Protein AF-A0A928P9K2-F1 (afdb_monomer)

Foldseek 3Di:
DVVVVVVVVVVVVCVVVVVPDPQDWPFDPAFAWFQVLWKWKWWQFFFPAFFQKKKWKWAFAPDPVLVVVLAVLQKAWFKWADAPDLLAWIKTKIWGWDDPVPPDIWIFIKIWTWFFDQDDDDDDDDDGDTPIDIGTLRQGTHDHGDTWMWMWGHDQVQQWIWIAILLHTRDIGHDPRHPDSRSRRNRVGIMMGQHYNHLQESRRRGGRGGIFKMWGFNDGDDSVQSNCCRNPNHPLADPRTRWIWGGDHVGAKTFTPHPNGGIIGMKTFWFAVVNVCVVCDPPDDFQAWEWEAEQCAQVLVVCLVPVDQLLLLLQVVCLVCCPVRVHAEYEYFANQHQQQFPSSLVSSLVRNCSCQPRHQYAHAHAPNNADADDDDDPRDDPPTGHDHNQSCLVRQLPPPRNVVQQVDPFKHDPDNSGRNWMKGWDDDQPATAMETEHHQFHFPSSQVVLQVVLVVCLRHQYEYHHAAFAALLRHGDDPVNCPPPPDPTTHTNVRCLVSHQLAHLRHQEYEYEDHQYSAWDWDWDHRPVRFIHIYIYDYQCNHQNLVSYPNSHGQSWMWMWTADSVRFKIWTWIDRSVVNTTGMPRRTDIDGSGDDDDDPDDADPPAADDFDFPQAPVTAREDAELNNLLVLQVQLVPLQPFFDFCQRPSRATDTHGDDDGDQVLVDRDAPAANGEYEYDEAYENSAEEREARWWWKAAPVLRTGTRAHQHEYEDVLHEHERYEYEHSDDDDDDPDIFTAATESHREHFQYEYENYEYALYEIEDQFQYEHHYREYDYHQPDLQALVSDEYYHYEYAQNYEYHHDHDPVPPDDPVVDDPLVLVRGQFYAHQYREEASYEYEQYEAAYEYEGELSNQFYEQHYSEYKHNHEYYNYEGNHEHEYEANPYDAAHAYEPHYREYDFDSSDPPPDDPQRGHIEYAYELYEGAYYYYYNYQDEHPPPHEYFYEHHYGEAEEQDDNDPDGEHEYENYEGEDADDDDPSHVPPYAYQYEHGTRAYEYDPDDLPREHEYYQYEGADHDFPDDDPRTDDNQPDDDQFRDGDDRYGYHYYNYYHDHSVVRVVSSVVSVVVVVVVVVQAPQCAEAEDADDDDDQGAAQHWYAHPVFQWIWGHNNPDTDTDDRPVD

Radius of gyration: 34.88 Å; Cα contacts (8 Å, |Δi|>4): 2967; chains: 1; bounding box: 105×91×97 Å

pLDDT: mean 76.39, std 18.8, range [29.75, 98.69]

Sequence (1123 aa):
MKKIFAILLTVCMLLPLFAALPAFAATPTEGYDFTANDSWYYVDGTLSDAPRTIEMWIRLSDDKEDLAELQTEGRCTIFSNYNGFASYAYLHVAVHCESDGNGGYIYYPAMEWNGLLNDLVTSSNYKEHSHFRQFNFKTTPLTPGEWTHITIVIDAEASNVKCYKNATLTNTNGGNIRFGDIMKNTVELPFVIGNDNRYNTPDLRVFRGSIASISLFSDKRTQDEILSDYRNGADYGDENALAHWELPAAGGDVVDRSANKIGLSFSKYWLTETDMQAIRGDNFTPAYSFAVVGDIQYITEYDAKNGTTHVKEMHEWIANNVGNKNIQYVAGMGDVTNRNIAEEWEVALEAISVLNGKVPYSVINGNHDLYTGTTTSSHAIPGKTQLGPTAIDSYFGKDSAYISQFTGANGGLYEPGSVRNTYYKFTVGETDWLFINLDFAPSDDVLKWANQVVASHPEHKVVMTTHGYLHMDGTPISDEDSGSLKGDALNNGEEMWTKFVSLHENIVMVLSGHMESNNIMMKQAKGVKGNTVTQFLIDQQAVDSPYMSSEGKPLGLIAMFYFDQNGKNVSVEWYSPLRDKYFQTRNQLSFDMTADCEEQEFPWDGIARAPKGSGTENDPYIVESAGNLLWLANQVFEACGDYVREKQSDGSYKYVYKHAPINLTNGGEVPFAGKYFKQICDIDLAGLALYSIGYYHTSESGNEKVAAFGGHYDGGGYSIKNGRIVPGLIQNSIGTNINWSGGLFGCVWGATIENVTMDNITVWSRSVTGGIVGRAVAPRNTDAPSDFNVISNCHVTDTCVMKALWKSDGKISATEYGYNTRYRAGVVGPICGMAYATTIKDCTSAVNISVDGEHSMAGGIAGMAGYNSVIENCVFTGSITLTDMNTTVSPTFGGIVGLLAPNLETETMNSGDDYRGTLTIRNCYNSGAFLYTGTDPLPAGLELHWGGILGHAKMLEKADGNRLYLIENCYNLYAKAIEPALAGNANYWIGGIVGKADAGNYDPYDSLTVKNCASVTIAANGGKAEASTNEYRTTGLVSMYNKLPVLATNVTTMTADAIQEEWDRIQLEILLSKTEQSGNRWLTGKGAPIEAANAGDMYLDADSGDVYQYMGNSWSFVINLKG

Nearest PDB structures (foldseek):
  6er3-assembly1_A  TM=6.327E-01  e=3.082E-04  Mediterraneibacter gnavus ATCC 29149
  6er2-assembly1_A  TM=6.167E-01  e=3.840E-04  Mediterraneibacter gnavus ATCC 29149
  6er3-assembly1_B  TM=6.330E-01  e=6.508E-04  Mediterraneibacter gnavus ATCC 29149
  3sli-assembly1_A  TM=5.660E-01  e=4.012E-04  Macrobdella decora
  4yw5-assembly1_A  TM=4.081E-01  e=2.777E-03  Streptococcus pneumoniae TIGR4

Secondary structure (DSSP, 8-state):
-HHHHHHHHHHHHHGGGGGGS-PPP---S--EE-TTSSEEEEESS--SS--SEEEEEEEE---HHHHHHHHHHSEEEEEE---S-TTS-EEEEEEEEEE-SSS-EEEEEEEEEE-B-------S-----B--EEEE-TTSPPPTT-EEEEEEEEETTTTEEEEEETTEEEEEEESS----GGGGGGGSSPPEESS---TT-TTSS--SEEEEEEEEESS---HHHHHHHHHH---TTSTTEEEEEE--TT---B---STT---EEEEESEE-HHHHHHHH-TT----EEEEEE---HHHHHHHHHHT--HHHHHHHHHHHHHHHHTEEEEEE-S---SS--HHHHHHHHHHHGGGTTTS-EE----STTT----S-STTPPTT-PPP-TTHHHHHGGG-HHHHHHHHSTTEEESSTT--SSEEEEEEETTEEEEEEE--SS-BHHHHHHHHHHHHT-TTSEEEEEEEE-B-TTSPBP-TTT-TT--STTB--HHHHHHHTGGG-TTEEEEEEE-S--SS-EEEEEE-TTS-EEEEEE---HHHH-TTTSTTSS----EEEEEE-TTS-EEEEEEEETTTTEEE-GGGEEEEETT-----------S---PPBS--BTTBPEEE-SHHHHHHHHHHHHHHTT-EEEEE-TTSPEEEEE-SPPP-GGGTPPPTTTT-EEEE-S-EE-TTPEEEPSSEEEE-TTS-EEEE-B-SEEE-TT-EEEEEEEE-S---SSSTT--B-EESSEEEESS-EEES-EEEEEEEEESSEEESSEEEE---TTS---TTSEEEES-EE-TT-EEEE----SS-S-GGGS-HHHHHTTSEEESSEEEEESEEEES-EE--EEEE-TT--EEESSEEEEESSEEEES-EE-SEEEE-----SS--EEESSEEEE------S----TT-----EEEES-EE--EEEE---SPPPTT-EEEEESSEEEEEEE--SSS---EEEES-EE---PBPPGGG-SS-EEEEESSEEEEEE-SS-TT--EEEES-EEPPPBP-SS-TTS--S---SSS-B--SSS--BEEES-EE--HHHHHHHHHHHHHHHHHHHTTTSS-PEEEESSS--S---TT-EEEETTT-EEEEE-SSSEEEEEETT-

Mean predicted aligned error: 19.71 Å

Solvent-accessible surface area (backbone atoms only — not comparable to full-atom values): 57634 Å² total; per-residue (Å²): 107,76,71,56,54,51,52,52,52,52,53,63,68,45,56,73,66,66,76,70,60,84,76,67,58,57,71,74,93,64,24,26,64,29,64,82,61,38,53,37,32,39,42,63,57,66,57,91,60,38,72,18,18,43,38,34,35,37,23,41,46,66,50,67,64,56,46,50,49,36,61,72,67,32,32,23,20,48,38,14,33,40,51,78,60,83,88,52,45,24,43,33,34,29,40,35,45,47,74,66,84,79,88,52,72,47,36,18,48,30,41,39,38,29,37,70,62,79,80,84,82,88,75,101,67,94,70,87,55,64,49,70,45,75,46,75,32,71,69,41,66,59,55,60,64,41,81,42,40,39,36,41,34,48,38,46,92,77,21,31,38,38,37,23,52,70,56,39,83,49,34,72,56,69,68,94,44,83,61,59,88,48,52,54,54,37,30,76,46,58,38,26,34,28,24,55,48,37,78,39,34,88,73,66,32,43,18,49,22,28,39,28,33,43,37,31,20,54,45,67,73,47,72,66,53,42,41,44,25,48,42,74,45,72,69,34,83,43,92,49,30,49,36,27,41,67,39,48,61,88,58,66,67,34,70,26,67,15,89,65,55,51,30,29,47,56,39,36,51,65,38,49,73,69,54,48,47,66,70,62,41,98,80,69,65,71,60,32,23,37,40,36,43,28,30,43,11,52,40,28,43,49,21,54,75,69,74,55,55,62,63,29,53,45,33,45,50,50,54,73,32,30,78,82,56,36,40,65,38,35,46,36,24,11,16,57,20,58,57,21,35,68,62,24,52,51,50,44,51,63,20,56,53,62,27,57,99,74,44,57,68,50,61,29,38,18,75,36,32,40,48,63,82,69,95,75,60,97,70,74,54,93,96,62,70,42,35,49,70,59,42,61,32,70,53,56,35,63,32,66,70,61,45,49,58,33,72,42,98,41,28,35,52,80,45,93,70,39,51,44,34,33,35,42,48,53,74,55,90,86,42,38,39,30,42,41,39,34,27,31,50,39,31,67,69,52,43,54,50,50,48,51,56,51,69,73,39,69,84,26,46,24,35,39,36,28,7,49,30,33,39,78,84,62,44,54,33,48,82,92,74,40,94,81,67,89,52,104,57,54,36,44,18,48,48,41,37,71,75,39,55,27,75,38,64,36,39,41,33,38,44,16,8,80,45,68,22,82,50,58,40,70,37,77,45,72,24,85,73,68,27,36,28,42,36,33,30,46,27,31,54,40,53,27,22,31,92,41,25,78,82,62,44,57,50,48,69,33,42,35,38,33,19,29,68,78,67,42,46,37,39,35,38,29,32,17,72,80,72,74,32,33,47,34,52,85,31,54,45,74,50,58,60,74,58,73,90,68,86,74,85,68,69,60,85,87,55,64,34,84,49,54,64,83,20,36,88,94,38,32,21,41,33,72,41,52,26,25,55,38,27,53,14,50,50,26,53,50,71,40,48,33,56,48,83,41,78,40,92,82,78,48,68,42,74,46,81,76,58,78,75,47,42,72,93,75,74,54,86,56,40,51,58,84,25,25,32,34,29,80,46,61,26,56,31,61,67,40,76,41,47,12,22,18,35,38,34,57,42,95,83,75,58,60,41,62,25,30,39,8,26,36,40,36,23,71,68,27,40,42,28,40,22,30,30,31,43,76,62,88,78,93,83,67,84,83,66,61,61,39,17,7,11,56,30,2,12,33,41,58,19,37,41,28,26,38,30,39,34,43,32,37,35,40,23,61,12,14,21,9,45,52,27,3,30,38,49,65,72,94,88,56,92,56,51,36,66,43,22,34,39,32,45,31,37,37,36,55,69,19,38,44,44,38,50,71,89,81,81,80,80,73,62,74,87,81,55,61,82,68,60,56,76,58,32,13,24,32,4,50,50,25,4,31,36,25,12,20,26,40,32,52,27,39,23,32,31,42,37,45,25,38,22,63,33,29,24,30,11,37,35,21,4,27,39,12,29,31,16,35,38,31,50,30,37,13,58,20,32,43,32,32,53,36,36,76,40,94,63,59,32,19,31,11,26,38,28,0,29,36,43,44,69,74,90,63,95,74,89,79,68,100,81,72,57,48,54,32,38,36,40,29,52,28,39,16,55,33,46,80,46,76,74,39,91,59,61,65,46,84,92,44,43,42,24,30,8,29,35,33,0,30,39,50,60,57,61,84,83,81,86,83,85,62,32,37,39,31,48,31,38,15,52,53,61,60,71,74,56,79,84,69,68,60,96,51,49,42,34,42,18,37,51,52,15,44,58,42,44,51,100,70,69,89,79,50,40,52,29,37,31,54,24,38,14,27,75,55,57,64,76,78,93,55,99,69,53,62,35,65,72,67,87,71,84,94,55,55,83,53,81,60,74,38,55,39,52,71,44,70,70,42,78,44,55,55,69,59,49,49,55,53,46,54,51,51,51,51,52,51,53,58,59,53,53,76,75,50,33,74,40,83,45,76,48,77,54,84,86,85,75,91,72,45,48,55,18,34,35,37,15,70,74,76,32,38,31,30,33,24,73,60,84,50,73,41,83,75,50,51,79,74,111

Structure (mmCIF, N/CA/C/O backbone):
data_AF-A0A928P9K2-F1
#
_entry.id   AF-A0A928P9K2-F1
#
loop_
_atom_site.group_PDB
_atom_site.id
_atom_site.type_symbol
_atom_site.label_atom_id
_atom_site.label_alt_id
_atom_site.label_comp_id
_atom_site.label_asym_id
_atom_site.label_entity_id
_atom_site.label_seq_id
_atom_site.pdbx_PDB_ins_code
_atom_site.Cartn_x
_atom_site.Cartn_y
_atom_site.Cartn_z
_atom_site.occupancy
_atom_site.B_iso_or_equiv
_atom_site.auth_seq_id
_atom_site.auth_comp_id
_atom_site.auth_asym_id
_atom_site.auth_atom_id
_atom_site.pdbx_PDB_model_num
ATOM 1 N N . MET A 1 1 ? -62.183 -8.530 45.856 1.00 48.75 1 MET A N 1
ATOM 2 C CA . MET A 1 1 ? -61.392 -7.279 45.775 1.00 48.75 1 MET A CA 1
ATOM 3 C C . MET A 1 1 ? -60.300 -7.172 46.842 1.00 48.75 1 MET A C 1
ATOM 5 O O . MET A 1 1 ? -59.146 -7.178 46.451 1.00 48.75 1 MET A O 1
ATOM 9 N N . LYS A 1 2 ? -60.582 -7.185 48.158 1.00 52.31 2 LYS A N 1
ATOM 10 C CA . LYS A 1 2 ? -59.522 -7.079 49.197 1.00 52.31 2 LYS A CA 1
ATOM 11 C C . LYS A 1 2 ? -58.437 -8.177 49.157 1.00 52.31 2 LYS A C 1
ATOM 13 O O . LYS A 1 2 ? -57.281 -7.886 49.421 1.00 52.31 2 LYS A O 1
ATOM 18 N N . LYS A 1 3 ? -58.778 -9.412 48.759 1.00 47.09 3 LYS A N 1
ATOM 19 C CA . LYS A 1 3 ? -57.795 -10.502 48.571 1.00 47.09 3 LYS A CA 1
ATOM 20 C C . LYS A 1 3 ? -56.921 -10.345 47.317 1.00 47.09 3 LYS A C 1
ATOM 22 O O . LYS A 1 3 ? -55.790 -10.797 47.324 1.00 47.09 3 LYS A O 1
ATOM 27 N N . ILE A 1 4 ? -57.420 -9.671 46.278 1.00 58.88 4 ILE A N 1
ATOM 28 C CA . ILE A 1 4 ? -56.660 -9.397 45.044 1.00 58.88 4 ILE A CA 1
ATOM 29 C C . ILE A 1 4 ? -55.686 -8.237 45.284 1.00 58.88 4 ILE A C 1
ATOM 31 O O . ILE A 1 4 ? -54.538 -8.304 44.868 1.00 58.88 4 ILE A O 1
ATOM 35 N N . PHE A 1 5 ? -56.107 -7.227 46.053 1.00 59.41 5 PHE A N 1
ATOM 36 C CA . PHE A 1 5 ? -55.242 -6.114 46.450 1.00 59.41 5 PHE A CA 1
ATOM 37 C C . PHE A 1 5 ? -54.095 -6.553 47.371 1.00 59.41 5 PHE A C 1
ATOM 39 O O . PHE A 1 5 ? -52.985 -6.059 47.233 1.00 59.41 5 PHE A O 1
ATOM 46 N N . ALA A 1 6 ? -54.334 -7.516 48.269 1.00 59.09 6 ALA A N 1
ATOM 47 C CA . ALA A 1 6 ? -53.282 -8.081 49.115 1.00 59.09 6 ALA A CA 1
ATOM 48 C C . ALA A 1 6 ? -52.249 -8.883 48.303 1.00 59.09 6 ALA A C 1
ATOM 50 O O . ALA A 1 6 ? -51.060 -8.750 48.554 1.00 59.09 6 ALA A O 1
ATOM 51 N N . ILE A 1 7 ? -52.685 -9.647 47.293 1.00 59.50 7 ILE A N 1
ATOM 52 C CA . ILE A 1 7 ? -51.782 -10.408 46.415 1.00 59.50 7 ILE A CA 1
ATOM 53 C C . ILE A 1 7 ? -50.954 -9.466 45.527 1.00 59.50 7 ILE A C 1
ATOM 55 O O . ILE A 1 7 ? -49.748 -9.658 45.424 1.00 59.50 7 ILE A O 1
ATOM 59 N N . LEU A 1 8 ? -51.550 -8.407 44.961 1.00 54.31 8 LEU A N 1
ATOM 60 C CA . LEU A 1 8 ? -50.791 -7.402 44.201 1.00 54.31 8 LEU A CA 1
ATOM 61 C C . LEU A 1 8 ? -49.789 -6.635 45.075 1.00 54.31 8 LEU A C 1
ATOM 63 O O . LEU A 1 8 ? -48.682 -6.367 44.624 1.00 54.31 8 LEU A O 1
ATOM 67 N N . LEU A 1 9 ? -50.131 -6.323 46.329 1.00 56.62 9 LEU A N 1
ATOM 68 C CA . LEU A 1 9 ? -49.211 -5.635 47.237 1.00 56.62 9 LEU A CA 1
ATOM 69 C C . LEU A 1 9 ? -48.034 -6.536 47.652 1.00 56.62 9 LEU A C 1
ATOM 71 O O . LEU A 1 9 ? -46.911 -6.057 47.755 1.00 56.62 9 LEU A O 1
ATOM 75 N N . THR A 1 10 ? -48.263 -7.843 47.826 1.00 56.75 10 THR A N 1
ATOM 76 C CA . THR A 1 10 ? -47.194 -8.821 48.093 1.00 56.75 10 THR A CA 1
ATOM 77 C C . THR A 1 10 ? -46.301 -9.048 46.868 1.00 56.75 10 THR A C 1
ATOM 79 O O . THR A 1 10 ? -45.090 -9.146 47.026 1.00 56.75 10 THR A O 1
ATOM 82 N N . VAL A 1 11 ? -46.856 -9.054 45.649 1.00 54.00 11 VAL A N 1
ATOM 83 C CA . VAL A 1 11 ? -46.070 -9.147 44.402 1.00 54.00 11 VAL A CA 1
ATOM 84 C C . VAL A 1 11 ? -45.246 -7.869 44.165 1.00 54.00 11 VAL A C 1
ATOM 86 O O . VAL A 1 11 ? -44.066 -7.966 43.839 1.00 54.00 11 VAL A O 1
ATOM 89 N N . CYS A 1 12 ? -45.794 -6.679 44.440 1.00 53.19 12 CYS A N 1
ATOM 90 C CA . CYS A 1 12 ? -45.056 -5.409 44.360 1.00 53.19 12 CYS A CA 1
ATOM 91 C C . CYS A 1 12 ? -43.988 -5.232 45.453 1.00 53.19 12 CYS A C 1
ATOM 93 O O . CYS A 1 12 ? -42.992 -4.557 45.214 1.00 53.19 12 CYS A O 1
ATOM 95 N N . MET A 1 13 ? -44.153 -5.848 46.629 1.00 51.06 13 MET A N 1
ATOM 96 C CA . MET A 1 13 ? -43.138 -5.839 47.696 1.00 51.06 13 MET A CA 1
ATOM 97 C C . MET A 1 13 ? -42.051 -6.915 47.527 1.00 51.06 13 MET A C 1
ATOM 99 O O . MET A 1 13 ? -41.014 -6.818 48.175 1.00 51.06 13 MET A O 1
ATOM 103 N N . LEU A 1 14 ? -42.260 -7.916 46.661 1.00 43.22 14 LEU A N 1
ATOM 104 C CA . LEU A 1 14 ? -41.264 -8.943 46.309 1.00 43.22 14 LEU A CA 1
ATOM 105 C C . LEU A 1 14 ? -40.466 -8.612 45.036 1.00 43.22 14 LEU A C 1
ATOM 107 O O . LEU A 1 14 ? -39.406 -9.193 44.820 1.00 43.22 14 LEU A O 1
ATOM 111 N N . LEU A 1 15 ? -40.924 -7.655 44.224 1.00 43.50 15 LEU A N 1
ATOM 112 C CA . LEU A 1 15 ? -40.206 -7.153 43.044 1.00 43.50 15 LEU A CA 1
ATOM 113 C C . LEU A 1 15 ? -38.781 -6.616 43.336 1.00 43.50 15 LEU A C 1
ATOM 115 O O . LEU A 1 15 ? -37.906 -6.859 42.509 1.00 43.50 15 LEU A O 1
ATOM 119 N N . PRO A 1 16 ? -38.467 -6.010 44.503 1.00 44.03 16 PRO A N 1
ATOM 120 C CA . PRO A 1 16 ? -37.088 -5.649 44.847 1.00 44.03 16 PRO A CA 1
ATOM 121 C C . PRO A 1 16 ? -36.214 -6.845 45.266 1.00 44.03 16 PRO A C 1
ATOM 123 O O . PRO A 1 16 ? -34.996 -6.715 45.290 1.00 44.03 16 PRO A O 1
ATOM 126 N N . LEU A 1 17 ? -36.800 -8.007 45.599 1.00 38.31 17 LEU A N 1
ATOM 127 C CA . LEU A 1 17 ? -36.044 -9.212 45.976 1.00 38.31 17 LEU A CA 1
ATOM 128 C C . LEU A 1 17 ? -35.604 -10.057 44.769 1.00 38.31 17 LEU A C 1
ATOM 130 O O . LEU A 1 17 ? -34.707 -10.882 44.913 1.00 38.31 17 LEU A O 1
ATOM 134 N N . PHE A 1 18 ? -36.182 -9.840 43.583 1.00 39.47 18 PHE A N 1
ATOM 135 C CA . PHE A 1 18 ? -35.731 -10.479 42.337 1.00 39.47 18 PHE A CA 1
ATOM 136 C C . PHE A 1 18 ? -34.604 -9.713 41.622 1.00 39.47 18 PHE A C 1
ATOM 138 O O . PHE A 1 18 ? -34.001 -10.255 40.703 1.00 39.47 18 PHE A O 1
ATOM 145 N N . ALA A 1 19 ? -34.256 -8.504 42.078 1.00 36.91 19 ALA A N 1
ATOM 146 C CA . ALA A 1 19 ? -33.124 -7.723 41.563 1.00 36.91 19 ALA A CA 1
ATOM 147 C C . ALA A 1 19 ? -31.750 -8.171 42.117 1.00 36.91 19 ALA A C 1
ATOM 149 O O . ALA A 1 19 ? -30.737 -7.534 41.846 1.00 36.91 19 ALA A O 1
ATOM 150 N N . ALA A 1 20 ? -31.708 -9.255 42.901 1.00 36.56 20 ALA A N 1
ATOM 151 C CA . ALA A 1 20 ? -30.498 -9.798 43.521 1.00 36.56 20 ALA A CA 1
ATOM 152 C C . ALA A 1 20 ? -30.296 -11.297 43.224 1.00 36.56 20 ALA A C 1
ATOM 154 O O . ALA A 1 20 ? -29.737 -12.031 44.038 1.00 36.56 20 ALA A O 1
ATOM 155 N N . LEU A 1 21 ? -30.753 -11.769 42.061 1.00 37.56 21 LEU A N 1
ATOM 156 C CA . LEU A 1 21 ? -30.164 -12.966 41.459 1.00 37.56 21 LEU A CA 1
ATOM 157 C C . LEU A 1 21 ? -28.856 -12.528 40.782 1.00 37.56 21 LEU A C 1
ATOM 159 O O . LEU A 1 21 ? -28.878 -11.510 40.090 1.00 37.56 21 LEU A O 1
ATOM 163 N N . PRO A 1 22 ? -27.720 -13.226 40.974 1.00 41.38 22 PRO A N 1
ATOM 164 C CA . PRO A 1 22 ? -26.520 -12.921 40.211 1.00 41.38 22 PRO A CA 1
ATOM 165 C C . PRO A 1 22 ? -26.862 -13.116 38.732 1.00 41.38 22 PRO A C 1
ATOM 167 O O . PRO A 1 22 ? -27.123 -14.235 38.294 1.00 41.38 22 PRO A O 1
ATOM 170 N N . ALA A 1 23 ? -26.942 -12.016 37.984 1.00 42.47 23 ALA A N 1
ATOM 171 C CA . ALA A 1 23 ? -26.995 -12.075 36.534 1.00 42.47 23 ALA A CA 1
ATOM 172 C C . ALA A 1 23 ? -25.732 -12.817 36.074 1.00 42.47 23 ALA A C 1
ATOM 174 O O . ALA A 1 23 ? -24.623 -12.454 36.476 1.00 42.47 23 ALA A O 1
ATOM 175 N N . PHE A 1 24 ? -25.922 -13.909 35.333 1.00 55.75 24 PHE A N 1
ATOM 176 C CA . PHE A 1 24 ? -24.831 -14.714 34.795 1.00 55.75 24 PHE A CA 1
ATOM 177 C C . PHE A 1 24 ? -23.965 -13.834 33.885 1.00 55.75 24 PHE A C 1
ATOM 179 O O . PHE A 1 24 ? -24.499 -13.029 33.127 1.00 55.75 24 PHE A O 1
ATOM 186 N N . ALA A 1 25 ? -22.643 -13.953 34.003 1.00 67.06 25 ALA A N 1
ATOM 187 C CA . ALA A 1 25 ? -21.715 -13.298 33.088 1.00 67.06 25 ALA A CA 1
ATOM 188 C C . ALA A 1 25 ? -21.920 -13.820 31.660 1.00 67.06 25 ALA A C 1
ATOM 190 O O . ALA A 1 25 ? -22.341 -14.969 31.489 1.00 67.06 25 ALA A O 1
ATOM 191 N N . ALA A 1 26 ? -21.563 -13.023 30.651 1.00 78.00 26 ALA A N 1
ATOM 192 C CA . ALA A 1 26 ? -21.518 -13.460 29.255 1.00 78.00 26 ALA A CA 1
ATOM 193 C C . ALA A 1 26 ? -20.287 -14.355 29.003 1.00 78.00 26 ALA A C 1
ATOM 195 O O . ALA A 1 26 ? -19.490 -14.107 28.105 1.00 78.00 26 ALA A O 1
ATOM 196 N N . THR A 1 27 ? -20.086 -15.369 29.852 1.00 87.88 27 THR A N 1
ATOM 197 C CA . THR A 1 27 ? -18.938 -16.270 29.769 1.00 87.88 27 THR A CA 1
ATOM 198 C C . THR A 1 27 ? -18.984 -17.031 28.443 1.00 87.88 27 THR A C 1
ATOM 200 O O . THR A 1 27 ? -19.991 -17.693 28.168 1.00 87.88 27 THR A O 1
ATOM 203 N N . PRO A 1 28 ? -17.911 -16.982 27.638 1.00 91.25 28 PRO A N 1
ATOM 204 C CA . PRO A 1 28 ? -17.845 -17.717 26.388 1.00 91.25 28 PRO A CA 1
ATOM 205 C C . PRO A 1 28 ? -17.964 -19.223 26.610 1.00 91.25 28 PRO A C 1
ATOM 207 O O . PRO A 1 28 ? -17.502 -19.771 27.613 1.00 91.25 28 PRO A O 1
ATOM 210 N N . THR A 1 29 ? -18.573 -19.903 25.644 1.00 87.12 29 THR A N 1
ATOM 211 C CA . THR A 1 29 ? -18.583 -21.374 25.603 1.00 87.12 29 THR A CA 1
ATOM 212 C C . THR A 1 29 ? -17.398 -21.921 24.812 1.00 87.12 29 THR A C 1
ATOM 214 O O . THR A 1 29 ? -16.916 -23.011 25.112 1.00 87.12 29 THR A O 1
ATOM 217 N N . GLU A 1 30 ? -16.885 -21.135 23.869 1.00 89.44 30 GLU A N 1
ATOM 218 C CA . GLU A 1 30 ? -15.785 -21.477 22.978 1.00 89.44 30 GLU A CA 1
ATOM 219 C C . GLU A 1 30 ? -14.986 -20.223 22.588 1.00 89.44 30 GLU A C 1
ATOM 221 O O . GLU A 1 30 ? -15.386 -19.098 22.889 1.00 89.44 30 GLU A O 1
ATOM 226 N N . GLY A 1 31 ? -13.839 -20.440 21.954 1.00 93.38 31 GLY A N 1
ATOM 227 C CA . GLY A 1 31 ? -12.949 -19.431 21.388 1.00 93.38 31 GLY A CA 1
ATOM 228 C C . GLY A 1 31 ? -11.839 -20.133 20.608 1.00 93.38 31 GLY A C 1
ATOM 229 O O . GLY A 1 31 ? -11.713 -21.358 20.712 1.00 93.38 31 GLY A O 1
ATOM 230 N N . TYR A 1 32 ? -11.049 -19.393 19.836 1.00 95.56 32 TYR A N 1
ATOM 231 C CA . TYR A 1 32 ? -9.955 -19.991 19.073 1.00 95.56 32 TYR A CA 1
ATOM 232 C C . TYR A 1 32 ? -8.832 -20.465 19.998 1.00 95.56 32 TYR A C 1
ATOM 234 O O . TYR A 1 32 ? -8.441 -19.730 20.905 1.00 95.56 32 TYR A O 1
ATOM 242 N N . ASP A 1 33 ? -8.335 -21.681 19.775 1.00 93.44 33 ASP A N 1
ATOM 243 C CA . ASP A 1 33 ? -7.292 -22.329 20.570 1.00 93.44 33 ASP A CA 1
ATOM 244 C C . ASP A 1 33 ? -5.930 -22.238 19.870 1.00 93.44 33 ASP A C 1
ATOM 246 O O . ASP A 1 33 ? -5.754 -22.762 18.774 1.00 93.44 33 ASP A O 1
ATOM 250 N N . PHE A 1 34 ? -4.969 -21.579 20.518 1.00 90.88 34 PHE A N 1
ATOM 251 C CA . PHE A 1 34 ? -3.630 -21.318 19.982 1.00 90.88 34 PHE A CA 1
ATOM 252 C C . PHE A 1 34 ? -2.583 -22.358 20.430 1.00 90.88 34 PHE A C 1
ATOM 254 O O . PHE A 1 34 ? -1.408 -22.251 20.077 1.00 90.88 34 PHE A O 1
ATOM 261 N N . THR A 1 35 ? -2.980 -23.382 21.196 1.00 86.06 35 THR A N 1
ATOM 262 C CA . THR A 1 35 ? -2.067 -24.415 21.734 1.00 86.06 35 THR A CA 1
ATOM 263 C C . THR A 1 35 ? -1.367 -25.248 20.659 1.00 86.06 35 THR A C 1
ATOM 265 O O . THR A 1 35 ? -0.257 -25.717 20.884 1.00 86.06 35 THR A O 1
ATOM 268 N N . ALA A 1 36 ? -1.938 -25.358 19.454 1.00 72.81 36 ALA A N 1
ATOM 269 C CA . ALA A 1 36 ? -1.322 -26.061 18.323 1.00 72.81 36 ALA A CA 1
ATOM 270 C C . ALA A 1 36 ? 0.005 -25.437 17.834 1.00 72.81 36 ALA A C 1
ATOM 272 O O . ALA A 1 36 ? 0.725 -26.070 17.061 1.00 72.81 36 ALA A O 1
ATOM 273 N N . ASN A 1 37 ? 0.338 -24.224 18.299 1.00 69.44 37 ASN A N 1
ATOM 274 C CA . ASN A 1 37 ? 1.595 -23.521 18.032 1.00 69.44 37 ASN A CA 1
ATOM 275 C C . ASN A 1 37 ? 1.887 -23.265 16.543 1.00 69.44 37 ASN A C 1
ATOM 277 O O . ASN A 1 37 ? 3.037 -23.140 16.134 1.00 69.44 37 ASN A O 1
ATOM 281 N N . ASP A 1 38 ? 0.851 -23.204 15.712 1.00 74.69 38 ASP A N 1
ATOM 282 C CA . ASP A 1 38 ? 0.999 -23.105 14.263 1.00 74.69 38 ASP A CA 1
ATOM 283 C C . ASP A 1 38 ? 0.212 -21.952 13.649 1.00 74.69 38 ASP A C 1
ATOM 285 O O . ASP A 1 38 ? 0.255 -21.819 12.432 1.00 74.69 38 ASP A O 1
ATOM 289 N N . SER A 1 39 ? -0.483 -21.138 14.447 1.00 82.81 39 SER A N 1
ATOM 290 C CA . SER A 1 39 ? -1.499 -20.195 13.976 1.00 82.81 39 SER A CA 1
ATOM 291 C C . SER A 1 39 ? -1.573 -18.910 14.797 1.00 82.81 39 SER A C 1
ATOM 293 O O . SER A 1 39 ? -1.300 -18.888 15.997 1.00 82.81 39 SER A O 1
ATOM 295 N N . TRP A 1 40 ? -1.939 -17.815 14.133 1.00 84.81 40 TRP A N 1
ATOM 296 C CA . TRP A 1 40 ? -2.206 -16.516 14.747 1.00 84.81 40 TRP A CA 1
ATOM 297 C C . TRP A 1 40 ? -3.108 -15.674 13.838 1.00 84.81 40 TRP A C 1
ATOM 299 O O . TRP A 1 40 ? -3.414 -16.060 12.708 1.00 84.81 40 TRP A O 1
ATOM 309 N N . TYR A 1 41 ? -3.517 -14.507 14.327 1.00 86.44 41 TYR A N 1
ATOM 310 C CA . TYR A 1 41 ? -4.247 -13.527 13.526 1.00 86.44 41 TYR A CA 1
ATOM 311 C C . TYR A 1 41 ? -3.413 -12.276 13.294 1.00 86.44 41 TYR A C 1
ATOM 313 O O . TYR A 1 41 ? -2.765 -11.790 14.223 1.00 86.44 41 TYR A O 1
ATOM 321 N N . TYR A 1 42 ? -3.473 -11.743 12.079 1.00 77.81 42 TYR A N 1
ATOM 322 C CA . TYR A 1 42 ? -3.027 -10.394 11.747 1.00 77.81 42 TYR A CA 1
ATOM 323 C C . TYR A 1 42 ? -4.199 -9.426 11.837 1.00 77.81 42 TYR A C 1
ATOM 325 O O . TYR A 1 42 ? -5.318 -9.806 11.527 1.00 77.81 42 TYR A O 1
ATOM 333 N N . VAL A 1 43 ? -3.946 -8.191 12.259 1.00 74.94 43 VAL A N 1
ATOM 334 C CA . VAL A 1 43 ? -4.932 -7.107 12.189 1.00 74.94 43 VAL A CA 1
ATOM 335 C C . VAL A 1 43 ? -4.826 -6.424 10.823 1.00 74.94 43 VAL A C 1
ATOM 337 O O . VAL A 1 43 ? -3.753 -5.931 10.473 1.00 74.94 43 VAL A O 1
ATOM 340 N N . ASP A 1 44 ? -5.930 -6.378 10.074 1.00 60.12 44 ASP A N 1
ATOM 341 C CA . ASP A 1 44 ? -6.002 -5.921 8.675 1.00 60.12 44 ASP A CA 1
ATOM 342 C C . ASP A 1 44 ? -6.062 -4.387 8.568 1.00 60.12 44 ASP A C 1
ATOM 344 O O . ASP A 1 44 ? -7.019 -3.803 8.059 1.00 60.12 44 ASP A O 1
ATOM 348 N N . GLY A 1 45 ? -5.055 -3.707 9.117 1.00 58.69 45 GLY A N 1
ATOM 349 C CA . GLY A 1 45 ? -4.939 -2.253 9.053 1.00 58.69 45 GLY A CA 1
ATOM 350 C C . GLY A 1 45 ? -4.350 -1.626 10.311 1.00 58.69 45 GLY A C 1
ATOM 351 O O . GLY A 1 45 ? -3.743 -2.287 11.156 1.00 58.69 45 GLY A O 1
ATOM 352 N N . THR A 1 46 ? -4.529 -0.311 10.433 1.00 62.44 46 THR A N 1
ATOM 353 C CA . THR A 1 46 ? -4.071 0.474 11.586 1.00 62.44 46 THR A CA 1
ATOM 354 C C . THR A 1 46 ? -5.252 0.935 12.429 1.00 62.44 46 THR A C 1
ATOM 356 O O . THR A 1 46 ? -6.309 1.303 11.918 1.00 62.44 46 THR A O 1
ATOM 359 N N . LEU A 1 47 ? -5.080 0.921 13.751 1.00 67.38 47 LEU A N 1
ATOM 360 C CA . LEU A 1 47 ? -6.097 1.433 14.669 1.00 67.38 47 LEU A CA 1
ATOM 361 C C . LEU A 1 47 ? -6.202 2.961 14.536 1.00 67.38 47 LEU A C 1
ATOM 363 O O . LEU A 1 47 ? -5.195 3.658 14.396 1.00 67.38 47 LEU A O 1
ATOM 367 N N . SER A 1 48 ? -7.420 3.500 14.622 1.00 72.56 48 SER A N 1
ATOM 368 C CA . SER A 1 48 ? -7.673 4.939 14.454 1.00 72.56 48 SER A CA 1
ATOM 369 C C . SER A 1 48 ? -7.061 5.803 15.571 1.00 72.56 48 SER A C 1
ATOM 371 O O . SER A 1 48 ? -6.650 6.942 15.311 1.00 72.56 48 SER A O 1
ATOM 373 N N . ASP A 1 49 ? -6.927 5.244 16.777 1.00 78.75 49 ASP A N 1
ATOM 374 C CA . ASP A 1 49 ? -6.209 5.805 17.926 1.00 78.75 49 ASP A CA 1
ATOM 375 C C . ASP A 1 49 ? -5.591 4.682 18.781 1.00 78.75 49 ASP A C 1
ATOM 377 O O . ASP A 1 49 ? -5.864 3.497 18.586 1.00 78.75 49 ASP A O 1
ATOM 381 N N . ALA A 1 50 ? -4.744 5.045 19.740 1.00 80.00 50 ALA A N 1
ATOM 382 C CA . ALA A 1 50 ? -4.100 4.090 20.629 1.00 80.00 50 ALA A CA 1
ATOM 383 C C . ALA A 1 50 ? -5.064 3.546 21.702 1.00 80.00 50 ALA A C 1
ATOM 385 O O . ALA A 1 50 ? -5.736 4.344 22.363 1.00 80.00 50 ALA A O 1
ATOM 386 N N . PRO A 1 51 ? -5.079 2.224 21.972 1.00 88.94 51 PRO A N 1
ATOM 387 C CA . PRO A 1 51 ? -5.947 1.652 22.997 1.00 88.94 51 PRO A CA 1
ATOM 388 C C . PRO A 1 51 ? -5.655 2.218 24.391 1.00 88.94 51 PRO A C 1
ATOM 390 O O . PRO A 1 51 ? -4.526 2.154 24.887 1.00 88.94 51 PRO A O 1
ATOM 393 N N . ARG A 1 52 ? -6.686 2.745 25.052 1.00 91.06 52 ARG A N 1
ATOM 394 C CA . ARG A 1 52 ? -6.670 3.127 26.474 1.00 91.06 52 ARG A CA 1
ATOM 395 C C . ARG A 1 52 ? -7.343 2.084 27.351 1.00 91.06 52 ARG A C 1
ATOM 397 O O . ARG A 1 52 ? -6.972 1.966 28.520 1.00 91.06 52 ARG A O 1
ATOM 404 N N . THR A 1 53 ? -8.243 1.293 26.777 1.00 95.44 53 THR A N 1
ATOM 405 C CA . THR A 1 53 ? -8.792 0.096 27.409 1.00 95.44 53 THR A CA 1
ATOM 406 C C . THR A 1 53 ? -8.677 -1.096 26.470 1.00 95.44 53 THR A C 1
ATOM 408 O O . THR A 1 53 ? -8.972 -0.991 25.281 1.00 95.44 53 THR A O 1
ATOM 411 N N . ILE A 1 54 ? -8.232 -2.225 27.018 1.00 97.06 54 ILE A N 1
ATOM 412 C CA . ILE A 1 54 ? -8.120 -3.507 26.321 1.00 97.06 54 ILE A CA 1
ATOM 413 C C . ILE A 1 54 ? -8.920 -4.517 27.131 1.00 97.06 54 ILE A C 1
ATOM 415 O O . ILE A 1 54 ? -8.549 -4.823 28.268 1.00 97.06 54 ILE A O 1
ATOM 419 N N . GLU A 1 55 ? -10.003 -5.023 26.555 1.00 97.62 55 GLU A N 1
ATOM 420 C CA . GLU A 1 55 ? -10.814 -6.081 27.148 1.00 97.62 55 GLU A CA 1
ATOM 421 C C . GLU A 1 55 ? -10.619 -7.385 26.397 1.00 97.62 55 GLU A C 1
ATOM 423 O O . GLU A 1 55 ? -10.577 -7.410 25.170 1.00 97.62 55 GLU A O 1
ATOM 428 N N . MET A 1 56 ? -10.518 -8.485 27.131 1.00 97.62 56 MET A N 1
ATOM 429 C CA . MET A 1 56 ? -10.283 -9.793 26.541 1.00 97.62 56 MET A CA 1
ATOM 430 C C . MET A 1 56 ? -10.952 -10.897 27.345 1.00 97.62 56 MET A C 1
ATOM 432 O O . MET A 1 56 ? -10.904 -10.914 28.576 1.00 97.62 56 MET A O 1
ATOM 436 N N . TRP A 1 57 ? -11.531 -11.856 26.632 1.00 97.75 57 TRP A N 1
ATOM 437 C CA . TRP A 1 57 ? -11.926 -13.138 27.198 1.00 97.75 57 TRP A CA 1
ATOM 438 C C . TRP A 1 57 ? -10.891 -14.184 26.817 1.00 97.75 57 TRP A C 1
ATOM 440 O O . TRP A 1 57 ? -10.753 -14.517 25.639 1.00 97.75 57 TRP A O 1
ATOM 450 N N . ILE A 1 58 ? -10.187 -14.716 27.817 1.00 97.88 58 ILE A N 1
ATOM 451 C CA . ILE A 1 58 ? -9.157 -15.739 27.617 1.00 97.88 58 ILE A CA 1
ATOM 452 C C . ILE A 1 58 ? -9.382 -16.948 28.523 1.00 97.88 58 ILE A C 1
ATOM 454 O O . ILE A 1 58 ? -9.957 -16.833 29.606 1.00 97.88 58 ILE A O 1
ATOM 458 N N . ARG A 1 59 ? -8.866 -18.100 28.108 1.00 96.94 59 ARG A N 1
ATOM 459 C CA . ARG A 1 59 ? -8.787 -19.328 28.898 1.00 96.94 59 ARG A CA 1
ATOM 460 C C . ARG A 1 59 ? -7.408 -19.942 28.703 1.00 96.94 59 ARG A C 1
ATOM 462 O O . ARG A 1 59 ? -7.125 -20.476 27.639 1.00 96.94 59 ARG A O 1
ATOM 469 N N . LEU A 1 60 ? -6.557 -19.862 29.721 1.00 96.38 60 LEU A N 1
ATOM 470 C CA . LEU A 1 60 ? -5.237 -20.501 29.696 1.00 96.38 60 LEU A CA 1
ATOM 471 C C . LEU A 1 60 ? -5.399 -22.032 29.665 1.00 96.38 60 LEU A C 1
ATOM 473 O O . LEU A 1 60 ? -6.291 -22.542 30.344 1.00 96.38 60 LEU A O 1
ATOM 477 N N . SER A 1 61 ? -4.561 -22.746 28.911 1.00 94.50 61 SER A N 1
ATOM 478 C CA . SER A 1 61 ? -4.593 -24.215 28.838 1.00 94.50 61 SER A CA 1
ATOM 479 C C . SER A 1 61 ? -4.379 -24.848 30.217 1.00 94.50 61 SER A C 1
ATOM 481 O O . SER A 1 61 ? -3.599 -24.337 31.021 1.00 94.50 61 SER A O 1
ATOM 483 N N . ASP A 1 62 ? -5.089 -25.939 30.506 1.00 94.25 62 ASP A N 1
ATOM 484 C CA . ASP A 1 62 ? -4.864 -26.811 31.664 1.00 94.25 62 ASP A CA 1
ATOM 485 C C . ASP A 1 62 ? -4.053 -28.072 31.318 1.00 94.25 62 ASP A C 1
ATOM 487 O O . ASP A 1 62 ? -3.787 -28.895 32.205 1.00 94.25 62 ASP A O 1
ATOM 491 N N . ASP A 1 63 ? -3.609 -28.200 30.063 1.00 94.38 63 ASP A N 1
ATOM 492 C CA . ASP A 1 63 ? -2.696 -29.252 29.642 1.00 94.38 63 ASP A CA 1
ATOM 493 C C . ASP A 1 63 ? -1.292 -29.048 30.236 1.00 94.38 63 ASP A C 1
ATOM 495 O O . ASP A 1 63 ? -0.778 -27.936 30.387 1.00 94.38 63 ASP A O 1
ATOM 499 N N . LYS A 1 64 ? -0.655 -30.151 30.632 1.00 90.94 64 LYS A N 1
ATOM 500 C CA . LYS A 1 64 ? 0.638 -30.101 31.322 1.00 90.94 64 LYS A CA 1
ATOM 501 C C . LYS A 1 64 ? 1.799 -29.766 30.394 1.00 90.94 64 LYS A C 1
ATOM 503 O O . LYS A 1 64 ? 2.776 -29.209 30.889 1.00 90.94 64 LYS A O 1
ATOM 508 N N . GLU A 1 65 ? 1.727 -30.146 29.125 1.00 89.94 65 GLU A N 1
ATOM 509 C CA . GLU A 1 65 ? 2.766 -29.883 28.130 1.00 89.94 65 GLU A CA 1
ATOM 510 C C . GLU A 1 65 ? 2.747 -28.398 27.758 1.00 89.94 65 GLU A C 1
ATOM 512 O O . GLU A 1 65 ? 3.767 -27.729 27.926 1.00 89.94 65 GLU A O 1
ATOM 517 N N . ASP A 1 66 ? 1.568 -27.845 27.457 1.00 88.75 66 ASP A N 1
ATOM 518 C CA . ASP A 1 66 ? 1.383 -26.410 27.188 1.00 88.75 66 ASP A CA 1
ATOM 519 C C . ASP A 1 66 ? 1.898 -25.532 28.336 1.00 88.75 66 ASP A C 1
ATOM 521 O O . ASP A 1 66 ? 2.598 -24.532 28.138 1.00 88.75 66 ASP A O 1
ATOM 525 N N . LEU A 1 67 ? 1.558 -25.909 29.574 1.00 91.38 67 LEU A N 1
ATOM 526 C CA . LEU A 1 67 ? 2.012 -25.190 30.757 1.00 91.38 67 LEU A CA 1
ATOM 527 C C . LEU A 1 67 ? 3.519 -25.352 30.983 1.00 91.38 67 LEU A C 1
ATOM 529 O O . LEU A 1 67 ? 4.147 -24.409 31.457 1.00 91.38 67 LEU A O 1
ATOM 533 N N . ALA A 1 68 ? 4.116 -26.503 30.662 1.00 89.25 68 ALA A N 1
ATOM 534 C CA . ALA A 1 68 ? 5.562 -26.709 30.771 1.00 89.25 68 ALA A CA 1
ATOM 535 C C . ALA A 1 68 ? 6.341 -25.864 29.751 1.00 89.25 68 ALA A C 1
ATOM 537 O O . ALA A 1 68 ? 7.398 -25.317 30.083 1.00 89.25 68 ALA A O 1
ATOM 538 N N . GLU A 1 69 ? 5.808 -25.700 28.542 1.00 86.31 69 GLU A N 1
ATOM 539 C CA . GLU A 1 69 ? 6.362 -24.785 27.543 1.00 86.31 69 GLU A CA 1
ATOM 540 C C . GLU A 1 69 ? 6.259 -23.336 28.011 1.00 86.31 69 GLU A C 1
ATOM 542 O O . GLU A 1 69 ? 7.275 -22.643 28.072 1.00 86.31 69 GLU A O 1
ATOM 547 N N . LEU A 1 70 ? 5.080 -22.906 28.479 1.00 88.12 70 LEU A N 1
ATOM 548 C CA . LEU A 1 70 ? 4.904 -21.574 29.060 1.00 88.12 70 LEU A CA 1
ATOM 549 C C . LEU A 1 70 ? 5.882 -21.320 30.216 1.00 88.12 70 LEU A C 1
ATOM 551 O O . LEU A 1 70 ? 6.476 -20.250 30.295 1.00 88.12 70 LEU A O 1
ATOM 555 N N . GLN A 1 71 ? 6.089 -22.303 31.095 1.00 90.38 71 GLN A N 1
ATOM 556 C CA . GLN A 1 71 ? 7.055 -22.226 32.199 1.00 90.38 71 GLN A CA 1
ATOM 557 C C . GLN A 1 71 ? 8.503 -22.109 31.718 1.00 90.38 71 GLN A C 1
ATOM 559 O O . GLN A 1 71 ? 9.314 -21.453 32.372 1.00 90.38 71 GLN A O 1
ATOM 564 N N . THR A 1 72 ? 8.825 -22.731 30.585 1.00 86.69 72 THR A N 1
ATOM 565 C CA . THR A 1 72 ? 10.153 -22.666 29.966 1.00 86.69 72 THR A CA 1
ATOM 566 C C . THR A 1 72 ? 10.383 -21.309 29.301 1.00 86.69 72 THR A C 1
ATOM 568 O O . THR A 1 72 ? 11.452 -20.718 29.451 1.00 86.69 72 THR A O 1
ATOM 571 N N . GLU A 1 73 ? 9.372 -20.785 28.610 1.00 81.81 73 GLU A N 1
ATOM 572 C CA . GLU A 1 73 ? 9.415 -19.490 27.923 1.00 81.81 73 GLU A CA 1
ATOM 573 C C . GLU A 1 73 ? 9.253 -18.296 28.881 1.00 81.81 73 GLU A C 1
ATOM 575 O O . GLU A 1 73 ? 9.697 -17.179 28.598 1.00 81.81 73 GLU A O 1
ATOM 580 N N . GLY A 1 74 ? 8.607 -18.519 30.026 1.00 88.62 74 GLY A N 1
ATOM 581 C CA . GLY A 1 74 ? 8.283 -17.524 31.046 1.00 88.62 74 GLY A CA 1
ATOM 582 C C . GLY A 1 74 ? 7.044 -16.673 30.737 1.00 88.62 74 GLY A C 1
ATOM 583 O O . GLY A 1 74 ? 6.541 -15.992 31.637 1.00 88.62 74 GLY A O 1
ATOM 584 N N . ARG A 1 75 ? 6.550 -16.679 29.491 1.00 89.50 75 ARG A N 1
ATOM 585 C CA . ARG A 1 75 ? 5.395 -15.888 29.036 1.00 89.50 75 ARG A CA 1
ATOM 586 C C . ARG A 1 75 ? 4.830 -16.361 27.695 1.00 89.50 75 ARG A C 1
ATOM 588 O O . ARG A 1 75 ? 5.571 -16.899 26.885 1.00 89.50 75 ARG A O 1
ATOM 595 N N . CYS A 1 76 ? 3.563 -16.047 27.437 1.00 91.06 76 CYS A N 1
ATOM 596 C CA . CYS A 1 76 ? 2.900 -16.218 26.144 1.00 91.06 76 CYS A CA 1
ATOM 597 C C . CYS A 1 76 ? 2.067 -14.983 25.763 1.00 91.06 76 CYS A C 1
ATOM 599 O O . CYS A 1 76 ? 1.530 -14.292 26.631 1.00 91.06 76 CYS A O 1
ATOM 601 N N . THR A 1 77 ? 1.980 -14.680 24.471 1.00 91.25 77 THR A N 1
ATOM 602 C CA . THR A 1 77 ? 1.419 -13.426 23.944 1.00 91.25 77 THR A CA 1
ATOM 603 C C . THR A 1 77 ? -0.076 -13.536 23.709 1.00 91.25 77 THR A C 1
ATOM 605 O O . THR A 1 77 ? -0.527 -14.537 23.184 1.00 91.25 77 THR A O 1
ATOM 608 N N . ILE A 1 78 ? -0.845 -12.499 24.035 1.00 94.19 78 ILE A N 1
ATOM 609 C CA . ILE A 1 78 ? -2.273 -12.408 23.700 1.00 94.19 78 ILE A CA 1
ATOM 610 C C . ILE A 1 78 ? -2.462 -11.487 22.496 1.00 94.19 78 ILE A C 1
ATOM 612 O O . ILE A 1 78 ? -3.054 -11.886 21.502 1.00 94.19 78 ILE A O 1
ATOM 616 N N . PHE A 1 79 ? -1.959 -10.256 22.595 1.00 91.88 79 PHE A N 1
ATOM 617 C CA . PHE A 1 79 ? -2.145 -9.185 21.615 1.00 91.88 79 PHE A CA 1
ATOM 618 C C . PHE A 1 79 ? -0.899 -8.307 21.593 1.00 91.88 79 PHE A C 1
ATOM 620 O O . PHE A 1 79 ? -0.445 -7.862 22.650 1.00 91.88 79 PHE A O 1
ATOM 627 N N . SER A 1 80 ? -0.308 -8.081 20.423 1.00 87.44 80 SER A N 1
ATOM 628 C CA . SER A 1 80 ? 1.015 -7.466 20.343 1.00 87.44 80 SER A CA 1
ATOM 629 C C . SER A 1 80 ? 1.303 -6.856 18.984 1.00 87.44 80 SER A C 1
ATOM 631 O O . SER A 1 80 ? 0.930 -7.422 17.970 1.00 87.44 80 SER A O 1
ATOM 633 N N . ASN A 1 81 ? 2.069 -5.770 18.950 1.00 77.31 81 ASN A N 1
ATOM 634 C CA . ASN A 1 81 ? 2.797 -5.349 17.748 1.00 77.31 81 ASN A CA 1
ATOM 635 C C . ASN A 1 81 ? 4.325 -5.327 17.938 1.00 77.31 81 ASN A C 1
ATOM 637 O O . ASN A 1 81 ? 5.062 -4.768 17.127 1.00 77.31 81 ASN A O 1
ATOM 641 N N . TYR A 1 82 ? 4.823 -5.955 19.006 1.00 75.56 82 TYR A N 1
ATOM 642 C CA . TYR A 1 82 ? 6.252 -6.078 19.280 1.00 75.56 82 TYR A CA 1
ATOM 643 C C . TYR A 1 82 ? 6.968 -6.923 18.219 1.00 75.56 82 TYR A C 1
ATOM 645 O O . TYR A 1 82 ? 6.655 -8.098 18.062 1.00 75.56 82 TYR A O 1
ATOM 653 N N . ASN A 1 83 ? 7.964 -6.343 17.545 1.00 62.75 83 ASN A N 1
ATOM 654 C CA . ASN A 1 83 ? 8.695 -6.955 16.428 1.00 62.75 83 ASN A CA 1
ATOM 655 C C . ASN A 1 83 ? 10.116 -7.450 16.779 1.00 62.75 83 ASN A C 1
ATOM 657 O O . ASN A 1 83 ? 10.893 -7.801 15.896 1.00 62.75 83 ASN A O 1
ATOM 661 N N . GLY A 1 84 ? 10.489 -7.461 18.065 1.00 58.69 84 GLY A N 1
ATOM 662 C CA . GLY A 1 84 ? 11.820 -7.889 18.526 1.00 58.69 84 GLY A CA 1
ATOM 663 C C . GLY A 1 84 ? 12.842 -6.772 18.704 1.00 58.69 84 GLY A C 1
ATOM 664 O O . GLY A 1 84 ? 13.776 -6.927 19.492 1.00 58.69 84 GLY A O 1
ATOM 665 N N . PHE A 1 85 ? 12.640 -5.621 18.068 1.00 53.16 85 PHE A N 1
ATOM 666 C CA . PHE A 1 85 ? 13.547 -4.485 18.172 1.00 53.16 85 PHE A CA 1
ATOM 667 C C . PHE A 1 85 ? 13.080 -3.530 19.277 1.00 53.16 85 PHE A C 1
ATOM 669 O O . PHE A 1 85 ? 12.050 -2.867 19.179 1.00 53.16 85 PHE A O 1
ATOM 676 N N . ALA A 1 86 ? 13.858 -3.436 20.360 1.00 48.47 86 ALA A N 1
ATOM 677 C CA . ALA A 1 86 ? 13.552 -2.573 21.509 1.00 48.47 86 ALA A CA 1
ATOM 678 C C . ALA A 1 86 ? 13.611 -1.056 21.202 1.00 48.47 86 ALA A C 1
ATOM 680 O O . ALA A 1 86 ? 13.347 -0.243 22.088 1.00 48.47 86 ALA A O 1
ATOM 681 N N . SER A 1 87 ? 13.975 -0.680 19.973 1.00 48.59 87 SER A N 1
ATOM 682 C CA . SER A 1 87 ? 14.058 0.693 19.469 1.00 48.59 87 SER A CA 1
ATOM 683 C C . SER A 1 87 ? 12.741 1.231 18.893 1.00 48.59 87 SER A C 1
ATOM 685 O O . SER A 1 87 ? 12.666 2.424 18.636 1.00 48.59 87 SER A O 1
ATOM 687 N N . TYR A 1 88 ? 11.695 0.413 18.715 1.00 54.75 88 TYR A N 1
ATOM 688 C CA . TYR A 1 88 ? 10.389 0.884 18.221 1.00 54.75 88 TYR A CA 1
ATOM 689 C C . TYR A 1 88 ? 9.355 1.027 19.341 1.00 54.75 88 TYR A C 1
ATOM 691 O O . TYR A 1 88 ? 9.453 0.382 20.393 1.00 54.75 88 TYR A O 1
ATOM 699 N N . ALA A 1 89 ? 8.357 1.885 19.113 1.00 68.19 89 ALA A N 1
ATOM 700 C CA . ALA A 1 89 ? 7.200 1.996 19.989 1.00 68.19 89 ALA A CA 1
ATOM 701 C C . ALA A 1 89 ? 6.302 0.763 19.817 1.00 68.19 89 ALA A C 1
ATOM 703 O O . ALA A 1 89 ? 5.974 0.394 18.694 1.00 68.19 89 ALA A O 1
ATOM 704 N N . TYR A 1 90 ? 5.913 0.120 20.918 1.00 76.44 90 TYR A N 1
ATOM 705 C CA . TYR A 1 90 ? 5.043 -1.055 20.869 1.00 76.44 90 TYR A CA 1
ATOM 706 C C . TYR A 1 90 ? 4.165 -1.178 22.113 1.00 76.44 90 TYR A C 1
ATOM 708 O O . TYR A 1 90 ? 4.472 -0.647 23.188 1.00 76.44 90 TYR A O 1
ATOM 716 N N . LEU A 1 91 ? 3.090 -1.941 21.947 1.00 86.00 91 LEU A N 1
ATOM 717 C CA . LEU A 1 91 ? 2.191 -2.414 22.984 1.00 86.00 91 LEU A CA 1
ATOM 718 C C . LEU A 1 91 ? 2.125 -3.942 22.893 1.00 86.00 91 LEU A C 1
ATOM 720 O O . LEU A 1 91 ? 1.839 -4.503 21.838 1.00 86.00 91 LEU A O 1
ATOM 724 N N . HIS A 1 92 ? 2.410 -4.614 24.004 1.00 89.00 92 HIS A N 1
ATOM 725 C CA . HIS A 1 92 ? 2.432 -6.069 24.089 1.00 89.00 92 HIS A CA 1
ATOM 726 C C . HIS A 1 92 ? 1.685 -6.518 25.341 1.00 89.00 92 HIS A C 1
ATOM 728 O O . HIS A 1 92 ? 2.054 -6.164 26.460 1.00 89.00 92 HIS A O 1
ATOM 734 N N . VAL A 1 93 ? 0.622 -7.292 25.161 1.00 94.56 93 VAL A N 1
ATOM 735 C CA . VAL A 1 93 ? -0.179 -7.865 26.241 1.00 94.56 93 VAL A CA 1
ATOM 736 C C . VAL A 1 93 ? 0.011 -9.373 26.241 1.00 94.56 93 VAL A C 1
ATOM 738 O O . VAL A 1 93 ? -0.124 -10.027 25.207 1.00 94.56 93 VAL A O 1
ATOM 741 N N . ALA A 1 94 ? 0.334 -9.921 27.407 1.00 95.00 94 ALA A N 1
ATOM 742 C CA . ALA A 1 94 ? 0.775 -11.300 27.565 1.00 95.00 94 ALA A CA 1
ATOM 743 C C . ALA A 1 94 ? 0.263 -11.917 28.872 1.00 95.00 94 ALA A C 1
ATOM 745 O O . ALA A 1 94 ? -0.184 -11.218 29.785 1.00 95.00 94 ALA A O 1
ATOM 746 N N . VAL A 1 95 ? 0.390 -13.236 28.993 1.00 96.31 95 VAL A N 1
ATOM 747 C CA . VAL A 1 95 ? 0.375 -13.944 30.276 1.00 96.31 95 VAL A CA 1
ATOM 748 C C . VAL A 1 95 ? 1.814 -14.250 30.653 1.00 96.31 95 VAL A C 1
ATOM 750 O O . VAL A 1 95 ? 2.549 -14.854 29.879 1.00 96.31 95 VAL A O 1
ATOM 753 N N . HIS A 1 96 ? 2.229 -13.831 31.842 1.00 94.88 96 HIS A N 1
ATOM 754 C CA . HIS A 1 96 ? 3.524 -14.180 32.415 1.00 94.88 96 HIS A CA 1
ATOM 755 C C . HIS A 1 96 ? 3.354 -15.305 33.429 1.00 94.88 96 HIS A C 1
ATOM 757 O O . HIS A 1 96 ? 2.308 -15.424 34.075 1.00 94.88 96 HIS A O 1
ATOM 763 N N . CYS A 1 97 ? 4.408 -16.098 33.602 1.00 92.69 97 CYS A N 1
ATOM 764 C CA . CYS A 1 97 ? 4.479 -17.104 34.646 1.00 92.69 97 CYS A CA 1
ATOM 765 C C . CYS A 1 97 ? 5.766 -16.978 35.464 1.00 92.69 97 CYS A C 1
ATOM 767 O O . CYS A 1 97 ? 6.827 -16.628 34.947 1.00 92.69 97 CYS A O 1
ATOM 769 N N . GLU A 1 98 ? 5.678 -17.284 36.755 1.00 91.75 98 GLU A N 1
ATOM 770 C CA . GLU A 1 98 ? 6.846 -17.388 37.628 1.00 91.75 98 GLU A CA 1
ATOM 771 C C . GLU A 1 98 ? 6.639 -18.465 38.693 1.00 91.75 98 GLU A C 1
ATOM 773 O O . GLU A 1 98 ? 5.503 -18.812 39.028 1.00 91.75 98 GLU A O 1
ATOM 778 N N . SER A 1 99 ? 7.737 -18.999 39.231 1.00 89.69 99 SER A N 1
ATOM 779 C CA . SER A 1 99 ? 7.663 -19.968 40.325 1.00 89.69 99 SER A CA 1
ATOM 780 C C . SER A 1 99 ? 7.113 -19.313 41.592 1.00 89.69 99 SER A C 1
ATOM 782 O O . SER A 1 99 ? 7.544 -18.229 41.984 1.00 89.69 99 SER A O 1
ATOM 784 N N . ASP A 1 100 ? 6.211 -20.012 42.281 1.00 85.69 100 ASP A N 1
ATOM 785 C CA . ASP A 1 100 ? 5.651 -19.583 43.567 1.00 85.69 100 ASP A CA 1
ATOM 786 C C . ASP A 1 100 ? 6.593 -19.826 44.768 1.00 85.69 100 ASP A C 1
ATOM 788 O O . ASP A 1 100 ? 6.247 -19.520 45.911 1.00 85.69 100 ASP A O 1
ATOM 792 N N . GLY A 1 101 ? 7.781 -20.395 44.526 1.00 83.75 101 GLY A N 1
ATOM 793 C CA . GLY A 1 101 ? 8.765 -20.746 45.553 1.00 83.75 101 GLY A CA 1
ATOM 794 C C . GLY A 1 101 ? 8.459 -22.025 46.349 1.00 83.75 101 GLY A C 1
ATOM 795 O O . GLY A 1 101 ? 9.294 -22.438 47.151 1.00 83.75 101 GLY A O 1
ATOM 796 N N . ASN A 1 102 ? 7.317 -22.680 46.111 1.00 85.38 102 ASN A N 1
ATOM 797 C CA . ASN A 1 102 ? 6.862 -23.910 46.775 1.00 85.38 102 ASN A CA 1
ATOM 798 C C . ASN A 1 102 ? 6.728 -25.104 45.809 1.00 85.38 102 ASN A C 1
ATOM 800 O O . ASN A 1 102 ? 6.115 -26.117 46.149 1.00 85.38 102 ASN A O 1
ATOM 804 N N . GLY A 1 103 ? 7.324 -25.002 44.619 1.00 76.38 103 GLY A N 1
ATOM 805 C CA . GLY A 1 103 ? 7.268 -26.035 43.582 1.00 76.38 103 GLY A CA 1
ATOM 806 C C . GLY A 1 103 ? 6.064 -25.921 42.643 1.00 76.38 103 GLY A C 1
ATOM 807 O O . GLY A 1 103 ? 5.862 -26.824 41.835 1.00 76.38 103 GLY A O 1
ATOM 808 N N . GLY A 1 104 ? 5.285 -24.839 42.736 1.00 87.00 104 GLY A N 1
ATOM 809 C CA . GLY A 1 104 ? 4.239 -24.464 41.789 1.00 87.00 104 GLY A CA 1
ATOM 810 C C . GLY A 1 104 ? 4.611 -23.230 40.960 1.00 87.00 104 GLY A C 1
ATOM 811 O O . GLY A 1 104 ? 5.708 -22.670 41.078 1.00 87.00 104 GLY A O 1
ATOM 812 N N . TYR A 1 105 ? 3.670 -22.805 40.119 1.00 92.75 105 TYR A N 1
ATOM 813 C CA . TYR A 1 105 ? 3.770 -21.607 39.286 1.00 92.75 105 TYR A CA 1
ATOM 814 C C . TYR A 1 105 ? 2.512 -20.758 39.432 1.00 92.75 105 TYR A C 1
ATOM 816 O O . TYR A 1 105 ? 1.409 -21.289 39.578 1.00 92.75 105 TYR A O 1
ATOM 824 N N . ILE A 1 106 ? 2.681 -19.441 39.362 1.00 94.19 106 ILE A N 1
ATOM 825 C CA . ILE A 1 106 ? 1.578 -18.492 39.225 1.00 94.19 106 ILE A CA 1
ATOM 826 C C . ILE A 1 106 ? 1.561 -17.932 37.808 1.00 94.19 106 ILE A C 1
ATOM 828 O O . ILE A 1 106 ? 2.607 -17.590 37.263 1.00 94.19 106 ILE A O 1
ATOM 832 N N . TYR A 1 107 ? 0.364 -17.818 37.241 1.00 96.44 107 TYR A N 1
ATOM 833 C CA . TYR A 1 107 ? 0.119 -17.238 35.922 1.00 96.44 107 TYR A CA 1
ATOM 834 C C . TYR A 1 107 ? -0.651 -15.942 36.106 1.00 96.44 107 TYR A C 1
ATOM 836 O O . TYR A 1 107 ? -1.612 -15.909 36.876 1.00 96.44 107 TYR A O 1
ATOM 844 N N . TYR A 1 108 ? -0.243 -14.868 35.444 1.00 97.06 108 TYR A N 1
ATOM 845 C CA . TYR A 1 108 ? -0.890 -13.570 35.603 1.00 97.06 108 TYR A CA 1
ATOM 846 C C . TYR A 1 108 ? -0.778 -12.723 34.330 1.00 97.06 108 TYR A C 1
ATOM 848 O O . TYR A 1 108 ? 0.202 -12.858 33.594 1.00 97.06 108 TYR A O 1
ATOM 856 N N . PRO A 1 109 ? -1.739 -11.822 34.063 1.00 97.38 109 PRO A N 1
ATOM 857 C CA . PRO A 1 109 ? -1.651 -10.909 32.935 1.00 97.38 109 PRO A CA 1
ATOM 858 C C . PRO A 1 109 ? -0.471 -9.950 33.106 1.00 97.38 109 PRO A C 1
ATOM 860 O O . PRO A 1 109 ? -0.145 -9.521 34.220 1.00 97.38 109 PRO A O 1
ATOM 863 N N . ALA A 1 110 ? 0.131 -9.557 31.997 1.00 95.25 110 ALA A N 1
ATOM 864 C CA . ALA A 1 110 ? 1.166 -8.544 31.945 1.00 95.25 110 ALA A CA 1
ATOM 865 C C . ALA A 1 110 ? 0.972 -7.645 30.725 1.00 95.25 110 ALA A C 1
ATOM 867 O O . ALA A 1 110 ? 0.427 -8.056 29.702 1.00 95.25 110 ALA A O 1
ATOM 868 N N . MET A 1 111 ? 1.440 -6.408 30.850 1.00 92.00 111 MET A N 1
ATOM 869 C CA . MET A 1 111 ? 1.514 -5.459 29.748 1.00 92.00 111 MET A CA 1
ATOM 870 C C . MET A 1 111 ? 2.934 -4.919 29.661 1.00 92.00 111 MET A C 1
ATOM 872 O O . MET A 1 111 ? 3.475 -4.408 30.640 1.00 92.00 111 MET A O 1
ATOM 876 N N . GLU A 1 112 ? 3.527 -5.010 28.486 1.00 87.25 112 GLU A N 1
ATOM 877 C CA . GLU A 1 112 ? 4.771 -4.356 28.127 1.00 87.25 112 GLU A CA 1
ATOM 878 C C . GLU A 1 112 ? 4.464 -3.203 27.185 1.00 87.25 112 GLU A C 1
ATOM 880 O O . GLU A 1 112 ? 3.665 -3.306 26.254 1.00 87.25 112 GLU A O 1
ATOM 885 N N . TRP A 1 113 ? 5.096 -2.078 27.472 1.00 80.69 113 TRP A N 1
ATOM 886 C CA . TRP A 1 113 ? 4.953 -0.865 26.701 1.00 80.69 113 TRP A CA 1
ATOM 887 C C . TRP A 1 113 ? 6.320 -0.230 26.521 1.00 80.69 113 TRP A C 1
ATOM 889 O O . TRP A 1 113 ? 7.103 -0.122 27.471 1.00 80.69 113 TRP A O 1
ATOM 899 N N . ASN A 1 114 ? 6.585 0.229 25.306 1.00 73.06 114 ASN A N 1
ATOM 900 C CA . ASN A 1 114 ? 7.733 1.065 25.014 1.00 73.06 114 ASN A CA 1
ATOM 901 C C . ASN A 1 114 ? 7.262 2.319 24.287 1.00 73.06 114 ASN A C 1
ATOM 903 O O . ASN A 1 114 ? 6.719 2.236 23.189 1.00 73.06 114 ASN A O 1
ATOM 907 N N . GLY A 1 115 ? 7.481 3.476 24.908 1.00 61.31 115 GLY A N 1
ATOM 908 C CA . GLY A 1 115 ? 7.337 4.775 24.263 1.00 61.31 115 GLY A CA 1
ATOM 909 C C . GLY A 1 115 ? 8.705 5.368 23.948 1.00 61.31 115 GLY A C 1
ATOM 910 O O . GLY A 1 115 ? 9.600 5.357 24.800 1.00 61.31 115 GLY A O 1
ATOM 911 N N . LEU A 1 116 ? 8.860 5.923 22.748 1.00 52.56 116 LEU A N 1
ATOM 912 C CA . LEU A 1 116 ? 10.022 6.734 22.390 1.00 52.56 116 LEU A CA 1
ATOM 913 C C . LEU A 1 116 ? 9.815 8.161 22.911 1.00 52.56 116 LEU A C 1
ATOM 915 O O . LEU A 1 116 ? 8.882 8.848 22.498 1.00 52.56 116 LEU A O 1
ATOM 919 N N . LEU A 1 117 ? 10.657 8.606 23.853 1.00 42.00 117 LEU A N 1
ATOM 920 C CA . LEU A 1 117 ? 10.670 10.004 24.292 1.00 42.00 117 LEU A CA 1
ATOM 921 C C . LEU A 1 117 ? 11.659 10.806 23.451 1.00 42.00 117 LEU A C 1
ATOM 923 O O . LEU A 1 117 ? 12.871 10.606 23.514 1.00 42.00 117 LEU A O 1
ATOM 927 N N . ASN A 1 118 ? 11.126 11.793 22.742 1.00 40.12 118 ASN A N 1
ATOM 928 C CA . ASN A 1 118 ? 11.904 12.854 22.118 1.00 40.12 118 ASN A CA 1
ATOM 929 C C . ASN A 1 118 ? 12.213 13.941 23.147 1.00 40.12 118 ASN A C 1
ATOM 931 O O . ASN A 1 118 ? 11.652 15.036 23.086 1.00 40.12 118 ASN A O 1
ATOM 935 N N . ASP A 1 119 ? 13.069 13.648 24.127 1.00 32.91 119 ASP A N 1
ATOM 936 C CA . ASP A 1 119 ? 13.548 14.700 25.021 1.00 32.91 119 ASP A CA 1
ATOM 937 C C . ASP A 1 119 ? 14.509 15.643 24.261 1.00 32.91 119 ASP A C 1
ATOM 939 O O . ASP A 1 119 ? 15.470 15.245 23.605 1.00 32.91 119 ASP A O 1
ATOM 943 N N . LEU A 1 120 ? 14.182 16.931 24.332 1.00 29.84 120 LEU A N 1
ATOM 944 C CA . LEU A 1 120 ? 14.801 18.073 23.662 1.00 29.84 120 LEU A CA 1
ATOM 945 C C . LEU A 1 120 ? 16.285 18.334 24.056 1.00 29.84 120 LEU A C 1
ATOM 947 O O . LEU A 1 120 ? 16.606 18.428 25.237 1.00 29.84 120 LEU A O 1
ATOM 951 N N . VAL A 1 121 ? 17.104 18.677 23.040 1.00 30.48 121 VAL A N 1
ATOM 952 C CA . VAL A 1 121 ? 18.277 19.607 23.025 1.00 30.48 121 VAL A CA 1
ATOM 953 C C . VAL A 1 121 ? 19.721 19.033 23.075 1.00 30.48 121 VAL A C 1
ATOM 955 O O . VAL A 1 121 ? 20.238 18.632 24.107 1.00 30.48 121 VAL A O 1
ATOM 958 N N . THR A 1 122 ? 20.406 19.205 21.928 1.00 32.47 122 THR A N 1
ATOM 959 C CA . THR A 1 122 ? 21.852 19.415 21.651 1.00 32.47 122 THR A CA 1
ATO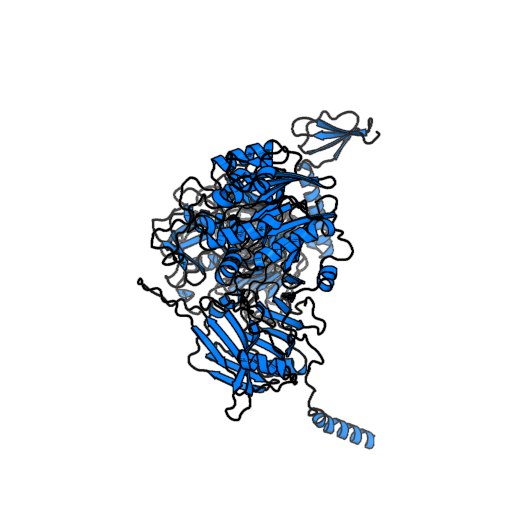M 960 C C . THR A 1 122 ? 22.922 18.464 22.205 1.00 32.47 122 THR A C 1
ATOM 962 O O . THR A 1 122 ? 23.083 18.289 23.407 1.00 32.47 122 THR A O 1
ATOM 965 N N . SER A 1 123 ? 23.826 18.102 21.288 1.00 30.19 123 SER A N 1
ATOM 966 C CA . SER A 1 123 ? 25.176 17.538 21.449 1.00 30.19 123 SER A CA 1
ATOM 967 C C . SER A 1 123 ? 25.305 16.051 21.113 1.00 30.19 123 SER A C 1
ATOM 969 O O . SER A 1 123 ? 24.413 15.239 21.313 1.00 30.19 123 SER A O 1
ATOM 971 N N . SER A 1 124 ? 26.446 15.755 20.502 1.00 29.75 124 SER A N 1
ATOM 972 C CA . SER A 1 124 ? 26.846 14.610 19.682 1.00 29.75 124 SER A CA 1
ATOM 973 C C . SER A 1 124 ? 26.939 13.251 20.393 1.00 29.75 124 SER A C 1
ATOM 975 O O . SER A 1 124 ? 27.864 12.492 20.129 1.00 29.75 124 SER A O 1
ATOM 977 N N . ASN A 1 125 ? 26.004 12.927 21.285 1.00 31.52 125 ASN A N 1
ATOM 978 C CA . ASN A 1 125 ? 25.924 11.634 21.963 1.00 31.52 125 ASN A CA 1
ATOM 979 C C . ASN A 1 125 ? 24.487 11.098 21.878 1.00 31.52 125 ASN A C 1
ATOM 981 O O . ASN A 1 125 ? 23.700 11.273 22.804 1.00 31.52 125 ASN A O 1
ATOM 985 N N . TYR A 1 126 ? 24.151 10.448 20.761 1.00 31.28 126 TYR A N 1
ATOM 986 C CA . TYR A 1 126 ? 22.901 9.701 20.608 1.00 31.28 126 TYR A CA 1
ATOM 987 C C . TYR A 1 126 ? 22.849 8.584 21.665 1.00 31.28 126 TYR A C 1
ATOM 989 O O . TYR A 1 126 ? 23.615 7.622 21.614 1.00 31.28 126 TYR A O 1
ATOM 997 N N . LYS A 1 127 ? 21.961 8.722 22.648 1.00 33.91 127 LYS A N 1
ATOM 998 C CA . LYS A 1 127 ? 21.438 7.603 23.432 1.00 33.91 127 LYS A CA 1
ATOM 999 C C . LYS A 1 127 ? 19.926 7.742 23.419 1.00 33.91 127 LYS A C 1
ATOM 1001 O O . LYS A 1 127 ? 19.388 8.587 24.124 1.00 33.91 127 LYS A O 1
ATOM 1006 N N . GLU A 1 128 ? 19.266 6.952 22.581 1.00 40.28 128 GLU A N 1
ATOM 1007 C CA . GLU A 1 128 ? 17.817 6.775 22.633 1.00 40.28 128 GLU A CA 1
ATOM 1008 C C . GLU A 1 128 ? 17.437 6.348 24.054 1.00 40.28 128 GLU A C 1
ATOM 1010 O O . GLU A 1 128 ? 17.920 5.334 24.566 1.00 40.28 128 GLU A O 1
ATOM 1015 N N . HIS A 1 129 ? 16.614 7.142 24.733 1.00 44.09 129 HIS A N 1
ATOM 1016 C CA . HIS A 1 129 ? 16.018 6.718 25.989 1.00 44.09 129 HIS A CA 1
ATOM 1017 C C . HIS A 1 129 ? 14.712 5.996 25.649 1.00 44.09 129 HIS A C 1
ATOM 1019 O O . HIS A 1 129 ? 13.658 6.614 25.545 1.00 44.09 129 HIS A O 1
ATOM 1025 N N . SER A 1 130 ? 14.785 4.680 25.440 1.00 50.44 130 SER A N 1
ATOM 1026 C CA . SER A 1 130 ? 13.596 3.829 25.404 1.00 50.44 130 SER A CA 1
ATOM 1027 C C . SER A 1 130 ? 12.941 3.835 26.788 1.00 50.44 130 SER A C 1
ATOM 1029 O O . SER A 1 130 ? 13.582 3.551 27.807 1.00 50.44 130 SER A O 1
ATOM 1031 N N . HIS A 1 131 ? 11.656 4.189 26.865 1.00 61.69 131 HIS A N 1
ATOM 1032 C CA . HIS A 1 131 ? 10.898 4.132 28.117 1.00 61.69 131 HIS A CA 1
ATOM 1033 C C . HIS A 1 131 ? 10.169 2.806 28.234 1.00 61.69 131 HIS A C 1
ATOM 1035 O O . HIS A 1 131 ? 8.965 2.767 28.481 1.00 61.69 131 HIS A O 1
ATOM 1041 N N . PHE A 1 132 ? 10.928 1.716 28.126 1.00 72.81 132 PHE A N 1
ATOM 1042 C CA . PHE A 1 132 ? 10.412 0.391 28.415 1.00 72.81 132 PHE A CA 1
ATOM 1043 C C . PHE A 1 132 ? 9.806 0.370 29.824 1.00 72.81 132 PHE A C 1
ATOM 1045 O O . PHE A 1 132 ? 10.422 0.791 30.820 1.00 72.81 132 PHE A O 1
ATOM 1052 N N . ARG A 1 133 ? 8.562 -0.090 29.900 1.00 79.88 133 ARG A N 1
ATOM 1053 C CA . ARG A 1 133 ? 7.842 -0.360 31.135 1.00 79.88 133 ARG A CA 1
ATOM 1054 C C . ARG A 1 133 ? 7.130 -1.690 30.992 1.00 79.88 133 ARG A C 1
ATOM 1056 O O . ARG A 1 133 ? 6.372 -1.906 30.055 1.00 79.88 133 ARG A O 1
ATOM 1063 N N . GLN A 1 134 ? 7.350 -2.545 31.977 1.00 86.50 134 GLN A N 1
ATOM 1064 C CA . GLN A 1 134 ? 6.633 -3.796 32.135 1.00 86.50 134 GLN A CA 1
ATOM 1065 C C . GLN A 1 134 ? 5.741 -3.691 33.369 1.00 86.50 134 GLN A C 1
ATOM 1067 O O . GLN A 1 134 ? 6.204 -3.376 34.469 1.00 86.50 134 GLN A O 1
ATOM 1072 N N . PHE A 1 135 ? 4.461 -3.974 33.182 1.00 91.12 135 PHE A N 1
ATOM 1073 C CA . PHE A 1 135 ? 3.433 -3.984 34.207 1.00 91.12 135 PHE A CA 1
ATOM 1074 C C . PHE A 1 135 ? 3.016 -5.431 34.444 1.00 91.12 135 PHE A C 1
ATOM 1076 O O . PHE A 1 135 ? 2.336 -6.034 33.623 1.00 91.12 135 PHE A O 1
ATOM 1083 N N . ASN A 1 136 ? 3.441 -5.992 35.573 1.00 93.88 136 ASN A N 1
ATOM 1084 C CA . ASN A 1 136 ? 3.079 -7.347 35.980 1.00 93.88 136 ASN A CA 1
ATOM 1085 C C . ASN A 1 136 ? 1.876 -7.280 36.930 1.00 93.88 136 ASN A C 1
ATOM 1087 O O . ASN A 1 136 ? 1.976 -6.673 38.000 1.00 93.88 136 ASN A O 1
ATOM 1091 N N . PHE A 1 137 ? 0.754 -7.912 36.583 1.00 95.88 137 PHE A N 1
ATOM 1092 C CA . PHE A 1 137 ? -0.470 -7.877 37.391 1.00 95.88 137 PHE A CA 1
ATOM 1093 C C . PHE A 1 137 ? -0.580 -9.107 38.305 1.00 95.88 137 PHE A C 1
ATOM 1095 O O . PHE A 1 137 ? -1.562 -9.838 38.280 1.00 95.88 137 PHE A O 1
ATOM 1102 N N . LYS A 1 138 ? 0.435 -9.346 39.148 1.00 92.56 138 LYS A N 1
ATOM 1103 C CA . LYS A 1 138 ? 0.567 -10.567 39.979 1.00 92.56 138 LYS A CA 1
ATOM 1104 C C . LYS A 1 138 ? -0.584 -10.814 40.960 1.00 92.56 138 LYS A C 1
ATOM 1106 O O . LYS A 1 138 ? -0.836 -11.948 41.349 1.00 92.56 138 LYS A O 1
ATOM 1111 N N . THR A 1 139 ? -1.288 -9.760 41.376 1.00 93.31 139 THR A N 1
ATOM 1112 C CA . THR A 1 139 ? -2.491 -9.867 42.226 1.00 93.31 139 THR A CA 1
ATOM 1113 C C . THR A 1 139 ? -3.751 -10.232 41.433 1.00 93.31 139 THR A C 1
ATOM 1115 O O . THR A 1 139 ? -4.828 -10.345 42.013 1.00 93.31 139 THR A O 1
ATOM 1118 N N . THR A 1 140 ? -3.607 -10.460 40.127 1.00 94.94 140 THR A N 1
ATOM 1119 C CA . THR A 1 140 ? -4.629 -10.937 39.196 1.00 94.94 140 THR A CA 1
ATOM 1120 C C . THR A 1 140 ? -4.282 -12.352 38.693 1.00 94.94 140 THR A C 1
ATOM 1122 O O . THR A 1 140 ? -4.066 -12.532 37.497 1.00 94.94 140 THR A O 1
ATOM 1125 N N . PRO A 1 141 ? -4.167 -13.382 39.557 1.00 94.56 141 PRO A N 1
ATOM 1126 C CA . PRO A 1 141 ? -3.777 -14.714 39.103 1.00 94.56 141 PRO A CA 1
ATOM 1127 C C . PRO A 1 141 ? -4.843 -15.334 38.190 1.00 94.56 141 PRO A C 1
ATOM 1129 O O . PRO A 1 141 ? -6.049 -15.194 38.433 1.00 94.56 141 PRO A O 1
ATOM 1132 N N . LEU A 1 142 ? -4.394 -16.053 37.168 1.00 96.00 142 LEU A N 1
ATOM 1133 C CA . LEU A 1 142 ? -5.221 -16.830 36.250 1.00 96.00 142 LEU A CA 1
ATOM 1134 C C . LEU A 1 142 ? -5.264 -18.290 36.693 1.00 96.00 142 LEU A C 1
ATOM 1136 O O . LEU A 1 142 ? -4.256 -18.845 37.131 1.00 96.00 142 LEU A O 1
ATOM 1140 N N . THR A 1 143 ? -6.438 -18.901 36.563 1.00 95.12 143 THR A N 1
ATOM 1141 C CA . THR A 1 143 ? -6.626 -20.333 36.793 1.00 95.12 143 THR A CA 1
ATOM 1142 C C . THR A 1 143 ? -6.591 -21.040 35.433 1.00 95.12 143 THR A C 1
ATOM 1144 O O . THR A 1 143 ? -7.447 -20.740 34.597 1.00 95.12 143 THR A O 1
ATOM 1147 N N . PRO A 1 144 ? -5.639 -21.955 35.181 1.00 95.56 144 PRO A N 1
ATOM 1148 C CA . PRO A 1 144 ? -5.682 -22.838 34.015 1.00 95.56 144 PRO A CA 1
ATOM 1149 C C . PRO A 1 144 ? -7.051 -23.516 33.849 1.00 95.56 144 PRO A C 1
ATOM 1151 O O . PRO A 1 144 ? -7.642 -23.961 34.833 1.00 95.56 144 PRO A O 1
ATOM 1154 N N . GLY A 1 145 ? -7.562 -23.567 32.621 1.00 94.81 145 GLY A N 1
ATOM 1155 C CA . GLY A 1 145 ? -8.848 -24.173 32.265 1.00 94.81 145 GLY A CA 1
ATOM 1156 C C . GLY A 1 145 ? -10.084 -23.286 32.479 1.00 94.81 145 GLY A C 1
ATOM 1157 O O . GLY A 1 145 ? -11.164 -23.628 31.996 1.00 94.81 145 GLY A O 1
ATOM 1158 N N . GLU A 1 146 ? -9.965 -22.129 33.142 1.00 95.25 146 GLU A N 1
ATOM 1159 C CA . GLU A 1 146 ? -11.101 -21.232 33.411 1.00 95.25 146 GLU A CA 1
ATOM 1160 C C . GLU A 1 146 ? -11.149 -20.033 32.452 1.00 95.25 146 GLU A C 1
ATOM 1162 O O . GLU A 1 146 ? -10.175 -19.289 32.306 1.00 95.25 146 GLU A O 1
ATOM 1167 N N . TRP A 1 147 ? -12.320 -19.789 31.850 1.00 96.81 147 TRP A N 1
ATOM 1168 C CA . TRP A 1 147 ? -12.586 -18.534 31.145 1.00 96.81 147 TRP A CA 1
ATOM 1169 C C . TRP A 1 147 ? -12.521 -17.360 32.119 1.00 96.81 147 TRP A C 1
ATOM 1171 O O . TRP A 1 147 ? -13.229 -17.319 33.127 1.00 96.81 147 TRP A O 1
ATOM 1181 N N . THR A 1 148 ? -11.679 -16.390 31.793 1.00 97.00 148 THR A N 1
ATOM 1182 C CA . THR A 1 148 ? -11.461 -15.185 32.582 1.00 97.00 148 THR A CA 1
ATOM 1183 C C . THR A 1 148 ? -11.595 -13.966 31.680 1.00 97.00 148 THR A C 1
ATOM 1185 O O . THR A 1 148 ? -10.946 -13.885 30.638 1.00 97.00 148 THR A O 1
ATOM 1188 N N . HIS A 1 149 ? -12.415 -13.004 32.103 1.00 97.50 149 HIS A N 1
ATOM 1189 C CA . HIS A 1 149 ? -12.459 -11.678 31.494 1.00 97.50 149 HIS A CA 1
ATOM 1190 C C . HIS A 1 149 ? -11.392 -10.807 32.147 1.00 97.50 149 HIS A C 1
ATOM 1192 O O . HIS A 1 149 ? -11.364 -10.666 33.376 1.00 97.50 149 HIS A O 1
ATOM 1198 N N . ILE A 1 150 ? -10.486 -10.276 31.336 1.00 98.06 150 ILE A N 1
ATOM 1199 C CA . ILE A 1 150 ? -9.417 -9.383 31.772 1.00 98.06 150 ILE A CA 1
ATOM 1200 C C . ILE A 1 150 ? -9.641 -8.040 31.097 1.00 98.06 150 ILE A C 1
ATOM 1202 O O . ILE A 1 150 ? -9.737 -7.972 29.874 1.00 98.06 150 ILE A O 1
ATOM 1206 N N . THR A 1 151 ? -9.637 -6.978 31.896 1.00 98.19 151 THR A N 1
ATOM 1207 C CA . THR A 1 151 ? -9.618 -5.608 31.381 1.00 98.19 151 THR A CA 1
ATOM 1208 C C . THR A 1 151 ? -8.363 -4.904 31.868 1.00 98.19 151 THR A C 1
ATOM 1210 O O . THR A 1 151 ? -8.100 -4.858 33.073 1.00 98.19 151 THR A O 1
ATOM 1213 N N . ILE A 1 152 ? -7.593 -4.335 30.945 1.00 97.44 152 ILE A N 1
ATOM 1214 C CA . ILE A 1 152 ? -6.452 -3.466 31.239 1.00 97.44 152 ILE A CA 1
ATOM 1215 C C . ILE A 1 152 ? -6.847 -2.035 30.879 1.00 97.44 152 ILE A C 1
ATOM 1217 O O . ILE A 1 152 ? -7.173 -1.758 29.729 1.00 97.44 152 ILE A O 1
ATOM 1221 N N . VAL A 1 153 ? -6.798 -1.130 31.860 1.00 95.50 153 VAL A N 1
ATOM 1222 C CA . VAL A 1 153 ? -7.103 0.298 31.687 1.00 95.50 153 VAL A CA 1
ATOM 1223 C C . VAL A 1 153 ? -5.839 1.117 31.903 1.00 95.50 153 VAL A C 1
ATOM 1225 O O . VAL A 1 153 ? -5.233 1.073 32.979 1.00 95.50 153 VAL A O 1
ATOM 1228 N N . ILE A 1 154 ? -5.459 1.895 30.896 1.00 90.62 154 ILE A N 1
ATOM 1229 C CA . ILE A 1 154 ? -4.309 2.796 30.916 1.00 90.62 154 ILE A CA 1
ATOM 1230 C C . ILE A 1 154 ? -4.805 4.197 31.286 1.00 90.62 154 ILE A C 1
ATOM 1232 O O . ILE A 1 154 ? -5.290 4.958 30.449 1.00 90.62 154 ILE A O 1
ATOM 1236 N N . ASP A 1 155 ? -4.663 4.557 32.560 1.00 87.62 155 ASP A N 1
ATOM 1237 C CA . ASP A 1 155 ? -5.090 5.847 33.101 1.00 87.62 155 ASP A CA 1
ATOM 1238 C C . ASP A 1 155 ? -3.917 6.836 33.046 1.00 87.62 155 ASP A C 1
ATOM 1240 O O . ASP A 1 155 ? -3.148 7.002 34.001 1.00 87.62 155 ASP A O 1
ATOM 1244 N N . ALA A 1 156 ? -3.750 7.460 31.878 1.00 77.50 156 ALA A N 1
ATOM 1245 C CA . ALA A 1 156 ? -2.653 8.390 31.622 1.00 77.50 156 ALA A CA 1
ATOM 1246 C C . ALA A 1 156 ? -2.670 9.592 32.581 1.00 77.50 156 ALA A C 1
ATOM 1248 O O . ALA A 1 156 ? -1.627 9.973 33.117 1.00 77.50 156 ALA A O 1
ATOM 1249 N N . GLU A 1 157 ? -3.858 10.131 32.863 1.00 79.75 157 GLU A N 1
ATOM 1250 C CA . GLU A 1 157 ? -4.061 11.268 33.768 1.00 79.75 157 GLU A CA 1
ATOM 1251 C C . GLU A 1 157 ? -3.608 10.947 35.193 1.00 79.75 157 GLU A C 1
ATOM 1253 O O . GLU A 1 157 ? -2.897 11.729 35.824 1.00 79.75 157 GLU A O 1
ATOM 1258 N N . ALA A 1 158 ? -3.976 9.767 35.694 1.00 82.44 158 ALA A N 1
ATOM 1259 C CA . ALA A 1 158 ? -3.593 9.322 37.027 1.00 82.44 158 ALA A CA 1
ATOM 1260 C C . ALA A 1 158 ? -2.229 8.602 37.060 1.00 82.44 158 ALA A C 1
ATOM 1262 O O . ALA A 1 158 ? -1.835 8.087 38.114 1.00 82.44 158 ALA A O 1
ATOM 1263 N N . SER A 1 159 ? -1.508 8.562 35.930 1.00 82.00 159 SER A N 1
ATOM 1264 C CA . SER A 1 159 ? -0.189 7.933 35.775 1.00 82.00 159 SER A CA 1
ATOM 1265 C C . SER A 1 159 ? -0.140 6.503 36.328 1.00 82.00 159 SER A C 1
ATOM 1267 O O . SER A 1 159 ? 0.773 6.144 37.084 1.00 82.00 159 SER A O 1
ATOM 1269 N N . ASN A 1 160 ? -1.150 5.694 35.997 1.00 88.12 160 ASN A N 1
ATOM 1270 C CA . ASN A 1 160 ? -1.244 4.303 36.430 1.00 88.12 160 ASN A CA 1
ATOM 1271 C C . ASN A 1 160 ? -1.899 3.394 35.383 1.00 88.12 160 ASN A C 1
ATOM 1273 O O . ASN A 1 160 ? -2.540 3.854 34.444 1.00 88.12 160 ASN A O 1
ATOM 1277 N N . VAL A 1 161 ? -1.712 2.089 35.569 1.00 91.88 161 VAL A N 1
ATOM 1278 C CA . VAL A 1 161 ? -2.396 1.038 34.810 1.00 91.88 161 VAL A CA 1
ATOM 1279 C C . VAL A 1 161 ? -3.167 0.177 35.788 1.00 91.88 161 VAL A C 1
ATOM 1281 O O . VAL A 1 161 ? -2.617 -0.267 36.802 1.00 91.88 161 VAL A O 1
ATOM 1284 N N . LYS A 1 162 ? -4.435 -0.062 35.482 1.00 95.00 162 LYS A N 1
ATOM 1285 C CA . LYS A 1 162 ? -5.334 -0.897 36.274 1.00 95.00 162 LYS A CA 1
ATOM 1286 C C . LYS A 1 162 ? -5.610 -2.188 35.524 1.00 95.00 162 LYS A C 1
ATOM 1288 O O . LYS A 1 162 ? -5.728 -2.181 34.303 1.00 95.00 162 LYS A O 1
ATOM 1293 N N . CYS A 1 163 ? -5.725 -3.281 36.262 1.00 97.81 163 CYS A N 1
ATOM 1294 C CA . CYS A 1 163 ? -6.112 -4.577 35.729 1.00 97.81 163 CYS A CA 1
ATOM 1295 C C . CYS A 1 163 ? -7.290 -5.120 36.537 1.00 97.81 163 CYS A C 1
ATOM 1297 O O . CYS A 1 163 ? -7.253 -5.151 37.775 1.00 97.81 163 CYS A O 1
ATOM 1299 N N . TYR A 1 164 ? -8.333 -5.520 35.819 1.00 98.06 164 TYR A N 1
ATOM 1300 C CA . TYR A 1 164 ? -9.569 -6.068 36.349 1.00 98.06 164 TYR A CA 1
ATOM 1301 C C . TYR A 1 164 ? -9.668 -7.538 35.954 1.00 98.06 164 TYR A C 1
ATOM 1303 O O . TYR A 1 164 ? -9.360 -7.897 34.819 1.00 98.06 164 TYR A O 1
ATOM 1311 N N . LYS A 1 165 ? -10.134 -8.377 36.880 1.00 97.25 165 LYS A N 1
ATOM 1312 C CA . LYS A 1 165 ? -10.520 -9.767 36.623 1.00 97.25 165 LYS A CA 1
ATOM 1313 C C . LYS A 1 165 ? -12.009 -9.913 36.854 1.00 97.25 165 LYS A C 1
ATOM 1315 O O . LYS A 1 165 ? -12.475 -9.654 37.963 1.00 97.25 165 LYS A O 1
ATOM 1320 N N . ASN A 1 166 ? -12.740 -10.349 35.832 1.00 95.81 166 ASN A N 1
ATOM 1321 C CA . ASN A 1 166 ? -14.190 -10.538 35.880 1.00 95.81 166 ASN A CA 1
ATOM 1322 C C . ASN A 1 166 ? -14.890 -9.277 36.421 1.00 95.81 166 ASN A C 1
ATOM 1324 O O . ASN A 1 166 ? -15.593 -9.317 37.436 1.00 95.81 166 ASN A O 1
ATOM 1328 N N . ALA A 1 167 ? -14.567 -8.137 35.802 1.00 94.56 167 ALA A N 1
ATOM 1329 C CA . ALA A 1 167 ? -14.960 -6.785 36.199 1.00 94.56 167 ALA A CA 1
ATOM 1330 C C . ALA A 1 167 ? -14.567 -6.333 37.620 1.00 94.56 167 ALA A C 1
ATOM 1332 O O . ALA A 1 167 ? -14.964 -5.255 38.047 1.00 94.56 167 ALA A O 1
ATOM 1333 N N . THR A 1 168 ? -13.771 -7.088 38.378 1.00 95.75 168 THR A N 1
ATOM 1334 C CA . THR A 1 168 ? -13.293 -6.663 39.703 1.00 95.75 168 THR A CA 1
ATOM 1335 C C . THR A 1 168 ? -11.875 -6.120 39.598 1.00 95.75 168 THR A C 1
ATOM 1337 O O . THR A 1 168 ? -10.988 -6.830 39.134 1.00 95.75 168 THR A O 1
ATOM 1340 N N . LEU A 1 169 ? -11.633 -4.887 40.056 1.00 96.69 169 LEU A N 1
ATOM 1341 C CA . LEU A 1 169 ? -10.281 -4.325 40.122 1.00 96.69 169 LEU A CA 1
ATOM 1342 C C . LEU A 1 169 ? -9.408 -5.153 41.075 1.00 96.69 169 LEU A C 1
ATOM 1344 O O . LEU A 1 169 ? -9.685 -5.225 42.272 1.00 96.69 169 LEU A O 1
ATOM 1348 N N . THR A 1 170 ? -8.333 -5.743 40.562 1.00 96.62 170 THR A N 1
ATOM 1349 C CA . THR A 1 170 ? -7.435 -6.618 41.335 1.00 96.62 170 THR A CA 1
ATOM 1350 C C . THR A 1 170 ? -6.019 -6.074 41.434 1.00 96.62 170 THR A C 1
ATOM 1352 O O . THR A 1 170 ? -5.299 -6.417 42.376 1.00 96.62 170 THR A O 1
ATOM 1355 N N . ASN A 1 171 ? -5.594 -5.227 40.495 1.00 95.94 171 ASN A N 1
ATOM 1356 C CA . ASN A 1 171 ? -4.259 -4.642 40.498 1.00 95.94 171 ASN A CA 1
ATOM 1357 C C . ASN A 1 171 ? -4.275 -3.194 39.997 1.00 95.94 171 ASN A C 1
ATOM 1359 O O . ASN A 1 171 ? -4.929 -2.880 39.005 1.00 95.94 171 ASN A O 1
ATOM 1363 N N . THR A 1 172 ? -3.489 -2.346 40.656 1.00 93.69 172 THR A N 1
ATOM 1364 C CA . THR A 1 172 ? -3.149 -1.006 40.180 1.00 93.69 172 THR A CA 1
ATOM 1365 C C . THR A 1 172 ? -1.640 -0.845 40.270 1.00 93.69 172 THR A C 1
ATOM 1367 O O . THR A 1 172 ? -1.082 -0.803 41.368 1.00 93.69 172 THR A O 1
ATOM 1370 N N . ASN A 1 173 ? -0.984 -0.704 39.124 1.00 88.56 173 ASN A N 1
ATOM 1371 C CA . ASN A 1 173 ? 0.428 -0.360 39.040 1.00 88.56 173 ASN A CA 1
ATOM 1372 C C . ASN A 1 173 ? 0.544 1.153 38.817 1.00 88.56 173 ASN A C 1
ATOM 1374 O O . ASN A 1 173 ? 0.145 1.659 37.771 1.00 88.56 173 ASN A O 1
ATOM 1378 N N . GLY A 1 174 ? 1.066 1.886 39.803 1.00 74.56 174 GLY A N 1
ATOM 1379 C CA . GLY A 1 174 ? 1.215 3.345 39.748 1.00 74.56 174 GLY A CA 1
ATOM 1380 C C . GLY A 1 174 ? 2.634 3.824 40.058 1.00 74.56 174 GLY A C 1
ATOM 1381 O O . GLY A 1 174 ? 3.453 3.072 40.583 1.00 74.56 174 GLY A O 1
ATOM 1382 N N . GLY A 1 175 ? 2.899 5.104 39.778 1.00 57.88 175 GLY A N 1
ATOM 1383 C CA . GLY A 1 175 ? 4.104 5.816 40.225 1.00 57.88 175 GLY A CA 1
ATOM 1384 C C . GLY A 1 175 ? 4.978 6.331 39.082 1.00 57.88 175 GLY A C 1
ATOM 1385 O O . GLY A 1 175 ? 5.647 5.554 38.415 1.00 57.88 175 GLY A O 1
ATOM 1386 N N . ASN A 1 176 ? 5.013 7.656 38.885 1.00 61.69 176 ASN A N 1
ATOM 1387 C CA . ASN A 1 176 ? 5.866 8.344 37.899 1.00 61.69 176 ASN A CA 1
ATOM 1388 C C . ASN A 1 176 ? 5.882 7.691 36.498 1.00 61.69 176 ASN A C 1
ATOM 1390 O O . ASN A 1 176 ? 6.915 7.684 35.820 1.00 61.69 176 ASN A O 1
ATOM 1394 N N . ILE A 1 177 ? 4.752 7.129 36.062 1.00 65.06 177 ILE A N 1
ATOM 1395 C CA . ILE A 1 177 ? 4.618 6.554 34.727 1.00 65.06 177 ILE A CA 1
ATOM 1396 C C . ILE A 1 177 ? 4.173 7.671 33.784 1.00 65.06 177 ILE A C 1
ATOM 1398 O O . ILE A 1 177 ? 3.078 8.204 33.924 1.00 65.06 177 ILE A O 1
ATOM 1402 N N . ARG A 1 178 ? 5.032 8.054 32.837 1.00 60.53 178 ARG A N 1
ATOM 1403 C CA . ARG A 1 178 ? 4.701 9.058 31.819 1.00 60.53 178 ARG A CA 1
ATOM 1404 C C . ARG A 1 178 ? 4.051 8.379 30.616 1.00 60.53 178 ARG A C 1
ATOM 1406 O O . ARG A 1 178 ? 4.745 8.007 29.677 1.00 60.53 178 ARG A O 1
ATOM 1413 N N . PHE A 1 179 ? 2.730 8.246 30.644 1.00 61.06 179 PHE A N 1
ATOM 1414 C CA . PHE A 1 179 ? 1.936 7.954 29.450 1.00 61.06 179 PHE A CA 1
ATOM 1415 C C . PHE A 1 179 ? 1.723 9.271 28.684 1.00 61.06 179 PHE A C 1
ATOM 1417 O O . PHE A 1 179 ? 0.734 9.958 28.906 1.00 61.06 179 PHE A O 1
ATOM 1424 N N . GLY A 1 180 ? 2.695 9.704 27.875 1.00 51.00 180 GLY A N 1
ATOM 1425 C CA . GLY A 1 180 ? 2.540 10.918 27.054 1.00 51.00 180 GLY A CA 1
ATOM 1426 C C . GLY A 1 180 ? 1.575 10.728 25.870 1.00 51.00 180 GLY A C 1
ATOM 1427 O O . GLY A 1 180 ? 1.013 9.646 25.688 1.00 51.00 180 GLY A O 1
ATOM 1428 N N . ASP A 1 181 ? 1.486 11.736 24.990 1.00 43.41 181 ASP A N 1
ATOM 1429 C CA . ASP A 1 181 ? 0.837 11.683 23.653 1.00 43.41 181 ASP A CA 1
ATOM 1430 C C . ASP A 1 181 ? 1.435 10.605 22.707 1.00 43.41 181 ASP A C 1
ATOM 1432 O O . ASP A 1 181 ? 0.973 10.399 21.589 1.00 43.41 181 ASP A O 1
ATOM 1436 N N . ILE A 1 182 ? 2.457 9.894 23.189 1.00 49.56 182 ILE A N 1
ATOM 1437 C CA . ILE A 1 182 ? 3.364 8.950 22.519 1.00 49.56 182 ILE A CA 1
ATOM 1438 C C . ILE A 1 182 ? 2.738 7.555 22.321 1.00 49.56 182 ILE A C 1
ATOM 1440 O O . ILE A 1 182 ? 3.272 6.737 21.580 1.00 49.56 182 ILE A O 1
ATOM 1444 N N . MET A 1 183 ? 1.581 7.270 22.933 1.00 51.94 183 MET A N 1
ATOM 1445 C CA . MET A 1 183 ? 0.824 6.044 22.628 1.00 51.94 183 MET A CA 1
ATOM 1446 C C . MET A 1 183 ? 0.380 5.995 21.154 1.00 51.94 183 MET A C 1
ATOM 1448 O O . MET A 1 183 ? 0.202 4.913 20.618 1.00 51.94 183 MET A O 1
ATOM 1452 N N . LYS A 1 184 ? 0.264 7.134 20.457 1.00 52.31 184 LYS A N 1
ATOM 1453 C CA . LYS A 1 184 ? -0.105 7.157 19.029 1.00 52.31 184 LYS A CA 1
ATOM 1454 C C . LYS A 1 184 ? 0.886 6.412 18.132 1.00 52.31 184 LYS A C 1
ATOM 1456 O O . LYS A 1 184 ? 0.470 5.778 17.175 1.00 52.31 184 LYS A O 1
ATOM 1461 N N . ASN A 1 185 ? 2.170 6.394 18.475 1.00 55.16 185 ASN A N 1
ATOM 1462 C CA . ASN A 1 185 ? 3.166 5.696 17.660 1.00 55.16 185 ASN A CA 1
ATOM 1463 C C . ASN A 1 185 ? 3.077 4.170 17.836 1.00 55.16 185 ASN A C 1
ATOM 1465 O O . ASN A 1 185 ? 3.609 3.425 17.023 1.00 55.16 185 ASN A O 1
ATOM 1469 N N . THR A 1 186 ? 2.384 3.675 18.873 1.00 60.91 186 THR A N 1
ATOM 1470 C CA . THR A 1 186 ? 2.154 2.233 19.028 1.00 60.91 186 THR A CA 1
ATOM 1471 C C . THR A 1 186 ? 1.067 1.709 18.097 1.00 60.91 186 THR A C 1
ATOM 1473 O O . THR A 1 186 ? 0.806 0.519 18.162 1.00 60.91 186 THR A O 1
ATOM 1476 N N . VAL A 1 187 ? 0.401 2.533 17.278 1.00 63.50 187 VAL A N 1
ATOM 1477 C CA . VAL A 1 187 ? -0.549 2.045 16.255 1.00 63.50 187 VAL A CA 1
ATOM 1478 C C . VAL A 1 187 ? 0.012 2.076 14.835 1.00 63.50 187 VAL A C 1
ATOM 1480 O O . VAL A 1 187 ? -0.663 1.641 13.910 1.00 63.50 187 VAL A O 1
ATOM 1483 N N . GLU A 1 188 ? 1.251 2.548 14.664 1.00 57.28 188 GLU A N 1
ATOM 1484 C CA . GLU A 1 188 ? 1.936 2.600 13.364 1.00 57.28 188 GLU A CA 1
ATOM 1485 C C . GLU A 1 188 ? 2.434 1.223 12.905 1.00 57.28 188 GLU A C 1
ATOM 1487 O O . GLU A 1 188 ? 2.639 1.006 11.715 1.00 57.28 188 GLU A O 1
ATOM 1492 N N . LEU A 1 189 ? 2.624 0.284 13.840 1.00 57.62 189 LEU A N 1
ATOM 1493 C CA . LEU A 1 189 ? 2.991 -1.096 13.531 1.00 57.62 189 LEU A CA 1
ATOM 1494 C C . LEU A 1 189 ? 1.761 -2.010 13.594 1.00 57.62 189 LEU A C 1
ATOM 1496 O O . LEU A 1 189 ? 0.990 -1.900 14.557 1.00 57.62 189 LEU A O 1
ATOM 1500 N N . PRO A 1 190 ? 1.614 -2.949 12.639 1.00 63.22 190 PRO A N 1
ATOM 1501 C CA . PRO A 1 190 ? 0.486 -3.871 12.594 1.00 63.22 190 PRO A CA 1
ATOM 1502 C C . PRO A 1 190 ? 0.456 -4.751 13.843 1.00 63.22 190 PRO A C 1
ATOM 1504 O O . PRO A 1 190 ? 1.493 -5.216 14.321 1.00 63.22 190 PRO A O 1
ATOM 1507 N N . PHE A 1 191 ? -0.738 -4.989 14.376 1.00 80.75 191 PHE A N 1
ATOM 1508 C CA . PHE A 1 191 ? -0.934 -5.871 15.521 1.00 80.75 191 PHE A CA 1
ATOM 1509 C C . PHE A 1 191 ? -1.161 -7.319 15.082 1.00 80.75 191 PHE A C 1
ATOM 1511 O O . PHE A 1 191 ? -1.658 -7.593 13.991 1.00 80.75 191 PHE A O 1
ATOM 1518 N N . VAL A 1 192 ? -0.832 -8.243 15.979 1.00 84.31 192 VAL A N 1
ATOM 1519 C CA . VAL A 1 192 ? -1.143 -9.668 15.893 1.00 84.31 192 VAL A CA 1
ATOM 1520 C C . VAL A 1 192 ? -1.808 -10.154 17.179 1.00 84.31 192 VAL A C 1
ATOM 1522 O O . VAL A 1 192 ? -1.616 -9.578 18.256 1.00 84.31 192 VAL A O 1
ATOM 1525 N N . ILE A 1 193 ? -2.591 -11.226 17.066 1.00 91.44 193 ILE A N 1
ATOM 1526 C CA . ILE A 1 193 ? -3.254 -11.906 18.185 1.00 91.44 193 ILE A CA 1
ATOM 1527 C C . ILE A 1 193 ? -2.794 -13.358 18.230 1.00 91.44 193 ILE A C 1
ATOM 1529 O O . ILE A 1 193 ? -2.775 -14.042 17.210 1.00 91.44 193 ILE A O 1
ATOM 1533 N N . GLY A 1 194 ? -2.455 -13.827 19.429 1.00 89.75 194 GLY A N 1
ATOM 1534 C CA . GLY A 1 194 ? -1.991 -15.192 19.668 1.00 89.75 194 GLY A CA 1
ATOM 1535 C C . GLY A 1 194 ? -0.488 -15.399 19.492 1.00 89.75 194 GLY A C 1
ATOM 1536 O O . GLY A 1 194 ? 0.012 -16.460 19.847 1.00 89.75 194 GLY A O 1
ATOM 1537 N N . ASN A 1 195 ? 0.244 -14.396 18.999 1.00 82.44 195 ASN A N 1
ATOM 1538 C CA . ASN A 1 195 ? 1.704 -14.398 18.883 1.00 82.44 195 ASN A CA 1
ATOM 1539 C C . ASN A 1 195 ? 2.256 -12.956 18.939 1.00 82.44 195 ASN A C 1
ATOM 1541 O O . ASN A 1 195 ? 1.494 -12.015 19.163 1.00 82.44 195 ASN A O 1
ATOM 1545 N N . ASP A 1 196 ? 3.564 -12.762 18.754 1.00 73.75 196 ASP A N 1
ATOM 1546 C CA . ASP A 1 196 ? 4.174 -11.453 18.499 1.00 73.75 196 ASP A CA 1
ATOM 1547 C C . ASP A 1 196 ? 4.822 -11.352 17.104 1.00 73.75 196 ASP A C 1
ATOM 1549 O O . ASP A 1 196 ? 4.937 -12.335 16.379 1.00 73.75 196 ASP A O 1
ATOM 1553 N N . ASN A 1 197 ? 5.212 -10.139 16.696 1.00 65.25 197 ASN A N 1
ATOM 1554 C CA . ASN A 1 197 ? 5.757 -9.852 15.363 1.00 65.25 197 ASN A CA 1
ATOM 1555 C C . ASN A 1 197 ? 7.255 -10.170 15.249 1.00 65.25 197 ASN A C 1
ATOM 1557 O O . ASN A 1 197 ? 7.928 -9.622 14.375 1.00 65.25 197 ASN A O 1
ATOM 1561 N N . ARG A 1 198 ? 7.846 -10.974 16.142 1.00 64.31 198 ARG A N 1
ATOM 1562 C CA . ARG A 1 198 ? 9.252 -11.358 15.974 1.00 64.31 198 ARG A CA 1
ATOM 1563 C C . ARG A 1 198 ? 9.371 -12.287 14.781 1.00 64.31 198 ARG A C 1
ATOM 1565 O O . ARG A 1 198 ? 9.158 -13.490 14.874 1.00 64.31 198 ARG A O 1
ATOM 1572 N N . TYR A 1 199 ? 9.779 -11.682 13.675 1.00 50.66 199 TYR A N 1
ATOM 1573 C CA . TYR A 1 199 ? 9.841 -12.271 12.346 1.00 50.66 199 TYR A CA 1
ATOM 1574 C C . TYR A 1 199 ? 10.591 -13.616 12.299 1.00 50.66 199 TYR A C 1
ATOM 1576 O O . TYR A 1 199 ? 10.237 -14.499 11.522 1.00 50.66 199 TYR A O 1
ATOM 1584 N N . ASN A 1 200 ? 11.567 -13.815 13.186 1.00 49.59 200 ASN A N 1
ATOM 1585 C CA . ASN A 1 200 ? 12.554 -14.888 13.073 1.00 49.59 200 ASN A CA 1
ATOM 1586 C C . ASN A 1 200 ? 12.284 -16.098 13.972 1.00 49.59 200 ASN A C 1
ATOM 1588 O O . ASN A 1 200 ? 13.032 -17.063 13.918 1.00 49.59 200 ASN A O 1
ATOM 1592 N N . THR A 1 201 ? 11.262 -16.064 14.829 1.00 55.28 201 THR A N 1
ATOM 1593 C CA . THR A 1 201 ? 11.076 -17.106 15.850 1.00 55.28 201 THR A CA 1
ATOM 1594 C C . THR A 1 201 ? 9.631 -17.594 15.880 1.00 55.28 201 THR A C 1
ATOM 1596 O O . THR A 1 201 ? 8.891 -17.177 16.773 1.00 55.28 201 THR A O 1
ATOM 1599 N N . PRO A 1 202 ? 9.227 -18.456 14.925 1.00 50.50 202 PRO A N 1
ATOM 1600 C CA . PRO A 1 202 ? 7.835 -18.877 14.762 1.00 50.50 202 PRO A CA 1
ATOM 1601 C C . PRO A 1 202 ? 7.226 -19.519 16.019 1.00 50.50 202 PRO A C 1
ATOM 1603 O O . PRO A 1 202 ? 6.033 -19.386 16.259 1.00 50.50 202 PRO A O 1
ATOM 1606 N N . ASP A 1 203 ? 8.053 -20.113 16.882 1.00 53.59 203 ASP A N 1
ATOM 1607 C CA . ASP A 1 203 ? 7.582 -20.862 18.054 1.00 53.59 203 ASP A CA 1
ATOM 1608 C C . ASP A 1 203 ? 7.760 -20.133 19.398 1.00 53.59 203 ASP A C 1
ATOM 1610 O O . ASP A 1 203 ? 7.521 -20.724 20.445 1.00 53.59 203 ASP A O 1
ATOM 1614 N N . LEU A 1 204 ? 8.237 -18.880 19.425 1.00 59.12 204 LEU A N 1
ATOM 1615 C CA . LEU A 1 204 ? 8.522 -18.204 20.698 1.00 59.12 204 LEU A CA 1
ATOM 1616 C C . LEU A 1 204 ? 7.390 -17.258 21.095 1.00 59.12 204 LEU A C 1
ATOM 1618 O O . LEU A 1 204 ? 7.298 -16.164 20.543 1.00 59.12 204 LEU A O 1
ATOM 1622 N N . ARG A 1 205 ? 6.690 -17.586 22.189 1.00 74.62 205 ARG A N 1
ATOM 1623 C CA . ARG A 1 205 ? 5.640 -16.801 22.870 1.00 74.62 205 ARG A CA 1
ATOM 1624 C C . ARG A 1 205 ? 4.252 -16.850 22.241 1.00 74.62 205 ARG A C 1
ATOM 1626 O O . ARG A 1 205 ? 3.482 -15.903 22.428 1.00 74.62 205 ARG A O 1
ATOM 1633 N N . VAL A 1 206 ? 3.901 -17.942 21.574 1.00 84.38 206 VAL A N 1
ATOM 1634 C CA . VAL A 1 206 ? 2.517 -18.198 21.149 1.00 84.38 206 VAL A CA 1
ATOM 1635 C C . VAL A 1 206 ? 1.610 -18.368 22.369 1.00 84.38 206 VAL A C 1
ATOM 1637 O O . VAL A 1 206 ? 2.024 -18.915 23.394 1.00 84.38 206 VAL A O 1
ATOM 1640 N N . PHE A 1 207 ? 0.374 -17.874 22.286 1.00 92.62 207 PHE A N 1
ATOM 1641 C CA . PHE A 1 207 ? -0.604 -18.001 23.361 1.00 92.62 207 PHE A CA 1
ATOM 1642 C C . PHE A 1 207 ? -0.864 -19.471 23.712 1.00 92.62 207 PHE A C 1
ATOM 1644 O O . PHE A 1 207 ? -1.217 -20.277 22.859 1.00 92.62 207 PHE A O 1
ATOM 1651 N N . ARG A 1 208 ? -0.750 -19.830 24.993 1.00 91.50 208 ARG A N 1
ATOM 1652 C CA . ARG A 1 208 ? -0.991 -21.203 25.472 1.00 91.50 208 ARG A CA 1
ATOM 1653 C C . ARG A 1 208 ? -2.410 -21.347 26.014 1.00 91.50 208 ARG A C 1
ATOM 1655 O O . ARG A 1 208 ? -2.616 -21.495 27.219 1.00 91.50 208 ARG A O 1
ATOM 1662 N N . GLY A 1 209 ? -3.401 -21.226 25.136 1.00 94.19 209 GLY A N 1
ATOM 1663 C CA . GLY A 1 209 ? -4.811 -21.362 25.496 1.00 94.19 209 GLY A CA 1
ATOM 1664 C C . GLY A 1 209 ? -5.766 -20.825 24.437 1.00 94.19 209 GLY A C 1
ATOM 1665 O O . GLY A 1 209 ? -5.392 -20.622 23.284 1.00 94.19 209 GLY A O 1
ATOM 1666 N N . SER A 1 210 ? -7.005 -20.557 24.850 1.00 96.31 210 SER A N 1
ATOM 1667 C CA . SER A 1 210 ? -8.065 -20.059 23.974 1.00 96.31 210 SER A CA 1
ATOM 1668 C C . SER A 1 210 ? -8.376 -18.575 24.196 1.00 96.31 210 SER A C 1
ATOM 1670 O O . SER A 1 210 ? -8.433 -18.118 25.340 1.00 96.31 210 SER A O 1
ATOM 1672 N N . ILE A 1 211 ? -8.638 -17.829 23.121 1.00 97.75 211 ILE A N 1
ATOM 1673 C CA . ILE A 1 211 ? -9.142 -16.444 23.162 1.00 97.75 211 ILE A CA 1
ATOM 1674 C C . ILE A 1 211 ? -10.519 -16.430 22.498 1.00 97.75 211 ILE A C 1
ATOM 1676 O O . ILE A 1 211 ? -10.665 -16.904 21.375 1.00 97.75 211 ILE A O 1
ATOM 1680 N N . ALA A 1 212 ? -11.533 -15.908 23.187 1.00 97.00 212 ALA A N 1
ATOM 1681 C CA . ALA A 1 212 ? -12.888 -15.800 22.638 1.00 97.00 212 ALA A CA 1
ATOM 1682 C C . ALA A 1 212 ? -13.150 -14.433 22.009 1.00 97.00 212 ALA A C 1
ATOM 1684 O O . ALA A 1 212 ? -13.810 -14.343 20.978 1.00 97.00 212 ALA A O 1
ATOM 1685 N N . SER A 1 213 ? -12.642 -13.361 22.616 1.00 96.38 213 SER A N 1
ATOM 1686 C CA . SER A 1 213 ? -12.819 -12.018 22.076 1.00 96.38 213 SER A CA 1
ATOM 1687 C C . SER A 1 213 ? -11.753 -11.053 22.563 1.00 96.38 213 SER A C 1
ATOM 1689 O O . SER A 1 213 ? -11.225 -11.210 23.670 1.00 96.38 213 SER A O 1
ATOM 1691 N N . ILE A 1 214 ? -11.512 -10.015 21.767 1.00 97.94 214 ILE A N 1
ATOM 1692 C CA . ILE A 1 214 ? -10.722 -8.843 22.143 1.00 97.94 214 ILE A CA 1
ATOM 1693 C C . ILE A 1 214 ? -11.498 -7.589 21.732 1.00 97.94 214 ILE A C 1
ATOM 1695 O O . ILE A 1 214 ? -11.977 -7.497 20.603 1.00 97.94 214 ILE A O 1
ATOM 1699 N N . SER A 1 215 ? -11.608 -6.631 22.650 1.00 97.25 215 SER A N 1
ATOM 1700 C CA . SER A 1 215 ? -12.200 -5.313 22.414 1.00 97.25 215 SER A CA 1
ATOM 1701 C C . SER A 1 215 ? -11.200 -4.229 22.784 1.00 97.25 215 SER A C 1
ATOM 1703 O O . SER A 1 215 ? -10.582 -4.279 23.851 1.00 97.25 215 SER A O 1
ATOM 1705 N N . LEU A 1 216 ? -11.058 -3.238 21.914 1.00 95.94 216 LEU A N 1
ATOM 1706 C CA . LEU A 1 216 ? -10.153 -2.110 22.091 1.00 95.94 216 LEU A CA 1
ATOM 1707 C C . LEU A 1 216 ? -10.965 -0.819 22.137 1.00 95.94 216 LEU A C 1
ATOM 1709 O O . LEU A 1 216 ? -11.807 -0.600 21.270 1.00 95.94 216 LEU A O 1
ATOM 1713 N N . PHE A 1 217 ? -10.673 0.051 23.102 1.00 94.88 217 PHE A N 1
ATOM 1714 C CA . PHE A 1 217 ? -11.323 1.357 23.230 1.00 94.88 217 PHE A CA 1
ATOM 1715 C C . PHE A 1 217 ? -10.290 2.479 23.336 1.00 94.88 217 PHE A C 1
ATOM 1717 O O . PHE A 1 217 ? -9.235 2.310 23.962 1.00 94.88 217 PHE A O 1
ATOM 1724 N N . SER A 1 218 ? -10.589 3.623 22.721 1.00 91.19 218 SER A N 1
ATOM 1725 C CA . SER A 1 218 ? -9.743 4.824 22.719 1.00 91.19 218 SER A CA 1
ATOM 1726 C C . SER A 1 218 ? -9.791 5.593 24.042 1.00 91.19 218 SER A C 1
ATOM 1728 O O . SER A 1 218 ? -8.936 6.443 24.296 1.00 91.19 218 SER A O 1
ATOM 1730 N N . ASP A 1 219 ? -10.742 5.271 24.916 1.00 91.81 219 ASP A N 1
ATOM 1731 C CA . ASP A 1 219 ? -10.972 5.918 26.198 1.00 91.81 219 ASP A CA 1
ATOM 1732 C C . ASP A 1 219 ? -10.732 4.971 27.391 1.00 91.81 219 ASP A C 1
ATOM 1734 O O . ASP A 1 219 ? -10.466 3.768 27.268 1.00 91.81 219 ASP A O 1
ATOM 1738 N N . LYS A 1 220 ? -10.756 5.549 28.596 1.00 92.25 220 LYS A N 1
ATOM 1739 C CA . LYS A 1 220 ? -10.626 4.795 29.846 1.00 92.25 220 LYS A CA 1
ATOM 1740 C C . LYS A 1 220 ? -12.014 4.355 30.320 1.00 92.25 220 LYS A C 1
ATOM 1742 O O . LYS A 1 220 ? -12.722 5.137 30.950 1.00 92.25 220 LYS A O 1
ATOM 1747 N N . ARG A 1 221 ? -12.366 3.088 30.099 1.00 93.75 221 ARG A N 1
ATOM 1748 C CA . ARG A 1 221 ? -13.655 2.550 30.546 1.00 93.75 221 ARG A CA 1
ATOM 1749 C C . ARG A 1 221 ? -13.779 2.655 32.066 1.00 93.75 221 ARG A C 1
ATOM 1751 O O . ARG A 1 221 ? -12.852 2.366 32.834 1.00 93.75 221 ARG A O 1
ATOM 1758 N N . THR A 1 222 ? -14.940 3.101 32.510 1.00 94.81 222 THR A N 1
ATOM 1759 C CA . THR A 1 222 ? -15.332 3.178 33.912 1.00 94.81 222 THR A CA 1
ATOM 1760 C C . THR A 1 222 ? -15.625 1.787 34.474 1.00 94.81 222 THR A C 1
ATOM 1762 O O . THR A 1 222 ? -15.870 0.822 33.759 1.00 94.81 222 THR A O 1
ATOM 1765 N N . GLN A 1 223 ? -15.640 1.666 35.803 1.00 94.31 223 GLN A N 1
ATOM 1766 C CA . GLN A 1 223 ? -15.976 0.407 36.476 1.00 94.31 223 GLN A CA 1
ATOM 1767 C C . GLN A 1 223 ? -17.379 -0.117 36.109 1.00 94.31 223 GLN A C 1
ATOM 1769 O O . GLN A 1 223 ? -17.576 -1.333 36.078 1.00 94.31 223 GLN A O 1
ATOM 1774 N N . ASP A 1 224 ? -18.342 0.774 35.866 1.00 93.75 224 ASP A N 1
ATOM 1775 C CA . ASP A 1 224 ? -19.715 0.393 35.520 1.00 93.75 224 ASP A CA 1
ATOM 1776 C C . ASP A 1 224 ? -19.811 -0.099 34.073 1.00 93.75 224 ASP A C 1
ATOM 1778 O O . ASP A 1 224 ? -20.495 -1.087 33.812 1.00 93.75 224 ASP A O 1
ATOM 1782 N N . GLU A 1 225 ? -19.071 0.532 33.162 1.00 95.69 225 GLU A N 1
ATOM 1783 C CA . GLU A 1 225 ? -18.923 0.085 31.776 1.00 95.69 225 GLU A CA 1
ATOM 1784 C C . GLU A 1 225 ? -18.272 -1.296 31.706 1.00 95.69 225 GLU A C 1
ATOM 1786 O O . GLU A 1 225 ? -18.884 -2.215 31.178 1.00 95.69 225 GLU A O 1
ATOM 1791 N N . ILE A 1 226 ? -17.130 -1.495 32.373 1.00 96.31 226 ILE A N 1
ATOM 1792 C CA . ILE A 1 226 ? -16.449 -2.802 32.441 1.00 96.31 226 ILE A CA 1
ATOM 1793 C C . ILE A 1 226 ? -17.381 -3.878 33.028 1.00 96.31 226 ILE A C 1
ATOM 1795 O O . ILE A 1 226 ? -17.396 -5.031 32.595 1.00 96.31 226 ILE A O 1
ATOM 1799 N N . LEU A 1 227 ? -18.181 -3.525 34.042 1.00 94.75 227 LEU A N 1
ATOM 1800 C CA . LEU A 1 227 ? -19.158 -4.445 34.627 1.00 94.75 227 LEU A CA 1
ATOM 1801 C C . LEU A 1 227 ? -20.313 -4.760 33.667 1.00 94.75 227 LEU A C 1
ATOM 1803 O O . LEU A 1 227 ? -20.831 -5.881 33.698 1.00 94.75 227 LEU A O 1
ATOM 1807 N N . SER A 1 228 ? -20.733 -3.793 32.852 1.00 92.75 228 SER A N 1
ATOM 1808 C CA . SER A 1 228 ? -21.712 -4.001 31.785 1.00 92.75 228 SER A CA 1
ATOM 1809 C C . SER A 1 228 ? -21.142 -4.917 30.707 1.00 92.75 228 SER A C 1
ATOM 1811 O O . SER A 1 228 ? -21.772 -5.927 30.397 1.00 92.75 228 SER A O 1
ATOM 1813 N N . ASP A 1 229 ? -19.930 -4.632 30.231 1.00 94.00 229 ASP A N 1
ATOM 1814 C CA . ASP A 1 229 ? -19.239 -5.381 29.181 1.00 94.00 229 ASP A CA 1
ATOM 1815 C C . ASP A 1 229 ? -19.030 -6.850 29.599 1.00 94.00 229 ASP A C 1
ATOM 1817 O O . ASP A 1 229 ? -19.356 -7.782 28.864 1.00 94.00 229 ASP A O 1
ATOM 1821 N N . TYR A 1 230 ? -18.627 -7.093 30.851 1.00 94.25 230 TYR A N 1
ATOM 1822 C CA . TYR A 1 230 ? -18.512 -8.442 31.423 1.00 94.25 230 TYR A CA 1
ATOM 1823 C C . TYR A 1 230 ? -19.846 -9.217 31.478 1.00 94.25 230 TYR A C 1
ATOM 1825 O O . TYR A 1 230 ? -19.881 -10.446 31.348 1.00 94.25 230 TYR A O 1
ATOM 1833 N N . ARG A 1 231 ? -20.964 -8.523 31.723 1.00 91.19 231 ARG A N 1
ATOM 1834 C CA . ARG A 1 231 ? -22.290 -9.149 31.874 1.00 91.19 231 ARG A CA 1
ATOM 1835 C C . ARG A 1 231 ? -23.007 -9.357 30.550 1.00 91.19 231 ARG A C 1
ATOM 1837 O O . ARG A 1 231 ? -23.730 -10.341 30.422 1.00 91.19 231 ARG A O 1
ATOM 1844 N N . ASN A 1 232 ? -22.832 -8.433 29.614 1.00 88.25 232 ASN A N 1
ATOM 1845 C CA . ASN A 1 232 ? -23.657 -8.320 28.417 1.00 88.25 232 ASN A CA 1
ATOM 1846 C C . ASN A 1 232 ? -22.868 -8.536 27.115 1.00 88.25 232 ASN A C 1
ATOM 1848 O O . ASN A 1 232 ? -23.488 -8.647 26.061 1.00 88.25 232 ASN A O 1
ATOM 1852 N N . GLY A 1 233 ? -21.537 -8.629 27.188 1.00 88.50 233 GLY A N 1
ATOM 1853 C CA . GLY A 1 233 ? -20.651 -8.473 26.036 1.00 88.50 233 GLY A CA 1
ATOM 1854 C C . GLY A 1 233 ? -20.244 -7.008 25.863 1.00 88.50 233 GLY A C 1
ATOM 1855 O O . GLY A 1 233 ? -20.964 -6.110 26.296 1.00 88.50 233 GLY A O 1
ATOM 1856 N N . ALA A 1 234 ? -19.077 -6.784 25.258 1.00 88.94 234 ALA A N 1
ATOM 1857 C CA . ALA A 1 234 ? -18.537 -5.445 25.049 1.00 88.94 234 ALA A CA 1
ATOM 1858 C C . ALA A 1 234 ? -19.446 -4.602 24.141 1.00 88.94 234 ALA A C 1
ATOM 1860 O O . ALA A 1 234 ? -19.903 -5.092 23.105 1.00 88.94 234 ALA A O 1
ATOM 1861 N N . ASP A 1 235 ? -19.670 -3.337 24.499 1.00 88.50 235 ASP A N 1
ATOM 1862 C CA . ASP A 1 235 ? -20.427 -2.397 23.664 1.00 88.50 235 ASP A CA 1
ATOM 1863 C C . ASP A 1 235 ? -19.599 -1.903 22.465 1.00 88.50 235 ASP A C 1
ATOM 1865 O O . ASP A 1 235 ? -19.013 -0.825 22.469 1.00 88.50 235 ASP A O 1
ATOM 1869 N N . TYR A 1 236 ? -19.522 -2.715 21.412 1.00 84.69 236 TYR A N 1
ATOM 1870 C CA . TYR A 1 236 ? -18.799 -2.373 20.182 1.00 84.69 236 TYR A CA 1
ATOM 1871 C C . TYR A 1 236 ? -19.524 -1.348 19.290 1.00 84.69 236 TYR A C 1
ATOM 1873 O O . TYR A 1 236 ? -18.999 -0.988 18.236 1.00 84.69 236 TYR A O 1
ATOM 1881 N N . GLY A 1 237 ? -20.723 -0.893 19.676 1.00 82.50 237 GLY A N 1
ATOM 1882 C CA . GLY A 1 237 ? -21.407 0.244 19.052 1.00 82.50 237 GLY A CA 1
ATOM 1883 C C . GLY A 1 237 ? -20.991 1.601 19.631 1.00 82.50 237 GLY A C 1
ATOM 1884 O O . GLY A 1 237 ? -21.418 2.630 19.107 1.00 82.50 237 GLY A O 1
ATOM 1885 N N . ASP A 1 238 ? -20.183 1.601 20.695 1.00 89.81 238 ASP A N 1
ATOM 1886 C CA . ASP A 1 238 ? -19.622 2.795 21.325 1.00 89.81 238 ASP A CA 1
ATOM 1887 C C . ASP A 1 238 ? -18.753 3.584 20.331 1.00 89.81 238 ASP A C 1
ATOM 1889 O O . ASP A 1 238 ? -17.973 3.014 19.565 1.00 89.81 238 ASP A O 1
ATOM 1893 N N . GLU A 1 239 ? -18.860 4.913 20.352 1.00 85.50 239 GLU A N 1
ATOM 1894 C CA . GLU A 1 239 ? -18.072 5.803 19.490 1.00 85.50 239 GLU A CA 1
ATOM 1895 C C . GLU A 1 239 ? -16.559 5.724 19.762 1.00 85.50 239 GLU A C 1
ATOM 1897 O O . GLU A 1 239 ? -15.753 6.056 18.893 1.00 85.50 239 GLU A O 1
ATOM 1902 N N . ASN A 1 240 ? -16.171 5.257 20.953 1.00 90.31 240 ASN A N 1
ATOM 1903 C CA . ASN A 1 240 ? -14.783 5.061 21.362 1.00 90.31 240 ASN A CA 1
ATOM 1904 C C . ASN A 1 240 ? -14.265 3.647 21.059 1.00 90.31 240 ASN A C 1
ATOM 1906 O O . ASN A 1 240 ? -13.085 3.370 21.294 1.00 90.31 240 ASN A O 1
ATOM 1910 N N . ALA A 1 241 ? -15.105 2.742 20.541 1.00 91.12 241 ALA A N 1
ATOM 1911 C CA . ALA A 1 241 ? -14.672 1.409 20.138 1.00 91.12 241 ALA A CA 1
ATOM 1912 C C . ALA A 1 241 ? -13.715 1.509 18.938 1.00 91.12 241 ALA A C 1
ATOM 1914 O O . ALA A 1 241 ? -14.083 1.955 17.853 1.00 91.12 241 ALA A O 1
ATOM 1915 N N . LEU A 1 242 ? -12.471 1.074 19.136 1.00 88.69 242 LEU A N 1
ATOM 1916 C CA . LEU A 1 242 ? -11.442 1.019 18.098 1.00 88.69 242 LEU A CA 1
ATOM 1917 C C . LEU A 1 242 ? -11.585 -0.242 17.247 1.00 88.69 242 LEU A C 1
ATOM 1919 O O . LEU A 1 242 ? -11.472 -0.168 16.028 1.00 88.69 242 LEU A O 1
ATOM 1923 N N . ALA A 1 243 ? -11.830 -1.380 17.895 1.00 91.25 243 ALA A N 1
ATOM 1924 C CA . ALA A 1 243 ? -12.072 -2.662 17.246 1.00 91.25 243 ALA A CA 1
ATOM 1925 C C . ALA A 1 243 ? -12.744 -3.637 18.220 1.00 91.25 243 ALA A C 1
ATOM 1927 O O . ALA A 1 243 ? -12.517 -3.574 19.434 1.00 91.25 243 ALA A O 1
ATOM 1928 N N . HIS A 1 244 ? -13.535 -4.563 17.686 1.00 96.12 244 HIS A N 1
ATOM 1929 C CA . HIS A 1 244 ? -14.075 -5.698 18.421 1.00 96.12 244 HIS A CA 1
ATOM 1930 C C . HIS A 1 244 ? -14.080 -6.959 17.561 1.00 96.12 244 HIS A C 1
ATOM 1932 O O . HIS A 1 244 ? -14.768 -7.033 16.537 1.00 96.12 244 HIS A O 1
ATOM 1938 N N . TRP A 1 245 ? -13.376 -7.979 18.048 1.00 96.50 245 TRP A N 1
ATOM 1939 C CA . TRP A 1 245 ? -13.231 -9.263 17.378 1.00 96.50 245 TRP A CA 1
ATOM 1940 C C . TRP A 1 245 ? -13.750 -10.396 18.252 1.00 96.50 245 TRP A C 1
ATOM 1942 O O . TRP A 1 245 ? -13.367 -10.516 19.418 1.00 96.50 245 TRP A O 1
ATOM 1952 N N . GLU A 1 246 ? -14.575 -11.257 17.661 1.00 95.00 246 GLU A N 1
ATOM 1953 C CA . GLU A 1 246 ? -14.976 -12.545 18.229 1.00 95.00 246 GLU A CA 1
ATOM 1954 C C . GLU A 1 246 ? -14.249 -13.654 17.467 1.00 95.00 246 GLU A C 1
ATOM 1956 O O . GLU A 1 246 ? -14.436 -13.802 16.261 1.00 95.00 246 GLU A O 1
ATOM 1961 N N . LEU A 1 247 ? -13.405 -14.414 18.162 1.00 95.25 247 LEU A N 1
ATOM 1962 C CA . LEU A 1 247 ? -12.529 -15.413 17.556 1.00 95.25 247 LEU A CA 1
ATOM 1963 C C . LEU A 1 247 ? -13.234 -16.780 17.532 1.00 95.25 247 LEU A C 1
ATOM 1965 O O . LEU A 1 247 ? -13.464 -17.363 18.599 1.00 95.25 247 LEU A O 1
ATOM 1969 N N . PRO A 1 248 ? -13.577 -17.319 16.348 1.00 91.69 248 PRO A N 1
ATOM 1970 C CA . PRO A 1 248 ? -14.320 -18.568 16.237 1.00 91.69 248 PRO A CA 1
ATOM 1971 C C . PRO A 1 248 ? -13.447 -19.771 16.605 1.00 91.69 248 PRO A C 1
ATOM 1973 O O . PRO A 1 248 ? -12.272 -19.835 16.254 1.00 91.69 248 PRO A O 1
ATOM 1976 N N . ALA A 1 249 ? -14.039 -20.788 17.235 1.00 91.56 249 ALA A N 1
ATOM 1977 C CA . ALA A 1 249 ? -13.321 -22.008 17.617 1.00 91.56 249 ALA A CA 1
ATOM 1978 C C . ALA A 1 249 ? -12.706 -22.766 16.426 1.00 91.56 249 ALA A C 1
ATOM 1980 O O . ALA A 1 249 ? -11.687 -23.432 16.574 1.00 91.56 249 ALA A O 1
ATOM 1981 N N . ALA A 1 250 ? -13.313 -22.655 15.241 1.00 85.69 250 ALA A N 1
ATOM 1982 C CA . ALA A 1 250 ? -12.819 -23.282 14.016 1.00 85.69 250 ALA A CA 1
ATOM 1983 C C . ALA A 1 250 ? -11.614 -22.554 13.385 1.00 85.69 250 ALA A C 1
ATOM 1985 O O . ALA A 1 250 ? -10.967 -23.118 12.504 1.00 85.69 250 ALA A O 1
ATOM 1986 N N . GLY A 1 251 ? -11.312 -21.327 13.821 1.00 86.50 251 GLY A N 1
ATOM 1987 C CA . GLY A 1 251 ? -10.385 -20.432 13.130 1.00 86.50 251 GLY A CA 1
ATOM 1988 C C . GLY A 1 251 ? -10.987 -19.806 11.869 1.00 86.50 251 GLY A C 1
ATOM 1989 O O . GLY A 1 251 ? -12.175 -19.983 11.583 1.00 86.50 251 GLY A O 1
ATOM 1990 N N . GLY A 1 252 ? -10.150 -19.094 11.114 1.00 83.12 252 GLY A N 1
ATOM 1991 C CA . GLY A 1 252 ? -10.535 -18.377 9.892 1.00 83.12 252 GLY A CA 1
ATOM 1992 C C . GLY A 1 252 ? -10.764 -16.883 10.116 1.00 83.12 252 GLY A C 1
ATOM 1993 O O . GLY A 1 252 ? -10.880 -16.440 11.255 1.00 83.12 252 GLY A O 1
ATOM 1994 N N . ASP A 1 253 ? -10.795 -16.120 9.025 1.00 80.94 253 ASP A N 1
ATOM 1995 C CA . ASP A 1 253 ? -10.822 -14.654 9.060 1.00 80.94 253 ASP A CA 1
ATOM 1996 C C . ASP A 1 253 ? -11.998 -14.101 9.878 1.00 80.94 253 ASP A C 1
ATOM 1998 O O . ASP A 1 253 ? -13.114 -14.635 9.864 1.00 80.94 253 ASP A O 1
ATOM 2002 N N . VAL A 1 254 ? -11.747 -13.007 10.597 1.00 85.00 254 VAL A N 1
ATOM 2003 C CA . VAL A 1 254 ? -12.709 -12.399 11.523 1.00 85.00 254 VAL A CA 1
ATOM 2004 C C . VAL A 1 254 ? -13.048 -10.989 11.069 1.00 85.00 254 VAL A C 1
ATOM 2006 O O . VAL A 1 254 ? -12.180 -10.149 10.868 1.00 85.00 254 VAL A O 1
ATOM 2009 N N . VAL A 1 255 ? -14.341 -10.691 10.976 1.00 81.50 255 VAL A N 1
ATOM 2010 C CA . VAL A 1 255 ? -14.825 -9.334 10.700 1.00 81.50 255 VAL A CA 1
ATOM 2011 C C . VAL A 1 255 ? -14.901 -8.533 11.997 1.00 81.50 255 VAL A C 1
ATOM 2013 O O . VAL A 1 255 ? -15.467 -9.000 12.988 1.00 81.50 255 VAL A O 1
ATOM 2016 N N . ASP A 1 256 ? -14.410 -7.295 11.974 1.00 87.31 256 ASP A N 1
ATOM 2017 C CA . ASP A 1 256 ? -14.598 -6.349 13.074 1.00 87.31 256 ASP A CA 1
ATOM 2018 C C . ASP A 1 256 ? -16.036 -5.827 13.148 1.00 87.31 256 ASP A C 1
ATOM 2020 O O . ASP A 1 256 ? -16.625 -5.327 12.178 1.00 87.31 256 ASP A O 1
ATOM 2024 N N . ARG A 1 257 ? -16.618 -5.940 14.342 1.00 87.25 257 ARG A N 1
ATOM 2025 C CA . ARG A 1 257 ? -17.995 -5.508 14.600 1.00 87.25 257 ARG A CA 1
ATOM 2026 C C . ARG A 1 257 ? -18.113 -4.036 14.964 1.00 87.25 257 ARG A C 1
ATOM 2028 O O . ARG A 1 257 ? -19.229 -3.521 14.901 1.00 87.25 257 ARG A O 1
ATOM 2035 N N . SER A 1 258 ? -17.005 -3.362 15.268 1.00 85.94 258 SER A N 1
ATOM 2036 C CA . SER A 1 258 ? -16.979 -1.919 15.512 1.00 85.94 258 SER A CA 1
ATOM 2037 C C . SER A 1 258 ? -17.356 -1.116 14.260 1.00 85.94 258 SER A C 1
ATOM 2039 O O . SER A 1 258 ? -17.534 -1.666 13.165 1.00 85.94 258 SER A O 1
ATOM 2041 N N . ALA A 1 259 ? -17.487 0.202 14.404 1.00 75.69 259 ALA A N 1
ATOM 2042 C CA . ALA A 1 259 ? -17.692 1.099 13.270 1.00 75.69 259 ALA A CA 1
ATOM 2043 C C . ALA A 1 259 ? -16.464 1.192 12.337 1.00 75.69 259 ALA A C 1
ATOM 2045 O O . ALA A 1 259 ? -16.641 1.548 11.175 1.00 75.69 259 ALA A O 1
ATOM 2046 N N . ASN A 1 260 ? -15.256 0.845 12.807 1.00 73.06 260 ASN A N 1
ATOM 2047 C CA . ASN A 1 260 ? -14.008 1.017 12.048 1.00 73.06 260 ASN A CA 1
ATOM 2048 C C . ASN A 1 260 ? -13.719 -0.115 11.047 1.00 73.06 260 ASN A C 1
ATOM 2050 O O . ASN A 1 260 ? -12.950 0.099 10.117 1.00 73.06 260 ASN A O 1
ATOM 2054 N N . LYS A 1 261 ? -14.340 -1.292 11.206 1.00 78.44 261 LYS A N 1
ATOM 2055 C CA . LYS A 1 261 ? -14.264 -2.427 10.262 1.00 78.44 261 LYS A CA 1
ATOM 2056 C C . LYS A 1 261 ? -12.844 -2.946 9.985 1.00 78.44 261 LYS A C 1
ATOM 2058 O O . LYS A 1 261 ? -12.563 -3.393 8.879 1.00 78.44 261 LYS A O 1
ATOM 2063 N N . ILE A 1 262 ? -11.981 -2.963 11.000 1.00 74.00 262 ILE A N 1
ATOM 2064 C CA . ILE A 1 262 ? -10.604 -3.476 10.893 1.00 74.00 262 ILE A CA 1
ATOM 2065 C C . ILE A 1 262 ? -10.588 -4.996 11.110 1.00 74.00 262 ILE A C 1
ATOM 2067 O O . ILE A 1 262 ? -10.585 -5.447 12.251 1.00 74.00 262 ILE A O 1
ATOM 2071 N N . GLY A 1 263 ? -10.606 -5.793 10.042 1.00 75.06 263 GLY A N 1
ATOM 2072 C CA . GLY A 1 263 ? -10.659 -7.262 10.109 1.00 75.06 263 GLY A CA 1
ATOM 2073 C C . GLY A 1 263 ? -9.445 -7.941 10.762 1.00 75.06 263 GLY A C 1
ATOM 2074 O O . GLY A 1 263 ? -8.459 -7.290 11.123 1.00 75.06 263 GLY A O 1
ATOM 2075 N N . LEU A 1 264 ? -9.543 -9.263 10.932 1.00 81.31 264 LEU A N 1
ATOM 2076 C CA . LEU A 1 264 ? -8.411 -10.133 11.226 1.00 81.31 264 LEU A CA 1
ATOM 2077 C C . LEU A 1 264 ? -8.225 -11.186 10.130 1.00 81.31 264 LEU A C 1
ATOM 2079 O O . LEU A 1 264 ? -9.119 -12.014 9.936 1.00 81.31 264 LEU A O 1
ATOM 2083 N N . SER A 1 265 ? -7.029 -11.254 9.549 1.00 78.12 265 SER A N 1
ATOM 2084 C CA . SER A 1 265 ? -6.617 -12.349 8.667 1.00 78.12 265 SER A CA 1
ATOM 2085 C C . SER A 1 265 ? -6.025 -13.505 9.465 1.00 78.12 265 SER A C 1
ATOM 2087 O O . SER A 1 265 ? -5.083 -13.335 10.249 1.00 78.12 265 SER A O 1
ATOM 2089 N N . PHE A 1 266 ? -6.555 -14.705 9.249 1.00 83.38 266 PHE A N 1
ATOM 2090 C CA . PHE A 1 266 ? -6.063 -15.924 9.873 1.00 83.38 266 PHE A CA 1
ATOM 2091 C C . PHE A 1 266 ? -4.820 -16.449 9.147 1.00 83.38 266 PHE A C 1
ATOM 2093 O O . PHE A 1 266 ? -4.798 -16.595 7.926 1.00 83.38 266 PHE A O 1
ATOM 2100 N N . SER A 1 267 ? -3.770 -16.775 9.900 1.00 79.00 267 SER A N 1
ATOM 2101 C CA . SER A 1 267 ? -2.497 -17.229 9.341 1.00 79.00 267 SER A CA 1
ATOM 2102 C C . SER A 1 267 ? -1.977 -18.455 10.073 1.00 79.00 267 SER A C 1
ATOM 2104 O O . SER A 1 267 ? -2.153 -18.583 11.284 1.00 79.00 267 SER A O 1
ATOM 2106 N N . LYS A 1 268 ? -1.291 -19.337 9.337 1.00 80.50 268 LYS A N 1
ATOM 2107 C CA . LYS A 1 268 ? -0.522 -20.455 9.893 1.00 80.50 268 LYS A CA 1
ATOM 2108 C C . LYS A 1 268 ? 0.948 -20.382 9.507 1.00 80.50 268 LYS A C 1
ATOM 2110 O O . LYS A 1 268 ? 1.235 -19.908 8.417 1.00 80.50 268 LYS A O 1
ATOM 2115 N N . TYR A 1 269 ? 1.861 -20.910 10.332 1.00 76.44 269 TYR A N 1
ATOM 2116 C CA . TYR A 1 269 ? 3.291 -21.065 10.001 1.00 76.44 269 TYR A CA 1
ATOM 2117 C C . TYR A 1 269 ? 3.553 -22.247 9.079 1.00 76.44 269 TYR A C 1
ATOM 2119 O O . TYR A 1 269 ? 4.346 -22.133 8.150 1.00 76.44 269 TYR A O 1
ATOM 2127 N N . TRP A 1 270 ? 2.913 -23.382 9.345 1.00 84.19 270 TRP A N 1
ATOM 2128 C CA . TRP A 1 270 ? 3.148 -24.616 8.610 1.00 84.19 270 TRP A CA 1
ATOM 2129 C C . TRP A 1 270 ? 1.836 -25.158 8.076 1.00 84.19 270 TRP A C 1
ATOM 2131 O O . TRP A 1 270 ? 0.930 -25.489 8.836 1.00 84.19 270 TRP A O 1
ATOM 2141 N N . LEU A 1 271 ? 1.758 -25.282 6.760 1.00 87.12 271 LEU A N 1
ATOM 2142 C CA . LEU A 1 271 ? 0.578 -25.749 6.053 1.00 87.12 271 LEU A CA 1
ATOM 2143 C C . LEU A 1 271 ? 0.808 -27.162 5.531 1.00 87.12 271 LEU A C 1
ATOM 2145 O O . LEU A 1 271 ? 1.900 -27.528 5.083 1.00 87.12 271 LEU A O 1
ATOM 2149 N N . THR A 1 272 ? -0.255 -27.950 5.574 1.00 90.31 272 THR A N 1
ATOM 2150 C CA . THR A 1 272 ? -0.332 -29.266 4.948 1.00 90.31 272 THR A CA 1
ATOM 2151 C C . THR A 1 272 ? -0.823 -29.148 3.506 1.00 90.31 272 THR A C 1
ATOM 2153 O O . THR A 1 272 ? -1.367 -28.125 3.093 1.00 90.31 272 THR A O 1
ATOM 2156 N N . GLU A 1 273 ? -0.723 -30.234 2.740 1.00 87.75 273 GLU A N 1
ATOM 2157 C CA . GLU A 1 273 ? -1.345 -30.310 1.411 1.00 87.75 273 GLU A CA 1
ATOM 2158 C C . GLU A 1 273 ? -2.863 -30.061 1.458 1.00 87.75 273 GLU A C 1
ATOM 2160 O O . GLU A 1 273 ? -3.428 -29.516 0.518 1.00 87.75 273 GLU A O 1
ATOM 2165 N N . THR A 1 274 ? -3.532 -30.429 2.557 1.00 86.50 274 THR A N 1
ATOM 2166 C CA . THR A 1 274 ? -4.974 -30.178 2.724 1.00 86.50 274 THR A CA 1
ATOM 2167 C C . THR A 1 274 ? -5.266 -28.686 2.879 1.00 86.50 274 THR A C 1
ATOM 2169 O O . THR A 1 274 ? -6.215 -28.194 2.275 1.00 86.50 274 THR A O 1
ATOM 2172 N N . ASP A 1 275 ? -4.433 -27.953 3.626 1.00 85.69 275 ASP A N 1
ATOM 2173 C CA . ASP A 1 275 ? -4.561 -26.495 3.726 1.00 85.69 275 ASP A CA 1
ATOM 2174 C C . ASP A 1 275 ? -4.306 -25.840 2.356 1.00 85.69 275 ASP A C 1
ATOM 2176 O O . ASP A 1 275 ? -5.069 -24.978 1.928 1.00 85.69 275 ASP A O 1
ATOM 2180 N N . MET A 1 276 ? -3.291 -26.304 1.616 1.00 85.38 276 MET A N 1
ATOM 2181 C CA . MET A 1 276 ? -2.999 -25.794 0.271 1.00 85.38 276 MET A CA 1
ATOM 2182 C C . MET A 1 276 ? -4.105 -26.081 -0.742 1.00 85.38 276 MET A C 1
ATOM 2184 O O . MET A 1 276 ? -4.378 -25.243 -1.595 1.00 85.38 276 MET A O 1
ATOM 2188 N N . GLN A 1 277 ? -4.779 -27.229 -0.653 1.00 81.75 277 GLN A N 1
ATOM 2189 C CA . GLN A 1 277 ? -5.957 -27.505 -1.480 1.00 81.75 277 GLN A CA 1
ATOM 2190 C C . GLN A 1 277 ? -7.089 -26.511 -1.202 1.00 81.75 277 GLN A C 1
ATOM 2192 O O . GLN A 1 277 ? -7.730 -26.051 -2.145 1.00 81.75 277 GLN A O 1
ATOM 2197 N N . ALA A 1 278 ? -7.294 -26.129 0.062 1.00 77.19 278 ALA A N 1
ATOM 2198 C CA . ALA A 1 278 ? -8.265 -25.097 0.412 1.00 77.19 278 ALA A CA 1
ATOM 2199 C C . ALA A 1 278 ? -7.869 -23.714 -0.142 1.00 77.19 278 ALA A C 1
ATOM 2201 O O . ALA A 1 278 ? -8.739 -22.990 -0.617 1.00 77.19 278 ALA A O 1
ATOM 2202 N N . ILE A 1 279 ? -6.572 -23.375 -0.137 1.00 75.44 279 ILE A N 1
ATOM 2203 C CA . ILE A 1 279 ? -6.048 -22.094 -0.650 1.00 75.44 279 ILE A CA 1
ATOM 2204 C C . ILE A 1 279 ? -6.131 -22.012 -2.182 1.00 75.44 279 ILE A C 1
ATOM 2206 O O . ILE A 1 279 ? -6.597 -21.012 -2.720 1.00 75.44 279 ILE A O 1
ATOM 2210 N N . ARG A 1 280 ? -5.703 -23.057 -2.903 1.00 71.44 280 ARG A N 1
ATOM 2211 C CA . ARG A 1 280 ? -5.733 -23.091 -4.380 1.00 71.44 280 ARG A CA 1
ATOM 2212 C C . ARG A 1 280 ? -7.163 -23.075 -4.937 1.00 71.44 280 ARG A C 1
ATOM 2214 O O . ARG A 1 280 ? -7.381 -22.630 -6.065 1.00 71.44 280 ARG A O 1
ATOM 2221 N N . GLY A 1 281 ? -8.122 -23.590 -4.164 1.00 65.62 281 GLY A N 1
ATOM 2222 C CA . GLY A 1 281 ? -9.489 -23.843 -4.606 1.00 65.62 281 GLY A CA 1
ATOM 2223 C C . GLY A 1 281 ? -9.582 -24.952 -5.665 1.00 65.62 281 GLY A C 1
ATOM 2224 O O . GLY A 1 281 ? -8.586 -25.418 -6.217 1.00 65.62 281 GLY A O 1
ATOM 2225 N N . ASP A 1 282 ? -10.806 -25.367 -5.994 1.00 62.91 282 ASP A N 1
ATOM 2226 C CA . ASP A 1 282 ? -11.052 -26.524 -6.875 1.00 62.91 282 ASP A CA 1
ATOM 2227 C C . ASP A 1 282 ? -10.691 -26.291 -8.363 1.00 62.91 282 ASP A C 1
ATOM 2229 O O . ASP A 1 282 ? -10.754 -27.222 -9.168 1.00 62.91 282 ASP A O 1
ATOM 2233 N N . ASN A 1 283 ? -10.331 -25.063 -8.760 1.00 63.81 283 ASN A N 1
ATOM 2234 C CA . ASN A 1 283 ? -10.287 -24.645 -10.170 1.00 63.81 283 ASN A CA 1
ATOM 2235 C C . ASN A 1 283 ? -8.879 -24.412 -10.751 1.00 63.81 283 ASN A C 1
ATOM 2237 O O . ASN A 1 283 ? -8.765 -24.231 -11.965 1.00 63.81 283 ASN A O 1
ATOM 2241 N N . PHE A 1 284 ? -7.807 -24.420 -9.948 1.00 76.69 284 PHE A N 1
ATOM 2242 C CA . PHE A 1 284 ? -6.444 -24.246 -10.463 1.00 76.69 284 PHE A CA 1
ATOM 2243 C C . PHE A 1 284 ? -5.780 -25.600 -10.748 1.00 76.69 284 PHE A C 1
ATOM 2245 O O . PHE A 1 284 ? -5.502 -26.378 -9.839 1.00 76.69 284 PHE A O 1
ATOM 2252 N N . THR A 1 285 ? -5.510 -25.887 -12.025 1.00 81.88 285 THR A N 1
ATOM 2253 C CA . THR A 1 285 ? -4.757 -27.082 -12.441 1.00 81.88 285 THR A CA 1
ATOM 2254 C C . THR A 1 285 ? -3.402 -26.662 -13.012 1.00 81.88 285 THR A C 1
ATOM 2256 O O . THR A 1 285 ? -3.367 -26.088 -14.105 1.00 81.88 285 THR A O 1
ATOM 2259 N N . PRO A 1 286 ? -2.286 -26.943 -12.316 1.00 87.31 286 PRO A N 1
ATOM 2260 C CA . PRO A 1 286 ? -0.965 -26.562 -12.791 1.00 87.31 286 PRO A CA 1
ATOM 2261 C C . PRO A 1 286 ? -0.552 -27.407 -14.004 1.00 87.31 286 PRO A C 1
ATOM 2263 O O . PRO A 1 286 ? -0.631 -28.636 -13.978 1.00 87.31 286 PRO A O 1
ATOM 2266 N N . ALA A 1 287 ? -0.097 -26.750 -15.069 1.00 92.88 287 ALA A N 1
ATOM 2267 C CA . ALA A 1 287 ? 0.407 -27.387 -16.282 1.00 92.88 287 ALA A CA 1
ATOM 2268 C C . ALA A 1 287 ? 1.924 -27.606 -16.236 1.00 92.88 287 ALA A C 1
ATOM 2270 O O . ALA A 1 287 ? 2.407 -28.645 -16.683 1.00 92.88 287 ALA A O 1
ATOM 2271 N N . TYR A 1 288 ? 2.679 -26.645 -15.704 1.00 96.31 288 TYR A N 1
ATOM 2272 C CA . TYR A 1 288 ? 4.130 -26.727 -15.512 1.00 96.31 288 TYR A CA 1
ATOM 2273 C C . TYR A 1 288 ? 4.578 -25.809 -14.371 1.00 96.31 288 TYR A C 1
ATOM 2275 O O . TYR A 1 288 ? 3.785 -25.006 -13.874 1.00 96.31 288 TYR A O 1
ATOM 2283 N N . SER A 1 289 ? 5.838 -25.923 -13.943 1.00 97.69 289 SER A N 1
ATOM 2284 C CA . SER A 1 289 ? 6.352 -25.108 -12.840 1.00 97.69 289 SER A CA 1
ATOM 2285 C C . SER A 1 289 ? 7.802 -24.660 -13.005 1.00 97.69 289 SER A C 1
ATOM 2287 O O . SER A 1 289 ? 8.577 -25.277 -13.739 1.00 97.69 289 SER A O 1
ATOM 2289 N N . PHE A 1 290 ? 8.190 -23.633 -12.250 1.00 98.00 290 PHE A N 1
ATOM 2290 C CA . PHE A 1 290 ? 9.579 -23.239 -12.000 1.00 98.00 290 PHE A CA 1
ATOM 2291 C C . PHE A 1 290 ? 9.896 -23.398 -10.510 1.00 98.00 290 PHE A C 1
ATOM 2293 O O . PHE A 1 290 ? 9.021 -23.204 -9.666 1.00 98.00 290 PHE A O 1
ATOM 2300 N N . ALA A 1 291 ? 11.134 -23.766 -10.189 1.00 98.44 291 ALA A N 1
ATOM 2301 C CA . ALA A 1 291 ? 11.631 -23.762 -8.815 1.00 98.44 291 ALA A CA 1
ATOM 2302 C C . ALA A 1 291 ? 12.573 -22.572 -8.630 1.00 98.44 291 ALA A C 1
ATOM 2304 O O . ALA A 1 291 ? 13.421 -22.314 -9.482 1.00 98.44 291 ALA A O 1
ATOM 2305 N N . VAL A 1 292 ? 12.427 -21.850 -7.529 1.00 97.56 292 VAL A N 1
ATOM 2306 C CA . VAL A 1 292 ? 13.208 -20.649 -7.242 1.00 97.56 292 VAL A CA 1
ATOM 2307 C C . VAL A 1 292 ? 13.878 -20.818 -5.879 1.00 97.56 292 VAL A C 1
ATOM 2309 O O . VAL A 1 292 ? 13.212 -21.107 -4.881 1.00 97.56 292 VAL A O 1
ATOM 2312 N N . VAL A 1 293 ? 15.208 -20.705 -5.863 1.00 94.81 293 VAL A N 1
ATOM 2313 C CA . VAL A 1 293 ? 16.067 -20.930 -4.693 1.00 94.81 293 VAL A CA 1
ATOM 2314 C C . VAL A 1 293 ? 16.986 -19.721 -4.546 1.00 94.81 293 VAL A C 1
ATOM 2316 O O . VAL A 1 293 ? 17.797 -19.448 -5.430 1.00 94.81 293 VAL A O 1
ATOM 2319 N N . GLY A 1 294 ? 16.856 -18.981 -3.452 1.00 85.50 294 GLY A N 1
ATOM 2320 C CA . GLY A 1 294 ? 17.604 -17.745 -3.226 1.00 85.50 294 GLY A CA 1
ATOM 2321 C C . GLY A 1 294 ? 18.200 -17.693 -1.835 1.00 85.50 294 GLY A C 1
ATOM 2322 O O . GLY A 1 294 ? 17.611 -18.254 -0.920 1.00 85.50 294 GLY A O 1
ATOM 2323 N N . ASP A 1 295 ? 19.353 -17.037 -1.705 1.00 91.12 295 ASP A N 1
ATOM 2324 C CA . ASP A 1 295 ? 19.948 -16.663 -0.420 1.00 91.12 295 ASP A CA 1
ATOM 2325 C C . ASP A 1 295 ? 20.130 -17.875 0.518 1.00 91.12 295 ASP A C 1
ATOM 2327 O O . ASP A 1 295 ? 19.619 -17.940 1.635 1.00 91.12 295 ASP A O 1
ATOM 2331 N N . ILE A 1 296 ? 20.855 -18.886 0.026 1.00 92.75 296 ILE A N 1
ATOM 2332 C CA . ILE A 1 296 ? 21.141 -20.130 0.765 1.00 92.75 296 ILE A CA 1
ATOM 2333 C C . ILE A 1 296 ? 22.424 -20.044 1.599 1.00 92.75 296 ILE A C 1
ATOM 2335 O O . ILE A 1 296 ? 22.855 -21.041 2.185 1.00 92.75 296 ILE A O 1
ATOM 2339 N N . GLN A 1 297 ? 23.060 -18.875 1.650 1.00 92.00 297 GLN A N 1
ATOM 2340 C CA . GLN A 1 297 ? 24.391 -18.659 2.197 1.00 92.00 297 GLN A CA 1
ATOM 2341 C C . GLN A 1 297 ? 24.566 -19.233 3.607 1.00 92.00 297 GLN A C 1
ATOM 2343 O O . GLN A 1 297 ? 25.574 -19.891 3.895 1.00 92.00 297 GLN A O 1
ATOM 2348 N N . TYR A 1 298 ? 23.569 -19.065 4.479 1.00 90.44 298 TYR A N 1
ATOM 2349 C CA . TYR A 1 298 ? 23.613 -19.610 5.838 1.00 90.44 298 TYR A CA 1
ATOM 2350 C C . TYR A 1 298 ? 23.443 -21.131 5.901 1.00 90.44 298 TYR A C 1
ATOM 2352 O O . TYR A 1 298 ? 24.043 -21.773 6.768 1.00 90.44 298 TYR A O 1
ATOM 2360 N N . ILE A 1 299 ? 22.675 -21.724 4.984 1.00 92.50 299 ILE A N 1
ATOM 2361 C CA . ILE A 1 299 ? 22.523 -23.180 4.878 1.00 92.50 299 ILE A CA 1
ATOM 2362 C C . ILE A 1 299 ? 23.840 -23.790 4.392 1.00 92.50 299 ILE A C 1
ATOM 2364 O O . ILE A 1 299 ? 24.354 -24.722 5.011 1.00 92.50 299 ILE A O 1
ATOM 2368 N N . THR A 1 300 ? 24.434 -23.210 3.345 1.00 94.31 300 THR A N 1
ATOM 2369 C CA . THR A 1 300 ? 25.731 -23.630 2.799 1.00 94.31 300 THR A CA 1
ATOM 2370 C C . THR A 1 300 ? 26.830 -23.555 3.859 1.00 94.31 300 THR A C 1
ATOM 2372 O O . THR A 1 300 ? 27.600 -24.500 4.034 1.00 94.31 300 THR A O 1
ATOM 2375 N N . GLU A 1 301 ? 26.891 -22.458 4.618 1.00 92.25 301 GLU A N 1
ATOM 2376 C CA . GLU A 1 301 ? 27.829 -22.311 5.731 1.00 92.25 301 GLU A CA 1
ATOM 2377 C C . GLU A 1 301 ? 27.600 -23.369 6.821 1.00 92.25 301 GLU A C 1
ATOM 2379 O O . GLU A 1 301 ? 28.559 -23.936 7.358 1.00 92.25 301 GLU A O 1
ATOM 2384 N N . TYR A 1 302 ? 26.341 -23.625 7.182 1.00 92.12 302 TYR A N 1
ATOM 2385 C CA . TYR A 1 302 ? 25.992 -24.618 8.193 1.00 92.12 302 TYR A CA 1
ATOM 2386 C C . TYR A 1 302 ? 26.406 -26.026 7.765 1.00 92.12 302 TYR A C 1
ATOM 2388 O O . TYR A 1 302 ? 27.016 -26.744 8.562 1.00 92.12 302 TYR A O 1
ATOM 2396 N N . ASP A 1 303 ? 26.143 -26.394 6.512 1.00 94.50 303 ASP A N 1
ATOM 2397 C CA . ASP A 1 303 ? 26.550 -27.668 5.926 1.00 94.50 303 ASP A CA 1
ATOM 2398 C C . ASP A 1 303 ? 28.076 -27.803 5.882 1.00 94.50 303 ASP A C 1
ATOM 2400 O O . ASP A 1 303 ? 28.617 -28.803 6.361 1.00 94.50 303 ASP A O 1
ATOM 2404 N N . ALA A 1 304 ? 28.792 -26.765 5.441 1.00 93.38 304 ALA A N 1
ATOM 2405 C CA . ALA A 1 304 ? 30.256 -26.755 5.414 1.00 93.38 304 ALA A CA 1
ATOM 2406 C C . ALA A 1 304 ? 30.878 -26.883 6.818 1.00 93.38 304 ALA A C 1
ATOM 2408 O O . ALA A 1 304 ? 31.905 -27.543 6.996 1.00 93.38 304 ALA A O 1
ATOM 2409 N N . LYS A 1 305 ? 30.265 -26.271 7.840 1.00 91.06 305 LYS A N 1
ATOM 2410 C CA . LYS A 1 305 ? 30.744 -26.337 9.231 1.00 91.06 305 LYS A CA 1
ATOM 2411 C C . LYS A 1 305 ? 30.457 -27.672 9.908 1.00 91.06 305 LYS A C 1
ATOM 2413 O O . LYS A 1 305 ? 31.293 -28.140 10.682 1.00 91.06 305 LYS A O 1
ATOM 2418 N N . ASN A 1 306 ? 29.273 -28.238 9.682 1.00 91.69 306 ASN A N 1
ATOM 2419 C CA . ASN A 1 306 ? 28.775 -29.382 10.446 1.00 91.69 306 ASN A CA 1
ATOM 2420 C C . ASN A 1 306 ? 28.853 -30.713 9.683 1.00 91.69 306 ASN A C 1
ATOM 2422 O O . ASN A 1 306 ? 28.655 -31.764 10.291 1.00 91.69 306 ASN A O 1
ATOM 2426 N N . GLY A 1 307 ? 29.159 -30.689 8.383 1.00 92.56 307 GLY A N 1
ATOM 2427 C CA . GLY A 1 307 ? 29.158 -31.877 7.527 1.00 92.56 307 GLY A CA 1
ATOM 2428 C C . GLY A 1 307 ? 27.753 -32.426 7.260 1.00 92.56 307 GLY A C 1
ATOM 2429 O O . GLY A 1 307 ? 27.590 -33.640 7.139 1.00 92.56 307 GLY A O 1
ATOM 2430 N N . THR A 1 308 ? 26.742 -31.554 7.236 1.00 93.38 308 THR A N 1
ATOM 2431 C CA . THR A 1 308 ? 25.349 -31.882 6.889 1.00 93.38 308 THR A CA 1
ATOM 2432 C C . THR A 1 308 ? 25.074 -31.636 5.399 1.00 93.38 308 THR A C 1
ATOM 2434 O O . THR A 1 308 ? 25.967 -31.203 4.674 1.00 93.38 308 THR A O 1
ATOM 2437 N N . THR A 1 309 ? 23.874 -31.980 4.918 1.00 95.62 309 THR A N 1
ATOM 2438 C CA . THR A 1 309 ? 23.552 -32.050 3.478 1.00 95.62 309 THR A CA 1
ATOM 2439 C C . THR A 1 309 ? 22.258 -31.326 3.092 1.00 95.62 309 THR A C 1
ATOM 2441 O O . THR A 1 309 ? 21.653 -31.666 2.078 1.00 95.62 309 THR A O 1
ATOM 2444 N N . HIS A 1 310 ? 21.818 -30.329 3.858 1.00 94.62 310 HIS A N 1
ATOM 2445 C CA . HIS A 1 310 ? 20.520 -29.675 3.659 1.00 94.62 310 HIS A CA 1
ATOM 2446 C C . HIS A 1 310 ? 20.387 -29.020 2.273 1.00 94.62 310 HIS A C 1
ATOM 2448 O O . HIS A 1 310 ? 19.373 -29.227 1.604 1.00 94.62 310 HIS A O 1
ATOM 2454 N N . VAL A 1 311 ? 21.419 -28.315 1.779 1.00 95.44 311 VAL A N 1
ATOM 2455 C CA . VAL A 1 311 ? 21.386 -27.716 0.424 1.00 95.44 311 VAL A CA 1
ATOM 2456 C C . VAL A 1 311 ? 21.214 -28.805 -0.639 1.00 95.44 311 VAL A C 1
ATOM 2458 O O . VAL A 1 311 ? 20.463 -28.642 -1.603 1.00 95.44 311 VAL A O 1
ATOM 2461 N N . LYS A 1 312 ? 21.883 -29.948 -0.457 1.00 97.56 312 LYS A N 1
ATOM 2462 C CA . LYS A 1 312 ? 21.798 -31.090 -1.374 1.00 97.56 312 LYS A CA 1
ATOM 2463 C C . LYS A 1 312 ? 20.423 -31.745 -1.326 1.00 97.56 312 LYS A C 1
ATOM 2465 O O . LYS A 1 312 ? 19.879 -32.045 -2.379 1.00 97.56 312 LYS A O 1
ATOM 2470 N N . GLU A 1 313 ? 19.839 -31.915 -0.145 1.00 97.44 313 GLU A N 1
ATOM 2471 C CA . GLU A 1 313 ? 18.496 -32.483 0.034 1.00 97.44 313 GLU A CA 1
ATOM 2472 C C . GLU A 1 313 ? 17.422 -31.644 -0.675 1.00 97.44 313 GLU A C 1
ATOM 2474 O O . GLU A 1 313 ? 16.559 -32.203 -1.356 1.00 97.44 313 GLU A O 1
ATOM 2479 N N . MET A 1 314 ? 17.521 -30.310 -0.615 1.00 97.00 314 MET A N 1
ATOM 2480 C CA . MET A 1 314 ? 16.644 -29.408 -1.373 1.00 97.00 314 MET A CA 1
ATOM 2481 C C . MET A 1 314 ? 16.753 -29.649 -2.887 1.00 97.00 314 MET A C 1
ATOM 2483 O O . MET A 1 314 ? 15.746 -29.847 -3.572 1.00 97.00 314 MET A O 1
ATOM 2487 N N . HIS A 1 315 ? 17.977 -29.685 -3.420 1.00 98.38 315 HIS A N 1
ATOM 2488 C CA . HIS A 1 315 ? 18.215 -29.851 -4.856 1.00 98.38 315 HIS A CA 1
ATOM 2489 C C . HIS A 1 315 ? 17.921 -31.278 -5.347 1.00 98.38 315 HIS A C 1
ATOM 2491 O O . HIS A 1 315 ? 17.438 -31.463 -6.465 1.00 98.38 315 HIS A O 1
ATOM 2497 N N . GLU A 1 316 ? 18.137 -32.300 -4.516 1.00 98.44 316 GLU A N 1
ATOM 2498 C CA . GLU A 1 316 ? 17.727 -33.677 -4.795 1.00 98.44 316 GLU A CA 1
ATOM 2499 C C . GLU A 1 316 ? 16.204 -33.809 -4.820 1.00 98.44 316 GLU A C 1
ATOM 2501 O O . GLU A 1 316 ? 15.672 -34.497 -5.694 1.00 98.44 316 GLU A O 1
ATOM 2506 N N . TRP A 1 317 ? 15.482 -33.122 -3.929 1.00 98.38 317 TRP A N 1
ATOM 2507 C CA . TRP A 1 317 ? 14.023 -33.077 -3.982 1.00 98.38 317 TRP A CA 1
ATOM 2508 C C . TRP A 1 317 ? 13.531 -32.466 -5.297 1.00 98.38 317 TRP A C 1
ATOM 2510 O O . TRP A 1 317 ? 12.666 -33.063 -5.944 1.00 98.38 317 TRP A O 1
ATOM 2520 N N . ILE A 1 318 ? 14.122 -31.351 -5.747 1.00 98.69 318 ILE A N 1
ATOM 2521 C CA . ILE A 1 318 ? 13.813 -30.757 -7.060 1.00 98.69 318 ILE A CA 1
ATOM 2522 C C . ILE A 1 318 ? 14.090 -31.782 -8.165 1.00 98.69 318 ILE A C 1
ATOM 2524 O O . ILE A 1 318 ? 13.199 -32.102 -8.951 1.00 98.69 318 ILE A O 1
ATOM 2528 N N . ALA A 1 319 ? 15.294 -32.364 -8.183 1.00 98.56 319 ALA A N 1
ATOM 2529 C CA . ALA A 1 319 ? 15.723 -33.343 -9.178 1.00 98.56 319 ALA A CA 1
ATOM 2530 C C . ALA A 1 319 ? 14.795 -34.569 -9.265 1.00 98.56 319 ALA A C 1
ATOM 2532 O O . ALA A 1 319 ? 14.557 -35.092 -10.355 1.00 98.56 319 ALA A O 1
ATOM 2533 N N . ASN A 1 320 ? 14.278 -35.029 -8.125 1.00 98.38 320 ASN A N 1
ATOM 2534 C CA . ASN A 1 320 ? 13.372 -36.173 -8.032 1.00 98.38 320 ASN A CA 1
ATOM 2535 C C . ASN A 1 320 ? 11.926 -35.818 -8.412 1.00 98.38 320 ASN A C 1
ATOM 2537 O O . ASN A 1 320 ? 11.156 -36.709 -8.771 1.00 98.38 320 ASN A O 1
ATOM 2541 N N . ASN A 1 321 ? 11.558 -34.535 -8.375 1.00 97.94 321 ASN A N 1
ATOM 2542 C CA . ASN A 1 321 ? 10.214 -34.054 -8.689 1.00 97.94 321 ASN A CA 1
ATOM 2543 C C . ASN A 1 321 ? 10.086 -33.369 -10.054 1.00 97.94 321 ASN A C 1
ATOM 2545 O O . ASN A 1 321 ? 8.967 -33.007 -10.415 1.00 97.94 321 ASN A O 1
ATOM 2549 N N . VAL A 1 322 ? 11.164 -33.267 -10.844 1.00 98.38 322 VAL A N 1
ATOM 2550 C CA . VAL A 1 322 ? 11.136 -32.685 -12.203 1.00 98.38 322 VAL A CA 1
ATOM 2551 C C . VAL A 1 322 ? 9.962 -33.220 -13.025 1.00 98.38 322 VAL A C 1
ATOM 2553 O O . VAL A 1 322 ? 9.171 -32.438 -13.537 1.00 98.38 322 VAL A O 1
ATOM 2556 N N . GLY A 1 323 ? 9.795 -34.545 -13.100 1.00 96.88 323 GLY A N 1
ATOM 2557 C CA . GLY A 1 323 ? 8.700 -35.158 -13.858 1.00 96.88 323 GLY A CA 1
ATOM 2558 C C . GLY A 1 323 ? 7.325 -35.008 -13.197 1.00 96.88 323 GLY A C 1
ATOM 2559 O O . GLY A 1 323 ? 6.355 -34.693 -13.876 1.00 96.88 323 GLY A O 1
ATOM 2560 N N . ASN A 1 324 ? 7.238 -35.204 -11.877 1.00 94.69 324 ASN A N 1
ATOM 2561 C CA . ASN A 1 324 ? 5.960 -35.211 -11.151 1.00 94.69 324 ASN A CA 1
ATOM 2562 C C . ASN A 1 324 ? 5.323 -33.821 -11.044 1.00 94.69 324 ASN A C 1
ATOM 2564 O O . ASN A 1 324 ? 4.101 -33.710 -11.050 1.00 94.69 324 ASN A O 1
ATOM 2568 N N . LYS A 1 325 ? 6.146 -32.775 -10.926 1.00 95.25 325 LYS A N 1
ATOM 2569 C CA . LYS A 1 325 ? 5.711 -31.374 -10.837 1.00 95.25 325 LYS A CA 1
ATOM 2570 C C . LYS A 1 325 ? 5.894 -30.613 -12.153 1.00 95.25 325 LYS A C 1
ATOM 2572 O O . LYS A 1 325 ? 5.540 -29.446 -12.233 1.00 95.25 325 LYS A O 1
ATOM 2577 N N . ASN A 1 326 ? 6.413 -31.284 -13.182 1.00 96.81 326 ASN A N 1
ATOM 2578 C CA . ASN A 1 326 ? 6.726 -30.710 -14.488 1.00 96.81 326 ASN A CA 1
ATOM 2579 C C . ASN A 1 326 ? 7.596 -29.439 -14.380 1.00 96.81 326 ASN A C 1
ATOM 2581 O O . ASN A 1 326 ? 7.298 -28.401 -14.980 1.00 96.81 326 ASN A O 1
ATOM 2585 N N . ILE A 1 327 ? 8.677 -29.535 -13.597 1.00 98.50 327 ILE A N 1
ATOM 2586 C CA . ILE A 1 327 ? 9.614 -28.436 -13.331 1.00 98.50 327 ILE A CA 1
ATOM 2587 C C . ILE A 1 327 ? 10.456 -28.185 -14.584 1.00 98.50 327 ILE A C 1
ATOM 2589 O O . ILE A 1 327 ? 11.231 -29.049 -14.987 1.00 98.50 327 ILE A O 1
ATOM 2593 N N . GLN A 1 328 ? 10.314 -27.009 -15.193 1.00 97.88 328 GLN A N 1
ATOM 2594 C CA . GLN A 1 328 ? 11.004 -26.673 -16.446 1.00 97.88 328 GLN A CA 1
ATOM 2595 C C . GLN A 1 328 ? 12.330 -25.949 -16.240 1.00 97.88 328 GLN A C 1
ATOM 2597 O O . GLN A 1 328 ? 13.206 -26.034 -17.095 1.00 97.88 328 GLN A O 1
ATOM 2602 N N . TYR A 1 329 ? 12.467 -25.217 -15.135 1.00 98.38 329 TYR A N 1
ATOM 2603 C CA . TYR A 1 329 ? 13.634 -24.387 -14.865 1.00 98.38 329 TYR A CA 1
ATOM 2604 C C . TYR A 1 329 ? 13.832 -24.199 -13.358 1.00 98.38 329 TYR A C 1
ATOM 2606 O O . TYR A 1 329 ? 12.848 -24.145 -12.611 1.00 98.38 329 TYR A O 1
ATOM 2614 N N . VAL A 1 330 ? 15.091 -24.091 -12.925 1.00 98.62 330 VAL A N 1
ATOM 2615 C CA . VAL A 1 330 ? 15.462 -23.758 -11.541 1.00 98.62 330 VAL A CA 1
ATOM 2616 C C . VAL A 1 330 ? 16.258 -22.450 -11.516 1.00 98.62 330 VAL A C 1
ATOM 2618 O O . VAL A 1 330 ? 17.361 -22.387 -12.054 1.00 98.62 330 VAL A O 1
ATOM 2621 N N . ALA A 1 331 ? 15.715 -21.401 -10.904 1.00 97.81 331 ALA A N 1
ATOM 2622 C CA . ALA A 1 331 ? 16.381 -20.105 -10.796 1.00 97.81 331 ALA A CA 1
ATOM 2623 C C . ALA A 1 331 ? 17.103 -19.975 -9.448 1.00 97.81 331 ALA A C 1
ATOM 2625 O O . ALA A 1 331 ? 16.456 -19.970 -8.401 1.00 97.81 331 ALA A O 1
ATOM 2626 N N . GLY A 1 332 ? 18.434 -19.868 -9.484 1.00 94.38 332 GLY A N 1
ATOM 2627 C CA . GLY A 1 332 ? 19.268 -19.516 -8.336 1.00 94.38 332 GLY A CA 1
ATOM 2628 C C . GLY A 1 332 ? 19.419 -17.999 -8.213 1.00 94.38 332 GLY A C 1
ATOM 2629 O O . GLY A 1 332 ? 19.746 -17.351 -9.207 1.00 94.38 332 GLY A O 1
ATOM 2630 N N . MET A 1 333 ? 19.202 -17.431 -7.025 1.00 90.19 333 MET A N 1
ATOM 2631 C CA . MET A 1 333 ? 19.083 -15.971 -6.839 1.00 90.19 333 MET A CA 1
ATOM 2632 C C . MET A 1 333 ? 20.283 -15.298 -6.161 1.00 90.19 333 MET A C 1
ATOM 2634 O O . MET A 1 333 ? 20.170 -14.162 -5.718 1.00 90.19 333 MET A O 1
ATOM 2638 N N . GLY A 1 334 ? 21.437 -15.962 -6.112 1.00 90.38 334 GLY A N 1
ATOM 2639 C CA . GLY A 1 334 ? 22.647 -15.415 -5.494 1.00 90.38 334 GLY A CA 1
ATOM 2640 C C . GLY A 1 334 ? 22.789 -15.770 -4.020 1.00 90.38 334 GLY A C 1
ATOM 2641 O O . GLY A 1 334 ? 21.997 -16.546 -3.485 1.00 90.38 334 GLY A O 1
ATOM 2642 N N . ASP A 1 335 ? 23.856 -15.252 -3.413 1.00 92.12 335 ASP A N 1
ATOM 2643 C CA . ASP A 1 335 ? 24.319 -15.590 -2.066 1.00 92.12 335 ASP A CA 1
ATOM 2644 C C . ASP A 1 335 ? 24.381 -17.105 -1.860 1.00 92.12 335 ASP A C 1
ATOM 2646 O O . ASP A 1 335 ? 23.729 -17.719 -1.014 1.00 92.12 335 ASP A O 1
ATOM 2650 N N . VAL A 1 336 ? 25.191 -17.733 -2.709 1.00 94.62 336 VAL A N 1
ATOM 2651 C CA . VAL A 1 336 ? 25.434 -19.175 -2.673 1.00 94.62 336 VAL A CA 1
ATOM 2652 C C . VAL A 1 336 ? 26.268 -19.539 -1.443 1.00 94.62 336 VAL A C 1
ATOM 2654 O O . VAL A 1 336 ? 26.073 -20.593 -0.830 1.00 94.62 336 VAL A O 1
ATOM 2657 N N . THR A 1 337 ? 27.203 -18.664 -1.079 1.00 93.06 337 THR A N 1
ATOM 2658 C CA . THR A 1 337 ? 28.132 -18.802 0.046 1.00 93.06 337 THR A CA 1
ATOM 2659 C C . THR A 1 337 ? 27.956 -17.648 1.025 1.00 93.06 337 THR A C 1
ATOM 2661 O O . THR A 1 337 ? 27.560 -16.563 0.626 1.00 93.06 337 THR A O 1
ATOM 2664 N N . ASN A 1 338 ? 28.260 -17.845 2.313 1.00 89.31 338 ASN A N 1
ATOM 2665 C CA . ASN A 1 338 ? 28.176 -16.766 3.313 1.00 89.31 338 ASN A CA 1
ATOM 2666 C C . ASN A 1 338 ? 29.490 -15.996 3.425 1.00 89.31 338 ASN A C 1
ATOM 2668 O O . ASN A 1 338 ? 29.526 -14.833 3.823 1.00 89.31 338 ASN A O 1
ATOM 2672 N N . ARG A 1 339 ? 30.613 -16.657 3.149 1.00 86.44 339 ARG A N 1
ATOM 2673 C CA . ARG A 1 339 ? 31.940 -16.108 3.449 1.00 86.44 339 ARG A CA 1
ATOM 2674 C C . ARG A 1 339 ? 32.878 -16.105 2.259 1.00 86.44 339 ARG A C 1
ATOM 2676 O O . ARG A 1 339 ? 34.022 -15.667 2.422 1.00 86.44 339 ARG A O 1
ATOM 2683 N N . ASN A 1 340 ? 32.413 -16.567 1.101 1.00 89.12 340 ASN A N 1
ATOM 2684 C CA . ASN A 1 340 ? 33.196 -16.718 -0.116 1.00 89.12 340 ASN A CA 1
ATOM 2685 C C . ASN A 1 340 ? 34.461 -17.566 0.084 1.00 89.12 340 ASN A C 1
ATOM 2687 O O . ASN A 1 340 ? 35.565 -17.136 -0.244 1.00 89.12 340 ASN A O 1
ATOM 2691 N N . ILE A 1 341 ? 34.347 -18.750 0.688 1.00 90.38 341 ILE A N 1
ATOM 2692 C CA . ILE A 1 341 ? 35.489 -19.647 0.947 1.00 90.38 341 ILE A CA 1
ATOM 2693 C C . ILE A 1 341 ? 35.341 -20.971 0.202 1.00 90.38 341 ILE A C 1
ATOM 2695 O O . ILE A 1 341 ? 34.234 -21.388 -0.129 1.00 90.38 341 ILE A O 1
ATOM 2699 N N . ALA A 1 342 ? 36.467 -21.641 -0.050 1.00 92.06 342 ALA A N 1
ATOM 2700 C CA . ALA A 1 342 ? 36.505 -22.858 -0.858 1.00 92.06 342 ALA A CA 1
ATOM 2701 C C . ALA A 1 342 ? 35.570 -23.960 -0.335 1.00 92.06 342 ALA A C 1
ATOM 2703 O O . ALA A 1 342 ? 34.906 -24.609 -1.133 1.00 92.06 342 ALA A O 1
ATOM 2704 N N . GLU A 1 343 ? 35.477 -24.132 0.985 1.00 94.06 343 GLU A N 1
ATOM 2705 C CA . GLU A 1 343 ? 34.642 -25.166 1.601 1.00 94.06 343 GLU A CA 1
ATOM 2706 C C . GLU A 1 343 ? 33.144 -24.964 1.328 1.00 94.06 343 GLU A C 1
ATOM 2708 O O . GLU A 1 343 ? 32.424 -25.929 1.096 1.00 94.06 343 GLU A O 1
ATOM 2713 N N . GLU A 1 344 ? 32.674 -23.714 1.325 1.00 95.00 344 GLU A N 1
ATOM 2714 C CA . GLU A 1 344 ? 31.273 -23.388 1.030 1.00 95.00 344 GLU A CA 1
ATOM 2715 C C . GLU A 1 344 ? 30.974 -23.589 -0.463 1.00 95.00 344 GLU A C 1
ATOM 2717 O O . GLU A 1 344 ? 29.966 -24.196 -0.818 1.00 95.00 344 GLU A O 1
ATOM 2722 N N . TRP A 1 345 ? 31.889 -23.174 -1.347 1.00 95.94 345 TRP A N 1
ATOM 2723 C CA . TRP A 1 345 ? 31.755 -23.405 -2.789 1.00 95.94 345 TRP A CA 1
ATOM 2724 C C . TRP A 1 345 ? 31.799 -24.888 -3.176 1.00 95.94 345 TRP A C 1
ATOM 2726 O O . TRP A 1 345 ? 31.108 -25.294 -4.109 1.00 95.94 345 TRP A O 1
ATOM 2736 N N . GLU A 1 346 ? 32.592 -25.707 -2.480 1.00 96.38 346 GLU A N 1
ATOM 2737 C CA . GLU A 1 346 ? 32.631 -27.161 -2.680 1.00 96.38 346 GLU A CA 1
ATOM 2738 C C . GLU A 1 346 ? 31.294 -27.815 -2.306 1.00 96.38 346 GLU A C 1
ATOM 2740 O O . GLU A 1 346 ? 30.771 -28.607 -3.093 1.00 96.38 346 GLU A O 1
ATOM 2745 N N . VAL A 1 347 ? 30.707 -27.431 -1.162 1.00 97.44 347 VAL A N 1
ATOM 2746 C CA . VAL A 1 347 ? 29.364 -27.878 -0.747 1.00 97.44 347 VAL A CA 1
ATOM 2747 C C . VAL A 1 347 ? 28.312 -27.455 -1.770 1.00 97.44 347 VAL A C 1
ATOM 2749 O O . VAL A 1 347 ? 27.529 -28.290 -2.221 1.00 97.44 347 VAL A O 1
ATOM 2752 N N . ALA A 1 348 ? 28.316 -26.185 -2.180 1.00 97.25 348 ALA A N 1
ATOM 2753 C CA . ALA A 1 348 ? 27.356 -25.668 -3.148 1.00 97.25 348 ALA A CA 1
ATOM 2754 C C . ALA A 1 348 ? 27.469 -26.367 -4.511 1.00 97.25 348 ALA A C 1
ATOM 2756 O O . ALA A 1 348 ? 26.457 -26.772 -5.083 1.00 97.25 348 ALA A O 1
ATOM 2757 N N . LEU A 1 349 ? 28.688 -26.565 -5.028 1.00 97.31 349 LEU A N 1
ATOM 2758 C CA . LEU A 1 349 ? 28.895 -27.261 -6.297 1.00 97.31 349 LEU A CA 1
ATOM 2759 C C . LEU A 1 349 ? 28.390 -28.706 -6.220 1.00 97.31 349 LEU A C 1
ATOM 2761 O O . LEU A 1 349 ? 27.674 -29.133 -7.125 1.00 97.31 349 LEU A O 1
ATOM 2765 N N . GLU A 1 350 ? 28.726 -29.456 -5.164 1.00 97.19 350 GLU A N 1
ATOM 2766 C CA . GLU A 1 350 ? 28.244 -30.834 -5.001 1.00 97.19 350 GLU A CA 1
ATOM 2767 C C . GLU A 1 350 ? 26.712 -30.887 -4.926 1.00 97.19 350 GLU A C 1
ATOM 2769 O O . GLU A 1 350 ? 26.087 -31.708 -5.602 1.00 97.19 350 GLU A O 1
ATOM 2774 N N . ALA A 1 351 ? 26.115 -30.010 -4.118 1.00 97.56 351 ALA A N 1
ATOM 2775 C CA . ALA A 1 351 ? 24.685 -29.992 -3.856 1.00 97.56 351 ALA A CA 1
ATOM 2776 C C . ALA A 1 351 ? 23.861 -29.612 -5.092 1.00 97.56 351 ALA A C 1
ATOM 2778 O O . ALA A 1 351 ? 22.901 -30.303 -5.422 1.00 97.56 351 ALA A O 1
ATOM 2779 N N . ILE A 1 352 ? 24.243 -28.546 -5.797 1.00 98.12 352 ILE A N 1
ATOM 2780 C CA . ILE A 1 352 ? 23.458 -27.992 -6.909 1.00 98.12 352 ILE A CA 1
ATOM 2781 C C . ILE A 1 352 ? 23.636 -28.836 -8.185 1.00 98.12 352 ILE A C 1
ATOM 2783 O O . ILE A 1 352 ? 22.684 -29.042 -8.941 1.00 98.12 352 ILE A O 1
ATOM 2787 N N . SER A 1 353 ? 24.822 -29.420 -8.401 1.00 97.69 353 SER A N 1
ATOM 2788 C CA . SER A 1 353 ? 25.132 -30.219 -9.602 1.00 97.69 353 SER A CA 1
ATOM 2789 C C . SER A 1 353 ? 24.292 -31.493 -9.747 1.00 97.69 353 SER A C 1
ATOM 2791 O O . SER A 1 353 ? 24.315 -32.124 -10.804 1.00 97.69 353 SER A O 1
ATOM 2793 N N . VAL A 1 354 ? 23.512 -31.891 -8.736 1.00 98.12 354 VAL A N 1
ATOM 2794 C CA . VAL A 1 354 ? 22.551 -33.007 -8.845 1.00 98.12 354 VAL A CA 1
ATOM 2795 C C . VAL A 1 354 ? 21.439 -32.749 -9.874 1.00 98.12 354 VAL A C 1
ATOM 2797 O O . VAL A 1 354 ? 20.765 -33.703 -10.289 1.00 98.12 354 VAL A O 1
ATOM 2800 N N . LEU A 1 355 ? 21.260 -31.486 -10.288 1.00 98.38 355 LEU A N 1
ATOM 2801 C CA . LEU A 1 355 ? 20.350 -31.045 -11.349 1.00 98.38 355 LEU A CA 1
ATOM 2802 C C . LEU A 1 355 ? 20.917 -31.253 -12.763 1.00 98.38 355 LEU A C 1
ATOM 2804 O O . LEU A 1 355 ? 20.144 -31.287 -13.726 1.00 98.38 355 LEU A O 1
ATOM 2808 N N . ASN A 1 356 ? 22.237 -31.434 -12.905 1.00 97.25 356 ASN A N 1
ATOM 2809 C CA . ASN A 1 356 ? 22.895 -31.581 -14.202 1.00 97.25 356 ASN A CA 1
ATOM 2810 C C . ASN A 1 356 ? 22.244 -32.684 -15.050 1.00 97.25 356 ASN A C 1
ATOM 2812 O O . ASN A 1 356 ? 22.112 -33.836 -14.632 1.00 97.25 356 ASN A O 1
ATOM 2816 N N . GLY A 1 357 ? 21.843 -32.321 -16.271 1.00 94.06 357 GLY A N 1
ATOM 2817 C CA . GLY A 1 357 ? 21.195 -33.229 -17.220 1.00 94.06 357 GLY A CA 1
ATOM 2818 C C . GLY A 1 357 ? 19.757 -33.633 -16.866 1.00 94.06 357 GLY A C 1
ATOM 2819 O O . GLY A 1 357 ? 19.198 -34.475 -17.568 1.00 94.06 357 GLY A O 1
ATOM 2820 N N . LYS A 1 358 ? 19.157 -33.061 -15.811 1.00 97.50 358 LYS A N 1
ATOM 2821 C CA . LYS A 1 358 ? 17.765 -33.325 -15.404 1.00 97.50 358 LYS A CA 1
ATOM 2822 C C . LYS A 1 358 ? 16.836 -32.145 -15.676 1.00 97.50 358 LYS A C 1
ATOM 2824 O O . LYS A 1 358 ? 15.762 -32.353 -16.227 1.00 97.50 358 LYS A O 1
ATOM 2829 N N . VAL A 1 359 ? 17.248 -30.935 -15.304 1.00 97.94 359 VAL A N 1
ATOM 2830 C CA . VAL A 1 359 ? 16.499 -29.685 -15.512 1.00 97.94 359 VAL A CA 1
ATOM 2831 C C . VAL A 1 359 ? 17.504 -28.538 -15.680 1.00 97.94 359 VAL A C 1
ATOM 2833 O O . VAL A 1 359 ? 18.517 -28.540 -14.977 1.00 97.94 359 VAL A O 1
ATOM 2836 N N . PRO A 1 360 ? 17.303 -27.597 -16.619 1.00 97.44 360 PRO A N 1
ATOM 2837 C CA . PRO A 1 360 ? 18.169 -26.428 -16.733 1.00 97.44 360 PRO A CA 1
ATOM 2838 C C . PRO A 1 360 ? 18.036 -25.534 -15.497 1.00 97.44 360 PRO A C 1
ATOM 2840 O O . PRO A 1 360 ? 16.953 -25.403 -14.919 1.00 97.44 360 PRO A O 1
ATOM 2843 N N . TYR A 1 361 ? 19.143 -24.917 -15.094 1.00 97.88 361 TYR A N 1
ATOM 2844 C CA . TYR A 1 361 ? 19.177 -24.060 -13.912 1.00 97.88 361 TYR A CA 1
ATOM 2845 C C . TYR A 1 361 ? 20.163 -22.907 -14.056 1.00 97.88 361 TYR A C 1
ATOM 2847 O O . TYR A 1 361 ? 21.081 -22.985 -14.865 1.00 97.88 361 TYR A O 1
ATOM 2855 N N . SER A 1 362 ? 20.011 -21.849 -13.268 1.00 95.94 362 SER A N 1
ATOM 2856 C CA . SER A 1 362 ? 21.000 -20.771 -13.165 1.00 95.94 362 SER A CA 1
ATOM 2857 C C . SER A 1 362 ? 21.535 -20.626 -11.750 1.00 95.94 362 SER A C 1
ATOM 2859 O O . SER A 1 362 ? 20.858 -20.928 -10.773 1.00 95.94 362 SER A O 1
ATOM 2861 N N . VAL A 1 363 ? 22.767 -20.136 -11.665 1.00 94.25 363 VAL A N 1
ATOM 2862 C CA . VAL A 1 363 ? 23.423 -19.679 -10.443 1.00 94.25 363 VAL A CA 1
ATOM 2863 C C . VAL A 1 363 ? 24.058 -18.332 -10.773 1.00 94.25 363 VAL A C 1
ATOM 2865 O O . VAL A 1 363 ? 24.801 -18.235 -11.752 1.00 94.25 363 VAL A O 1
ATOM 2868 N N . ILE A 1 364 ? 23.747 -17.311 -9.981 1.00 93.06 364 ILE A N 1
ATOM 2869 C CA . ILE A 1 364 ? 24.334 -15.963 -10.055 1.00 93.06 364 ILE A CA 1
ATOM 2870 C C . ILE A 1 364 ? 25.072 -15.668 -8.743 1.00 93.06 364 ILE A C 1
ATOM 2872 O O . ILE A 1 364 ? 24.926 -16.431 -7.789 1.00 93.06 364 ILE A O 1
ATOM 2876 N N . ASN A 1 365 ? 25.872 -14.601 -8.679 1.00 90.31 365 ASN A N 1
ATOM 2877 C CA . ASN A 1 365 ? 26.434 -14.171 -7.395 1.00 90.31 365 ASN A CA 1
ATOM 2878 C C . ASN A 1 365 ? 25.413 -13.351 -6.607 1.00 90.31 365 ASN A C 1
ATOM 2880 O O . ASN A 1 365 ? 24.622 -12.611 -7.196 1.00 90.31 365 ASN A O 1
ATOM 2884 N N . GLY A 1 366 ? 25.530 -13.402 -5.284 1.00 88.44 366 GLY A N 1
ATOM 2885 C CA . GLY A 1 366 ? 25.092 -12.317 -4.411 1.00 88.44 366 GLY A CA 1
ATOM 2886 C C . GLY A 1 366 ? 26.267 -11.524 -3.842 1.00 88.44 366 GLY A C 1
ATOM 2887 O O . GLY A 1 366 ? 27.412 -11.678 -4.278 1.00 88.44 366 GLY A O 1
ATOM 2888 N N . ASN A 1 367 ? 26.015 -10.637 -2.882 1.00 82.94 367 ASN A N 1
ATOM 2889 C CA . ASN A 1 367 ? 27.085 -9.838 -2.283 1.00 82.94 367 ASN A CA 1
ATOM 2890 C C . ASN A 1 367 ? 28.062 -10.690 -1.460 1.00 82.94 367 ASN A C 1
ATOM 2892 O O . ASN A 1 367 ? 29.261 -10.389 -1.451 1.00 82.94 367 ASN A O 1
ATOM 2896 N N . HIS A 1 368 ? 27.592 -11.759 -0.812 1.00 85.50 368 HIS A N 1
ATOM 2897 C CA . HIS A 1 368 ? 28.441 -12.648 -0.021 1.00 85.50 368 HIS A CA 1
ATOM 2898 C C . HIS A 1 368 ? 29.424 -13.453 -0.874 1.00 85.50 368 HIS A C 1
ATOM 2900 O O . HIS A 1 368 ? 30.491 -13.814 -0.379 1.00 85.50 368 HIS A O 1
ATOM 2906 N N . ASP A 1 369 ? 29.143 -13.621 -2.166 1.00 88.38 369 ASP A N 1
ATOM 2907 C CA . ASP A 1 369 ? 29.981 -14.347 -3.126 1.00 88.38 369 ASP A CA 1
ATOM 2908 C C . ASP A 1 369 ? 31.107 -13.486 -3.744 1.00 88.38 369 ASP A C 1
ATOM 2910 O O . ASP A 1 369 ? 31.971 -13.997 -4.464 1.00 88.38 369 ASP A O 1
ATOM 2914 N N . LEU A 1 370 ? 31.131 -12.171 -3.473 1.00 78.50 370 LEU A N 1
ATOM 2915 C CA . LEU A 1 370 ? 32.028 -11.213 -4.142 1.00 78.50 370 LEU A CA 1
ATOM 2916 C C . LEU A 1 370 ? 33.163 -10.659 -3.259 1.00 78.50 370 LEU A C 1
ATOM 2918 O O . LEU A 1 370 ? 34.127 -10.093 -3.786 1.00 78.50 370 LEU A O 1
ATOM 2922 N N . TYR A 1 371 ? 33.087 -10.795 -1.929 1.00 69.75 371 TYR A N 1
ATOM 2923 C CA . TYR A 1 371 ? 34.019 -10.139 -0.997 1.00 69.75 371 TYR A CA 1
ATOM 2924 C C . TYR A 1 371 ? 35.479 -10.603 -1.132 1.00 69.75 371 TYR A C 1
ATOM 2926 O O . TYR A 1 371 ? 35.755 -11.799 -1.127 1.00 69.75 371 TYR A O 1
ATOM 2934 N N . THR A 1 372 ? 36.431 -9.653 -1.113 1.00 58.28 372 THR A N 1
ATOM 2935 C CA . THR A 1 372 ? 37.884 -9.922 -1.067 1.00 58.28 372 THR A CA 1
ATOM 2936 C C . THR A 1 372 ? 38.508 -9.503 0.267 1.00 58.28 372 THR A C 1
ATOM 2938 O O . THR A 1 372 ? 38.318 -8.372 0.717 1.00 58.28 372 THR A O 1
ATOM 2941 N N . GLY A 1 373 ? 39.299 -10.386 0.886 1.00 51.94 373 GLY A N 1
ATOM 2942 C CA . GLY A 1 373 ? 39.805 -10.243 2.257 1.00 51.94 373 GLY A CA 1
ATOM 2943 C C . GLY A 1 373 ? 40.803 -9.104 2.519 1.00 51.94 373 GLY A C 1
ATOM 2944 O O . GLY A 1 373 ? 42.006 -9.342 2.635 1.00 51.94 373 GLY A O 1
ATOM 2945 N N . THR A 1 374 ? 40.310 -7.883 2.749 1.00 42.81 374 THR A N 1
ATOM 2946 C CA . THR A 1 374 ? 41.092 -6.782 3.345 1.00 42.81 374 THR A CA 1
ATOM 2947 C C . THR A 1 374 ? 40.497 -6.323 4.683 1.00 42.81 374 THR A C 1
ATOM 2949 O O . THR A 1 374 ? 39.696 -5.401 4.751 1.00 42.81 374 THR A O 1
ATOM 2952 N N . THR A 1 375 ? 40.904 -7.013 5.752 1.00 42.00 375 THR A N 1
ATOM 2953 C CA . THR A 1 375 ? 41.105 -6.592 7.164 1.00 42.00 375 THR A CA 1
ATOM 2954 C C . THR A 1 375 ? 40.114 -5.694 7.933 1.00 42.00 375 THR A C 1
ATOM 2956 O O . THR A 1 375 ? 40.424 -5.372 9.078 1.00 42.00 375 THR A O 1
ATOM 2959 N N . THR A 1 376 ? 38.932 -5.333 7.434 1.00 43.28 376 THR A N 1
ATOM 2960 C CA . THR A 1 376 ? 37.921 -4.618 8.254 1.00 43.28 376 THR A CA 1
ATOM 2961 C C . THR A 1 376 ? 36.476 -5.095 8.082 1.00 43.28 376 THR A C 1
ATOM 2963 O O . THR A 1 376 ? 35.588 -4.532 8.713 1.00 43.28 376 THR A O 1
ATOM 2966 N N . SER A 1 377 ? 36.210 -6.134 7.284 1.00 47.81 377 SER A N 1
ATOM 2967 C CA . SER A 1 377 ? 34.876 -6.740 7.184 1.00 47.81 377 SER A CA 1
ATOM 2968 C C . SER A 1 377 ? 34.614 -7.700 8.353 1.00 47.81 377 SER A 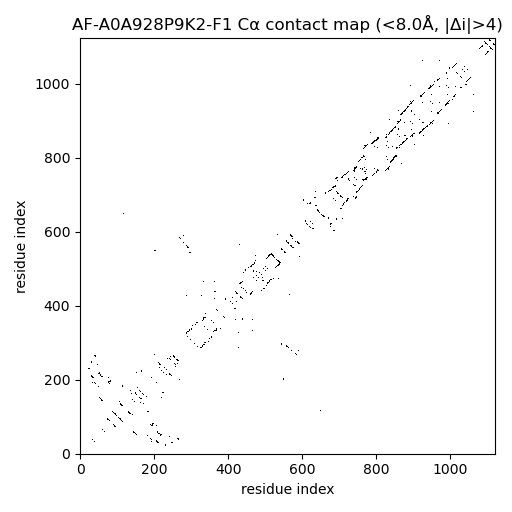C 1
ATOM 2970 O O . SER A 1 377 ? 35.466 -8.528 8.684 1.00 47.81 377 SER A O 1
ATOM 2972 N N . SER A 1 378 ? 33.412 -7.647 8.932 1.00 50.12 378 SER A N 1
ATOM 2973 C CA . SER A 1 378 ? 32.901 -8.568 9.969 1.00 50.12 378 SER A CA 1
ATOM 2974 C C . SER A 1 378 ? 32.956 -10.059 9.583 1.00 50.12 378 SER A C 1
ATOM 2976 O O . SER A 1 378 ? 32.826 -10.917 10.452 1.00 50.12 378 SER A O 1
ATOM 2978 N N . HIS A 1 379 ? 33.200 -10.370 8.306 1.00 52.78 379 HIS A N 1
ATOM 2979 C CA . HIS A 1 379 ? 33.229 -11.719 7.729 1.00 52.78 379 HIS A CA 1
ATOM 2980 C C . HIS A 1 379 ? 34.625 -12.373 7.638 1.00 52.78 379 HIS A C 1
ATOM 2982 O O . HIS A 1 379 ? 34.738 -13.516 7.195 1.00 52.78 379 HIS A O 1
ATOM 2988 N N . ALA A 1 380 ? 35.708 -11.694 8.039 1.00 56.59 380 ALA A N 1
ATOM 2989 C CA . ALA A 1 380 ? 37.054 -12.270 7.961 1.00 56.59 380 ALA A CA 1
ATOM 2990 C C . ALA A 1 380 ? 37.248 -13.424 8.972 1.00 56.59 380 ALA A C 1
ATOM 2992 O O . ALA A 1 380 ? 37.197 -13.210 10.184 1.00 56.59 380 ALA A O 1
ATOM 2993 N N . ILE A 1 381 ? 37.535 -14.642 8.491 1.00 59.56 381 ILE A N 1
ATOM 2994 C CA . ILE A 1 381 ? 37.847 -15.799 9.349 1.00 59.56 381 ILE A CA 1
ATOM 2995 C C . ILE A 1 381 ? 39.372 -15.969 9.479 1.00 59.56 381 ILE A C 1
ATOM 2997 O O . ILE A 1 381 ? 40.059 -16.139 8.465 1.00 59.56 381 ILE A O 1
ATOM 3001 N N . PRO A 1 382 ? 39.935 -16.016 10.701 1.00 62.00 382 PRO A N 1
ATOM 3002 C CA . PRO A 1 382 ? 41.347 -16.332 10.897 1.00 62.00 382 PRO A CA 1
ATOM 3003 C C . PRO A 1 382 ? 41.738 -17.674 10.254 1.00 62.00 382 PRO A C 1
ATOM 3005 O O . PRO A 1 382 ? 41.189 -18.720 10.590 1.00 62.00 382 PRO A O 1
ATOM 3008 N N . GLY A 1 383 ? 42.721 -17.650 9.348 1.00 62.25 383 GLY A N 1
ATOM 3009 C CA . GLY A 1 383 ? 43.285 -18.855 8.725 1.00 62.25 383 GLY A CA 1
ATOM 3010 C C . GLY A 1 383 ? 42.552 -19.383 7.484 1.00 62.25 383 GLY A C 1
ATOM 3011 O O . GLY A 1 383 ? 42.957 -20.424 6.972 1.00 62.25 383 GLY A O 1
ATOM 3012 N N . LYS A 1 384 ? 41.524 -18.687 6.978 1.00 67.38 384 LYS A N 1
ATOM 3013 C CA . LYS A 1 384 ? 40.853 -19.005 5.704 1.00 67.38 384 LYS A CA 1
ATOM 3014 C C . LYS A 1 384 ? 41.014 -17.858 4.705 1.00 67.38 384 LYS A C 1
ATOM 3016 O O . LYS A 1 384 ? 41.012 -16.691 5.092 1.00 67.38 384 LYS A O 1
ATOM 3021 N N . THR A 1 385 ? 41.168 -18.191 3.426 1.00 74.00 385 THR A N 1
ATOM 3022 C CA . THR A 1 385 ? 41.282 -17.211 2.336 1.00 74.00 385 THR A CA 1
ATOM 3023 C C . THR A 1 385 ? 39.922 -17.037 1.674 1.00 74.00 385 THR A C 1
ATOM 3025 O O . THR A 1 385 ? 39.399 -17.998 1.118 1.00 74.00 385 THR A O 1
ATOM 3028 N N . GLN A 1 386 ? 39.371 -15.823 1.727 1.00 74.50 386 GLN A N 1
ATOM 3029 C CA . GLN A 1 386 ? 38.195 -15.458 0.933 1.00 74.50 386 GLN A CA 1
ATOM 3030 C C . GLN A 1 386 ? 38.586 -15.375 -0.547 1.00 74.50 386 GLN A C 1
ATOM 3032 O O . GLN A 1 386 ? 39.665 -14.866 -0.876 1.00 74.50 386 GLN A O 1
ATOM 3037 N N . LEU A 1 387 ? 37.740 -15.910 -1.420 1.00 77.00 387 LEU A N 1
ATOM 3038 C CA . LEU A 1 387 ? 37.944 -15.945 -2.861 1.00 77.00 387 LEU A CA 1
ATOM 3039 C C . LEU A 1 387 ? 37.585 -14.592 -3.497 1.00 77.00 387 LEU A C 1
ATOM 3041 O O . LEU A 1 387 ? 37.089 -13.683 -2.845 1.00 77.00 387 LEU A O 1
ATOM 3045 N N . GLY A 1 388 ? 37.965 -14.404 -4.761 1.00 74.31 388 GLY A N 1
ATOM 3046 C CA . GLY A 1 388 ? 37.643 -13.188 -5.512 1.00 74.31 388 GLY A CA 1
ATOM 3047 C C . GLY A 1 388 ? 36.234 -13.218 -6.113 1.00 74.31 388 GLY A C 1
ATOM 3048 O O . GLY A 1 388 ? 35.597 -14.268 -6.104 1.00 74.31 388 GLY A O 1
ATOM 3049 N N . PRO A 1 389 ? 35.792 -12.126 -6.763 1.00 74.75 389 PRO A N 1
ATOM 3050 C CA . PRO A 1 389 ? 34.477 -12.039 -7.419 1.00 74.75 389 PRO A CA 1
ATOM 3051 C C . PRO A 1 389 ? 34.300 -12.990 -8.621 1.00 74.75 389 PRO A C 1
ATOM 3053 O O . PRO A 1 389 ? 33.239 -13.053 -9.229 1.00 74.75 389 PRO A O 1
ATOM 3056 N N . THR A 1 390 ? 35.350 -13.725 -8.997 1.00 83.31 390 THR A N 1
ATOM 3057 C CA . THR A 1 390 ? 35.345 -14.745 -10.057 1.00 83.31 390 THR A CA 1
ATOM 3058 C C . THR A 1 390 ? 35.301 -16.174 -9.502 1.00 83.31 390 THR A C 1
ATOM 3060 O O . THR A 1 390 ? 35.564 -17.134 -10.233 1.00 83.31 390 THR A O 1
ATOM 3063 N N . ALA A 1 391 ? 35.011 -16.340 -8.204 1.00 89.94 391 ALA A N 1
ATOM 3064 C CA . ALA A 1 391 ? 34.920 -17.648 -7.561 1.00 89.94 391 ALA A CA 1
ATOM 3065 C C . ALA A 1 391 ? 33.887 -18.538 -8.261 1.00 89.94 391 ALA A C 1
ATOM 3067 O O . ALA A 1 391 ? 34.242 -19.637 -8.683 1.00 89.94 391 ALA A O 1
ATOM 3068 N N . ILE A 1 392 ? 32.678 -18.028 -8.509 1.00 91.94 392 ILE A N 1
ATOM 3069 C CA . ILE A 1 392 ? 31.605 -18.759 -9.197 1.00 91.94 392 ILE A CA 1
ATOM 3070 C C . ILE A 1 392 ? 32.054 -19.375 -10.535 1.00 91.94 392 ILE A C 1
ATOM 3072 O O . ILE A 1 392 ? 31.770 -20.539 -10.813 1.00 91.94 392 ILE A O 1
ATOM 3076 N N . ASP A 1 393 ? 32.860 -18.658 -11.324 1.00 92.69 393 ASP A N 1
ATOM 3077 C CA . ASP A 1 393 ? 33.385 -19.138 -12.608 1.00 92.69 393 ASP A CA 1
ATOM 3078 C C . ASP A 1 393 ? 34.428 -20.254 -12.429 1.00 92.69 393 ASP A C 1
ATOM 3080 O O . ASP A 1 393 ? 34.583 -21.130 -13.280 1.00 92.69 393 ASP A O 1
ATOM 3084 N N . SER A 1 394 ? 35.146 -20.262 -11.304 1.00 92.19 394 SER A N 1
ATOM 3085 C CA . SER A 1 394 ? 36.115 -21.314 -10.983 1.00 92.19 394 SER A CA 1
ATOM 3086 C C . SER A 1 394 ? 35.465 -22.637 -10.583 1.00 92.19 394 SER A C 1
ATOM 3088 O O . SER A 1 394 ? 36.132 -23.667 -10.715 1.00 92.19 394 SER A O 1
ATOM 3090 N N . TYR A 1 395 ? 34.209 -22.608 -10.132 1.00 94.00 395 TYR A N 1
ATOM 3091 C CA . TYR A 1 395 ? 33.425 -23.785 -9.760 1.00 94.00 395 TYR A CA 1
ATOM 3092 C C . TYR A 1 395 ? 32.420 -24.129 -10.863 1.00 94.00 395 TYR A C 1
ATOM 3094 O O . TYR A 1 395 ? 32.648 -25.059 -11.636 1.00 94.00 395 TYR A O 1
ATOM 3102 N N . PHE A 1 396 ? 31.364 -23.332 -11.015 1.00 93.75 396 PHE A N 1
ATOM 3103 C CA . PHE A 1 396 ? 30.305 -23.570 -11.995 1.00 93.75 396 PHE A CA 1
ATOM 3104 C C . PHE A 1 396 ? 30.762 -23.310 -13.436 1.00 93.75 396 PHE A C 1
ATOM 3106 O O . PHE A 1 396 ? 30.446 -24.091 -14.328 1.00 93.75 396 PHE A O 1
ATOM 3113 N N . GLY A 1 397 ? 31.586 -22.286 -13.687 1.00 89.50 397 GLY A N 1
ATOM 3114 C CA . GLY A 1 397 ? 32.122 -22.021 -15.035 1.00 89.50 397 GLY A CA 1
ATOM 3115 C C . GLY A 1 397 ? 33.067 -23.110 -15.573 1.00 89.50 397 GLY A C 1
ATOM 3116 O O . GLY A 1 397 ? 33.263 -23.223 -16.785 1.00 89.50 397 GLY A O 1
ATOM 3117 N N . LYS A 1 398 ? 33.633 -23.953 -14.696 1.00 89.44 398 LYS A N 1
ATOM 3118 C CA . LYS A 1 398 ? 34.452 -25.120 -15.078 1.00 89.44 398 LYS A CA 1
ATOM 3119 C C . LYS A 1 398 ? 33.678 -26.433 -15.111 1.00 89.44 398 LYS A C 1
ATOM 3121 O O . LYS A 1 398 ? 34.201 -27.409 -15.657 1.00 89.44 398 LYS A O 1
ATOM 3126 N N . ASP A 1 399 ? 32.469 -26.478 -14.559 1.00 92.06 399 ASP A N 1
ATOM 3127 C CA . ASP A 1 399 ? 31.616 -27.649 -14.686 1.00 92.06 399 ASP A CA 1
ATOM 3128 C C . ASP A 1 399 ? 31.075 -27.740 -16.117 1.00 92.06 399 ASP A C 1
ATOM 3130 O O . ASP A 1 399 ? 30.161 -27.025 -16.533 1.00 92.06 399 ASP A O 1
ATOM 3134 N N . SER A 1 400 ? 31.667 -28.654 -16.888 1.00 90.44 400 SER A N 1
ATOM 3135 C CA . SER A 1 400 ? 31.297 -28.884 -18.283 1.00 90.44 400 SER A CA 1
ATOM 3136 C C . SER A 1 400 ? 29.827 -29.270 -18.465 1.00 90.44 400 SER A C 1
ATOM 3138 O O . SER A 1 400 ? 29.263 -28.963 -19.514 1.00 90.44 400 SER A O 1
ATOM 3140 N N . ALA A 1 401 ? 29.211 -29.931 -17.477 1.00 91.88 401 ALA A N 1
ATOM 3141 C CA . ALA A 1 401 ? 27.811 -30.325 -17.564 1.00 91.88 401 ALA A CA 1
ATOM 3142 C C . ALA A 1 401 ? 26.909 -29.089 -17.469 1.00 91.88 401 ALA A C 1
ATOM 3144 O O . ALA A 1 401 ? 26.114 -28.858 -18.382 1.00 91.88 401 ALA A O 1
ATOM 3145 N N . TYR A 1 402 ? 27.123 -28.249 -16.454 1.00 93.69 402 TYR A N 1
ATOM 3146 C CA . TYR A 1 402 ? 26.398 -26.994 -16.272 1.00 93.69 402 TYR A CA 1
ATOM 3147 C C . TYR A 1 402 ? 26.594 -26.029 -17.448 1.00 93.69 402 TYR A C 1
ATOM 3149 O O . TYR A 1 402 ? 25.630 -25.641 -18.104 1.00 93.69 402 TYR A O 1
ATOM 3157 N N . ILE A 1 403 ? 27.839 -25.685 -17.804 1.00 91.50 403 ILE A N 1
ATOM 3158 C CA . ILE A 1 403 ? 28.098 -24.653 -18.825 1.00 91.50 403 ILE A CA 1
ATOM 3159 C C . ILE A 1 403 ? 27.597 -25.045 -20.228 1.00 91.50 403 ILE A C 1
ATOM 3161 O O . ILE A 1 403 ? 27.306 -24.180 -21.063 1.00 91.50 403 ILE A O 1
ATOM 3165 N N . SER A 1 404 ? 27.468 -26.348 -20.510 1.00 91.81 404 SER A N 1
ATOM 3166 C CA . SER A 1 404 ? 26.999 -26.840 -21.811 1.00 91.81 404 SER A CA 1
ATOM 3167 C C . SER A 1 404 ? 25.582 -26.368 -22.158 1.00 91.81 404 SER A C 1
ATOM 3169 O O . SER A 1 404 ? 25.271 -26.183 -23.336 1.00 91.81 404 SER A O 1
ATOM 3171 N N . GLN A 1 405 ? 24.744 -26.081 -21.156 1.00 93.44 405 GLN A N 1
ATOM 3172 C CA . GLN A 1 405 ? 23.369 -25.632 -21.381 1.00 93.44 405 GLN A CA 1
ATOM 3173 C C . GLN A 1 405 ? 23.291 -24.212 -21.976 1.00 93.44 405 GLN A C 1
ATOM 3175 O O . GLN A 1 405 ? 22.360 -23.914 -22.721 1.00 93.44 405 GLN A O 1
ATOM 3180 N N . PHE A 1 406 ? 24.292 -23.360 -21.722 1.00 93.38 406 PHE A N 1
ATOM 3181 C CA . PHE A 1 406 ? 24.351 -21.979 -22.224 1.00 93.38 406 PHE A CA 1
ATOM 3182 C C . PHE A 1 406 ? 25.188 -21.816 -23.497 1.00 93.38 406 PHE A C 1
ATOM 3184 O O . PHE A 1 406 ? 25.228 -20.739 -24.080 1.00 93.38 406 PHE A O 1
ATOM 3191 N N . THR A 1 407 ? 25.892 -22.864 -23.925 1.00 88.19 407 THR A N 1
ATOM 3192 C CA . THR A 1 407 ? 26.731 -22.838 -25.139 1.00 88.19 407 THR A CA 1
ATOM 3193 C C . THR A 1 407 ? 26.073 -23.536 -26.333 1.00 88.19 407 THR A C 1
ATOM 3195 O O . THR A 1 407 ? 26.608 -23.508 -27.442 1.00 88.19 407 THR A O 1
ATOM 3198 N N . GLY A 1 408 ? 24.907 -24.153 -26.119 1.00 84.00 408 GLY A N 1
ATOM 3199 C CA . GLY A 1 408 ? 24.060 -24.733 -27.159 1.00 84.00 408 GLY A CA 1
ATOM 3200 C C . GLY A 1 408 ? 23.073 -23.735 -27.779 1.00 84.00 408 GLY A C 1
ATOM 3201 O O . GLY A 1 408 ? 23.127 -22.535 -27.542 1.00 84.00 408 GLY A O 1
ATOM 3202 N N . ALA A 1 409 ? 22.120 -24.243 -28.566 1.00 88.31 409 ALA A N 1
ATOM 3203 C CA . ALA A 1 409 ? 21.122 -23.419 -29.266 1.00 88.31 409 ALA A CA 1
ATOM 3204 C C . ALA A 1 409 ? 20.105 -22.715 -28.339 1.00 88.31 409 ALA A C 1
ATOM 3206 O O . ALA A 1 409 ? 19.413 -21.790 -28.768 1.00 88.31 409 ALA A O 1
ATOM 3207 N N . ASN A 1 410 ? 20.014 -23.166 -27.087 1.00 92.19 410 ASN A N 1
ATOM 3208 C CA . ASN A 1 410 ? 19.010 -22.732 -26.121 1.00 92.19 410 ASN A CA 1
ATOM 3209 C C . ASN A 1 410 ? 19.527 -21.674 -25.143 1.00 92.19 410 ASN A C 1
ATOM 3211 O O . ASN A 1 410 ? 18.762 -21.242 -24.295 1.00 92.19 410 ASN A O 1
ATOM 3215 N N . GLY A 1 411 ? 20.782 -21.237 -25.221 1.00 94.00 411 GLY A N 1
ATOM 3216 C CA . GLY A 1 411 ? 21.283 -20.247 -24.275 1.00 94.00 411 GLY A CA 1
ATOM 3217 C C . GLY A 1 411 ? 22.435 -19.419 -24.806 1.00 94.00 411 GLY A C 1
ATOM 3218 O O . GLY A 1 411 ? 22.874 -19.580 -25.946 1.00 94.00 411 GLY A O 1
ATOM 3219 N N . GLY A 1 412 ? 22.907 -18.510 -23.963 1.00 95.88 412 GLY A N 1
ATOM 3220 C CA . GLY A 1 412 ? 24.073 -17.696 -24.255 1.00 95.88 412 GLY A CA 1
ATOM 3221 C C . GLY A 1 412 ? 24.700 -17.099 -23.007 1.00 95.88 412 GLY A C 1
ATOM 3222 O O . GLY A 1 412 ? 24.095 -17.044 -21.938 1.00 95.88 412 GLY A O 1
ATOM 3223 N N . LEU A 1 413 ? 25.936 -16.647 -23.183 1.00 95.50 413 LEU A N 1
ATOM 3224 C CA . LEU A 1 413 ? 26.768 -16.022 -22.163 1.00 95.50 413 LEU A CA 1
ATOM 3225 C C . LEU A 1 413 ? 27.094 -14.600 -22.628 1.00 95.50 413 LEU A C 1
ATOM 3227 O O . LEU A 1 413 ? 27.364 -14.401 -23.817 1.00 95.50 413 LEU A O 1
ATOM 3231 N N . TYR A 1 414 ? 27.111 -13.631 -21.714 1.00 95.12 414 TYR A N 1
ATOM 3232 C CA . TYR A 1 414 ? 27.669 -12.309 -22.016 1.00 95.12 414 TYR A CA 1
ATOM 3233 C C . TYR A 1 414 ? 29.181 -12.406 -22.271 1.00 95.12 414 TYR A C 1
ATOM 3235 O O . TYR A 1 414 ? 29.692 -11.944 -23.291 1.00 95.12 414 TYR A O 1
ATOM 3243 N N . GLU A 1 415 ? 29.886 -13.083 -21.363 1.00 92.12 415 GLU A N 1
ATOM 3244 C CA . GLU A 1 415 ? 31.327 -13.318 -21.418 1.00 92.12 415 GLU A CA 1
ATOM 3245 C C . GLU A 1 415 ? 31.606 -14.820 -21.612 1.00 92.12 415 GLU A C 1
ATOM 3247 O O . GLU A 1 415 ? 31.175 -15.635 -20.793 1.00 92.12 415 GLU A O 1
ATOM 3252 N N . PRO A 1 416 ? 32.341 -15.233 -22.664 1.00 86.12 416 PRO A N 1
ATOM 3253 C CA . PRO A 1 416 ? 32.697 -16.636 -22.855 1.00 86.12 416 PRO A CA 1
ATOM 3254 C C . PRO A 1 416 ? 33.430 -17.224 -21.642 1.00 86.12 416 PRO A C 1
ATOM 3256 O O . PRO A 1 416 ? 34.490 -16.738 -21.253 1.00 86.12 416 PRO A O 1
ATOM 3259 N N . GLY A 1 417 ? 32.889 -18.308 -21.083 1.00 81.75 417 GLY A N 1
ATOM 3260 C CA . GLY A 1 417 ? 33.461 -18.991 -19.919 1.00 81.75 417 GLY A CA 1
ATOM 3261 C C . GLY A 1 417 ? 33.071 -18.401 -18.560 1.00 81.75 417 GLY A C 1
ATOM 3262 O O . GLY A 1 417 ? 33.498 -18.955 -17.551 1.00 81.75 417 GLY A O 1
ATOM 3263 N N . SER A 1 418 ? 32.267 -17.331 -18.522 1.00 90.75 418 SER A N 1
ATOM 3264 C CA . SER A 1 418 ? 31.706 -16.787 -17.282 1.00 90.75 418 SER A CA 1
ATOM 3265 C C . SER A 1 418 ? 30.213 -17.079 -17.192 1.00 90.75 418 SER A C 1
ATOM 3267 O O . SER A 1 418 ? 29.472 -16.847 -18.145 1.00 90.75 418 SER A O 1
ATOM 3269 N N . VAL A 1 419 ? 29.768 -17.580 -16.042 1.00 91.44 419 VAL A N 1
ATOM 3270 C CA . VAL A 1 419 ? 28.365 -17.957 -15.783 1.00 91.44 419 VAL A CA 1
ATOM 3271 C C . VAL A 1 419 ? 27.596 -16.880 -15.019 1.00 91.44 419 VAL A C 1
ATOM 3273 O O . VAL A 1 419 ? 26.431 -17.068 -14.694 1.00 91.44 419 VAL A O 1
ATOM 3276 N N . ARG A 1 420 ? 28.237 -15.735 -14.766 1.00 90.50 420 ARG A N 1
ATOM 3277 C CA . ARG A 1 420 ? 27.669 -14.612 -14.008 1.00 90.50 420 ARG A CA 1
ATOM 3278 C C . ARG A 1 420 ? 26.492 -13.938 -14.706 1.00 90.50 420 ARG A C 1
ATOM 3280 O O . ARG A 1 420 ? 25.603 -13.428 -14.044 1.00 90.50 420 ARG A O 1
ATOM 3287 N N . ASN A 1 421 ? 26.504 -13.919 -16.040 1.00 95.44 421 ASN A N 1
ATOM 3288 C CA . ASN A 1 421 ? 25.468 -13.291 -16.858 1.00 95.44 421 ASN A CA 1
ATOM 3289 C C . ASN A 1 421 ? 25.125 -14.211 -18.033 1.00 95.44 421 ASN A C 1
ATOM 3291 O O . ASN A 1 421 ? 25.933 -14.390 -18.952 1.00 95.44 421 ASN A O 1
ATOM 3295 N N . THR A 1 422 ? 23.941 -14.817 -17.990 1.00 97.25 422 THR A N 1
ATOM 3296 C CA . THR A 1 422 ? 23.518 -15.865 -18.928 1.00 97.25 422 THR A CA 1
ATOM 3297 C C . THR A 1 422 ? 22.076 -15.662 -19.369 1.00 97.25 422 THR A C 1
ATOM 3299 O O . THR A 1 422 ? 21.299 -14.999 -18.690 1.00 97.25 422 THR A O 1
ATOM 3302 N N . TYR A 1 423 ? 21.690 -16.255 -20.496 1.00 98.12 423 TYR A N 1
ATOM 3303 C CA . TYR A 1 423 ? 20.279 -16.477 -20.792 1.00 98.12 423 TYR A CA 1
ATOM 3304 C C . TYR A 1 423 ? 20.030 -17.924 -21.194 1.00 98.12 423 TYR A C 1
ATOM 3306 O O . TYR A 1 423 ? 20.908 -18.576 -21.764 1.00 98.12 423 TYR A O 1
ATOM 3314 N N . TYR A 1 424 ? 18.823 -18.409 -20.930 1.00 98.12 424 TYR A N 1
ATOM 3315 C CA . TYR A 1 424 ? 18.361 -19.725 -21.349 1.00 98.12 424 TYR A CA 1
ATOM 3316 C C . TYR A 1 424 ? 16.909 -19.644 -21.810 1.00 98.12 424 TYR A C 1
ATOM 3318 O O . TYR A 1 424 ? 16.095 -18.978 -21.178 1.00 98.12 424 TYR A O 1
ATOM 3326 N N . LYS A 1 425 ? 16.575 -20.319 -22.906 1.00 97.81 425 LYS A N 1
ATOM 3327 C CA . LYS A 1 425 ? 15.234 -20.345 -23.487 1.00 97.81 425 LYS A CA 1
ATOM 3328 C C . LYS A 1 425 ? 14.733 -21.762 -23.698 1.00 97.81 425 LYS A C 1
ATOM 3330 O O . LYS A 1 425 ? 15.499 -22.673 -24.017 1.00 97.81 425 LYS A O 1
ATOM 3335 N N . PHE A 1 426 ? 13.430 -21.924 -23.547 1.00 96.31 426 PHE A N 1
ATOM 3336 C CA . PHE A 1 426 ? 12.731 -23.182 -23.759 1.00 96.31 426 PHE A CA 1
ATOM 3337 C C . PHE A 1 426 ? 11.257 -22.918 -24.067 1.00 96.31 426 PHE A C 1
ATOM 3339 O O . PHE A 1 426 ? 10.737 -21.838 -23.803 1.00 96.31 426 PHE A O 1
ATOM 3346 N N . THR A 1 427 ? 10.585 -23.936 -24.591 1.00 94.81 427 THR A N 1
ATOM 3347 C CA . THR A 1 427 ? 9.150 -23.908 -24.879 1.00 94.81 427 THR A CA 1
ATOM 3348 C C . THR A 1 427 ? 8.465 -24.969 -24.032 1.00 94.81 427 THR A C 1
ATOM 3350 O O . THR A 1 427 ? 8.914 -26.118 -23.999 1.00 94.81 427 THR A O 1
ATOM 3353 N N . VAL A 1 428 ? 7.365 -24.606 -23.375 1.00 92.44 428 VAL A N 1
ATOM 3354 C CA . VAL A 1 428 ? 6.495 -25.540 -22.650 1.00 92.44 428 VAL A CA 1
ATOM 3355 C C . VAL A 1 428 ? 5.037 -25.199 -22.943 1.00 92.44 428 VAL A C 1
ATOM 3357 O O . VAL A 1 428 ? 4.613 -24.049 -22.833 1.00 92.44 428 VAL A O 1
ATOM 3360 N N . GLY A 1 429 ? 4.262 -26.200 -23.364 1.00 84.25 429 GLY A N 1
ATOM 3361 C CA . GLY A 1 429 ? 2.907 -25.963 -23.863 1.00 84.25 429 GLY A CA 1
ATOM 3362 C C . GLY A 1 429 ? 2.915 -25.011 -25.063 1.00 84.25 429 GLY A C 1
ATOM 3363 O O . GLY A 1 429 ? 3.615 -25.262 -26.042 1.00 84.25 429 GLY A O 1
ATOM 3364 N N . GLU A 1 430 ? 2.142 -23.930 -24.971 1.00 84.56 430 GLU A N 1
ATOM 3365 C CA . GLU A 1 430 ? 2.044 -22.876 -25.995 1.00 84.56 430 GLU A CA 1
ATOM 3366 C C . GLU A 1 430 ? 2.891 -21.634 -25.664 1.00 84.56 430 GLU A C 1
ATOM 3368 O O . GLU A 1 430 ? 2.781 -20.617 -26.342 1.00 84.56 430 GLU A O 1
ATOM 3373 N N . THR A 1 431 ? 3.717 -21.688 -24.611 1.00 90.94 431 THR A N 1
ATOM 3374 C CA . THR A 1 431 ? 4.502 -20.534 -24.154 1.00 90.94 431 THR A CA 1
ATOM 3375 C C . THR A 1 431 ? 5.995 -20.739 -24.394 1.00 90.94 431 THR A C 1
ATOM 3377 O O . THR A 1 431 ? 6.594 -21.703 -23.906 1.00 90.94 431 THR A O 1
ATOM 3380 N N . ASP A 1 432 ? 6.600 -19.777 -25.088 1.00 95.38 432 ASP A N 1
ATOM 3381 C CA . ASP A 1 432 ? 8.048 -19.624 -25.192 1.00 95.38 432 ASP A CA 1
ATOM 3382 C C . ASP A 1 432 ? 8.559 -18.785 -24.014 1.00 95.38 432 ASP A C 1
ATOM 3384 O O . ASP A 1 432 ? 8.102 -17.664 -23.789 1.00 95.38 432 ASP A O 1
ATOM 3388 N N . TRP A 1 433 ? 9.513 -19.325 -23.258 1.00 96.88 433 TRP A N 1
ATOM 3389 C CA . TRP A 1 433 ? 10.124 -18.672 -22.102 1.00 96.88 433 TRP A CA 1
ATOM 3390 C C . TRP A 1 433 ? 11.590 -18.353 -22.361 1.00 96.88 433 TRP A C 1
ATOM 3392 O O . TRP A 1 433 ? 12.315 -19.134 -22.983 1.00 96.88 433 TRP A O 1
ATOM 3402 N N . LEU A 1 434 ? 12.049 -17.223 -21.825 1.00 98.50 434 LEU A N 1
ATOM 3403 C CA . LEU A 1 434 ? 13.461 -16.864 -21.761 1.00 98.50 434 LEU A CA 1
ATOM 3404 C C . LEU A 1 434 ? 13.799 -16.362 -20.356 1.00 98.50 434 LEU A C 1
ATOM 3406 O O . LEU A 1 434 ? 13.256 -15.366 -19.893 1.00 98.50 434 LEU A O 1
ATOM 3410 N N . PHE A 1 435 ? 14.730 -17.033 -19.692 1.00 98.56 435 PHE A N 1
ATOM 3411 C CA . PHE A 1 435 ? 15.342 -16.553 -18.459 1.00 98.56 435 PHE A CA 1
ATOM 3412 C C . PHE A 1 435 ? 16.592 -15.749 -18.800 1.00 98.56 435 PHE A C 1
ATOM 3414 O O . PHE A 1 435 ? 17.466 -16.255 -19.504 1.00 98.56 435 PHE A O 1
ATOM 3421 N N . ILE A 1 436 ? 16.675 -14.512 -18.312 1.00 98.56 436 ILE A N 1
ATOM 3422 C CA . ILE A 1 436 ? 17.866 -13.659 -18.370 1.00 98.56 436 ILE A CA 1
ATOM 3423 C C . ILE A 1 436 ? 18.410 -13.518 -16.944 1.00 98.56 436 ILE A C 1
ATOM 3425 O O . ILE A 1 436 ? 17.802 -12.885 -16.086 1.00 98.56 436 ILE A O 1
ATOM 3429 N N . ASN A 1 437 ? 19.538 -14.169 -16.675 1.00 97.75 437 ASN A N 1
ATOM 3430 C CA . ASN A 1 437 ? 20.142 -14.255 -15.348 1.00 97.75 437 ASN A CA 1
ATOM 3431 C C . ASN A 1 437 ? 21.318 -13.285 -15.288 1.00 97.75 437 ASN A C 1
ATOM 3433 O O . ASN A 1 437 ? 22.269 -13.432 -16.062 1.00 97.75 437 ASN A O 1
ATOM 3437 N N . LEU A 1 438 ? 21.238 -12.300 -14.404 1.00 96.38 438 LEU A N 1
ATOM 3438 C CA . LEU A 1 438 ? 22.202 -11.218 -14.274 1.00 96.38 438 LEU A CA 1
ATOM 3439 C C . LEU A 1 438 ? 22.909 -11.291 -12.917 1.00 96.38 438 LEU A C 1
ATOM 3441 O O . LEU A 1 438 ? 22.332 -11.731 -11.926 1.00 96.38 438 LEU A O 1
ATOM 3445 N N . ASP A 1 439 ? 24.171 -10.872 -12.901 1.00 90.62 439 ASP A N 1
ATOM 3446 C CA . ASP A 1 439 ? 25.018 -10.806 -11.705 1.00 90.62 439 ASP A CA 1
ATOM 3447 C C . ASP A 1 439 ? 24.417 -9.862 -10.642 1.00 90.62 439 ASP A C 1
ATOM 3449 O O . ASP A 1 439 ? 23.569 -9.040 -10.978 1.00 90.62 439 ASP A O 1
ATOM 3453 N N . PHE A 1 440 ? 24.890 -9.927 -9.389 1.00 85.19 440 PHE A N 1
ATOM 3454 C CA . PHE A 1 440 ? 24.316 -9.200 -8.236 1.00 85.19 440 PHE A CA 1
ATOM 3455 C C . PHE A 1 440 ? 23.882 -7.754 -8.524 1.00 85.19 440 PHE A C 1
ATOM 3457 O O . PHE A 1 440 ? 22.774 -7.354 -8.173 1.00 85.19 440 PHE A O 1
ATOM 3464 N N . ALA A 1 441 ? 24.773 -6.995 -9.159 1.00 81.88 441 ALA A N 1
ATOM 3465 C CA . ALA A 1 441 ? 24.549 -5.631 -9.612 1.00 81.88 441 ALA A CA 1
ATOM 3466 C C . ALA A 1 441 ? 25.179 -5.501 -11.010 1.00 81.88 441 ALA A C 1
ATOM 3468 O O . ALA A 1 441 ? 26.384 -5.250 -11.123 1.00 81.88 441 ALA A O 1
ATOM 3469 N N . PRO A 1 442 ? 24.431 -5.761 -12.097 1.00 88.62 442 PRO A N 1
ATOM 3470 C CA . PRO A 1 442 ? 25.000 -5.855 -13.437 1.00 88.62 442 PRO A CA 1
ATOM 3471 C C . PRO A 1 442 ? 25.502 -4.493 -13.922 1.00 88.62 442 PRO A C 1
ATOM 3473 O O . PRO A 1 442 ? 24.935 -3.447 -13.606 1.00 88.62 442 PRO A O 1
ATOM 3476 N N . SER A 1 443 ? 26.561 -4.484 -14.731 1.00 88.88 443 SER A N 1
ATOM 3477 C CA . SER A 1 443 ? 27.075 -3.239 -15.307 1.00 88.88 443 SER A CA 1
ATOM 3478 C C . SER A 1 443 ? 26.227 -2.732 -16.474 1.00 88.88 443 SER A C 1
ATOM 3480 O O . SER A 1 443 ? 25.454 -3.481 -17.074 1.00 88.88 443 SER A O 1
ATOM 3482 N N . ASP A 1 444 ? 26.411 -1.469 -16.864 1.00 88.00 444 ASP A N 1
ATOM 3483 C CA . ASP A 1 444 ? 25.723 -0.897 -18.031 1.00 88.00 444 ASP A CA 1
ATOM 3484 C C . ASP A 1 444 ? 25.980 -1.687 -19.323 1.00 88.00 444 ASP A C 1
ATOM 3486 O O . ASP A 1 444 ? 25.098 -1.793 -20.175 1.00 88.00 444 ASP A O 1
ATOM 3490 N N . ASP A 1 445 ? 27.175 -2.256 -19.497 1.00 92.62 445 ASP A N 1
ATOM 3491 C CA . ASP A 1 445 ? 27.488 -3.062 -20.682 1.00 92.62 445 ASP A CA 1
ATOM 3492 C C . ASP A 1 445 ? 26.771 -4.418 -20.660 1.00 92.62 445 ASP A C 1
ATOM 3494 O O . ASP A 1 445 ? 26.286 -4.872 -21.700 1.00 92.62 445 ASP A O 1
ATOM 3498 N N . VAL A 1 446 ? 26.607 -5.012 -19.473 1.00 94.94 446 VAL A N 1
ATOM 3499 C CA . VAL A 1 446 ? 25.761 -6.197 -19.285 1.00 94.94 446 VAL A CA 1
ATOM 3500 C C . VAL A 1 446 ? 24.301 -5.861 -19.595 1.00 94.94 446 VAL A C 1
ATOM 3502 O O . VAL A 1 446 ? 23.662 -6.600 -20.342 1.00 94.94 446 VAL A O 1
ATOM 3505 N N . LEU A 1 447 ? 23.773 -4.732 -19.108 1.00 95.50 447 LEU A N 1
ATOM 3506 C CA . LEU A 1 447 ? 22.399 -4.319 -19.415 1.00 95.50 447 LEU A CA 1
ATOM 3507 C C . LEU A 1 447 ? 22.200 -4.023 -20.906 1.00 95.50 447 LEU A C 1
ATOM 3509 O O . LEU A 1 447 ? 21.158 -4.367 -21.464 1.00 95.50 447 LEU A O 1
ATOM 3513 N N . LYS A 1 448 ? 23.185 -3.439 -21.601 1.00 94.94 448 LYS A N 1
ATOM 3514 C CA . LYS A 1 448 ? 23.133 -3.271 -23.069 1.00 94.94 448 LYS A CA 1
ATOM 3515 C C . LYS A 1 448 ? 23.057 -4.614 -23.788 1.00 94.94 448 LYS A C 1
ATOM 3517 O O . LYS A 1 448 ? 22.289 -4.748 -24.739 1.00 94.94 448 LYS A O 1
ATOM 3522 N N . TRP A 1 449 ? 23.833 -5.602 -23.349 1.00 97.69 449 TRP A N 1
ATOM 3523 C CA . TRP A 1 449 ? 23.756 -6.957 -23.891 1.00 97.69 449 TRP A CA 1
ATOM 3524 C C . TRP A 1 449 ? 22.396 -7.605 -23.605 1.00 97.69 449 TRP A C 1
ATOM 3526 O O . TRP A 1 449 ? 21.766 -8.114 -24.530 1.00 97.69 449 TRP A O 1
ATOM 3536 N N . ALA A 1 450 ? 21.893 -7.516 -22.372 1.00 98.12 450 ALA A N 1
ATOM 3537 C CA . ALA A 1 450 ? 20.590 -8.061 -21.994 1.00 98.12 450 ALA A CA 1
ATOM 3538 C C . ALA A 1 450 ? 19.454 -7.440 -22.826 1.00 98.12 450 ALA A C 1
ATOM 3540 O O . ALA A 1 450 ? 18.607 -8.158 -23.358 1.00 98.12 450 ALA A O 1
ATOM 3541 N N . ASN A 1 451 ? 19.498 -6.120 -23.045 1.00 97.31 451 ASN A N 1
ATOM 3542 C CA . ASN A 1 451 ? 18.595 -5.407 -23.950 1.00 97.31 451 ASN A CA 1
ATOM 3543 C C . ASN A 1 451 ? 18.603 -6.002 -25.371 1.00 97.31 451 ASN A C 1
ATOM 3545 O O . ASN A 1 451 ? 17.543 -6.191 -25.963 1.00 97.31 451 ASN A O 1
ATOM 3549 N N . GLN A 1 452 ? 19.781 -6.315 -25.924 1.00 97.31 452 GLN A N 1
ATOM 3550 C CA . GLN A 1 452 ? 19.898 -6.927 -27.255 1.00 97.31 452 GLN A CA 1
ATOM 3551 C C . GLN A 1 452 ? 19.338 -8.350 -27.285 1.00 97.31 452 GLN A C 1
ATOM 3553 O O . GLN A 1 452 ? 18.651 -8.721 -28.238 1.00 97.31 452 GLN A O 1
ATOM 3558 N N . VAL A 1 453 ? 19.610 -9.141 -26.243 1.00 97.81 453 VAL A N 1
ATOM 3559 C CA . VAL A 1 453 ? 19.082 -10.503 -26.115 1.00 97.81 453 VAL A CA 1
ATOM 3560 C C . VAL A 1 453 ? 17.557 -10.470 -26.106 1.00 97.81 453 VAL A C 1
ATOM 3562 O O . VAL A 1 453 ? 16.949 -11.106 -26.966 1.00 97.81 453 VAL A O 1
ATOM 3565 N N . VAL A 1 454 ? 16.942 -9.690 -25.215 1.00 98.12 454 VAL A N 1
ATOM 3566 C CA . VAL A 1 454 ? 15.477 -9.618 -25.082 1.00 98.12 454 VAL A CA 1
ATOM 3567 C C . VAL A 1 454 ? 14.819 -9.074 -26.350 1.00 98.12 454 VAL A C 1
ATOM 3569 O O . VAL A 1 454 ? 13.883 -9.690 -26.859 1.00 98.12 454 VAL A O 1
ATOM 3572 N N . ALA A 1 455 ? 15.362 -8.005 -26.941 1.00 95.62 455 ALA A N 1
ATOM 3573 C CA . ALA A 1 455 ? 14.832 -7.434 -28.181 1.00 95.62 455 ALA A CA 1
ATOM 3574 C C . ALA A 1 455 ? 14.894 -8.405 -29.377 1.00 95.62 455 ALA A C 1
ATOM 3576 O O . ALA A 1 455 ? 14.104 -8.289 -30.311 1.00 95.62 455 ALA A O 1
ATOM 3577 N N . SER A 1 456 ? 15.826 -9.365 -29.367 1.00 96.56 456 SER A N 1
ATOM 3578 C CA . SER A 1 456 ? 15.929 -10.404 -30.404 1.00 96.56 456 SER A CA 1
ATOM 3579 C C . SER A 1 456 ? 14.989 -11.602 -30.196 1.00 96.56 456 SER A C 1
ATOM 3581 O O . SER A 1 456 ? 14.932 -12.476 -31.061 1.00 96.56 456 SER A O 1
ATOM 3583 N N . HIS A 1 457 ? 14.233 -11.632 -29.093 1.00 97.12 457 HIS A N 1
ATOM 3584 C CA . HIS A 1 457 ? 13.284 -12.696 -28.743 1.00 97.12 457 HIS A CA 1
ATOM 3585 C C . HIS A 1 457 ? 11.889 -12.136 -28.387 1.00 97.12 457 HIS A C 1
ATOM 3587 O O . HIS A 1 457 ? 11.376 -12.443 -27.312 1.00 97.12 457 HIS A O 1
ATOM 3593 N N . PRO A 1 458 ? 11.250 -11.332 -29.262 1.00 96.06 458 PRO A N 1
ATOM 3594 C CA . PRO A 1 458 ? 10.000 -10.634 -28.934 1.00 96.06 458 PRO A CA 1
ATOM 3595 C C . PRO A 1 458 ? 8.837 -11.575 -28.575 1.00 96.06 458 PRO A C 1
ATOM 3597 O O . PRO A 1 458 ? 8.003 -11.223 -27.753 1.00 96.06 458 PRO A O 1
ATOM 3600 N N . GLU A 1 459 ? 8.818 -12.790 -29.131 1.00 94.62 459 GLU A N 1
ATOM 3601 C CA . GLU A 1 459 ? 7.758 -13.784 -28.889 1.00 94.62 459 GLU A CA 1
ATOM 3602 C C . GLU A 1 459 ? 7.908 -14.549 -27.559 1.00 94.62 459 GLU A C 1
ATOM 3604 O O . GLU A 1 459 ? 7.044 -15.345 -27.205 1.00 94.62 459 GLU A O 1
ATOM 3609 N N . HIS A 1 460 ? 9.016 -14.370 -26.828 1.00 96.69 460 HIS A N 1
ATOM 3610 C CA . HIS A 1 460 ? 9.253 -15.085 -25.567 1.00 96.69 460 HIS A CA 1
ATOM 3611 C C . HIS A 1 460 ? 8.788 -14.246 -24.380 1.00 96.69 460 HIS A C 1
ATOM 3613 O O . HIS A 1 460 ? 9.160 -13.078 -24.283 1.00 96.69 460 HIS A O 1
ATOM 3619 N N . LYS A 1 461 ? 8.090 -14.862 -23.421 1.00 95.88 461 LYS A N 1
ATOM 3620 C CA . LYS A 1 461 ? 7.910 -14.290 -22.081 1.00 95.88 461 LYS A CA 1
ATOM 3621 C C . LYS A 1 461 ? 9.242 -14.341 -21.339 1.00 95.88 461 LYS A C 1
ATOM 3623 O O . LYS A 1 461 ? 9.839 -15.409 -21.184 1.00 95.88 461 LYS A O 1
ATOM 3628 N N . VAL A 1 462 ? 9.716 -13.186 -20.891 1.00 98.31 462 VAL A N 1
ATOM 3629 C CA . VAL A 1 462 ? 11.025 -13.040 -20.261 1.00 98.31 462 VAL A CA 1
ATOM 3630 C C . VAL A 1 462 ? 10.897 -12.938 -18.745 1.00 98.31 462 VAL A C 1
ATOM 3632 O O . VAL A 1 462 ? 10.148 -12.106 -18.227 1.00 98.31 462 VAL A O 1
ATOM 3635 N N . VAL A 1 463 ? 11.676 -13.769 -18.052 1.00 98.38 463 VAL A N 1
ATOM 3636 C CA . VAL A 1 463 ? 11.903 -13.710 -16.605 1.00 98.38 463 VAL A CA 1
ATOM 3637 C C . VAL A 1 463 ? 13.328 -13.232 -16.364 1.00 98.38 463 VAL A C 1
ATOM 3639 O O . VAL A 1 463 ? 14.282 -13.849 -16.840 1.00 98.38 463 VAL A O 1
ATOM 3642 N N . MET A 1 464 ? 13.487 -12.136 -15.632 1.00 98.12 464 MET A N 1
ATOM 3643 C CA . MET A 1 464 ? 14.793 -11.677 -15.170 1.00 98.12 464 MET A CA 1
ATOM 3644 C C . MET A 1 464 ? 15.093 -12.240 -13.783 1.00 98.12 464 MET A C 1
ATOM 3646 O O . MET A 1 464 ? 14.243 -12.191 -12.898 1.00 98.12 464 MET A O 1
ATOM 3650 N N . THR A 1 465 ? 16.315 -12.719 -13.572 1.00 97.31 465 THR A N 1
ATOM 3651 C CA . THR A 1 465 ? 16.829 -13.075 -12.243 1.00 97.31 465 THR A CA 1
ATOM 3652 C C . THR A 1 465 ? 18.057 -12.227 -11.941 1.00 97.31 465 THR A C 1
ATOM 3654 O O . THR A 1 465 ? 18.939 -12.105 -12.788 1.00 97.31 465 THR A O 1
ATOM 3657 N N . THR A 1 466 ? 18.105 -11.627 -10.756 1.00 95.31 466 THR A N 1
ATOM 3658 C CA . THR A 1 466 ? 19.257 -10.885 -10.217 1.00 95.31 466 THR A CA 1
ATOM 3659 C C . THR A 1 466 ? 19.236 -10.986 -8.691 1.00 95.31 466 THR A C 1
ATOM 3661 O O . THR A 1 466 ? 18.209 -11.364 -8.143 1.00 95.31 466 THR A O 1
ATOM 3664 N N . HIS A 1 467 ? 20.321 -10.665 -7.986 1.00 92.12 467 HIS A N 1
ATOM 3665 C CA . HIS A 1 467 ? 20.325 -10.759 -6.522 1.00 92.12 467 HIS A CA 1
ATOM 3666 C C . HIS A 1 467 ? 19.768 -9.487 -5.857 1.00 92.12 467 HIS A C 1
ATOM 3668 O O . HIS A 1 467 ? 18.764 -9.574 -5.161 1.00 92.12 467 HIS A O 1
ATOM 3674 N N . GLY A 1 468 ? 20.323 -8.295 -6.116 1.00 87.38 468 GLY A N 1
ATOM 3675 C CA . GLY A 1 468 ? 19.855 -7.049 -5.486 1.00 87.38 468 GLY A CA 1
ATOM 3676 C C . GLY A 1 468 ? 18.885 -6.265 -6.369 1.00 87.38 468 GLY A C 1
ATOM 3677 O O . GLY A 1 468 ? 19.315 -5.686 -7.364 1.00 87.38 468 GLY A O 1
ATOM 3678 N N . TYR A 1 469 ? 17.592 -6.205 -6.022 1.00 89.50 469 TYR A N 1
ATOM 3679 C CA . TYR A 1 469 ? 16.610 -5.469 -6.838 1.00 89.50 469 TYR A CA 1
ATOM 3680 C C . TYR A 1 469 ? 15.456 -4.813 -6.062 1.00 89.50 469 TYR A C 1
ATOM 3682 O O . TYR A 1 469 ? 15.271 -3.613 -6.240 1.00 89.50 469 TYR A O 1
ATOM 3690 N N . LEU A 1 470 ? 14.701 -5.524 -5.209 1.00 82.75 470 LEU A N 1
ATOM 3691 C CA . LEU A 1 470 ? 13.637 -4.934 -4.366 1.00 82.75 470 LEU A CA 1
ATOM 3692 C C . LEU A 1 470 ? 14.040 -4.836 -2.888 1.00 82.75 470 LEU A C 1
ATOM 3694 O O . LEU A 1 470 ? 14.707 -5.729 -2.384 1.00 82.75 470 LEU A O 1
ATOM 3698 N N . HIS A 1 471 ? 13.542 -3.812 -2.192 1.00 67.06 471 HIS A N 1
ATOM 3699 C CA . HIS A 1 471 ? 13.473 -3.679 -0.734 1.00 67.06 471 HIS A CA 1
ATOM 3700 C C . HIS A 1 471 ? 12.365 -4.540 -0.107 1.00 67.06 471 HIS A C 1
ATOM 3702 O O . HIS A 1 471 ? 11.428 -4.966 -0.783 1.00 67.06 471 HIS A O 1
ATOM 3708 N N . MET A 1 472 ? 12.430 -4.718 1.222 1.00 61.12 472 MET A N 1
ATOM 3709 C CA . MET A 1 472 ? 11.391 -5.379 2.037 1.00 61.12 472 MET A CA 1
ATOM 3710 C C . MET A 1 472 ? 10.006 -4.725 1.932 1.00 61.12 472 MET A C 1
ATOM 3712 O O . MET A 1 472 ? 9.018 -5.348 2.298 1.00 61.12 472 MET A O 1
ATOM 3716 N N . ASP A 1 473 ? 9.923 -3.475 1.475 1.00 56.59 473 ASP A N 1
ATOM 3717 C CA . ASP A 1 473 ? 8.672 -2.740 1.245 1.00 56.59 473 ASP A CA 1
ATOM 3718 C C . ASP A 1 473 ? 8.167 -2.853 -0.211 1.00 56.59 473 ASP A C 1
ATOM 3720 O O . ASP A 1 473 ? 7.181 -2.223 -0.590 1.00 56.59 473 ASP A O 1
ATOM 3724 N N . GLY A 1 474 ? 8.843 -3.650 -1.047 1.00 61.81 474 GLY A N 1
ATOM 3725 C CA . GLY A 1 474 ? 8.506 -3.848 -2.456 1.00 61.81 474 GLY A CA 1
ATOM 3726 C C . GLY A 1 474 ? 8.970 -2.722 -3.388 1.00 61.81 474 GLY A C 1
ATOM 3727 O O . GLY A 1 474 ? 8.603 -2.710 -4.569 1.00 61.81 474 GLY A O 1
ATOM 3728 N N . THR A 1 475 ? 9.760 -1.758 -2.912 1.00 63.97 475 THR A N 1
ATOM 3729 C CA . THR A 1 475 ? 10.306 -0.683 -3.755 1.00 63.97 475 THR A CA 1
ATOM 3730 C C . THR A 1 475 ? 11.673 -1.062 -4.333 1.00 63.97 475 THR A C 1
ATOM 3732 O O . THR A 1 475 ? 12.391 -1.843 -3.717 1.00 63.97 475 THR A O 1
ATOM 3735 N N . PRO A 1 476 ? 12.055 -0.604 -5.540 1.00 74.31 476 PRO A N 1
ATOM 3736 C CA . PRO A 1 476 ? 13.373 -0.928 -6.084 1.00 74.31 476 PRO A CA 1
ATOM 3737 C C . PRO A 1 476 ? 14.501 -0.335 -5.229 1.00 74.31 476 PRO A C 1
ATOM 3739 O O . PRO A 1 476 ? 14.384 0.799 -4.774 1.00 74.31 476 PRO A O 1
ATOM 3742 N N . ILE A 1 477 ? 15.593 -1.080 -5.048 1.00 70.88 477 ILE A N 1
ATOM 3743 C CA . ILE A 1 477 ? 16.785 -0.621 -4.322 1.00 70.88 477 ILE A CA 1
ATOM 3744 C C . ILE A 1 477 ? 17.378 0.604 -5.012 1.00 70.88 477 ILE A C 1
ATOM 3746 O O . ILE A 1 477 ? 17.654 0.555 -6.215 1.00 70.88 477 ILE A O 1
ATOM 3750 N N . SER A 1 478 ? 17.593 1.664 -4.229 1.00 66.50 478 SER A N 1
ATOM 3751 C CA . SER A 1 478 ? 18.164 2.939 -4.666 1.00 66.50 478 SER A CA 1
ATOM 3752 C C . SER A 1 478 ? 19.601 3.137 -4.159 1.00 66.50 478 SER A C 1
ATOM 3754 O O . SER A 1 478 ? 20.117 2.376 -3.333 1.00 66.50 478 SER A O 1
ATOM 3756 N N . ASP A 1 479 ? 20.269 4.192 -4.627 1.00 56.59 479 ASP A N 1
ATOM 3757 C CA . ASP A 1 479 ? 21.640 4.523 -4.216 1.00 56.59 479 ASP A CA 1
ATOM 3758 C C . ASP A 1 479 ? 21.774 4.820 -2.712 1.00 56.59 479 ASP A C 1
ATOM 3760 O O . ASP A 1 479 ? 22.827 4.547 -2.126 1.00 56.59 479 ASP A O 1
ATOM 3764 N N . GLU A 1 480 ? 20.725 5.345 -2.070 1.00 39.66 480 GLU A N 1
ATOM 3765 C CA . GLU A 1 480 ? 20.728 5.698 -0.641 1.00 39.66 480 GLU A CA 1
ATOM 3766 C C . GLU A 1 480 ? 20.765 4.467 0.278 1.00 39.66 480 GLU A C 1
ATOM 3768 O O . GLU A 1 480 ? 21.288 4.534 1.393 1.00 39.66 480 GLU A O 1
ATOM 3773 N N . ASP A 1 481 ? 20.291 3.332 -0.228 1.00 44.25 481 ASP A N 1
ATOM 3774 C CA . ASP A 1 481 ? 20.129 2.077 0.506 1.00 44.25 481 ASP A CA 1
ATOM 3775 C C . ASP A 1 481 ? 21.327 1.131 0.363 1.00 44.25 481 ASP A C 1
ATOM 3777 O O . ASP A 1 481 ? 21.557 0.202 1.140 1.00 44.25 481 ASP A O 1
ATOM 3781 N N . SER A 1 482 ? 22.138 1.401 -0.650 1.00 48.19 482 SER A N 1
ATOM 3782 C CA . SER A 1 482 ? 23.145 0.505 -1.182 1.00 48.19 482 SER A CA 1
ATOM 3783 C C . SER A 1 482 ? 24.490 0.594 -0.455 1.00 48.19 482 SER A C 1
ATOM 3785 O O . SER A 1 482 ? 25.539 0.731 -1.082 1.00 48.19 482 SER A O 1
ATOM 3787 N N . GLY A 1 483 ? 24.508 0.476 0.878 1.00 40.78 483 GLY A N 1
ATOM 3788 C CA . GLY A 1 483 ? 25.712 0.586 1.732 1.00 40.78 483 GLY A CA 1
ATOM 3789 C C . GLY A 1 483 ? 26.951 -0.249 1.320 1.00 40.78 483 GLY A C 1
ATOM 3790 O O . GLY A 1 483 ? 28.019 -0.083 1.913 1.00 40.78 483 GLY A O 1
ATOM 3791 N N . SER A 1 484 ? 26.835 -1.075 0.275 1.00 44.81 484 SER A N 1
ATOM 3792 C CA . SER A 1 484 ? 27.854 -1.915 -0.357 1.00 44.81 484 SER A CA 1
ATOM 3793 C C . SER A 1 484 ? 28.107 -1.651 -1.867 1.00 44.81 484 SER A C 1
ATOM 3795 O O . SER A 1 484 ? 29.105 -2.155 -2.379 1.00 44.81 484 SER A O 1
ATOM 3797 N N . LEU A 1 485 ? 27.282 -0.881 -2.602 1.00 50.91 485 LEU A N 1
ATOM 3798 C CA . LEU A 1 485 ? 27.330 -0.735 -4.081 1.00 50.91 485 LEU A CA 1
ATOM 3799 C C . LEU A 1 485 ? 28.128 0.487 -4.578 1.00 50.91 485 LEU A C 1
ATOM 3801 O O . LEU A 1 485 ? 27.748 1.155 -5.537 1.00 50.91 485 LEU A O 1
ATOM 3805 N N . LYS A 1 486 ? 29.259 0.829 -3.954 1.00 40.25 486 LYS A N 1
ATOM 3806 C CA . LYS A 1 486 ? 30.039 1.998 -4.405 1.00 40.25 486 LYS A CA 1
ATOM 3807 C C . LYS A 1 486 ? 30.977 1.669 -5.566 1.00 40.25 486 LYS A C 1
ATOM 3809 O O . LYS A 1 486 ? 32.158 1.391 -5.359 1.00 40.25 486 LYS A O 1
ATOM 3814 N N . GLY A 1 487 ? 30.459 1.793 -6.786 1.00 47.97 487 GLY A N 1
ATOM 3815 C CA . GLY A 1 487 ? 31.242 1.981 -8.006 1.00 47.97 487 GLY A CA 1
ATOM 3816 C C . GLY A 1 487 ? 30.370 2.513 -9.144 1.00 47.97 487 GLY A C 1
ATOM 3817 O O . GLY A 1 487 ? 29.305 1.961 -9.380 1.00 47.97 487 GLY A O 1
ATOM 3818 N N . ASP A 1 488 ? 30.842 3.534 -9.867 1.00 42.81 488 ASP A N 1
ATOM 3819 C CA . ASP A 1 488 ? 30.124 4.286 -10.925 1.00 42.81 488 ASP A CA 1
ATOM 3820 C C . ASP A 1 488 ? 29.676 3.453 -12.161 1.00 42.81 488 ASP A C 1
ATOM 3822 O O . ASP A 1 488 ? 29.394 4.009 -13.220 1.00 42.81 488 ASP A O 1
ATOM 3826 N N . ALA A 1 489 ? 29.685 2.119 -12.082 1.00 59.50 489 ALA A N 1
ATOM 3827 C CA . ALA A 1 489 ? 29.488 1.206 -13.208 1.00 59.50 489 ALA A CA 1
ATOM 3828 C C . ALA A 1 489 ? 28.584 -0.006 -12.907 1.00 59.50 489 ALA A C 1
ATOM 3830 O O . ALA A 1 489 ? 28.501 -0.888 -13.762 1.00 59.50 489 ALA A O 1
ATOM 3831 N N . LEU A 1 490 ? 27.957 -0.093 -11.729 1.00 74.56 490 LEU A N 1
ATOM 3832 C CA . LEU A 1 490 ? 27.043 -1.180 -11.343 1.00 74.56 490 LEU A CA 1
ATOM 3833 C C . LEU A 1 490 ? 25.626 -0.627 -11.187 1.00 74.56 490 LEU A C 1
ATOM 3835 O O . LEU A 1 490 ? 25.482 0.492 -10.712 1.00 74.56 490 LEU A O 1
ATOM 3839 N N . ASN A 1 491 ? 24.613 -1.402 -11.582 1.00 78.44 491 ASN A N 1
ATOM 3840 C CA . ASN A 1 491 ? 23.220 -0.962 -11.553 1.00 78.44 491 ASN A CA 1
ATOM 3841 C C . ASN A 1 491 ? 22.469 -1.480 -10.325 1.00 78.44 491 ASN A C 1
ATOM 3843 O O . ASN A 1 491 ? 22.509 -2.681 -10.047 1.00 78.44 491 ASN A O 1
ATOM 3847 N N . ASN A 1 492 ? 21.743 -0.589 -9.649 1.00 80.50 492 ASN A N 1
ATOM 3848 C CA . ASN A 1 492 ? 20.782 -0.934 -8.596 1.00 80.50 492 ASN A CA 1
ATOM 3849 C C . ASN A 1 492 ? 19.400 -1.332 -9.179 1.00 80.50 492 ASN A C 1
ATOM 3851 O O . ASN A 1 492 ? 19.217 -1.409 -10.400 1.00 80.50 492 ASN A O 1
ATOM 3855 N N . GLY A 1 493 ? 18.414 -1.607 -8.317 1.00 83.12 493 GLY A N 1
ATOM 3856 C CA . GLY A 1 493 ? 17.065 -2.011 -8.731 1.00 83.12 493 GLY A CA 1
ATOM 3857 C C . GLY A 1 493 ? 16.335 -0.957 -9.566 1.00 83.12 493 GLY A C 1
ATOM 3858 O O . GLY A 1 493 ? 15.748 -1.278 -10.603 1.00 83.12 493 GLY A O 1
ATOM 3859 N N . GLU A 1 494 ? 16.405 0.311 -9.157 1.00 79.62 494 GLU A N 1
ATOM 3860 C CA . GLU A 1 494 ? 15.787 1.438 -9.869 1.00 79.62 494 GLU A CA 1
ATOM 3861 C C . GLU A 1 494 ? 16.409 1.654 -11.259 1.00 79.62 494 GLU A C 1
ATOM 3863 O O . GLU A 1 494 ? 15.707 1.875 -12.257 1.00 79.62 494 GLU A O 1
ATOM 3868 N N . GLU A 1 495 ? 17.731 1.535 -11.357 1.00 83.50 495 GLU A N 1
ATOM 3869 C CA . GLU A 1 495 ? 18.455 1.653 -12.615 1.00 83.50 495 GLU A CA 1
ATOM 3870 C C . GLU A 1 495 ? 18.180 0.473 -13.546 1.00 83.50 495 GLU A C 1
ATOM 3872 O O . GLU A 1 495 ? 17.951 0.685 -14.738 1.00 83.50 495 GLU A O 1
ATOM 3877 N N . MET A 1 496 ? 18.134 -0.760 -13.030 1.00 91.25 496 MET A N 1
ATOM 3878 C CA . MET A 1 496 ? 17.734 -1.933 -13.813 1.00 91.25 496 MET A CA 1
ATOM 3879 C C . MET A 1 496 ? 16.296 -1.805 -14.324 1.00 91.25 496 MET A C 1
ATOM 3881 O O . MET A 1 496 ? 16.033 -2.116 -15.492 1.00 91.25 496 MET A O 1
ATOM 3885 N N . TRP A 1 497 ? 15.373 -1.291 -13.503 1.00 89.56 497 TRP A N 1
ATOM 3886 C CA . TRP A 1 497 ? 14.006 -1.003 -13.935 1.00 89.56 497 TRP A CA 1
ATOM 3887 C C . TRP A 1 497 ? 13.980 -0.011 -15.101 1.00 89.56 497 TRP A C 1
ATOM 3889 O O . TRP A 1 497 ? 13.364 -0.267 -16.140 1.00 89.56 497 TRP A O 1
ATOM 3899 N N . THR A 1 498 ? 14.695 1.103 -14.954 1.00 82.50 498 THR A N 1
ATOM 3900 C CA . THR A 1 498 ? 14.693 2.216 -15.911 1.00 82.50 498 THR A CA 1
ATOM 3901 C C . THR A 1 498 ? 15.436 1.889 -17.209 1.00 82.50 498 THR A C 1
ATOM 3903 O O . THR A 1 498 ? 14.966 2.217 -18.296 1.00 82.50 498 THR A O 1
ATOM 3906 N N . LYS A 1 499 ? 16.603 1.243 -17.119 1.00 88.12 499 LYS A N 1
ATOM 3907 C CA . LYS A 1 499 ? 17.508 0.994 -18.256 1.00 88.12 499 LYS A CA 1
ATOM 3908 C C . LYS A 1 499 ? 17.230 -0.328 -18.981 1.00 88.12 499 LYS A C 1
ATOM 3910 O O . LYS A 1 499 ? 17.765 -0.538 -20.074 1.00 88.12 499 LYS A O 1
ATOM 3915 N N . PHE A 1 500 ? 16.451 -1.238 -18.388 1.00 94.44 500 PHE A N 1
ATOM 3916 C CA . PHE A 1 500 ? 16.212 -2.570 -18.946 1.00 94.44 500 PHE A CA 1
ATOM 3917 C C . PHE A 1 500 ? 14.767 -3.054 -18.772 1.00 94.44 500 PHE A C 1
ATOM 3919 O O . PHE A 1 500 ? 14.049 -3.125 -19.765 1.00 94.44 500 PHE A O 1
ATOM 3926 N N . VAL A 1 501 ? 14.323 -3.368 -17.550 1.00 95.00 501 VAL A N 1
ATOM 3927 C CA . VAL A 1 501 ? 13.074 -4.126 -17.313 1.00 95.00 501 VAL A CA 1
ATOM 3928 C C . VAL A 1 501 ? 11.853 -3.434 -17.918 1.00 95.00 501 VAL A C 1
ATOM 3930 O O . VAL A 1 501 ? 11.097 -4.052 -18.664 1.00 95.00 501 VAL A O 1
ATOM 3933 N N . SER A 1 502 ? 11.677 -2.138 -17.650 1.00 88.06 502 SER A N 1
ATOM 3934 C CA . SER A 1 502 ? 10.486 -1.400 -18.085 1.00 88.06 502 SER A CA 1
ATOM 3935 C C . SER A 1 502 ? 10.421 -1.152 -19.595 1.00 88.06 502 SER A C 1
ATOM 3937 O O . SER A 1 502 ? 9.359 -0.781 -20.089 1.00 88.06 502 SER A O 1
ATOM 3939 N N . LEU A 1 503 ? 11.519 -1.350 -20.336 1.00 86.62 503 LEU A N 1
ATOM 3940 C CA . LEU A 1 503 ? 11.628 -1.011 -21.760 1.00 86.62 503 LEU A CA 1
ATOM 3941 C C . LEU A 1 503 ? 11.104 -2.108 -22.701 1.00 86.62 503 LEU A C 1
ATOM 3943 O O . LEU A 1 503 ? 10.871 -1.846 -23.887 1.00 86.62 503 LEU A O 1
ATOM 3947 N N . HIS A 1 504 ? 10.916 -3.329 -22.195 1.00 91.25 504 HIS A N 1
ATOM 3948 C CA . HIS A 1 504 ? 10.552 -4.497 -22.999 1.00 91.25 504 HIS A CA 1
ATOM 3949 C C . HIS A 1 504 ? 9.150 -4.991 -22.656 1.00 91.25 504 HIS A C 1
ATOM 3951 O O . HIS A 1 504 ? 8.871 -5.355 -21.518 1.00 91.25 504 HIS A O 1
ATOM 3957 N N . GLU A 1 505 ? 8.281 -5.049 -23.669 1.00 92.19 505 GLU A N 1
ATOM 3958 C CA . GLU A 1 505 ? 6.883 -5.495 -23.529 1.00 92.19 505 GLU A CA 1
ATOM 3959 C C . GLU A 1 505 ? 6.755 -6.968 -23.143 1.00 92.19 505 GLU A C 1
ATOM 3961 O O . GLU A 1 505 ? 5.748 -7.384 -22.582 1.00 92.19 505 GLU A O 1
ATOM 3966 N N . ASN A 1 506 ? 7.786 -7.749 -23.452 1.00 94.94 506 ASN A N 1
ATOM 3967 C CA . ASN A 1 506 ? 7.822 -9.182 -23.250 1.00 94.94 506 ASN A CA 1
ATOM 3968 C C . ASN A 1 506 ? 8.554 -9.593 -21.961 1.00 94.94 506 ASN A C 1
ATOM 3970 O O . ASN A 1 506 ? 8.592 -10.783 -21.660 1.00 94.94 506 ASN A O 1
ATOM 3974 N N . ILE A 1 507 ? 9.088 -8.652 -21.167 1.00 97.31 507 ILE A N 1
ATOM 3975 C CA . ILE A 1 507 ? 9.482 -8.941 -19.778 1.00 97.31 507 ILE A CA 1
ATOM 3976 C C . ILE A 1 507 ? 8.222 -8.963 -18.920 1.00 97.31 507 ILE A C 1
ATOM 3978 O O . ILE A 1 507 ? 7.476 -7.990 -18.878 1.00 97.31 507 ILE A O 1
ATOM 3982 N N . VAL A 1 508 ? 7.985 -10.092 -18.251 1.00 94.88 508 VAL A N 1
ATOM 3983 C CA . VAL A 1 508 ? 6.766 -10.332 -17.461 1.00 94.88 508 VAL A CA 1
ATOM 3984 C C . VAL A 1 508 ? 7.059 -10.560 -15.984 1.00 94.88 508 VAL A C 1
ATOM 3986 O O . VAL A 1 508 ? 6.156 -10.438 -15.158 1.00 94.88 508 VAL A O 1
ATOM 3989 N N . MET A 1 509 ? 8.307 -10.887 -15.631 1.00 96.31 509 MET A N 1
ATOM 3990 C CA . MET A 1 509 ? 8.662 -11.222 -14.256 1.00 96.31 509 MET A CA 1
ATOM 3991 C C . MET A 1 509 ? 10.104 -10.849 -13.897 1.00 96.31 509 MET A C 1
ATOM 3993 O O . MET A 1 509 ? 11.006 -10.998 -14.722 1.00 96.31 509 MET A O 1
ATOM 3997 N N . VAL A 1 510 ? 10.321 -10.420 -12.650 1.00 97.38 510 VAL A N 1
ATOM 3998 C CA . VAL A 1 510 ? 11.651 -10.253 -12.036 1.00 97.38 510 VAL A CA 1
ATOM 3999 C C . VAL A 1 510 ? 11.713 -11.054 -10.735 1.00 97.38 510 VAL A C 1
ATOM 4001 O O . VAL A 1 510 ? 10.802 -10.953 -9.919 1.00 97.38 510 VAL A O 1
ATOM 4004 N N . LEU A 1 511 ? 12.779 -11.827 -10.532 1.00 97.06 511 LEU A N 1
ATOM 4005 C CA . LEU A 1 511 ? 13.059 -12.607 -9.323 1.00 97.06 511 LEU A CA 1
ATOM 4006 C C . LEU A 1 511 ? 14.331 -12.066 -8.650 1.00 97.06 511 LEU A C 1
ATOM 4008 O O . LEU A 1 511 ? 15.371 -12.001 -9.312 1.00 97.06 511 LEU A O 1
ATOM 4012 N N . SER A 1 512 ? 14.251 -11.683 -7.368 1.00 93.88 512 SER A N 1
ATOM 4013 C CA . SER A 1 512 ? 15.374 -11.095 -6.610 1.00 93.88 512 SER A CA 1
ATOM 4014 C C . SER A 1 512 ? 15.418 -11.405 -5.112 1.00 93.88 512 SER A C 1
ATOM 4016 O O . SER A 1 512 ? 14.385 -11.757 -4.554 1.00 93.88 512 SER A O 1
ATOM 4018 N N . GLY A 1 513 ? 16.598 -11.321 -4.488 1.00 89.19 513 GLY A N 1
ATOM 4019 C CA . GLY A 1 513 ? 16.879 -11.668 -3.083 1.00 89.19 513 GLY A CA 1
ATOM 4020 C C . GLY A 1 513 ? 17.460 -10.485 -2.290 1.00 89.19 513 GLY A C 1
ATOM 4021 O O . GLY A 1 513 ? 17.016 -9.352 -2.477 1.00 89.19 513 GLY A O 1
ATOM 4022 N N . HIS A 1 514 ? 18.477 -10.722 -1.451 1.00 86.06 514 HIS A N 1
ATOM 4023 C CA . HIS A 1 514 ? 19.332 -9.720 -0.782 1.00 86.06 514 HIS A CA 1
ATOM 4024 C C . HIS A 1 514 ? 18.774 -8.992 0.462 1.00 86.06 514 HIS A C 1
ATOM 4026 O O . HIS A 1 514 ? 19.542 -8.682 1.373 1.00 86.06 514 HIS A O 1
ATOM 4032 N N . MET A 1 515 ? 17.481 -8.661 0.517 1.00 74.25 515 MET A N 1
ATOM 4033 C CA . MET A 1 515 ? 16.934 -7.654 1.449 1.00 74.25 515 MET A CA 1
ATOM 4034 C C . MET A 1 515 ? 16.260 -8.204 2.725 1.00 74.25 515 MET A C 1
ATOM 4036 O O . MET A 1 515 ? 15.198 -7.724 3.086 1.00 74.25 515 MET A O 1
ATOM 4040 N N . GLU A 1 516 ? 16.858 -9.173 3.420 1.00 72.44 516 GLU A N 1
ATOM 4041 C CA . GLU A 1 516 ? 16.402 -9.884 4.642 1.00 72.44 516 GLU A CA 1
ATOM 4042 C C . GLU A 1 516 ? 14.872 -9.910 4.894 1.00 72.44 516 GLU A C 1
ATOM 4044 O O . GLU A 1 516 ? 14.396 -9.433 5.926 1.00 72.44 516 GLU A O 1
ATOM 4049 N N . SER A 1 517 ? 14.075 -10.474 3.976 1.00 70.81 517 SER A N 1
ATOM 4050 C CA . SER A 1 517 ? 12.612 -10.587 4.153 1.00 70.81 517 SER A CA 1
ATOM 4051 C C . SER A 1 517 ? 12.179 -11.960 4.668 1.00 70.81 517 SER A C 1
ATOM 4053 O O . SER A 1 517 ? 12.635 -12.995 4.199 1.00 70.81 517 SER A O 1
ATOM 4055 N N . ASN A 1 518 ? 11.206 -11.989 5.581 1.00 69.81 518 ASN A N 1
ATOM 4056 C CA . ASN A 1 518 ? 10.604 -13.231 6.090 1.00 69.81 518 ASN A CA 1
ATOM 4057 C C . ASN A 1 518 ? 9.412 -13.704 5.257 1.00 69.81 518 ASN A C 1
ATOM 4059 O O . ASN A 1 518 ? 8.773 -14.700 5.600 1.00 69.81 518 ASN A O 1
ATOM 4063 N N . ASN A 1 519 ? 9.088 -12.951 4.206 1.00 76.44 519 ASN A N 1
ATOM 4064 C CA . ASN A 1 519 ? 7.973 -13.195 3.313 1.00 76.44 519 ASN A CA 1
ATOM 4065 C C . ASN A 1 519 ? 8.394 -13.021 1.862 1.00 76.44 519 ASN A C 1
ATOM 4067 O O . ASN A 1 519 ? 9.276 -12.217 1.552 1.00 76.44 519 ASN A O 1
ATOM 4071 N N . ILE A 1 520 ? 7.693 -13.719 0.976 1.00 84.06 520 ILE A N 1
ATOM 4072 C CA . ILE A 1 520 ? 7.765 -13.440 -0.451 1.00 84.06 520 ILE A CA 1
ATOM 4073 C C . ILE A 1 520 ? 7.043 -12.114 -0.684 1.00 84.06 520 ILE A C 1
ATOM 4075 O O . ILE A 1 520 ? 5.830 -12.024 -0.494 1.00 84.06 520 ILE A O 1
ATOM 4079 N N . MET A 1 521 ? 7.783 -11.087 -1.097 1.00 79.19 521 MET A N 1
ATOM 4080 C CA . MET A 1 521 ? 7.180 -9.820 -1.510 1.00 79.19 521 MET A CA 1
ATOM 4081 C C . MET A 1 521 ? 6.882 -9.885 -2.996 1.00 79.19 521 MET A C 1
ATOM 4083 O O . MET A 1 521 ? 7.729 -10.323 -3.775 1.00 79.19 521 MET A O 1
ATOM 4087 N N . MET A 1 522 ? 5.702 -9.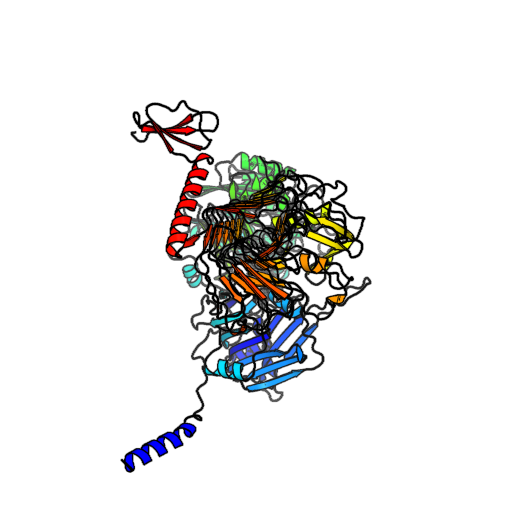421 -3.392 1.00 82.56 522 MET A N 1
ATOM 4088 C CA . MET A 1 522 ? 5.291 -9.366 -4.787 1.00 82.56 522 MET A CA 1
ATOM 4089 C C . MET A 1 522 ? 4.740 -7.989 -5.129 1.00 82.56 522 MET A C 1
ATOM 4091 O O . MET A 1 522 ? 3.931 -7.433 -4.401 1.00 82.56 522 MET A O 1
ATOM 4095 N N . LYS A 1 523 ? 5.168 -7.435 -6.258 1.00 78.25 523 LYS A N 1
ATOM 4096 C CA . LYS A 1 523 ? 4.652 -6.169 -6.770 1.00 78.25 523 LYS A CA 1
ATOM 4097 C C . LYS A 1 523 ? 4.415 -6.260 -8.262 1.00 78.25 523 LYS A C 1
ATOM 4099 O O . LYS A 1 523 ? 5.300 -6.673 -9.005 1.00 78.25 523 LYS A O 1
ATOM 4104 N N . GLN A 1 524 ? 3.267 -5.780 -8.719 1.00 80.06 524 GLN A N 1
ATOM 4105 C CA . GLN A 1 524 ? 3.019 -5.559 -10.139 1.00 80.06 524 GLN A CA 1
ATOM 4106 C C . GLN A 1 524 ? 3.247 -4.089 -10.492 1.00 80.06 524 GLN A C 1
ATOM 4108 O O . GLN A 1 524 ? 2.857 -3.185 -9.756 1.00 80.06 524 GLN A O 1
ATOM 4113 N N . ALA A 1 525 ? 3.921 -3.841 -11.612 1.00 74.88 525 ALA A N 1
ATOM 4114 C CA . ALA A 1 525 ? 4.112 -2.495 -12.144 1.00 74.88 525 ALA A CA 1
ATOM 4115 C C . ALA A 1 525 ? 4.028 -2.501 -13.670 1.00 74.88 525 ALA A C 1
ATOM 4117 O O . ALA A 1 525 ? 4.368 -3.493 -14.317 1.00 74.88 525 ALA A O 1
ATOM 4118 N N . LYS A 1 526 ? 3.599 -1.378 -14.251 1.00 80.38 526 LYS A N 1
ATOM 4119 C CA . LYS A 1 526 ? 3.517 -1.223 -15.705 1.00 80.38 526 LYS A CA 1
ATOM 4120 C C . LYS A 1 526 ? 4.866 -0.801 -16.285 1.00 80.38 526 LYS A C 1
ATOM 4122 O O . LYS A 1 526 ? 5.457 0.193 -15.858 1.00 80.38 526 LYS A O 1
ATOM 4127 N N . GLY A 1 527 ? 5.342 -1.550 -17.277 1.00 74.50 527 GLY A N 1
ATOM 4128 C CA . GLY A 1 527 ? 6.440 -1.128 -18.144 1.00 74.50 527 GLY A CA 1
ATOM 4129 C C . GLY A 1 527 ? 6.029 0.060 -19.021 1.00 74.50 527 GLY A C 1
ATOM 4130 O O . GLY A 1 527 ? 4.843 0.359 -19.174 1.00 74.50 527 GLY A O 1
ATOM 4131 N N . VAL A 1 528 ? 6.995 0.726 -19.660 1.00 73.81 528 VAL A N 1
ATOM 4132 C CA . VAL A 1 528 ? 6.733 1.916 -20.501 1.00 73.81 528 VAL A CA 1
ATOM 4133 C C . VAL A 1 528 ? 5.893 1.601 -21.744 1.00 73.81 528 VAL A C 1
ATOM 4135 O O . VAL A 1 528 ? 5.392 2.508 -22.401 1.00 73.81 528 VAL A O 1
ATOM 4138 N N . LYS A 1 529 ? 5.737 0.312 -22.069 1.00 74.62 529 LYS A N 1
ATOM 4139 C CA . LYS A 1 529 ? 4.901 -0.203 -23.160 1.00 74.62 529 LYS A CA 1
ATOM 4140 C C . LYS A 1 529 ? 3.534 -0.729 -22.694 1.00 74.62 529 LYS A C 1
ATOM 4142 O O . LYS A 1 529 ? 2.798 -1.286 -23.500 1.00 74.62 529 LYS A O 1
ATOM 4147 N N . GLY A 1 530 ? 3.188 -0.564 -21.414 1.00 73.44 530 GLY A N 1
ATOM 4148 C CA . GLY A 1 530 ? 1.893 -0.956 -20.844 1.00 73.44 530 GLY A CA 1
ATOM 4149 C C . GLY A 1 530 ? 1.776 -2.424 -20.410 1.00 73.44 530 GLY A C 1
ATOM 4150 O O . GLY A 1 530 ? 0.748 -2.809 -19.850 1.00 73.44 530 GLY A O 1
ATOM 4151 N N . ASN A 1 531 ? 2.814 -3.242 -20.609 1.00 83.50 531 ASN A N 1
ATOM 4152 C CA . ASN A 1 531 ? 2.878 -4.602 -20.073 1.00 83.50 531 ASN A CA 1
ATOM 4153 C C . ASN A 1 531 ? 2.971 -4.590 -18.541 1.00 83.50 531 ASN A C 1
ATOM 4155 O O . ASN A 1 531 ? 3.629 -3.728 -17.958 1.00 83.50 531 ASN A O 1
ATOM 4159 N N . THR A 1 532 ? 2.335 -5.563 -17.893 1.00 83.75 532 THR A N 1
ATOM 4160 C CA . THR A 1 532 ? 2.480 -5.796 -16.451 1.00 83.75 532 THR A CA 1
ATOM 4161 C C . THR A 1 532 ? 3.743 -6.622 -16.196 1.00 83.75 532 THR A C 1
ATOM 4163 O O . THR A 1 532 ? 3.937 -7.666 -16.815 1.00 83.75 532 THR A O 1
ATOM 4166 N N . VAL A 1 533 ? 4.594 -6.160 -15.278 1.00 91.31 533 VAL A N 1
ATOM 4167 C CA . VAL A 1 533 ? 5.770 -6.891 -14.792 1.00 91.31 533 VAL A CA 1
ATOM 4168 C C . VAL A 1 533 ? 5.558 -7.246 -13.325 1.00 91.31 533 VAL A C 1
ATOM 4170 O O . VAL A 1 533 ? 5.472 -6.347 -12.483 1.00 91.31 533 VAL A O 1
ATOM 4173 N N . THR A 1 534 ? 5.504 -8.542 -13.011 1.00 92.12 534 THR A N 1
ATOM 4174 C CA . THR A 1 534 ? 5.423 -9.028 -11.627 1.00 92.12 534 THR A CA 1
ATOM 4175 C C . THR A 1 534 ? 6.826 -9.206 -11.043 1.00 92.12 534 THR A C 1
ATOM 4177 O O . THR A 1 534 ? 7.636 -9.982 -11.539 1.00 92.12 534 THR A O 1
ATOM 4180 N N . GLN A 1 535 ? 7.140 -8.479 -9.983 1.00 91.88 535 GLN A N 1
ATOM 4181 C CA . GLN A 1 535 ? 8.470 -8.388 -9.390 1.00 91.88 535 GLN A CA 1
ATOM 4182 C C . GLN A 1 535 ? 8.454 -9.023 -8.004 1.00 91.88 535 GLN A C 1
ATOM 4184 O O . GLN A 1 535 ? 7.545 -8.747 -7.223 1.00 91.88 535 GLN A O 1
ATOM 4189 N N . PHE A 1 536 ? 9.455 -9.848 -7.705 1.00 93.25 536 PHE A N 1
ATOM 4190 C CA . PHE A 1 536 ? 9.523 -10.627 -6.476 1.00 93.25 536 PHE A CA 1
ATOM 4191 C C . PHE A 1 536 ? 10.793 -10.358 -5.674 1.00 93.25 536 PHE A C 1
ATOM 4193 O O . PHE A 1 536 ? 11.893 -10.375 -6.233 1.00 93.25 536 PHE A O 1
ATOM 4200 N N . LEU A 1 537 ? 10.625 -10.207 -4.358 1.00 89.62 537 LEU A N 1
ATOM 4201 C CA . LEU A 1 537 ? 11.673 -10.440 -3.365 1.00 89.62 537 LEU A CA 1
ATOM 4202 C C . LEU A 1 537 ? 11.427 -11.819 -2.742 1.00 89.62 537 LEU A C 1
ATOM 4204 O O . LEU A 1 537 ? 10.424 -12.009 -2.053 1.00 89.62 537 LEU A O 1
ATOM 4208 N N . ILE A 1 538 ? 12.310 -12.777 -3.003 1.00 91.25 538 ILE A N 1
ATOM 4209 C CA . ILE A 1 538 ? 12.292 -14.122 -2.418 1.00 91.25 538 ILE A CA 1
ATOM 4210 C C . ILE A 1 538 ? 13.637 -14.308 -1.745 1.00 91.25 538 ILE A C 1
ATOM 4212 O O . ILE A 1 538 ? 14.628 -14.642 -2.388 1.00 91.25 538 ILE A O 1
ATOM 4216 N N . ASP A 1 539 ? 13.649 -14.067 -0.446 1.00 84.25 539 ASP A N 1
ATOM 4217 C CA . ASP A 1 539 ? 14.855 -14.092 0.355 1.00 84.25 539 ASP A CA 1
ATOM 4218 C C . ASP A 1 539 ? 14.671 -15.073 1.510 1.00 84.25 539 ASP A C 1
ATOM 4220 O O . ASP A 1 539 ? 13.701 -15.006 2.264 1.00 84.25 539 ASP A O 1
ATOM 4224 N N . GLN A 1 540 ? 15.578 -16.037 1.607 1.00 80.81 540 GLN A N 1
ATOM 4225 C CA . GLN A 1 540 ? 15.533 -17.079 2.622 1.00 80.81 540 GLN A CA 1
ATOM 4226 C C . GLN A 1 540 ? 16.370 -16.715 3.845 1.00 80.81 540 GLN A C 1
ATOM 4228 O O . GLN A 1 540 ? 16.155 -17.288 4.913 1.00 80.81 540 GLN A O 1
ATOM 4233 N N . GLN A 1 541 ? 17.279 -15.744 3.756 1.00 78.81 541 GLN A N 1
ATOM 4234 C CA . GLN A 1 541 ? 18.315 -15.539 4.765 1.00 78.81 541 GLN A CA 1
ATOM 4235 C C . GLN A 1 541 ? 17.744 -15.189 6.151 1.00 78.81 541 GLN A C 1
ATOM 4237 O O . GLN A 1 541 ? 18.299 -15.598 7.174 1.00 78.81 541 GLN A O 1
ATOM 4242 N N . ALA A 1 542 ? 16.590 -14.513 6.197 1.00 68.69 542 ALA A N 1
ATOM 4243 C CA . ALA A 1 542 ? 15.937 -14.123 7.444 1.00 68.69 542 ALA A CA 1
ATOM 4244 C C . ALA A 1 542 ? 15.219 -15.283 8.164 1.00 68.69 542 ALA A C 1
ATOM 4246 O O . ALA A 1 542 ? 15.023 -15.231 9.380 1.00 68.69 542 ALA A O 1
ATOM 4247 N N . VAL A 1 543 ? 14.846 -16.348 7.442 1.00 73.06 543 VAL A N 1
ATOM 4248 C CA . VAL A 1 543 ? 14.059 -17.478 7.981 1.00 73.06 543 VAL A CA 1
ATOM 4249 C C . VAL A 1 543 ? 14.824 -18.802 8.001 1.00 73.06 543 VAL A C 1
ATOM 4251 O O . VAL A 1 543 ? 14.626 -19.602 8.914 1.00 73.06 543 VAL A O 1
ATOM 4254 N N . ASP A 1 544 ? 15.734 -19.018 7.051 1.00 76.88 544 ASP A N 1
ATOM 4255 C CA . ASP A 1 544 ? 16.517 -20.248 6.898 1.00 76.88 544 ASP A CA 1
ATOM 4256 C C . ASP A 1 544 ? 17.865 -20.220 7.623 1.00 76.88 544 ASP A C 1
ATOM 4258 O O . ASP A 1 544 ? 18.564 -21.238 7.691 1.00 76.88 544 ASP A O 1
ATOM 4262 N N . SER A 1 545 ? 18.225 -19.090 8.238 1.00 73.50 545 SER A N 1
ATOM 4263 C CA . SER A 1 545 ? 19.402 -19.024 9.095 1.00 73.50 545 SER A CA 1
ATOM 4264 C C . SER A 1 545 ? 19.218 -19.924 10.329 1.00 73.50 545 SER A C 1
ATOM 4266 O O . SER A 1 545 ? 18.322 -19.695 11.148 1.00 73.50 545 SER A O 1
ATOM 4268 N N . PRO A 1 546 ? 20.101 -20.914 10.562 1.00 65.31 546 PRO A N 1
ATOM 4269 C CA . PRO A 1 546 ? 20.020 -21.798 11.727 1.00 65.31 546 PRO A CA 1
ATOM 4270 C C . PRO A 1 546 ? 20.256 -21.046 13.042 1.00 65.31 546 PRO A C 1
ATOM 4272 O O . PRO A 1 546 ? 19.919 -21.544 14.113 1.00 65.31 546 PRO A O 1
ATOM 4275 N N . TYR A 1 547 ? 20.836 -19.843 12.970 1.00 61.50 547 TYR A N 1
ATOM 4276 C CA . TYR A 1 547 ? 21.017 -18.938 14.105 1.00 61.50 547 TYR A CA 1
ATOM 4277 C C . TYR A 1 547 ? 19.732 -18.202 14.495 1.00 61.50 547 TYR A C 1
ATOM 4279 O O . TYR A 1 547 ? 19.665 -17.619 15.576 1.00 61.50 547 TYR A O 1
ATOM 4287 N N . MET A 1 548 ? 18.742 -18.217 13.608 1.00 55.88 548 MET A N 1
ATOM 4288 C CA . MET A 1 548 ? 17.484 -17.494 13.733 1.00 55.88 548 MET A CA 1
ATOM 4289 C C . MET A 1 548 ? 16.315 -18.470 13.889 1.00 55.88 548 MET A C 1
ATOM 4291 O O . MET A 1 548 ? 15.419 -18.196 14.675 1.00 55.88 548 MET A O 1
ATOM 4295 N N . SER A 1 549 ? 16.390 -19.660 13.278 1.00 60.22 549 SER A N 1
ATOM 4296 C CA . SER A 1 549 ? 15.422 -20.744 13.473 1.00 60.22 549 SER A CA 1
ATOM 4297 C C . SER A 1 549 ? 15.288 -21.155 14.950 1.00 60.22 549 SER A C 1
ATOM 4299 O O . SER A 1 549 ? 16.288 -21.381 15.641 1.00 60.22 549 SER A O 1
ATOM 4301 N N . SER A 1 550 ? 14.053 -21.345 15.415 1.00 53.75 550 SER A N 1
ATOM 4302 C CA . SER A 1 550 ? 13.728 -21.895 16.743 1.00 53.75 550 SER A CA 1
ATOM 4303 C C . SER A 1 550 ? 14.307 -23.300 16.969 1.00 53.75 550 SER A C 1
ATOM 4305 O O . SER A 1 550 ? 14.629 -23.666 18.098 1.00 53.75 550 SER A O 1
ATOM 4307 N N . GLU A 1 551 ? 14.494 -24.074 15.897 1.00 62.78 551 GLU A N 1
ATOM 4308 C CA . GLU A 1 551 ? 15.015 -25.447 15.942 1.00 62.78 551 GLU A CA 1
ATOM 4309 C C . GLU A 1 551 ? 16.550 -25.542 15.911 1.00 62.78 551 GLU A C 1
ATOM 4311 O O . GLU A 1 551 ? 17.110 -26.631 16.078 1.00 62.78 551 GLU A O 1
ATOM 4316 N N . GLY A 1 552 ? 17.249 -24.423 15.695 1.00 68.69 552 GLY A N 1
ATOM 4317 C CA . GLY A 1 552 ? 18.708 -24.398 15.554 1.00 68.69 552 GLY A CA 1
ATOM 4318 C C . GLY A 1 552 ? 19.228 -25.103 14.291 1.00 68.69 552 GLY A C 1
ATOM 4319 O O . GLY A 1 552 ? 20.364 -25.597 14.288 1.00 68.69 552 GLY A O 1
ATOM 4320 N N . LYS A 1 553 ? 18.394 -25.207 13.245 1.00 77.56 553 LYS A N 1
ATOM 4321 C CA . LYS A 1 553 ? 18.668 -25.890 11.970 1.00 77.56 553 LYS A CA 1
ATOM 4322 C C . LYS A 1 553 ? 17.980 -25.174 10.795 1.00 77.56 553 LYS A C 1
ATOM 4324 O O . LYS A 1 553 ? 16.919 -24.592 11.007 1.00 77.56 553 LYS A O 1
ATOM 4329 N N . PRO A 1 554 ? 18.531 -25.255 9.569 1.00 85.69 554 PRO A N 1
ATOM 4330 C CA . PRO A 1 554 ? 17.890 -24.690 8.377 1.00 85.69 554 PRO A CA 1
ATOM 4331 C C . PRO A 1 554 ? 16.488 -25.269 8.118 1.00 85.69 554 PRO A C 1
ATOM 4333 O O . PRO A 1 554 ? 16.269 -26.456 8.373 1.00 85.69 554 PRO A O 1
ATOM 4336 N N . LEU A 1 555 ? 15.554 -24.470 7.581 1.00 84.81 555 LEU A N 1
ATOM 4337 C CA . LEU A 1 555 ? 14.228 -24.956 7.160 1.00 84.81 555 LEU A CA 1
ATOM 4338 C C . LEU A 1 555 ? 14.256 -25.456 5.711 1.00 84.81 555 LEU A C 1
ATOM 4340 O O . LEU A 1 555 ? 13.474 -26.339 5.366 1.00 84.81 555 LEU A O 1
ATOM 4344 N N . GLY A 1 556 ? 15.179 -24.946 4.896 1.00 90.00 556 GLY A N 1
ATOM 4345 C CA . GLY A 1 556 ? 15.459 -25.384 3.534 1.00 90.00 556 GLY A CA 1
ATOM 4346 C C . GLY A 1 556 ? 14.270 -25.151 2.623 1.00 90.00 556 GLY A C 1
ATOM 4347 O O . GLY A 1 556 ? 13.597 -26.109 2.247 1.00 90.00 556 GLY A O 1
ATOM 4348 N N . LEU A 1 557 ? 13.982 -23.890 2.316 1.00 91.38 557 LEU A N 1
ATOM 4349 C CA . LEU A 1 557 ? 12.786 -23.492 1.585 1.00 91.38 557 LEU A CA 1
ATOM 4350 C C . LEU A 1 557 ? 13.012 -23.431 0.064 1.00 91.38 557 LEU A C 1
ATOM 4352 O O . LEU A 1 557 ? 14.110 -23.208 -0.432 1.00 91.38 557 LEU A O 1
ATOM 4356 N N . ILE A 1 558 ? 11.953 -23.618 -0.717 1.00 95.69 558 ILE A N 1
ATOM 4357 C CA . ILE A 1 558 ? 11.939 -23.491 -2.180 1.00 95.69 558 ILE A CA 1
ATOM 4358 C C . ILE A 1 558 ? 10.661 -22.749 -2.555 1.00 95.69 558 ILE A C 1
ATOM 4360 O O . ILE A 1 558 ? 9.576 -23.177 -2.164 1.00 95.69 558 ILE A O 1
ATOM 4364 N N . ALA A 1 559 ? 10.760 -21.657 -3.311 1.00 96.31 559 ALA A N 1
ATOM 4365 C CA . ALA A 1 559 ? 9.579 -21.005 -3.868 1.00 96.31 559 ALA A CA 1
ATOM 4366 C C . ALA A 1 559 ? 9.206 -21.692 -5.190 1.00 96.31 559 ALA A C 1
ATOM 4368 O O . ALA A 1 559 ? 9.929 -21.615 -6.185 1.00 96.31 559 ALA A O 1
ATOM 4369 N N . MET A 1 560 ? 8.091 -22.416 -5.192 1.00 97.25 560 MET A N 1
ATOM 4370 C CA . MET A 1 560 ? 7.572 -23.114 -6.364 1.00 97.25 560 MET A CA 1
ATOM 4371 C C . MET A 1 560 ? 6.557 -22.234 -7.086 1.00 97.25 560 MET A C 1
ATOM 4373 O O . MET A 1 560 ? 5.548 -21.854 -6.506 1.00 97.25 560 MET A O 1
ATOM 4377 N N . PHE A 1 561 ? 6.807 -21.945 -8.359 1.00 97.06 561 PHE A N 1
ATOM 4378 C CA . PHE A 1 561 ? 5.909 -21.184 -9.224 1.00 97.06 561 PHE A CA 1
ATOM 4379 C C . PHE A 1 561 ? 5.184 -22.151 -10.146 1.00 97.06 561 PHE A C 1
ATOM 4381 O O . PHE A 1 561 ? 5.801 -22.714 -11.048 1.00 97.06 561 PHE A O 1
ATOM 4388 N N . TYR A 1 562 ? 3.892 -22.352 -9.938 1.00 95.06 562 TYR A N 1
ATOM 4389 C CA . TYR A 1 562 ? 3.052 -23.189 -10.781 1.00 95.06 562 TYR A CA 1
ATOM 4390 C C . TYR A 1 562 ? 2.245 -22.334 -11.744 1.00 95.06 562 TYR A C 1
ATOM 4392 O O . TYR A 1 562 ? 1.630 -21.353 -11.341 1.00 95.06 562 TYR A O 1
ATOM 4400 N N . PHE A 1 563 ? 2.212 -22.741 -13.007 1.00 93.19 563 PHE A N 1
ATOM 4401 C CA . PHE A 1 563 ? 1.544 -22.023 -14.084 1.00 93.19 563 PHE A CA 1
ATOM 4402 C C . PHE A 1 563 ? 0.389 -22.848 -14.630 1.00 93.19 563 PHE A C 1
ATOM 4404 O O . PHE A 1 563 ? 0.492 -24.072 -14.742 1.00 93.19 563 PHE A O 1
ATOM 4411 N N . ASP A 1 564 ? -0.692 -22.181 -15.024 1.00 89.06 564 ASP A N 1
ATOM 4412 C CA . ASP A 1 564 ? -1.722 -22.805 -15.852 1.00 89.06 564 ASP A CA 1
ATOM 4413 C C . ASP A 1 564 ? -1.212 -23.111 -17.278 1.00 89.06 564 ASP A C 1
ATOM 4415 O O . ASP A 1 564 ? -0.083 -22.792 -17.658 1.00 89.06 564 ASP A O 1
ATOM 4419 N N . GLN A 1 565 ? -2.052 -23.750 -18.099 1.00 84.31 565 GLN A N 1
ATOM 4420 C CA . GLN A 1 565 ? -1.679 -24.176 -19.455 1.00 84.31 565 GLN A CA 1
ATOM 4421 C C . GLN A 1 565 ? -1.233 -23.020 -20.368 1.00 84.31 565 GLN A C 1
ATOM 4423 O O . GLN A 1 565 ? -0.403 -23.230 -21.254 1.00 84.31 565 GLN A O 1
ATOM 4428 N N . ASN A 1 566 ? -1.752 -21.812 -20.139 1.00 78.94 566 ASN A N 1
ATOM 4429 C CA . ASN A 1 566 ? -1.472 -20.632 -20.958 1.00 78.94 566 ASN A CA 1
ATOM 4430 C C . ASN A 1 566 ? -0.333 -19.777 -20.373 1.00 78.94 566 ASN A C 1
ATOM 4432 O O . ASN A 1 566 ? 0.021 -18.735 -20.937 1.00 78.94 566 ASN A O 1
ATOM 4436 N N . GLY A 1 567 ? 0.209 -20.183 -19.219 1.00 80.00 567 GLY A N 1
ATOM 4437 C CA . GLY A 1 567 ? 1.157 -19.401 -18.446 1.00 80.00 567 GLY A CA 1
ATOM 4438 C C . GLY A 1 567 ? 0.613 -18.009 -18.165 1.00 80.00 567 GLY A C 1
ATOM 4439 O O . GLY A 1 567 ? 1.285 -17.040 -18.503 1.00 80.00 567 GLY A O 1
ATOM 4440 N N . LYS A 1 568 ? -0.626 -17.901 -17.682 1.00 83.62 568 LYS A N 1
ATOM 4441 C CA . LYS A 1 568 ? -1.307 -16.643 -17.346 1.00 83.62 568 LYS A CA 1
ATOM 4442 C C . LYS A 1 568 ? -1.523 -16.551 -15.840 1.00 83.62 568 LYS A C 1
ATOM 4444 O O . LYS A 1 568 ? -1.049 -15.609 -15.214 1.00 83.62 568 LYS A O 1
ATOM 4449 N N . ASN A 1 569 ? -2.197 -17.551 -15.279 1.00 87.56 569 ASN A N 1
ATOM 4450 C CA . ASN A 1 569 ? -2.418 -17.660 -13.844 1.00 87.56 569 ASN A CA 1
ATOM 4451 C C . ASN A 1 569 ? -1.242 -18.380 -13.191 1.00 87.56 569 ASN A C 1
ATOM 4453 O O . ASN A 1 569 ? -0.786 -19.414 -13.693 1.00 87.56 569 ASN A O 1
ATOM 4457 N N . VAL A 1 570 ? -0.776 -17.831 -12.075 1.00 90.62 570 VAL A N 1
ATOM 4458 C CA . VAL A 1 570 ? 0.382 -18.328 -11.337 1.00 90.62 570 VAL A CA 1
ATOM 4459 C C . VAL A 1 570 ? 0.007 -18.531 -9.880 1.00 90.62 570 VAL A C 1
ATOM 4461 O O . VAL A 1 570 ? -0.577 -17.641 -9.265 1.00 90.62 570 VAL A O 1
ATOM 4464 N N . SER A 1 571 ? 0.381 -19.684 -9.332 1.00 91.25 571 SER A N 1
ATOM 4465 C CA . SER A 1 571 ? 0.368 -19.953 -7.896 1.00 91.25 571 SER A CA 1
ATOM 4466 C C . SER A 1 571 ? 1.807 -20.085 -7.404 1.00 91.25 571 SER A C 1
ATOM 4468 O O . SER A 1 571 ? 2.597 -20.825 -7.993 1.00 91.25 571 SER A O 1
ATOM 4470 N N . VAL A 1 572 ? 2.163 -19.335 -6.364 1.00 93.69 572 VAL A N 1
ATOM 4471 C CA . VAL A 1 572 ? 3.487 -19.359 -5.735 1.00 93.69 572 VAL A CA 1
ATOM 4472 C C . VAL A 1 572 ? 3.363 -20.020 -4.383 1.00 93.69 572 VAL A C 1
ATOM 4474 O O . VAL A 1 572 ? 2.520 -19.632 -3.581 1.00 93.69 572 VAL A O 1
ATOM 4477 N N . GLU A 1 573 ? 4.221 -20.998 -4.129 1.00 93.62 573 GLU A N 1
ATOM 4478 C CA . GLU A 1 573 ? 4.159 -21.820 -2.929 1.00 93.62 573 GLU A CA 1
ATOM 4479 C C . GLU A 1 573 ? 5.538 -21.922 -2.301 1.00 93.62 573 GLU A C 1
ATOM 4481 O O . GLU A 1 573 ? 6.460 -22.491 -2.894 1.00 93.62 573 GLU A O 1
ATOM 4486 N N . TRP A 1 574 ? 5.694 -21.382 -1.096 1.00 92.19 574 TRP A N 1
ATOM 4487 C CA . TRP A 1 574 ? 6.953 -21.502 -0.369 1.00 92.19 574 TRP A CA 1
ATOM 4488 C C . TRP A 1 574 ? 6.983 -22.813 0.411 1.00 92.19 574 TRP A C 1
ATOM 4490 O O . TRP A 1 574 ? 6.226 -22.998 1.362 1.00 92.19 574 TRP A O 1
ATOM 4500 N N . TYR A 1 575 ? 7.827 -23.748 -0.012 1.00 94.69 575 TYR A N 1
ATOM 4501 C CA . TYR A 1 575 ? 7.785 -25.142 0.415 1.00 94.69 575 TYR A CA 1
ATOM 4502 C C . TYR A 1 575 ? 9.112 -25.605 1.020 1.00 94.69 575 TYR A C 1
ATOM 4504 O O . TYR A 1 575 ? 10.169 -25.368 0.444 1.00 94.69 575 TYR A O 1
ATOM 4512 N N . SER A 1 576 ? 9.063 -26.318 2.148 1.00 93.31 576 SER A N 1
ATOM 4513 C CA . SER A 1 576 ? 10.229 -26.948 2.778 1.00 93.31 576 SER A CA 1
ATOM 4514 C C . SER A 1 576 ? 10.255 -28.455 2.479 1.00 93.31 576 SER A C 1
ATOM 4516 O O . SER A 1 576 ? 9.515 -29.216 3.114 1.00 93.31 576 SER A O 1
ATOM 4518 N N . PRO A 1 577 ? 11.124 -28.946 1.573 1.00 94.06 577 PRO A N 1
ATOM 4519 C CA . PRO A 1 577 ? 11.386 -30.378 1.418 1.00 94.06 577 PRO A CA 1
ATOM 4520 C C . PRO A 1 577 ? 11.923 -31.055 2.683 1.00 94.06 577 PRO A C 1
ATOM 4522 O O . PRO A 1 577 ? 11.694 -32.248 2.856 1.00 94.06 577 PRO A O 1
ATOM 4525 N N . LEU A 1 578 ? 12.603 -30.322 3.572 1.00 91.12 578 LEU A N 1
ATOM 4526 C CA . LEU A 1 578 ? 13.134 -30.879 4.822 1.00 91.12 578 LEU A CA 1
ATOM 4527 C C . LEU A 1 578 ? 12.024 -31.217 5.828 1.00 91.12 578 LEU A C 1
ATOM 4529 O O . LEU A 1 578 ? 12.203 -32.084 6.684 1.00 91.12 578 LEU A O 1
ATOM 4533 N N . ARG A 1 579 ? 10.875 -30.537 5.727 1.00 87.50 579 ARG A N 1
ATOM 4534 C CA . ARG A 1 579 ? 9.713 -30.728 6.609 1.00 87.50 579 ARG A CA 1
ATOM 4535 C C . ARG A 1 579 ? 8.518 -31.387 5.941 1.00 87.50 579 ARG A C 1
ATOM 4537 O O . ARG A 1 579 ? 7.610 -31.793 6.661 1.00 87.50 579 ARG A O 1
ATOM 4544 N N . ASP A 1 580 ? 8.508 -31.468 4.614 1.00 92.94 580 ASP A N 1
ATOM 4545 C CA . ASP A 1 580 ? 7.351 -31.906 3.825 1.00 92.94 580 ASP A CA 1
ATOM 4546 C C . ASP A 1 580 ? 6.104 -31.034 4.100 1.00 92.94 580 ASP A C 1
ATOM 4548 O O . ASP A 1 580 ? 4.996 -31.530 4.304 1.00 92.94 580 ASP A O 1
ATOM 4552 N N . LYS A 1 581 ? 6.304 -29.708 4.190 1.00 91.94 581 LYS A N 1
ATOM 4553 C CA . LYS A 1 581 ? 5.262 -28.714 4.520 1.00 91.94 581 LYS A CA 1
ATOM 4554 C C . LYS A 1 581 ? 5.473 -27.390 3.790 1.00 91.94 581 LYS A C 1
ATOM 4556 O O . LYS A 1 581 ? 6.602 -27.043 3.440 1.00 91.94 581 LYS A O 1
ATOM 4561 N N . TYR A 1 582 ? 4.397 -26.620 3.634 1.00 92.06 582 TYR A N 1
ATOM 4562 C CA . TYR A 1 582 ? 4.463 -25.253 3.111 1.00 92.06 582 TYR A CA 1
ATOM 4563 C C . TYR A 1 582 ? 4.615 -24.249 4.250 1.00 92.06 582 TYR A C 1
ATOM 4565 O O . TYR A 1 582 ? 4.084 -24.454 5.344 1.00 92.06 582 TYR A O 1
ATOM 4573 N N . PHE A 1 583 ? 5.366 -23.185 4.001 1.00 86.19 583 PHE A N 1
ATOM 4574 C CA . PHE A 1 583 ? 5.739 -22.193 4.994 1.00 86.19 583 PHE A CA 1
ATOM 4575 C C . PHE A 1 583 ? 4.921 -20.918 4.824 1.00 86.19 583 PHE A C 1
ATOM 4577 O O . PHE A 1 583 ? 5.051 -20.213 3.830 1.00 86.19 583 PHE A O 1
ATOM 4584 N N . GLN A 1 584 ? 4.136 -20.615 5.848 1.00 78.38 584 GLN A N 1
ATOM 4585 C CA . GLN A 1 584 ? 3.295 -19.441 6.029 1.00 78.38 584 GLN A CA 1
ATOM 4586 C C . GLN A 1 584 ? 2.179 -19.226 5.000 1.00 78.38 584 GLN A C 1
ATOM 4588 O O . GLN A 1 584 ? 2.434 -19.120 3.803 1.00 78.38 584 GLN A O 1
ATOM 4593 N N . THR A 1 585 ? 0.941 -19.040 5.477 1.00 80.69 585 THR A N 1
ATOM 4594 C CA . THR A 1 585 ? -0.230 -18.718 4.628 1.00 80.69 585 THR A CA 1
ATOM 4595 C C . THR A 1 585 ? 0.014 -17.514 3.726 1.00 80.69 585 THR A C 1
ATOM 4597 O O . THR A 1 585 ? -0.247 -17.583 2.531 1.00 80.69 585 THR A O 1
ATOM 4600 N N . ARG A 1 586 ? 0.617 -16.448 4.258 1.00 76.19 586 ARG A N 1
ATOM 4601 C CA . ARG A 1 586 ? 0.923 -15.219 3.507 1.00 76.19 586 ARG A CA 1
ATOM 4602 C C . ARG A 1 586 ? 1.951 -15.374 2.381 1.00 76.19 586 ARG A C 1
ATOM 4604 O O . ARG A 1 586 ? 2.080 -14.476 1.563 1.00 76.19 586 ARG A O 1
ATOM 4611 N N . ASN A 1 587 ? 2.683 -16.485 2.346 1.00 83.38 587 ASN A N 1
ATOM 4612 C CA . ASN A 1 587 ? 3.675 -16.770 1.307 1.00 83.38 587 ASN A CA 1
ATOM 4613 C C . ASN A 1 587 ? 3.146 -17.741 0.243 1.00 83.38 587 ASN A C 1
ATOM 4615 O O . ASN A 1 587 ? 3.913 -18.238 -0.582 1.00 83.38 587 ASN A O 1
ATOM 4619 N N . GLN A 1 588 ? 1.838 -18.015 0.275 1.00 87.50 588 GLN A N 1
ATOM 4620 C CA . GLN A 1 588 ? 1.133 -18.806 -0.722 1.00 87.50 588 GLN A CA 1
ATOM 4621 C C . GLN A 1 588 ? 0.329 -17.843 -1.605 1.00 87.50 588 GLN A C 1
ATOM 4623 O O . GLN A 1 588 ? -0.795 -17.469 -1.278 1.00 87.50 588 GLN A O 1
ATOM 4628 N N . LEU A 1 589 ? 0.936 -17.368 -2.692 1.00 85.25 589 LEU A N 1
ATOM 4629 C CA . LEU A 1 589 ? 0.386 -16.288 -3.517 1.00 85.25 589 LEU A CA 1
ATOM 4630 C C . LEU A 1 589 ? -0.343 -16.852 -4.738 1.00 85.25 589 LEU A C 1
ATOM 4632 O O . LEU A 1 589 ? 0.020 -17.904 -5.260 1.00 85.25 589 LEU A O 1
ATOM 4636 N N . SER A 1 590 ? -1.345 -16.133 -5.239 1.00 84.38 590 SER A N 1
ATOM 4637 C CA . SER A 1 590 ? -1.961 -16.405 -6.543 1.00 84.38 590 SER A CA 1
ATOM 4638 C C . SER A 1 590 ? -2.212 -15.100 -7.288 1.00 84.38 590 SER A C 1
ATOM 4640 O O . SER A 1 590 ? -2.671 -14.131 -6.686 1.00 84.38 590 SER A O 1
ATOM 4642 N N . PHE A 1 591 ? -1.884 -15.057 -8.579 1.00 80.50 591 PHE A N 1
ATOM 4643 C CA . PHE A 1 591 ? -2.038 -13.854 -9.401 1.00 80.50 591 PHE A CA 1
ATOM 4644 C C . PHE A 1 591 ? -2.172 -14.169 -10.894 1.00 80.50 591 PHE A C 1
ATOM 4646 O O . PHE A 1 591 ? -1.750 -15.223 -11.375 1.00 80.50 591 PHE A O 1
ATOM 4653 N N . ASP A 1 592 ? -2.734 -13.215 -11.635 1.00 81.62 592 ASP A N 1
ATOM 4654 C CA . ASP A 1 592 ? -2.775 -13.206 -13.097 1.00 81.62 592 ASP A CA 1
ATOM 4655 C C . ASP A 1 592 ? -1.648 -12.299 -13.621 1.00 81.62 592 ASP A C 1
ATOM 4657 O O . ASP A 1 592 ? -1.567 -11.116 -13.285 1.00 81.62 592 ASP A O 1
ATOM 4661 N N . MET A 1 593 ? -0.758 -12.841 -14.457 1.00 80.06 593 MET A N 1
ATOM 4662 C CA . MET A 1 593 ? 0.363 -12.091 -15.047 1.00 80.06 593 MET A CA 1
ATOM 4663 C C . MET A 1 593 ? -0.062 -10.995 -16.034 1.00 80.06 593 MET A C 1
ATOM 4665 O O . MET A 1 593 ? 0.766 -10.183 -16.435 1.00 80.06 593 MET A O 1
ATOM 4669 N N . THR A 1 594 ? -1.323 -10.977 -16.460 1.00 68.38 594 THR A N 1
ATOM 4670 C CA . THR A 1 594 ? -1.852 -10.059 -17.480 1.00 68.38 594 THR A CA 1
ATOM 4671 C C . THR A 1 594 ? -2.973 -9.160 -16.973 1.00 68.38 594 THR A C 1
ATOM 4673 O O . THR A 1 594 ? -3.484 -8.362 -17.757 1.00 68.38 594 THR A O 1
ATOM 4676 N N . ALA A 1 595 ? -3.370 -9.279 -15.702 1.00 59.28 595 ALA A N 1
ATOM 4677 C CA . ALA A 1 595 ? -4.346 -8.366 -15.127 1.00 59.28 595 ALA A CA 1
ATOM 4678 C C . ALA A 1 595 ? -3.844 -6.915 -15.251 1.00 59.28 595 ALA A C 1
ATOM 4680 O O . ALA A 1 595 ? -2.668 -6.607 -15.007 1.00 59.28 595 ALA A O 1
ATOM 4681 N N . ASP A 1 596 ? -4.740 -6.030 -15.690 1.00 46.47 596 ASP A N 1
ATOM 4682 C CA . ASP A 1 596 ? -4.563 -4.595 -15.504 1.00 46.47 596 ASP A CA 1
ATOM 4683 C C . ASP A 1 596 ? -4.653 -4.309 -14.016 1.00 46.47 596 ASP A C 1
ATOM 4685 O O . ASP A 1 596 ? -5.472 -4.930 -13.352 1.00 46.47 596 ASP A O 1
ATOM 4689 N N . CYS A 1 597 ? -3.759 -3.447 -13.519 1.00 38.47 597 CYS A N 1
ATOM 4690 C CA . CYS A 1 597 ? -3.461 -3.256 -12.103 1.00 38.47 597 CYS A CA 1
ATOM 4691 C C . CYS A 1 597 ? -4.722 -3.233 -11.225 1.00 38.47 597 CYS A C 1
ATOM 4693 O O . CYS A 1 597 ? -5.294 -2.174 -10.983 1.00 38.47 597 CYS A O 1
ATOM 4695 N N . GLU A 1 598 ? -5.110 -4.397 -10.719 1.00 33.97 598 GLU A N 1
ATOM 4696 C CA . GLU A 1 598 ? -5.798 -4.513 -9.451 1.00 33.97 598 GLU A CA 1
ATOM 4697 C C . GLU A 1 598 ? -4.682 -4.534 -8.407 1.00 33.97 598 GLU A C 1
ATOM 4699 O O . GLU A 1 598 ? -3.730 -5.312 -8.512 1.00 33.97 598 GLU A O 1
ATOM 4704 N N . GLU A 1 599 ? -4.737 -3.583 -7.478 1.00 37.91 599 GLU A N 1
ATOM 4705 C CA . GLU A 1 599 ? -3.820 -3.467 -6.348 1.00 37.91 599 GLU A CA 1
ATOM 4706 C C . GLU A 1 599 ? -3.649 -4.841 -5.677 1.00 37.91 599 GLU A C 1
ATOM 4708 O O . GLU A 1 599 ? -4.576 -5.351 -5.055 1.00 37.91 599 GLU A O 1
ATOM 4713 N N . GLN A 1 600 ? -2.457 -5.441 -5.759 1.00 31.61 600 GLN A N 1
ATOM 4714 C CA . GLN A 1 600 ? -1.989 -6.239 -4.630 1.00 31.61 600 GLN A CA 1
ATOM 4715 C C . GLN A 1 600 ? -1.248 -5.288 -3.697 1.00 31.61 600 GLN A C 1
ATOM 4717 O O . GLN A 1 600 ? -0.154 -4.803 -3.993 1.00 31.61 600 GLN A O 1
ATOM 4722 N N . GLU A 1 601 ? -1.967 -4.952 -2.630 1.00 37.31 601 GLU A N 1
ATOM 4723 C CA . GLU A 1 601 ? -1.675 -3.961 -1.607 1.00 37.31 601 GLU A CA 1
ATOM 4724 C C . GLU A 1 601 ? -0.350 -4.248 -0.885 1.00 37.31 601 GLU A C 1
ATOM 4726 O O . GLU A 1 601 ? -0.180 -5.280 -0.236 1.00 37.31 601 GLU A O 1
ATOM 4731 N N . PHE A 1 602 ? 0.561 -3.275 -0.906 1.00 34.41 602 PHE A N 1
ATOM 4732 C CA . PHE A 1 602 ? 1.417 -3.016 0.249 1.00 34.41 602 PHE A CA 1
ATOM 4733 C C . PHE A 1 602 ? 1.190 -1.567 0.687 1.00 34.41 602 PHE A C 1
ATOM 4735 O O . PHE A 1 602 ? 1.131 -0.678 -0.169 1.00 34.41 602 PHE A O 1
ATOM 4742 N N . PRO A 1 603 ? 1.036 -1.313 1.998 1.00 44.50 603 PRO A N 1
ATOM 4743 C CA . PRO A 1 603 ? 0.748 0.017 2.509 1.00 44.50 603 PRO A CA 1
ATOM 4744 C C . PRO A 1 603 ? 1.871 0.996 2.142 1.00 44.50 603 PRO A C 1
ATOM 4746 O O . PRO A 1 603 ? 3.051 0.649 2.203 1.00 44.50 603 PRO A O 1
ATOM 4749 N N . TRP A 1 604 ? 1.503 2.224 1.763 1.00 46.56 604 TRP A N 1
ATOM 4750 C CA . TRP A 1 604 ? 2.448 3.322 1.548 1.00 46.56 604 TRP A CA 1
ATOM 4751 C C . TRP A 1 604 ? 3.428 3.439 2.730 1.00 46.56 604 TRP A C 1
ATOM 4753 O O . TRP A 1 604 ? 3.037 3.321 3.884 1.00 46.56 604 TRP A O 1
ATOM 4763 N N . ASP A 1 605 ? 4.706 3.685 2.444 1.00 46.88 605 ASP A N 1
ATOM 4764 C CA . ASP A 1 605 ? 5.829 3.686 3.397 1.00 46.88 605 ASP A CA 1
ATOM 4765 C C . ASP A 1 605 ? 6.233 5.087 3.904 1.00 46.88 605 ASP A C 1
ATOM 4767 O O . ASP A 1 605 ? 7.205 5.246 4.645 1.00 46.88 605 ASP A O 1
ATOM 4771 N N . GLY A 1 606 ? 5.524 6.136 3.477 1.00 51.09 606 GLY A N 1
ATOM 4772 C CA . GLY A 1 606 ? 5.836 7.521 3.838 1.00 51.09 606 GLY A CA 1
ATOM 4773 C C . GLY A 1 606 ? 7.028 8.136 3.089 1.00 51.09 606 GLY A C 1
ATOM 4774 O O . GLY A 1 606 ? 7.461 9.240 3.441 1.00 51.09 606 GLY A O 1
ATOM 4775 N N . ILE A 1 607 ? 7.568 7.476 2.055 1.00 53.44 607 ILE A N 1
ATOM 4776 C CA . ILE A 1 607 ? 8.725 7.968 1.290 1.00 53.44 607 ILE A CA 1
ATOM 4777 C C . ILE A 1 607 ? 8.275 8.728 0.035 1.00 53.44 607 ILE A C 1
ATOM 4779 O O . ILE A 1 607 ? 7.353 8.333 -0.679 1.00 53.44 607 ILE A O 1
ATOM 4783 N N . ALA A 1 608 ? 8.937 9.857 -0.228 1.00 56.50 608 ALA A N 1
ATOM 4784 C CA . ALA A 1 608 ? 8.695 10.704 -1.392 1.00 56.50 608 ALA A CA 1
ATOM 4785 C C . ALA A 1 608 ? 9.416 10.152 -2.627 1.00 56.50 608 ALA A C 1
ATOM 4787 O O . ALA A 1 608 ? 10.603 9.852 -2.551 1.00 56.50 608 ALA A O 1
ATOM 4788 N N . ARG A 1 609 ? 8.735 10.078 -3.773 1.00 73.81 609 ARG A N 1
ATOM 4789 C CA . ARG A 1 609 ? 9.281 9.542 -5.030 1.00 73.81 609 ARG A CA 1
ATOM 4790 C C . ARG A 1 609 ? 8.997 10.478 -6.193 1.00 73.81 609 ARG A C 1
ATOM 4792 O O . ARG A 1 609 ? 7.846 10.856 -6.403 1.00 73.81 609 ARG A O 1
ATOM 4799 N N . ALA A 1 610 ? 10.020 10.842 -6.959 1.00 76.81 610 ALA A N 1
ATOM 4800 C CA . ALA A 1 610 ? 9.830 11.703 -8.121 1.00 76.81 610 ALA A CA 1
ATOM 4801 C C . ALA A 1 610 ? 8.899 11.031 -9.155 1.00 76.81 610 ALA A C 1
ATOM 4803 O O . ALA A 1 610 ? 9.073 9.845 -9.441 1.00 76.81 610 ALA A O 1
ATOM 4804 N N . PRO A 1 611 ? 7.902 11.744 -9.704 1.00 77.44 611 PRO A N 1
ATOM 4805 C CA . PRO A 1 611 ? 7.064 11.225 -10.775 1.00 77.44 611 PRO A CA 1
ATOM 4806 C C . PRO A 1 611 ? 7.846 11.158 -12.094 1.00 77.44 611 PRO A C 1
ATOM 4808 O O . PRO A 1 611 ? 8.697 12.004 -12.378 1.00 77.44 611 PRO A O 1
ATOM 4811 N N . LYS A 1 612 ? 7.535 10.159 -12.925 1.00 73.81 612 LYS A N 1
ATOM 4812 C CA . LYS A 1 612 ? 8.097 10.014 -14.282 1.00 73.81 612 LYS A CA 1
ATOM 4813 C C . LYS A 1 612 ? 7.500 11.062 -15.225 1.00 73.81 612 LYS A C 1
ATOM 4815 O O . LYS A 1 612 ? 6.390 11.509 -14.979 1.00 73.81 612 LYS A O 1
ATOM 4820 N N . GLY A 1 613 ? 8.183 11.395 -16.320 1.00 78.69 613 GLY A N 1
ATOM 4821 C CA . GLY A 1 613 ? 7.719 12.356 -17.336 1.00 78.69 613 GLY A CA 1
ATOM 4822 C C . GLY A 1 613 ? 8.445 13.704 -17.270 1.00 78.69 613 GLY A C 1
ATOM 4823 O O . GLY A 1 613 ? 9.198 13.975 -16.337 1.00 78.69 613 GLY A O 1
ATOM 4824 N N . SER A 1 614 ? 8.267 14.552 -18.285 1.00 78.31 614 SER A N 1
ATOM 4825 C CA . SER A 1 614 ? 8.898 15.886 -18.367 1.00 78.31 614 SER A CA 1
ATOM 4826 C C . SER A 1 614 ? 8.025 17.028 -17.819 1.00 78.31 614 SER A C 1
ATOM 4828 O O . SER A 1 614 ? 8.469 18.187 -17.705 1.00 78.31 614 SER A O 1
ATOM 4830 N N . GLY A 1 615 ? 6.769 16.715 -17.490 1.00 82.44 615 GLY A N 1
ATOM 4831 C CA . GLY A 1 615 ? 5.761 17.664 -17.032 1.00 82.44 615 GLY A CA 1
ATOM 4832 C C . GLY A 1 615 ? 5.281 18.610 -18.128 1.00 82.44 615 GLY A C 1
ATOM 4833 O O . GLY A 1 615 ? 4.870 19.725 -17.819 1.00 82.44 615 GLY A O 1
ATOM 4834 N N . THR A 1 616 ? 5.394 18.220 -19.398 1.00 88.75 616 THR A N 1
ATOM 4835 C CA . THR A 1 616 ? 4.773 18.950 -20.516 1.00 88.75 616 THR A CA 1
ATOM 4836 C C . THR A 1 616 ? 3.360 18.426 -20.753 1.00 88.75 616 THR A C 1
ATOM 4838 O O . THR A 1 616 ? 3.023 17.342 -20.301 1.00 88.75 616 THR A O 1
ATOM 4841 N N . GLU A 1 617 ? 2.525 19.165 -21.478 1.00 77.69 617 GLU A N 1
ATOM 4842 C CA . GLU A 1 617 ? 1.141 18.745 -21.757 1.00 77.69 617 GLU A CA 1
ATOM 4843 C C . GLU A 1 617 ? 1.059 17.374 -22.461 1.00 77.69 617 GLU A C 1
ATOM 4845 O O . GLU A 1 617 ? 0.215 16.550 -22.127 1.00 77.69 617 GLU A O 1
ATOM 4850 N N . ASN A 1 618 ? 1.988 17.090 -23.384 1.00 71.19 618 ASN A N 1
ATOM 4851 C CA . ASN A 1 618 ? 2.051 15.814 -24.113 1.00 71.19 618 ASN A CA 1
ATOM 4852 C C . ASN A 1 618 ? 2.813 14.705 -23.364 1.00 71.19 618 ASN A C 1
ATOM 4854 O O . ASN A 1 618 ? 2.807 13.559 -23.806 1.00 71.19 618 ASN A O 1
ATOM 4858 N N . ASP A 1 619 ? 3.509 15.049 -22.282 1.00 76.94 619 ASP A N 1
ATOM 4859 C CA . ASP A 1 619 ? 4.299 14.131 -21.458 1.00 76.94 619 ASP A CA 1
ATOM 4860 C C . ASP A 1 619 ? 4.247 14.613 -19.995 1.00 76.94 619 ASP A C 1
ATOM 4862 O O . ASP A 1 619 ? 5.211 15.218 -19.493 1.00 76.9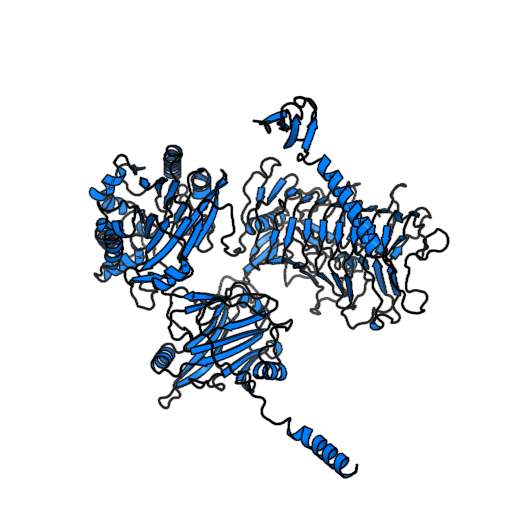4 619 ASP A O 1
ATOM 4866 N N . PRO A 1 620 ? 3.076 14.465 -19.342 1.00 76.88 620 PRO A N 1
ATOM 4867 C CA . PRO A 1 620 ? 2.853 14.957 -17.992 1.00 76.88 620 PRO A CA 1
ATOM 4868 C C . PRO A 1 620 ? 3.646 14.133 -16.979 1.00 76.88 620 PRO A C 1
ATOM 4870 O O . PRO A 1 620 ? 4.024 12.990 -17.226 1.00 76.88 620 PRO A O 1
ATOM 4873 N N . TYR A 1 621 ? 3.860 14.704 -15.800 1.00 88.38 621 TYR A N 1
ATOM 4874 C CA . TYR A 1 621 ? 4.366 13.949 -14.668 1.00 88.38 621 TYR A CA 1
ATOM 4875 C C . TYR A 1 621 ? 3.329 12.908 -14.224 1.00 88.38 621 TYR A C 1
ATOM 4877 O O . TYR A 1 621 ? 2.213 13.266 -13.849 1.00 88.38 621 TYR A O 1
ATOM 4885 N N . ILE A 1 622 ? 3.693 11.630 -14.259 1.00 85.19 622 ILE A N 1
ATOM 4886 C CA . ILE A 1 622 ? 2.810 10.518 -13.907 1.00 85.19 622 ILE A CA 1
ATOM 4887 C C . ILE A 1 622 ? 2.763 10.347 -12.392 1.00 85.19 622 ILE A C 1
ATOM 4889 O O . ILE A 1 622 ? 3.788 10.121 -11.746 1.00 85.19 622 ILE A O 1
ATOM 4893 N N . VAL A 1 623 ? 1.558 10.443 -11.839 1.00 85.19 623 VAL A N 1
ATOM 4894 C CA . VAL A 1 623 ? 1.275 10.262 -10.416 1.00 85.19 623 VAL A CA 1
ATOM 4895 C C . VAL A 1 623 ? 0.619 8.894 -10.242 1.00 85.19 623 VAL A C 1
ATOM 4897 O O . VAL A 1 623 ? -0.545 8.698 -10.577 1.00 85.19 623 VAL A O 1
ATOM 4900 N N . GLU A 1 624 ? 1.396 7.931 -9.760 1.00 79.88 624 GLU A N 1
ATOM 4901 C CA . GLU A 1 624 ? 0.983 6.524 -9.622 1.00 79.88 624 GLU A CA 1
ATOM 4902 C C . GLU A 1 624 ? 1.082 6.019 -8.174 1.00 79.88 624 GLU A C 1
ATOM 4904 O O . GLU A 1 624 ? 0.940 4.832 -7.908 1.00 79.88 624 GLU A O 1
ATOM 4909 N N . SER A 1 625 ? 1.391 6.904 -7.221 1.00 78.81 625 SER A N 1
ATOM 4910 C CA . SER A 1 625 ? 1.558 6.533 -5.816 1.00 78.81 625 SER A CA 1
ATOM 4911 C C . SER A 1 625 ? 1.455 7.728 -4.869 1.00 78.81 625 SER A C 1
ATOM 4913 O O . SER A 1 625 ? 1.723 8.877 -5.241 1.00 78.81 625 SER A O 1
ATOM 4915 N N . ALA A 1 626 ? 1.188 7.441 -3.593 1.00 77.69 626 ALA A N 1
ATOM 4916 C CA . ALA A 1 626 ? 1.240 8.419 -2.506 1.00 77.69 626 ALA A CA 1
ATOM 4917 C C . ALA A 1 626 ? 2.638 9.051 -2.351 1.00 77.69 626 ALA A C 1
ATOM 4919 O O . ALA A 1 626 ? 2.768 10.230 -2.017 1.00 77.69 626 ALA A O 1
ATOM 4920 N N . GLY A 1 627 ? 3.696 8.306 -2.691 1.00 74.44 627 GLY A N 1
ATOM 4921 C CA . GLY A 1 627 ? 5.060 8.828 -2.739 1.00 74.44 627 GLY A CA 1
ATOM 4922 C C . GLY A 1 627 ? 5.252 9.936 -3.779 1.00 74.44 627 GLY A C 1
ATOM 4923 O O . GLY A 1 627 ? 5.995 10.884 -3.516 1.00 74.44 627 GLY A O 1
ATOM 4924 N N . ASN A 1 628 ? 4.553 9.884 -4.919 1.00 88.69 628 ASN A N 1
ATOM 4925 C CA . ASN A 1 628 ? 4.586 10.961 -5.916 1.00 88.69 628 ASN A CA 1
ATOM 4926 C C . ASN A 1 628 ? 3.895 12.227 -5.412 1.00 88.69 628 ASN A C 1
ATOM 4928 O O . ASN A 1 628 ? 4.425 13.325 -5.592 1.00 88.69 628 ASN A O 1
ATOM 4932 N N . LEU A 1 629 ? 2.762 12.078 -4.721 1.00 89.19 629 LEU A N 1
ATOM 4933 C CA . LEU A 1 629 ? 2.085 13.199 -4.067 1.00 89.19 629 LEU A CA 1
ATOM 4934 C C . LEU A 1 629 ? 2.973 13.835 -2.989 1.00 89.19 629 LEU A C 1
ATOM 4936 O O . LEU A 1 629 ? 3.095 15.059 -2.924 1.00 89.19 629 LEU A O 1
ATOM 4940 N N . LEU A 1 630 ? 3.654 13.018 -2.179 1.00 78.88 630 LEU A N 1
ATOM 4941 C CA . LEU A 1 630 ? 4.571 13.511 -1.153 1.00 78.88 630 LEU A CA 1
ATOM 4942 C C . LEU A 1 630 ? 5.803 14.201 -1.760 1.00 78.88 630 LEU A C 1
ATOM 4944 O O . LEU A 1 630 ? 6.262 15.219 -1.239 1.00 78.88 630 LEU A O 1
ATOM 4948 N N . TRP A 1 631 ? 6.339 13.686 -2.868 1.00 84.19 631 TRP A N 1
ATOM 4949 C CA . TRP A 1 631 ? 7.405 14.367 -3.607 1.00 84.19 631 TRP A CA 1
ATOM 4950 C C . TRP A 1 631 ? 6.944 15.723 -4.119 1.00 84.19 631 TRP A C 1
ATOM 4952 O O . TRP A 1 631 ? 7.656 16.711 -3.942 1.00 84.19 631 TRP A O 1
ATOM 4962 N N . LEU A 1 632 ? 5.734 15.789 -4.676 1.00 87.06 632 LEU A N 1
ATOM 4963 C CA . LEU A 1 632 ? 5.158 17.033 -5.164 1.00 87.06 632 LEU A CA 1
ATOM 4964 C C . LEU A 1 632 ? 5.068 18.071 -4.045 1.00 87.06 632 LEU A C 1
ATOM 4966 O O . LEU A 1 632 ? 5.500 19.211 -4.223 1.00 87.06 632 LEU A O 1
ATOM 4970 N N . ALA A 1 633 ? 4.596 17.653 -2.867 1.00 81.06 633 ALA A N 1
ATOM 4971 C CA . ALA A 1 633 ? 4.580 18.494 -1.680 1.00 81.06 633 ALA A CA 1
ATOM 4972 C C . ALA A 1 633 ? 5.993 18.993 -1.342 1.00 81.06 633 ALA A C 1
ATOM 4974 O O . ALA A 1 633 ? 6.206 20.204 -1.261 1.00 81.06 633 ALA A O 1
ATOM 4975 N N . ASN A 1 634 ? 6.973 18.089 -1.226 1.00 73.56 634 ASN A N 1
ATOM 4976 C CA . ASN A 1 634 ? 8.358 18.431 -0.887 1.00 73.56 634 ASN A CA 1
ATOM 4977 C C . ASN A 1 634 ? 8.984 19.436 -1.862 1.00 73.56 634 ASN A C 1
ATOM 4979 O O . ASN A 1 634 ? 9.645 20.371 -1.420 1.00 73.56 634 ASN A O 1
ATOM 4983 N N . GLN A 1 635 ? 8.749 19.297 -3.166 1.00 77.81 635 GLN A N 1
ATOM 4984 C CA . GLN A 1 635 ? 9.292 20.219 -4.165 1.00 77.81 635 GLN A CA 1
ATOM 4985 C C . GLN A 1 635 ? 8.705 21.629 -4.051 1.00 77.81 635 GLN A C 1
ATOM 4987 O O . GLN A 1 635 ? 9.434 22.613 -4.185 1.00 77.81 635 GLN A O 1
ATOM 4992 N N . VAL A 1 636 ? 7.407 21.750 -3.742 1.00 75.50 636 VAL A N 1
ATOM 4993 C CA . VAL A 1 636 ? 6.801 23.057 -3.441 1.00 75.50 636 VAL A CA 1
ATOM 4994 C C . VAL A 1 636 ? 7.434 23.669 -2.183 1.00 75.50 636 VAL A C 1
ATOM 4996 O O . VAL A 1 636 ? 7.688 24.873 -2.156 1.00 75.50 636 VAL A O 1
ATOM 4999 N N . PHE A 1 637 ? 7.750 22.861 -1.163 1.00 69.25 637 PHE A N 1
ATOM 5000 C CA . PHE A 1 637 ? 8.464 23.328 0.035 1.00 69.25 637 PHE A CA 1
ATOM 5001 C C . PHE A 1 637 ? 9.907 23.778 -0.265 1.00 69.25 637 PHE A C 1
ATOM 5003 O O . PHE A 1 637 ? 10.336 24.820 0.235 1.00 69.25 637 PHE A O 1
ATOM 5010 N N . GLU A 1 638 ? 10.655 23.019 -1.068 1.00 63.31 638 GLU A N 1
ATOM 5011 C CA . GLU A 1 638 ? 12.066 23.284 -1.390 1.00 63.31 638 GLU A CA 1
ATOM 5012 C C . GLU A 1 638 ? 12.253 24.524 -2.268 1.00 63.31 638 GLU A C 1
ATOM 5014 O O . GLU A 1 638 ? 13.118 25.360 -1.990 1.00 63.31 638 GLU A O 1
ATOM 5019 N N . ALA A 1 639 ? 11.414 24.689 -3.293 1.00 59.41 639 ALA A N 1
ATOM 5020 C CA . ALA A 1 639 ? 11.500 25.799 -4.237 1.00 59.41 639 ALA A CA 1
ATOM 5021 C C . ALA A 1 639 ? 11.311 27.179 -3.577 1.00 59.41 639 ALA A C 1
ATOM 5023 O O . ALA A 1 639 ? 11.800 28.182 -4.092 1.00 59.41 639 ALA A O 1
ATOM 5024 N N . CYS A 1 640 ? 10.673 27.247 -2.404 1.00 54.75 640 CYS A N 1
ATOM 5025 C CA . CYS A 1 640 ? 10.508 28.487 -1.644 1.00 54.75 640 CYS A CA 1
ATOM 5026 C C . CYS A 1 640 ? 11.707 28.854 -0.743 1.00 54.75 640 CYS A C 1
ATOM 5028 O O . CYS A 1 640 ? 11.642 29.854 -0.027 1.00 54.75 640 CYS A O 1
ATOM 5030 N N . GLY A 1 641 ? 12.814 28.101 -0.823 1.00 51.00 641 GLY A N 1
ATOM 5031 C CA . GLY A 1 641 ? 14.158 28.531 -0.413 1.00 51.00 641 GLY A CA 1
ATOM 5032 C C . GLY A 1 641 ? 14.481 28.501 1.083 1.00 51.00 641 GLY A C 1
ATOM 5033 O O . GLY A 1 641 ? 15.570 28.930 1.470 1.00 51.00 641 GLY A O 1
ATOM 5034 N N . ASP A 1 642 ? 13.591 27.997 1.936 1.00 50.94 642 ASP A N 1
ATOM 5035 C CA . ASP A 1 642 ? 13.697 28.280 3.368 1.00 50.94 642 ASP A CA 1
ATOM 5036 C C . ASP A 1 642 ? 14.166 27.115 4.247 1.00 50.94 642 ASP A C 1
ATOM 5038 O O . ASP A 1 642 ? 14.481 27.405 5.393 1.00 50.94 642 ASP A O 1
ATOM 5042 N N . TYR A 1 643 ? 14.305 25.853 3.804 1.00 50.81 643 TYR A N 1
ATOM 5043 C CA . TYR A 1 643 ? 14.493 24.761 4.779 1.00 50.81 643 TYR A CA 1
ATOM 5044 C C . TYR A 1 643 ? 15.393 23.586 4.382 1.00 50.81 643 TYR A C 1
ATOM 5046 O O . TYR A 1 643 ? 15.414 23.149 3.238 1.00 50.81 643 TYR A O 1
ATOM 5054 N N . VAL A 1 644 ? 16.086 23.021 5.378 1.00 42.41 644 VAL A N 1
ATOM 5055 C CA . VAL A 1 644 ? 16.653 21.663 5.323 1.00 42.41 644 VAL A CA 1
ATOM 5056 C C . VAL A 1 644 ? 15.723 20.723 6.076 1.00 42.41 644 VAL A C 1
ATOM 5058 O O . VAL A 1 644 ? 15.253 21.047 7.170 1.00 42.41 644 VAL A O 1
ATOM 5061 N N . ARG A 1 645 ? 15.464 19.565 5.469 1.00 42.94 645 ARG A N 1
ATOM 5062 C CA . ARG A 1 645 ? 14.685 18.473 6.040 1.00 42.94 645 ARG A CA 1
ATOM 5063 C C . ARG A 1 645 ? 15.519 17.787 7.130 1.00 42.94 645 ARG A C 1
ATOM 5065 O O . ARG A 1 645 ? 16.447 17.043 6.834 1.00 42.94 645 ARG A O 1
ATOM 5072 N N . GLU A 1 646 ? 15.216 18.046 8.395 1.00 43.09 646 GLU A N 1
ATOM 5073 C CA . GLU A 1 646 ? 15.824 17.357 9.534 1.00 43.09 646 GLU A CA 1
ATOM 5074 C C . GLU A 1 646 ? 14.847 16.311 10.063 1.00 43.09 646 GLU A C 1
ATOM 5076 O O . GLU A 1 646 ? 13.814 16.652 10.643 1.00 43.09 646 GLU A O 1
ATOM 5081 N N . LYS A 1 647 ? 15.165 15.027 9.880 1.00 41.53 647 LYS A N 1
ATOM 5082 C CA . LYS A 1 647 ? 14.377 13.928 10.449 1.00 41.53 647 LYS A CA 1
ATOM 5083 C C . LYS A 1 647 ? 14.296 14.112 11.966 1.00 41.53 647 LYS A C 1
ATOM 5085 O O . LYS A 1 647 ? 15.324 14.153 12.643 1.00 41.53 647 LYS A O 1
ATOM 5090 N N . GLN A 1 648 ? 13.087 14.318 12.476 1.00 37.22 648 GLN A N 1
ATOM 5091 C CA . GLN A 1 648 ? 12.832 14.344 13.906 1.00 37.22 648 GLN A CA 1
ATOM 5092 C C . GLN A 1 648 ? 12.672 12.922 14.405 1.00 37.22 648 GLN A C 1
ATOM 5094 O O . GLN A 1 648 ? 12.419 11.975 13.661 1.00 37.22 648 GLN A O 1
ATOM 5099 N N . SER A 1 649 ? 12.841 12.777 15.703 1.00 30.91 649 SER A N 1
ATOM 5100 C CA . SER A 1 649 ? 12.859 11.483 16.357 1.00 30.91 649 SER A CA 1
ATOM 5101 C C . SER A 1 649 ? 11.459 10.863 16.531 1.00 30.91 649 SER A C 1
ATOM 5103 O O . SER A 1 649 ? 11.347 9.772 17.067 1.00 30.91 649 SER A O 1
ATOM 5105 N N . ASP A 1 650 ? 10.389 11.519 16.052 1.00 34.47 650 ASP A N 1
ATOM 5106 C CA . ASP A 1 650 ? 9.022 10.976 15.907 1.00 34.47 650 ASP A CA 1
ATOM 5107 C C . ASP A 1 650 ? 8.722 10.493 14.474 1.00 34.47 650 ASP A C 1
ATOM 5109 O O . ASP A 1 650 ? 7.568 10.257 14.141 1.00 34.47 650 ASP A O 1
ATOM 5113 N N . GLY A 1 651 ? 9.736 10.395 13.606 1.00 34.50 651 GLY A N 1
ATOM 5114 C CA . GLY A 1 651 ? 9.562 10.007 12.202 1.00 34.50 651 GLY A CA 1
ATOM 5115 C C . GLY A 1 651 ? 9.045 11.133 11.301 1.00 34.50 651 GLY A C 1
ATOM 5116 O O . GLY A 1 651 ? 9.170 11.039 10.080 1.00 34.50 651 GLY A O 1
ATOM 5117 N N . SER A 1 652 ? 8.562 12.240 11.873 1.00 34.16 652 SER A N 1
ATOM 5118 C CA . SER A 1 652 ? 8.248 13.444 11.115 1.00 34.16 652 SER A CA 1
ATOM 5119 C C . SER A 1 652 ? 9.529 14.160 10.699 1.00 34.16 652 SER A C 1
ATOM 5121 O O . SER A 1 652 ? 10.593 14.029 11.306 1.00 34.16 652 SER A O 1
ATOM 5123 N N . TYR A 1 653 ? 9.448 14.953 9.642 1.00 40.25 653 TYR A N 1
ATOM 5124 C CA . TYR A 1 653 ? 10.554 15.806 9.247 1.00 40.25 653 TYR A CA 1
ATOM 5125 C C . TYR A 1 653 ? 10.292 17.233 9.716 1.00 40.25 653 TYR A C 1
ATOM 5127 O O . TYR A 1 653 ? 9.228 17.802 9.485 1.00 40.25 653 TYR A O 1
ATOM 5135 N N . LYS A 1 654 ? 11.288 17.833 10.366 1.00 40.06 654 LYS A N 1
ATOM 5136 C CA . LYS A 1 654 ? 11.286 19.247 10.728 1.00 40.06 654 LYS A CA 1
ATOM 5137 C C . LYS A 1 654 ? 12.061 20.016 9.692 1.00 40.06 654 LYS A C 1
ATOM 5139 O O . LYS A 1 654 ? 13.200 19.706 9.368 1.00 40.06 654 LYS A O 1
ATOM 5144 N N . TYR A 1 655 ? 11.452 21.089 9.248 1.00 43.62 655 TYR A N 1
ATOM 5145 C CA . TYR A 1 655 ? 12.082 22.054 8.383 1.00 43.62 655 TYR A CA 1
ATOM 5146 C C . TYR A 1 655 ? 12.824 23.095 9.245 1.00 43.62 655 TYR A C 1
ATOM 5148 O O . TYR A 1 655 ? 12.223 23.735 10.115 1.00 43.62 655 TYR A O 1
ATOM 5156 N N . VAL A 1 656 ? 14.147 23.227 9.064 1.00 42.66 656 VAL A N 1
ATOM 5157 C CA . VAL A 1 656 ? 14.999 24.213 9.768 1.00 42.66 656 VAL A CA 1
ATOM 5158 C C . VAL A 1 656 ? 15.497 25.286 8.805 1.00 42.66 656 VAL A C 1
ATOM 5160 O O . VAL A 1 656 ? 16.010 24.967 7.734 1.00 42.66 656 VAL A O 1
ATOM 5163 N N . TYR A 1 657 ? 15.342 26.554 9.204 1.00 43.16 657 TYR A N 1
ATOM 5164 C CA . TYR A 1 657 ? 15.587 27.720 8.354 1.00 43.16 657 TYR A CA 1
ATOM 5165 C C . TYR A 1 657 ? 17.044 27.854 7.889 1.00 43.16 657 TYR A C 1
ATOM 5167 O O . TYR A 1 657 ? 17.946 27.846 8.731 1.00 43.16 657 TYR A O 1
ATOM 5175 N N . LYS A 1 658 ? 17.282 28.067 6.582 1.00 40.34 658 LYS A N 1
ATOM 5176 C CA . LYS A 1 658 ? 18.633 28.372 6.058 1.00 40.34 658 LYS A CA 1
ATOM 5177 C C . LYS A 1 658 ? 18.797 29.748 5.399 1.00 40.34 658 LYS A C 1
ATOM 5179 O O . LYS A 1 658 ? 19.833 30.367 5.641 1.00 40.34 658 LYS A O 1
ATOM 5184 N N . HIS A 1 659 ? 17.836 30.262 4.622 1.00 38.22 659 HIS A N 1
ATOM 5185 C CA . HIS A 1 659 ? 18.010 31.504 3.840 1.00 38.22 659 HIS A CA 1
ATOM 5186 C C . HIS A 1 659 ? 16.779 32.437 3.866 1.00 38.22 659 HIS A C 1
ATOM 5188 O O . HIS A 1 659 ? 15.940 32.307 4.748 1.00 38.22 659 HIS A O 1
ATOM 5194 N N . ALA A 1 660 ? 16.786 33.501 3.047 1.00 40.81 660 ALA A N 1
ATOM 5195 C CA . ALA A 1 660 ? 15.794 34.581 3.062 1.00 40.81 660 ALA A CA 1
ATOM 5196 C C . ALA A 1 660 ? 14.611 34.296 2.100 1.00 40.81 660 ALA A C 1
ATOM 5198 O O . ALA A 1 660 ? 14.851 33.782 1.009 1.00 40.81 660 ALA A O 1
ATOM 5199 N N . PRO A 1 661 ? 13.371 34.687 2.462 1.00 40.59 661 PRO A N 1
ATOM 5200 C CA . PRO A 1 661 ? 12.124 34.174 1.874 1.00 40.59 661 PRO A CA 1
ATOM 5201 C C . PRO A 1 661 ? 11.809 34.668 0.451 1.00 40.59 661 PRO A C 1
ATOM 5203 O O . PRO A 1 661 ? 12.117 35.810 0.098 1.00 40.59 661 PRO A O 1
ATOM 5206 N N . ILE A 1 662 ? 11.069 33.853 -0.319 1.00 45.81 662 ILE A N 1
ATOM 5207 C CA . ILE A 1 662 ? 10.389 34.293 -1.550 1.00 45.81 662 ILE A CA 1
ATOM 5208 C C . ILE A 1 662 ? 9.132 35.085 -1.184 1.00 45.81 662 ILE A C 1
ATOM 5210 O O . ILE A 1 662 ? 8.197 34.577 -0.568 1.00 45.81 662 ILE A O 1
ATOM 5214 N N . ASN A 1 663 ? 9.108 36.349 -1.596 1.00 50.00 663 ASN A N 1
ATOM 5215 C CA . ASN A 1 663 ? 7.945 37.214 -1.488 1.00 50.00 663 ASN A CA 1
ATOM 5216 C C . ASN A 1 663 ? 7.179 37.191 -2.823 1.00 50.00 663 ASN A C 1
ATOM 5218 O O . ASN A 1 663 ? 7.635 37.793 -3.798 1.00 50.00 663 ASN A O 1
ATOM 5222 N N . LEU A 1 664 ? 6.016 36.526 -2.880 1.00 51.53 664 LEU A N 1
ATOM 5223 C CA . LEU A 1 664 ? 5.184 36.475 -4.097 1.00 51.53 664 LEU A CA 1
ATOM 5224 C C . LEU A 1 664 ? 4.703 37.866 -4.550 1.00 51.53 664 LEU A C 1
ATOM 5226 O O . LEU A 1 664 ? 4.394 38.050 -5.724 1.00 51.53 664 LEU A O 1
ATOM 5230 N N . THR A 1 665 ? 4.719 38.881 -3.673 1.00 45.75 665 THR A N 1
ATOM 5231 C CA . THR A 1 665 ? 4.417 40.268 -4.079 1.00 45.75 665 THR A CA 1
ATOM 5232 C C . THR A 1 665 ? 5.526 40.929 -4.912 1.00 45.75 665 THR A C 1
ATOM 5234 O O . THR A 1 665 ? 5.277 41.969 -5.516 1.00 45.75 665 THR A O 1
ATOM 5237 N N . ASN A 1 666 ? 6.711 40.309 -5.021 1.00 43.78 666 ASN A N 1
ATOM 5238 C CA . ASN A 1 666 ? 7.882 40.844 -5.731 1.00 43.78 666 ASN A CA 1
ATOM 5239 C C . ASN A 1 666 ? 8.352 39.984 -6.927 1.00 43.78 666 ASN A C 1
ATOM 5241 O O . ASN A 1 666 ? 9.484 40.150 -7.378 1.00 43.78 666 ASN A O 1
ATOM 5245 N N . GLY A 1 667 ? 7.507 39.092 -7.465 1.00 49.41 667 GLY A N 1
ATOM 5246 C CA . GLY A 1 667 ? 7.802 38.365 -8.713 1.00 49.41 667 GLY A CA 1
ATOM 5247 C C . GLY A 1 667 ? 8.703 37.131 -8.568 1.00 49.41 667 GLY A C 1
ATOM 5248 O O . GLY A 1 667 ? 9.515 36.870 -9.452 1.00 49.41 667 GLY A O 1
ATOM 5249 N N . GLY A 1 668 ? 8.584 36.389 -7.462 1.00 57.72 668 GLY A N 1
ATOM 5250 C CA . GLY A 1 668 ? 9.225 35.075 -7.314 1.00 57.72 668 GLY A CA 1
ATOM 5251 C C . GLY A 1 668 ? 8.622 34.010 -8.239 1.00 57.72 668 GLY A C 1
ATOM 5252 O O . GLY A 1 668 ? 7.446 34.092 -8.590 1.00 57.72 668 GLY A O 1
ATOM 5253 N N . GLU A 1 669 ? 9.421 33.015 -8.629 1.00 66.25 669 GLU A N 1
ATOM 5254 C CA . GLU A 1 669 ? 8.952 31.877 -9.431 1.00 66.25 669 GLU A CA 1
ATOM 5255 C C . GLU A 1 669 ? 7.986 31.001 -8.617 1.00 66.25 669 GLU A C 1
ATOM 5257 O O . GLU A 1 669 ? 8.267 30.650 -7.470 1.00 66.25 669 GLU A O 1
ATOM 5262 N N . VAL A 1 670 ? 6.835 30.661 -9.207 1.00 77.81 670 VAL A N 1
ATOM 5263 C CA . VAL A 1 670 ? 5.843 29.765 -8.597 1.00 77.81 670 VAL A CA 1
ATOM 5264 C C . VAL A 1 670 ? 6.189 28.320 -8.974 1.00 77.81 670 VAL A C 1
ATOM 5266 O O . VAL A 1 670 ? 6.293 28.023 -10.171 1.00 77.81 670 VAL A O 1
ATOM 5269 N N . PRO A 1 671 ? 6.357 27.410 -7.998 1.00 81.56 671 PRO A N 1
ATOM 5270 C CA . PRO A 1 671 ? 6.661 26.010 -8.265 1.00 81.56 671 PRO A CA 1
ATOM 5271 C C . PRO A 1 671 ? 5.655 25.378 -9.227 1.00 81.56 671 PRO A C 1
ATOM 5273 O O . PRO A 1 671 ? 4.441 25.512 -9.064 1.00 81.56 671 PRO A O 1
ATOM 5276 N N . PHE A 1 672 ? 6.180 24.662 -10.220 1.00 90.31 672 PHE A N 1
ATOM 5277 C CA . PHE A 1 672 ? 5.400 23.933 -11.222 1.00 90.31 672 PHE A CA 1
ATOM 5278 C C . PHE A 1 672 ? 4.525 24.783 -12.154 1.00 90.31 672 PHE A C 1
ATOM 5280 O O . PHE A 1 672 ? 3.718 24.216 -12.885 1.00 90.31 672 PHE A O 1
ATOM 5287 N N . ALA A 1 673 ? 4.715 26.105 -12.210 1.00 89.44 673 ALA A N 1
ATOM 5288 C CA . ALA A 1 673 ? 4.053 26.939 -13.212 1.00 89.44 673 ALA A CA 1
ATOM 5289 C C . ALA A 1 673 ? 4.267 26.386 -14.637 1.00 89.44 673 ALA A C 1
ATOM 5291 O O . ALA A 1 673 ? 5.403 26.188 -15.078 1.00 89.44 673 ALA A O 1
ATOM 5292 N N . GLY A 1 674 ? 3.168 26.114 -15.350 1.00 87.38 674 GLY A N 1
ATOM 5293 C CA . GLY A 1 674 ? 3.188 25.538 -16.702 1.00 87.38 674 GLY A CA 1
ATOM 5294 C C . GLY A 1 674 ? 3.577 24.054 -16.780 1.00 87.38 674 GLY A C 1
ATOM 5295 O O . GLY A 1 674 ? 3.899 23.577 -17.869 1.00 87.38 674 GLY A O 1
ATOM 5296 N N . LYS A 1 675 ? 3.587 23.331 -15.651 1.00 94.88 675 LYS A N 1
ATOM 5297 C CA . LYS A 1 675 ? 3.817 21.880 -15.600 1.00 94.88 675 LYS A CA 1
ATOM 5298 C C . LYS A 1 675 ? 2.514 21.105 -15.457 1.00 94.88 675 LYS A C 1
ATOM 5300 O O . LYS A 1 675 ? 1.620 21.547 -14.745 1.00 94.88 675 LYS A O 1
ATOM 5305 N N . TYR A 1 676 ? 2.457 19.938 -16.091 1.00 94.69 676 TYR A N 1
ATOM 5306 C CA . TYR A 1 676 ? 1.293 19.052 -16.107 1.00 94.69 676 TYR A CA 1
ATOM 5307 C C . TYR A 1 676 ? 1.569 17.775 -15.315 1.00 94.69 676 TYR A C 1
ATOM 5309 O O . TYR A 1 676 ? 2.654 17.205 -15.425 1.00 94.69 676 TYR A O 1
ATOM 5317 N N . PHE A 1 677 ? 0.583 17.330 -14.543 1.00 97.06 677 PHE A N 1
ATOM 5318 C CA . PHE A 1 677 ? 0.577 16.113 -13.738 1.00 97.06 677 PHE A CA 1
ATOM 5319 C C . PHE A 1 677 ? -0.670 15.309 -14.075 1.00 97.06 677 PHE A C 1
ATOM 5321 O O . PHE A 1 677 ? -1.751 15.884 -14.191 1.00 97.06 677 PHE A O 1
ATOM 5328 N N . LYS A 1 678 ? -0.519 13.993 -14.208 1.00 87.69 678 LYS A N 1
ATOM 5329 C CA . LYS A 1 678 ? -1.623 13.085 -14.495 1.00 87.69 678 LYS A CA 1
ATOM 5330 C C . LYS A 1 678 ? -1.590 11.892 -13.556 1.00 87.69 678 LYS A C 1
ATOM 5332 O O . LYS A 1 678 ? -0.631 11.120 -13.569 1.00 87.69 678 LYS A O 1
ATOM 5337 N N . GLN A 1 679 ? -2.646 11.739 -12.771 1.00 86.69 679 GLN A N 1
ATOM 5338 C CA . GLN A 1 679 ? -2.893 10.536 -11.994 1.00 86.69 679 GLN A CA 1
ATOM 5339 C C . GLN A 1 679 ? -3.433 9.434 -12.907 1.00 86.69 679 GLN A C 1
ATOM 5341 O O . GLN A 1 679 ? -4.276 9.682 -13.771 1.00 86.69 679 GLN A O 1
ATOM 5346 N N . ILE A 1 680 ? -2.902 8.223 -12.749 1.00 72.88 680 ILE A N 1
ATOM 5347 C CA . ILE A 1 680 ? -3.211 7.093 -13.643 1.00 72.88 680 ILE A CA 1
ATOM 5348 C C . ILE A 1 680 ? -3.827 5.886 -12.933 1.00 72.88 680 ILE A C 1
ATOM 5350 O O . ILE A 1 680 ? -4.155 4.906 -13.596 1.00 72.88 680 ILE A O 1
ATOM 5354 N N . CYS A 1 681 ? -3.967 5.950 -11.613 1.00 59.38 681 CYS A N 1
ATOM 5355 C CA . CYS A 1 681 ? -4.571 4.915 -10.786 1.00 59.38 681 CYS A CA 1
ATOM 5356 C C . CYS A 1 681 ? -5.120 5.526 -9.494 1.00 59.38 681 CYS A C 1
ATOM 5358 O O . CYS A 1 681 ? -4.811 6.677 -9.165 1.00 59.38 681 CYS A O 1
ATOM 5360 N N . ASP A 1 682 ? -5.909 4.752 -8.752 1.00 76.44 682 ASP A N 1
ATOM 5361 C CA . ASP A 1 682 ? -6.228 5.089 -7.367 1.00 76.44 682 ASP A CA 1
ATOM 5362 C C . ASP A 1 682 ? -4.944 5.174 -6.529 1.00 76.44 682 ASP A C 1
ATOM 5364 O O . ASP A 1 682 ? -3.944 4.516 -6.819 1.00 76.44 682 ASP A O 1
ATOM 5368 N N . ILE A 1 683 ? -4.961 6.026 -5.506 1.00 81.94 683 ILE A N 1
ATOM 5369 C CA . ILE A 1 683 ? -3.841 6.207 -4.586 1.00 81.94 683 ILE A CA 1
ATOM 5370 C C . ILE A 1 683 ? -4.329 5.956 -3.167 1.00 81.94 683 ILE A C 1
ATOM 5372 O O . ILE A 1 683 ? -5.034 6.784 -2.591 1.00 81.94 683 ILE A O 1
ATOM 5376 N N . ASP A 1 684 ? -3.911 4.835 -2.591 1.00 75.81 684 ASP A N 1
ATOM 5377 C CA . ASP A 1 684 ? -4.134 4.522 -1.185 1.00 75.81 684 ASP A CA 1
ATOM 5378 C C . ASP A 1 684 ? -3.034 5.142 -0.297 1.00 75.81 684 ASP A C 1
ATOM 5380 O O . ASP A 1 684 ? -1.834 4.998 -0.554 1.00 75.81 684 ASP A O 1
ATOM 5384 N N . LEU A 1 685 ? -3.440 5.877 0.741 1.00 66.50 685 LEU A N 1
ATOM 5385 C CA . LEU A 1 685 ? -2.544 6.465 1.740 1.00 66.50 685 LEU A CA 1
ATOM 5386 C C . LEU A 1 685 ? -2.280 5.529 2.936 1.00 66.50 685 LEU A C 1
ATOM 5388 O O . LEU A 1 685 ? -1.547 5.900 3.849 1.00 66.50 685 LEU A O 1
ATOM 5392 N N . ALA A 1 686 ? -2.858 4.335 2.968 1.00 63.19 686 ALA A N 1
ATOM 5393 C CA . ALA A 1 686 ? -2.636 3.274 3.943 1.00 63.19 686 ALA A CA 1
ATOM 5394 C C . ALA A 1 686 ? -2.733 3.708 5.420 1.00 63.19 686 ALA A C 1
ATOM 5396 O O . ALA A 1 686 ? -1.974 3.268 6.284 1.00 63.19 686 ALA A O 1
ATOM 5397 N N . GLY A 1 687 ? -3.644 4.630 5.723 1.00 57.19 687 GLY A N 1
ATOM 5398 C CA . GLY A 1 687 ? -3.832 5.229 7.045 1.00 57.19 687 GLY A CA 1
ATOM 5399 C C . GLY A 1 687 ? -2.796 6.297 7.421 1.00 57.19 687 GLY A C 1
ATOM 5400 O O . GLY A 1 687 ? -2.971 6.986 8.434 1.00 57.19 687 GLY A O 1
ATOM 5401 N N . LEU A 1 688 ? -1.749 6.489 6.614 1.00 52.16 688 LEU A N 1
ATOM 5402 C CA . LEU A 1 688 ? -0.683 7.454 6.861 1.00 52.16 688 LEU A CA 1
ATOM 5403 C C . LEU A 1 688 ? -1.095 8.891 6.518 1.00 52.16 688 LEU A C 1
ATOM 5405 O O . LEU A 1 688 ? -2.097 9.172 5.854 1.00 52.16 688 LEU A O 1
ATOM 5409 N N . ALA A 1 689 ? -0.287 9.830 7.014 1.00 63.94 689 ALA A N 1
ATOM 5410 C CA . ALA A 1 689 ? -0.475 11.253 6.789 1.00 63.94 689 ALA A CA 1
ATOM 5411 C C . ALA A 1 689 ? 0.321 11.747 5.574 1.00 63.94 689 ALA A C 1
ATOM 5413 O O . ALA A 1 689 ? 1.550 11.712 5.568 1.00 63.94 689 ALA A O 1
ATOM 5414 N N . LEU A 1 690 ? -0.381 12.300 4.589 1.00 73.50 690 LEU A N 1
ATOM 5415 C CA . LEU A 1 690 ? 0.183 13.071 3.490 1.00 73.50 690 LEU A CA 1
ATOM 5416 C C . LEU A 1 690 ? 0.226 14.557 3.857 1.00 73.50 690 LEU A C 1
ATOM 5418 O O . LEU A 1 690 ? -0.754 15.134 4.337 1.00 73.50 690 LEU A O 1
ATOM 5422 N N . TYR A 1 691 ? 1.366 15.200 3.614 1.00 76.38 691 TYR A N 1
ATOM 5423 C CA . TYR A 1 691 ? 1.477 16.641 3.795 1.00 76.38 691 TYR A CA 1
ATOM 5424 C C . TYR A 1 691 ? 0.803 17.395 2.651 1.00 76.38 691 TYR A C 1
ATOM 5426 O O . TYR A 1 691 ? 0.975 17.049 1.484 1.00 76.38 691 TYR A O 1
ATOM 5434 N N . SER A 1 692 ? 0.092 18.469 2.992 1.00 84.56 692 SER A N 1
ATOM 5435 C CA . SER A 1 692 ? -0.472 19.396 2.013 1.00 84.56 692 SER A CA 1
ATOM 5436 C C . SER A 1 692 ? 0.579 19.891 1.017 1.00 84.56 692 SER A C 1
ATOM 5438 O O . SER A 1 692 ? 1.653 20.355 1.409 1.00 84.56 692 SER A O 1
ATOM 5440 N N . ILE A 1 693 ? 0.234 19.859 -0.269 1.00 88.12 693 ILE A N 1
ATOM 5441 C CA . ILE A 1 693 ? 1.043 20.416 -1.352 1.00 88.12 693 ILE A CA 1
ATOM 5442 C C . ILE A 1 693 ? 0.892 21.941 -1.315 1.00 88.12 693 ILE A C 1
ATOM 5444 O O . ILE A 1 693 ? -0.137 22.499 -1.701 1.00 88.12 693 ILE A O 1
ATOM 5448 N N . GLY A 1 694 ? 1.917 22.617 -0.800 1.00 78.69 694 GLY A N 1
ATOM 5449 C CA . GLY A 1 694 ? 1.914 24.064 -0.585 1.00 78.69 694 GLY A CA 1
ATOM 5450 C C . GLY A 1 694 ? 1.332 24.500 0.763 1.00 78.69 694 GLY A C 1
ATOM 5451 O O . GLY A 1 694 ? 0.652 23.752 1.465 1.00 78.69 694 GLY A O 1
ATOM 5452 N N . TYR A 1 695 ? 1.635 25.739 1.144 1.00 75.50 695 TYR A N 1
ATOM 5453 C CA . TYR A 1 695 ? 1.213 26.356 2.394 1.00 75.50 695 TYR A CA 1
ATOM 5454 C C . TYR A 1 695 ? 1.139 27.884 2.303 1.00 75.50 695 TYR A C 1
ATOM 5456 O O . TYR A 1 695 ? 1.785 28.526 1.471 1.00 75.50 695 TYR A O 1
ATOM 5464 N N . TYR A 1 696 ? 0.392 28.478 3.230 1.00 68.25 696 TYR A N 1
ATOM 5465 C CA . TYR A 1 696 ? 0.293 29.923 3.406 1.00 68.25 696 TYR A CA 1
ATOM 5466 C C . TYR A 1 696 ? 0.629 30.308 4.856 1.00 68.25 696 TYR A C 1
ATOM 5468 O O . TYR A 1 696 ? 0.107 29.721 5.806 1.00 68.25 696 TYR A O 1
ATOM 5476 N N . HIS A 1 697 ? 1.514 31.289 5.039 1.00 63.72 697 HIS A N 1
ATOM 5477 C CA . HIS A 1 697 ? 2.057 31.700 6.334 1.00 63.72 697 HIS A CA 1
ATOM 5478 C C . HIS A 1 697 ? 2.096 33.229 6.476 1.00 63.72 697 HIS A C 1
ATOM 5480 O O . HIS A 1 697 ? 2.579 33.937 5.600 1.00 63.72 697 HIS A O 1
ATOM 5486 N N . THR A 1 698 ? 1.678 33.758 7.624 1.00 51.38 698 THR A N 1
ATOM 5487 C CA . THR A 1 698 ? 1.750 35.193 7.961 1.00 51.38 698 THR A CA 1
ATOM 5488 C C . THR A 1 698 ? 2.503 35.368 9.280 1.00 51.38 698 THR A C 1
ATOM 5490 O O . THR A 1 698 ? 2.102 34.756 10.268 1.00 51.38 698 THR A O 1
ATOM 5493 N N . SER A 1 699 ? 3.566 36.182 9.320 1.00 48.56 699 SER A N 1
ATOM 5494 C CA . SER A 1 699 ? 4.243 36.542 10.579 1.00 48.56 699 SER A CA 1
ATOM 5495 C C . SER A 1 699 ? 3.653 37.803 11.217 1.00 48.56 699 SER A C 1
ATOM 5497 O O . SER A 1 699 ? 3.173 38.683 10.506 1.00 48.56 699 SER A O 1
ATOM 5499 N N . GLU A 1 700 ? 3.798 37.956 12.540 1.00 42.53 700 GLU A N 1
ATOM 5500 C CA . GLU A 1 700 ? 3.435 39.176 13.304 1.00 42.53 700 GLU A CA 1
ATOM 5501 C C . GLU A 1 700 ? 4.128 40.464 12.810 1.00 42.53 700 GLU A C 1
ATOM 5503 O O . GLU A 1 700 ? 3.775 41.569 13.208 1.00 42.53 700 GLU A O 1
ATOM 5508 N N . SER A 1 701 ? 5.142 40.336 11.952 1.00 43.03 701 SER A N 1
ATOM 5509 C CA . SER A 1 701 ? 5.876 41.444 11.334 1.00 43.03 701 SER A CA 1
ATOM 5510 C C . SER A 1 701 ? 5.349 41.865 9.953 1.00 43.03 701 SER A C 1
ATOM 5512 O O . SER A 1 701 ? 5.975 42.709 9.314 1.00 43.03 701 SER A O 1
ATOM 5514 N N . GLY A 1 702 ? 4.237 41.288 9.476 1.00 44.84 702 GLY A N 1
ATOM 5515 C CA . GLY A 1 702 ? 3.615 41.638 8.191 1.00 44.84 702 GLY A CA 1
ATOM 5516 C C . GLY A 1 702 ? 4.300 41.044 6.952 1.00 44.84 702 GLY A C 1
ATOM 5517 O O . GLY A 1 702 ? 3.981 41.434 5.830 1.00 44.84 702 GLY A O 1
ATOM 5518 N N . ASN A 1 703 ? 5.229 40.096 7.126 1.00 50.12 703 ASN A N 1
ATOM 5519 C CA . ASN A 1 703 ? 5.892 39.403 6.019 1.00 50.12 703 ASN A CA 1
ATOM 5520 C C . ASN A 1 703 ? 5.153 38.092 5.716 1.00 50.12 703 ASN A C 1
ATOM 5522 O O . ASN A 1 703 ? 5.408 37.055 6.333 1.00 50.12 703 ASN A O 1
ATOM 5526 N N . GLU A 1 704 ? 4.213 38.142 4.774 1.00 54.81 704 GLU A N 1
ATOM 5527 C CA . GLU A 1 704 ? 3.500 36.956 4.296 1.00 54.81 704 GLU A CA 1
ATOM 5528 C C . GLU A 1 704 ? 4.446 36.059 3.477 1.00 54.81 704 GLU A C 1
ATOM 5530 O O . GLU A 1 704 ? 5.149 36.521 2.577 1.00 54.81 704 GLU A O 1
ATOM 5535 N N . LYS A 1 705 ? 4.486 34.770 3.817 1.00 62.09 705 LYS A N 1
ATOM 5536 C CA . LYS A 1 705 ? 5.254 33.717 3.151 1.00 62.09 705 LYS A CA 1
ATOM 5537 C C . LYS A 1 705 ? 4.274 32.735 2.525 1.00 62.09 705 LYS A C 1
ATOM 5539 O O . LYS A 1 705 ? 3.421 32.188 3.218 1.00 62.09 705 LYS A O 1
ATOM 5544 N N . VAL A 1 706 ? 4.403 32.486 1.232 1.00 67.25 706 VAL A N 1
ATOM 5545 C CA . VAL A 1 706 ? 3.482 31.616 0.497 1.00 67.25 706 VAL A CA 1
ATOM 5546 C C . VAL A 1 706 ? 4.293 30.654 -0.352 1.00 67.25 706 VAL A C 1
ATOM 5548 O O . VAL A 1 706 ? 5.148 31.093 -1.116 1.00 67.25 706 VAL A O 1
ATOM 5551 N N . ALA A 1 707 ? 4.001 29.362 -0.224 1.00 73.88 707 ALA A N 1
ATOM 5552 C CA . ALA A 1 707 ? 4.455 28.332 -1.144 1.00 73.88 707 ALA A CA 1
ATOM 5553 C C . ALA A 1 707 ? 3.217 27.737 -1.807 1.00 73.88 707 ALA A C 1
ATOM 5555 O O . ALA A 1 707 ? 2.416 27.080 -1.148 1.00 73.88 707 ALA A O 1
ATOM 5556 N N . ALA A 1 708 ? 3.020 28.023 -3.087 1.00 81.56 708 ALA A N 1
ATOM 5557 C CA . ALA A 1 708 ? 1.823 27.621 -3.807 1.00 81.56 708 ALA A CA 1
ATOM 5558 C C . ALA A 1 708 ? 2.181 26.683 -4.956 1.00 81.56 708 ALA A C 1
ATOM 5560 O O . ALA A 1 708 ? 3.195 26.873 -5.624 1.00 81.56 708 ALA A O 1
ATOM 5561 N N . PHE A 1 709 ? 1.335 25.689 -5.195 1.00 91.44 709 PHE A N 1
ATOM 5562 C CA . PHE A 1 709 ? 1.385 24.900 -6.417 1.00 91.44 709 PHE A CA 1
ATOM 5563 C C . PHE A 1 709 ? 0.817 25.725 -7.580 1.00 91.44 709 PHE A C 1
ATOM 5565 O O . PHE A 1 709 ? -0.256 26.312 -7.436 1.00 91.44 709 PHE A O 1
ATOM 5572 N N . GLY A 1 710 ? 1.529 25.786 -8.708 1.00 91.50 710 GLY A N 1
ATOM 5573 C CA . GLY A 1 710 ? 1.110 26.522 -9.909 1.00 91.50 710 GLY A CA 1
ATOM 5574 C C . GLY A 1 710 ? 0.930 25.664 -11.164 1.00 91.50 710 GLY A C 1
ATOM 5575 O O . GLY A 1 710 ? 0.886 26.209 -12.263 1.00 91.50 710 GLY A O 1
ATOM 5576 N N . GLY A 1 711 ? 0.898 24.336 -11.027 1.00 94.56 711 GLY A N 1
ATOM 5577 C CA . GLY A 1 711 ? 0.765 23.411 -12.157 1.00 94.56 711 GLY A CA 1
ATOM 5578 C C . GLY A 1 711 ? -0.679 23.072 -12.533 1.00 94.56 711 GLY A C 1
ATOM 5579 O O . GLY A 1 711 ? -1.640 23.547 -11.928 1.00 94.56 711 GLY A O 1
ATOM 5580 N N . HIS A 1 712 ? -0.815 22.202 -13.530 1.00 97.25 712 HIS A N 1
ATOM 5581 C CA . HIS A 1 712 ? -2.052 21.512 -13.891 1.00 97.25 712 HIS A CA 1
ATOM 5582 C C . HIS A 1 712 ? -1.996 20.091 -13.331 1.00 97.25 712 HIS A C 1
ATOM 5584 O O . HIS A 1 712 ? -1.114 19.327 -13.710 1.00 97.25 712 HIS A O 1
ATOM 5590 N N . TYR A 1 713 ? -2.902 19.739 -12.424 1.00 97.94 713 TYR A N 1
ATOM 5591 C CA . TYR A 1 713 ? -3.079 18.381 -11.918 1.00 97.94 713 TYR A CA 1
ATOM 5592 C C . TYR A 1 713 ? -4.400 17.795 -12.417 1.00 97.94 713 TYR A C 1
ATOM 5594 O O . TYR A 1 713 ? -5.463 18.287 -12.046 1.00 97.94 713 TYR A O 1
ATOM 5602 N N . ASP A 1 714 ? -4.320 16.748 -13.232 1.00 92.81 714 ASP A N 1
ATOM 5603 C CA . ASP A 1 714 ? -5.454 15.937 -13.673 1.00 92.81 714 ASP A CA 1
ATOM 5604 C C . ASP A 1 714 ? -5.476 14.620 -12.881 1.00 92.81 714 ASP A C 1
ATOM 5606 O O . ASP A 1 714 ? -4.590 13.776 -13.025 1.00 92.81 714 ASP A O 1
ATOM 5610 N N . GLY A 1 715 ? -6.486 14.444 -12.032 1.00 78.12 715 GLY A N 1
ATOM 5611 C CA . GLY A 1 715 ? -6.712 13.243 -11.232 1.00 78.12 715 GLY A CA 1
ATOM 5612 C C . GLY A 1 715 ? -7.175 12.029 -12.046 1.00 78.12 715 GLY A C 1
ATOM 5613 O O . GLY A 1 715 ? -7.276 10.933 -11.502 1.00 78.12 715 GLY A O 1
ATOM 5614 N N . GLY A 1 716 ? -7.469 12.192 -13.341 1.00 74.56 716 GLY A N 1
ATOM 5615 C CA . GLY A 1 716 ? -7.865 11.103 -14.235 1.00 74.56 716 GLY A CA 1
ATOM 5616 C C . GLY A 1 716 ? -9.205 10.441 -13.891 1.00 74.56 716 GLY A C 1
ATOM 5617 O O . GLY A 1 716 ? -9.560 9.447 -14.517 1.00 74.56 716 GLY A O 1
ATOM 5618 N N . GLY A 1 717 ? -9.950 10.977 -12.916 1.00 61.38 717 GLY A N 1
ATOM 5619 C CA . GLY A 1 717 ? -11.159 10.370 -12.356 1.00 61.38 717 GLY A CA 1
ATOM 5620 C C . GLY A 1 717 ? -10.880 9.337 -11.261 1.00 61.38 717 GLY A C 1
ATOM 5621 O O . GLY A 1 717 ? -11.825 8.756 -10.732 1.00 61.38 717 GLY A O 1
ATOM 5622 N N . TYR A 1 718 ? -9.611 9.126 -10.910 1.00 74.62 718 TYR A N 1
ATOM 5623 C CA . TYR A 1 718 ? -9.188 8.204 -9.864 1.00 74.62 718 TYR A CA 1
ATOM 5624 C C . TYR A 1 718 ? -9.333 8.820 -8.467 1.00 74.62 718 TYR A C 1
ATOM 5626 O O . TYR A 1 718 ? -9.418 10.042 -8.286 1.00 74.62 718 TYR A O 1
ATOM 5634 N N . SER A 1 719 ? -9.372 7.951 -7.462 1.00 78.69 719 SER A N 1
ATOM 5635 C CA . SER A 1 719 ? -9.524 8.320 -6.060 1.00 78.69 719 SER A CA 1
ATOM 5636 C C . SER A 1 719 ? -8.183 8.443 -5.336 1.00 78.69 719 SER A C 1
ATOM 5638 O O . SER A 1 719 ? -7.195 7.792 -5.671 1.00 78.69 719 SER A O 1
ATOM 5640 N N . ILE A 1 720 ? -8.144 9.302 -4.322 1.00 89.44 720 ILE A N 1
ATOM 5641 C CA . ILE A 1 720 ? -7.123 9.305 -3.274 1.00 89.44 720 ILE A CA 1
ATOM 5642 C C . ILE A 1 720 ? -7.836 8.889 -1.993 1.00 89.44 720 ILE A C 1
ATOM 5644 O O . ILE A 1 720 ? -8.783 9.570 -1.579 1.00 89.44 720 ILE A O 1
ATOM 5648 N N . LYS A 1 721 ? -7.406 7.769 -1.400 1.00 83.06 721 LYS A N 1
ATOM 5649 C CA . LYS A 1 721 ? -8.176 7.059 -0.379 1.00 83.06 721 LYS A CA 1
ATOM 5650 C C . LYS A 1 721 ? -7.405 6.668 0.878 1.00 83.06 721 LYS A C 1
ATOM 5652 O O . LYS A 1 721 ? -6.178 6.653 0.888 1.00 83.06 721 LYS A O 1
ATOM 5657 N N . ASN A 1 722 ? -8.156 6.382 1.943 1.00 70.44 722 ASN A N 1
ATOM 5658 C CA . ASN A 1 722 ? -7.699 5.702 3.161 1.00 70.44 722 ASN A CA 1
ATOM 5659 C C . ASN A 1 722 ? -6.497 6.365 3.858 1.00 70.44 722 ASN A C 1
ATOM 5661 O O . ASN A 1 722 ? -5.419 5.791 3.960 1.00 70.44 722 ASN A O 1
ATOM 5665 N N . GLY A 1 723 ? -6.657 7.575 4.397 1.00 70.56 723 GLY A N 1
ATOM 5666 C CA . GLY A 1 723 ? -5.569 8.219 5.139 1.00 70.56 723 GLY A CA 1
ATOM 5667 C C . GLY A 1 723 ? -5.865 9.622 5.632 1.00 70.56 723 GLY A C 1
ATOM 5668 O O . GLY A 1 723 ? -7.017 10.023 5.818 1.00 70.56 723 GLY A O 1
ATOM 5669 N N . ARG A 1 724 ? -4.800 10.376 5.914 1.00 76.56 724 ARG A N 1
ATOM 5670 C CA . ARG A 1 724 ? -4.902 11.710 6.517 1.00 76.56 724 ARG A CA 1
ATOM 5671 C C . ARG A 1 724 ? -4.177 12.737 5.669 1.00 76.56 724 ARG A C 1
ATOM 5673 O O . ARG A 1 724 ? -3.085 12.477 5.185 1.00 76.56 724 ARG A O 1
ATOM 5680 N N . ILE A 1 725 ? -4.737 13.935 5.556 1.00 81.50 725 ILE A N 1
ATOM 5681 C CA . ILE A 1 725 ? -4.034 15.084 4.982 1.00 81.50 725 ILE A CA 1
ATOM 5682 C C . ILE A 1 725 ? -3.788 16.101 6.086 1.00 81.50 725 ILE A C 1
ATOM 5684 O O . ILE A 1 725 ? -4.722 16.519 6.776 1.00 81.50 725 ILE A O 1
ATOM 5688 N N . VAL A 1 726 ? -2.527 16.492 6.256 1.00 71.62 726 VAL A N 1
ATOM 5689 C CA . VAL A 1 726 ? -2.094 17.400 7.322 1.00 71.62 726 VAL A CA 1
ATOM 5690 C C . VAL A 1 726 ? -1.246 18.550 6.764 1.00 71.62 726 VAL A C 1
ATOM 5692 O O . VAL A 1 726 ? -0.466 18.356 5.833 1.00 71.62 726 VAL A O 1
ATOM 5695 N N . PRO A 1 727 ? -1.328 19.767 7.325 1.00 65.88 727 PRO A N 1
ATOM 5696 C CA . PRO A 1 727 ? -0.466 20.870 6.921 1.00 65.88 727 PRO A CA 1
ATOM 5697 C C . PRO A 1 727 ? 1.001 20.540 7.228 1.00 65.88 727 PRO A C 1
ATOM 5699 O O . PRO A 1 727 ? 1.327 20.079 8.321 1.00 65.88 727 PRO A O 1
ATOM 5702 N N . GLY A 1 728 ? 1.908 20.835 6.291 1.00 52.78 728 GLY A N 1
ATOM 5703 C CA . GLY A 1 728 ? 3.339 20.478 6.355 1.00 52.78 728 GLY A CA 1
ATOM 5704 C C . GLY A 1 728 ? 4.190 21.116 7.463 1.00 52.78 728 GLY A C 1
ATOM 5705 O O . GLY A 1 728 ? 5.411 21.022 7.420 1.00 52.78 728 GLY A O 1
ATOM 5706 N N . LEU A 1 729 ? 3.589 21.773 8.462 1.00 47.94 729 LEU A N 1
ATOM 5707 C CA . LEU A 1 729 ? 4.301 22.362 9.600 1.00 47.94 729 LEU A CA 1
ATOM 5708 C C . LEU A 1 729 ? 3.544 22.098 10.909 1.00 47.94 729 LEU A C 1
ATOM 5710 O O . LEU A 1 729 ? 2.575 22.787 11.228 1.00 47.94 729 LEU A O 1
ATOM 5714 N N . ILE A 1 730 ? 4.040 21.160 11.717 1.00 39.41 730 ILE A N 1
ATOM 5715 C CA . ILE A 1 730 ? 3.733 21.088 13.151 1.00 39.41 730 ILE A CA 1
ATOM 5716 C C . ILE A 1 730 ? 5.048 21.347 13.891 1.00 39.41 730 ILE A C 1
ATOM 5718 O O . ILE A 1 730 ? 5.848 20.439 14.080 1.00 39.41 730 ILE A O 1
ATOM 5722 N N . GLN A 1 731 ? 5.316 22.593 14.295 1.00 39.38 731 GLN A N 1
ATOM 5723 C CA . GLN A 1 731 ? 6.433 22.887 15.201 1.00 39.38 731 GLN A CA 1
ATOM 5724 C C . GLN A 1 731 ? 5.914 23.369 16.560 1.00 39.38 731 GLN A C 1
ATOM 5726 O O . GLN A 1 731 ? 5.039 24.228 16.645 1.00 39.38 731 GLN A O 1
ATOM 5731 N N . ASN A 1 732 ? 6.475 22.789 17.624 1.00 32.88 732 ASN A N 1
ATOM 5732 C CA . ASN A 1 732 ? 6.035 22.902 19.017 1.00 32.88 732 ASN A CA 1
ATOM 5733 C C . ASN A 1 732 ? 6.823 23.925 19.872 1.00 32.88 732 ASN A C 1
ATOM 5735 O O . ASN A 1 732 ? 6.721 23.869 21.096 1.00 32.88 732 ASN A O 1
ATOM 5739 N N . SER A 1 733 ? 7.620 24.850 19.313 1.00 30.14 733 SER A N 1
ATOM 5740 C CA . SER A 1 733 ? 8.505 25.665 20.181 1.00 30.14 733 SER A CA 1
ATOM 5741 C C . SER A 1 733 ? 9.032 27.017 19.671 1.00 30.14 733 SER A C 1
ATOM 5743 O O . SER A 1 733 ? 9.997 27.529 20.235 1.00 30.14 733 SER A O 1
ATOM 5745 N N . ILE A 1 734 ? 8.395 27.678 18.702 1.00 30.67 734 ILE A N 1
ATOM 5746 C CA . ILE A 1 734 ? 8.710 29.088 18.390 1.00 30.67 734 ILE A CA 1
ATOM 5747 C C . ILE A 1 734 ? 7.405 29.883 18.388 1.00 30.67 734 ILE A C 1
ATOM 5749 O O . ILE A 1 734 ? 6.391 29.402 17.890 1.00 30.67 734 ILE A O 1
ATOM 5753 N N . GLY A 1 735 ? 7.417 31.064 19.006 1.00 38.06 735 GLY A N 1
ATOM 5754 C CA . GLY A 1 735 ? 6.263 31.951 19.086 1.00 38.06 735 GLY A CA 1
ATOM 5755 C C . GLY A 1 735 ? 5.570 32.162 17.734 1.00 38.06 735 GLY A C 1
ATOM 5756 O O . GLY A 1 735 ? 6.205 32.248 16.683 1.00 38.06 735 GLY A O 1
ATOM 5757 N N . THR A 1 736 ? 4.245 32.221 17.811 1.00 40.34 736 THR A N 1
ATOM 5758 C CA . THR A 1 736 ? 3.389 33.078 16.983 1.00 40.34 736 THR A CA 1
ATOM 5759 C C . THR A 1 736 ? 3.278 32.837 15.466 1.00 40.34 736 THR A C 1
ATOM 5761 O O . THR A 1 736 ? 2.719 33.660 14.751 1.00 40.34 736 THR A O 1
ATOM 5764 N N . ASN A 1 737 ? 3.718 31.686 14.946 1.00 46.03 737 ASN A N 1
ATOM 5765 C CA . ASN A 1 737 ? 3.779 31.436 13.497 1.00 46.03 737 ASN A CA 1
ATOM 5766 C C . ASN A 1 737 ? 3.179 30.065 13.105 1.00 46.03 737 ASN A C 1
ATOM 5768 O O . ASN A 1 737 ? 3.831 29.031 13.235 1.00 46.03 737 ASN A O 1
ATOM 5772 N N . ILE A 1 738 ? 1.915 30.056 12.661 1.00 50.34 738 ILE A N 1
ATOM 5773 C CA . ILE A 1 738 ? 1.111 28.859 12.312 1.00 50.34 738 ILE A CA 1
ATOM 5774 C C . ILE A 1 738 ? 1.030 28.720 10.774 1.00 50.34 738 ILE A C 1
ATOM 5776 O O . ILE A 1 738 ? 1.130 29.723 10.077 1.00 50.34 738 ILE A O 1
ATOM 5780 N N . ASN A 1 739 ? 0.886 27.505 10.227 1.00 50.94 739 ASN A N 1
ATOM 5781 C CA . ASN A 1 739 ? 0.528 27.265 8.816 1.00 50.94 739 ASN A CA 1
ATOM 5782 C C . ASN A 1 739 ? -1.002 27.344 8.658 1.00 50.94 739 ASN A C 1
ATOM 5784 O O . ASN A 1 739 ? -1.721 26.666 9.392 1.00 50.94 739 ASN A O 1
ATOM 5788 N N . TRP A 1 740 ? -1.493 28.183 7.742 1.00 63.56 740 TRP A N 1
ATOM 5789 C CA . TRP A 1 740 ? -2.894 28.617 7.707 1.00 63.56 740 TRP A CA 1
ATOM 5790 C C . TRP A 1 740 ? -3.772 27.896 6.675 1.00 63.56 740 TRP A C 1
ATOM 5792 O O . TRP A 1 740 ? -4.924 28.287 6.509 1.00 63.56 740 TRP A O 1
ATOM 5802 N N . SER A 1 741 ? -3.272 26.887 5.956 1.00 72.06 741 SER A N 1
ATOM 5803 C CA . SER A 1 741 ? -4.045 26.243 4.883 1.00 72.06 741 SER A CA 1
ATOM 5804 C C . SER A 1 741 ? -3.807 24.733 4.799 1.00 72.06 741 SER A C 1
ATOM 5806 O O . SER A 1 741 ? -2.685 24.307 4.525 1.00 72.06 741 SER A O 1
ATOM 5808 N N . GLY A 1 742 ? -4.858 23.936 5.007 1.00 77.50 742 GLY A N 1
ATOM 5809 C CA . GLY A 1 742 ? -4.845 22.476 4.862 1.00 77.50 742 GLY A CA 1
ATOM 5810 C C . GLY A 1 742 ? -5.775 21.991 3.750 1.00 77.50 742 GLY A C 1
ATOM 5811 O O . GLY A 1 742 ? -6.794 22.627 3.486 1.00 77.50 742 GLY A O 1
ATOM 5812 N N . GLY A 1 743 ? -5.374 20.892 3.112 1.00 88.19 743 GLY A N 1
ATOM 5813 C CA . GLY A 1 743 ? -5.990 20.247 1.942 1.00 88.19 743 GLY A CA 1
ATOM 5814 C C . GLY A 1 743 ? -4.951 19.503 1.110 1.00 88.19 743 GLY A C 1
ATOM 5815 O O . GLY A 1 743 ? -3.759 19.678 1.372 1.00 88.19 743 GLY A O 1
ATOM 5816 N N . LEU A 1 744 ? -5.352 18.659 0.150 1.00 93.38 744 LEU A N 1
ATOM 5817 C CA . LEU A 1 744 ? -4.391 17.948 -0.717 1.00 93.38 744 LEU A CA 1
ATOM 5818 C C . LEU A 1 744 ? -3.422 18.941 -1.348 1.00 93.38 744 LEU A C 1
ATOM 5820 O O . LEU A 1 744 ? -2.210 18.798 -1.211 1.00 93.38 744 LEU A O 1
ATOM 5824 N N . PHE A 1 745 ? -3.971 20.017 -1.902 1.00 93.94 745 PHE A N 1
ATOM 5825 C CA . PHE A 1 745 ? -3.240 21.227 -2.230 1.00 93.94 745 PHE A CA 1
ATOM 5826 C C . PHE A 1 745 ? -3.494 22.261 -1.140 1.00 93.94 745 PHE A C 1
ATOM 5828 O O . PHE A 1 745 ? -4.535 22.912 -1.111 1.00 93.94 745 PHE A O 1
ATOM 5835 N N . GLY A 1 746 ? -2.548 22.436 -0.221 1.00 87.88 746 GLY A N 1
ATOM 5836 C CA . GLY A 1 746 ? -2.679 23.426 0.846 1.00 87.88 746 GLY A CA 1
ATOM 5837 C C . GLY A 1 746 ? -2.824 24.839 0.286 1.00 87.88 746 GLY A C 1
ATOM 5838 O O . GLY A 1 746 ? -3.689 25.589 0.736 1.00 87.88 746 GLY A O 1
ATOM 5839 N N . CYS A 1 747 ? -2.044 25.192 -0.737 1.00 87.44 747 CYS A N 1
ATOM 5840 C CA . CYS A 1 747 ? -2.113 26.502 -1.380 1.00 87.44 747 CYS A CA 1
ATOM 5841 C C . CYS A 1 747 ? -1.847 26.405 -2.890 1.00 87.44 747 CYS A C 1
ATOM 5843 O O . CYS A 1 747 ? -0.900 25.731 -3.300 1.00 87.44 747 CYS A O 1
ATOM 5845 N N . VAL A 1 748 ? -2.638 27.108 -3.707 1.00 91.69 748 VAL A N 1
ATOM 5846 C CA . VAL A 1 748 ? -2.485 27.159 -5.173 1.00 91.69 748 VAL A CA 1
ATOM 5847 C C . VAL A 1 748 ? -2.440 28.591 -5.708 1.00 91.69 748 VAL A C 1
ATOM 5849 O O . VAL A 1 748 ? -3.102 29.477 -5.166 1.00 91.69 748 VAL A O 1
ATOM 5852 N N . TRP A 1 749 ? -1.657 28.814 -6.766 1.00 88.88 749 TRP A N 1
ATOM 5853 C CA . TRP A 1 749 ? -1.487 30.107 -7.438 1.00 88.88 749 TRP A CA 1
ATOM 5854 C C . TRP A 1 749 ? -1.317 29.890 -8.944 1.00 88.88 749 TRP A C 1
ATOM 5856 O O . TRP A 1 749 ? -0.272 29.416 -9.383 1.00 88.88 749 TRP A O 1
ATOM 5866 N N . GLY A 1 750 ? -2.308 30.278 -9.745 1.00 89.69 750 GLY A N 1
ATOM 5867 C CA . GLY A 1 750 ? -2.266 30.084 -11.196 1.00 89.69 750 GLY A CA 1
ATOM 5868 C C . GLY A 1 750 ? -2.446 28.622 -11.623 1.00 89.69 750 GLY A C 1
ATOM 5869 O O . GLY A 1 750 ? -1.950 28.248 -12.682 1.00 89.69 750 GLY A O 1
ATOM 5870 N N . ALA A 1 751 ? -3.057 27.783 -10.777 1.00 95.56 751 ALA A N 1
ATOM 5871 C CA . ALA A 1 751 ? -3.117 26.333 -10.966 1.00 95.56 751 ALA A CA 1
ATOM 5872 C C . ALA A 1 751 ? -4.459 25.856 -11.531 1.00 95.56 751 ALA A C 1
ATOM 5874 O O . ALA A 1 751 ? -5.501 26.466 -11.289 1.00 95.56 751 ALA A O 1
ATOM 5875 N N . THR A 1 752 ? -4.433 24.702 -12.196 1.00 97.44 752 THR A N 1
ATOM 5876 C CA . THR A 1 752 ? -5.634 23.952 -12.593 1.00 97.44 752 THR A CA 1
ATOM 5877 C C . THR A 1 752 ? -5.635 22.603 -11.887 1.00 97.44 752 THR A C 1
ATOM 5879 O O . THR A 1 752 ? -4.687 21.843 -12.037 1.00 97.44 752 THR A O 1
ATOM 5882 N N . ILE A 1 753 ? -6.670 22.305 -11.107 1.00 98.00 753 ILE A N 1
ATOM 5883 C CA . ILE A 1 753 ? -6.862 21.020 -10.430 1.00 98.00 753 ILE A CA 1
ATOM 5884 C C . ILE A 1 753 ? -8.159 20.414 -10.945 1.00 98.00 753 ILE A C 1
ATOM 5886 O O . ILE A 1 753 ? -9.219 21.019 -10.785 1.00 98.00 753 ILE A O 1
ATOM 5890 N N . GLU A 1 754 ? -8.104 19.233 -11.545 1.00 91.56 754 GLU A N 1
ATOM 5891 C CA . GLU A 1 754 ? -9.296 18.604 -12.097 1.00 91.56 754 GLU A CA 1
ATOM 5892 C C . GLU A 1 754 ? -9.365 17.097 -11.889 1.00 91.56 754 GLU A C 1
ATOM 5894 O O . GLU A 1 754 ? -8.346 16.454 -11.667 1.00 91.56 754 GLU A O 1
ATOM 5899 N N . ASN A 1 755 ? -10.576 16.538 -11.958 1.00 81.94 755 ASN A N 1
ATOM 5900 C CA . ASN A 1 755 ? -10.835 15.093 -11.953 1.00 81.94 755 ASN A CA 1
ATOM 5901 C C . ASN A 1 755 ? -10.319 14.351 -10.705 1.00 81.94 755 ASN A C 1
ATOM 5903 O O . ASN A 1 755 ? -9.902 13.198 -10.807 1.00 81.94 755 ASN A O 1
ATOM 5907 N N . VAL A 1 756 ? -10.325 15.004 -9.538 1.00 90.56 756 VAL A N 1
ATOM 5908 C CA . VAL A 1 756 ? -9.843 14.422 -8.274 1.00 90.56 756 VAL A CA 1
ATOM 5909 C C . VAL A 1 756 ? -11.008 13.945 -7.417 1.00 90.56 756 VAL A C 1
ATOM 5911 O O . VAL A 1 756 ? -11.864 14.749 -7.042 1.00 90.56 756 VAL A O 1
ATOM 5914 N N . THR A 1 757 ? -10.990 12.673 -7.020 1.00 88.44 757 THR A N 1
ATOM 5915 C CA . THR A 1 757 ? -11.926 12.123 -6.030 1.00 88.44 757 THR A CA 1
ATOM 5916 C C . THR A 1 757 ? -11.210 11.858 -4.706 1.00 88.44 757 THR A C 1
ATOM 5918 O O . THR A 1 757 ? -10.138 11.263 -4.686 1.00 88.44 757 THR A O 1
ATOM 5921 N N . MET A 1 758 ? -11.790 12.285 -3.587 1.00 90.06 758 MET A N 1
ATOM 5922 C CA . MET A 1 758 ? -11.338 11.931 -2.238 1.00 90.06 758 MET A CA 1
ATOM 5923 C C . MET A 1 758 ? -12.321 10.978 -1.584 1.00 90.06 758 MET A C 1
ATOM 5925 O O . MET A 1 758 ? -13.513 11.292 -1.542 1.00 90.06 758 MET A O 1
ATOM 5929 N N . ASP A 1 759 ? -11.806 9.880 -1.030 1.00 86.38 759 ASP A N 1
ATOM 5930 C CA . ASP A 1 759 ? -12.607 8.868 -0.346 1.00 86.38 759 ASP A CA 1
ATOM 5931 C C . ASP A 1 759 ? -11.947 8.383 0.951 1.00 86.38 759 ASP A C 1
ATOM 5933 O O . ASP A 1 759 ? -10.761 8.100 0.982 1.00 86.38 759 ASP A O 1
ATOM 5937 N N . ASN A 1 760 ? -12.676 8.317 2.062 1.00 82.06 760 ASN A N 1
ATOM 5938 C CA . ASN A 1 760 ? -12.138 7.905 3.366 1.00 82.06 760 ASN A CA 1
ATOM 5939 C C . ASN A 1 760 ? -10.851 8.665 3.780 1.00 82.06 760 ASN A C 1
ATOM 5941 O O . ASN A 1 760 ? -9.894 8.109 4.331 1.00 82.06 760 ASN A O 1
ATOM 5945 N N . ILE A 1 761 ? -10.808 9.967 3.480 1.00 83.25 761 ILE A N 1
ATOM 5946 C CA . ILE A 1 761 ? -9.714 10.864 3.860 1.00 83.25 761 ILE A CA 1
ATOM 5947 C C . ILE A 1 761 ? -10.146 11.746 5.028 1.00 83.25 761 ILE A C 1
ATOM 5949 O O . ILE A 1 761 ? -11.158 12.445 4.967 1.00 83.25 761 ILE A O 1
ATOM 5953 N N . THR A 1 762 ? -9.324 11.795 6.077 1.00 80.06 762 THR A N 1
ATOM 5954 C CA . THR A 1 762 ? -9.448 12.823 7.117 1.00 80.06 762 THR A CA 1
ATOM 5955 C C . THR A 1 762 ? -8.522 13.994 6.813 1.00 80.06 762 THR A C 1
ATOM 5957 O O . THR A 1 762 ? -7.300 13.860 6.881 1.00 80.06 762 THR A O 1
ATOM 5960 N N . VAL A 1 763 ? -9.079 15.174 6.553 1.00 81.62 763 VAL A N 1
ATOM 5961 C CA . VAL A 1 763 ? -8.293 16.407 6.429 1.00 81.62 763 VAL A CA 1
ATOM 5962 C C . VAL A 1 763 ? -8.275 17.131 7.763 1.00 81.62 763 VAL A C 1
ATOM 5964 O O . VAL A 1 763 ? -9.321 17.452 8.331 1.00 81.62 763 VAL A O 1
ATOM 5967 N N . TRP A 1 764 ? -7.073 17.395 8.265 1.00 71.06 764 TRP A N 1
ATOM 5968 C CA . TRP A 1 764 ? -6.860 18.086 9.529 1.00 71.06 764 TRP A CA 1
ATOM 5969 C C . TRP A 1 764 ? -6.145 19.410 9.298 1.00 71.06 764 TRP A C 1
ATOM 5971 O O . TRP A 1 764 ? -5.069 19.437 8.712 1.00 71.06 764 TRP A O 1
ATOM 5981 N N . SER A 1 765 ? -6.710 20.512 9.785 1.00 70.31 765 SER A N 1
ATOM 5982 C CA . SER A 1 765 ? -6.087 21.837 9.719 1.00 70.31 765 SER A CA 1
ATOM 5983 C C . SER A 1 765 ? -6.463 22.670 10.944 1.00 70.31 765 SER A C 1
ATOM 5985 O O . SER A 1 765 ? -7.448 22.405 11.631 1.00 70.31 765 SER A O 1
ATOM 5987 N N . ARG A 1 766 ? -5.633 23.671 11.246 1.00 65.62 766 ARG A N 1
ATOM 5988 C CA . ARG A 1 766 ? -5.802 24.591 12.387 1.00 65.62 766 ARG A CA 1
ATOM 5989 C C . ARG A 1 766 ? -6.306 25.974 11.963 1.00 65.62 766 ARG A C 1
ATOM 5991 O O . ARG A 1 766 ? -6.167 26.935 12.719 1.00 65.62 766 ARG A O 1
ATOM 5998 N N . SER A 1 767 ? -6.719 26.100 10.701 1.00 71.44 767 SER A N 1
ATOM 5999 C CA . SER A 1 767 ? -7.009 27.378 10.064 1.00 71.44 767 SER A CA 1
ATOM 6000 C C . SER A 1 767 ? -7.949 27.199 8.852 1.00 71.44 767 SER A C 1
ATOM 6002 O O . SER A 1 767 ? -8.967 26.515 8.945 1.00 71.44 767 SER A O 1
ATOM 6004 N N . VAL A 1 768 ? -7.600 27.738 7.674 1.00 79.75 768 VAL A N 1
ATOM 6005 C CA . VAL A 1 768 ? -8.318 27.456 6.424 1.00 79.75 768 VAL A CA 1
ATOM 6006 C C . VAL A 1 768 ? -8.193 25.971 6.084 1.00 79.75 768 VAL A C 1
ATOM 6008 O O . VAL A 1 768 ? -7.094 25.412 6.033 1.00 79.75 768 VAL A O 1
ATOM 6011 N N . THR A 1 769 ? -9.330 25.332 5.851 1.00 84.88 769 THR A N 1
ATOM 6012 C CA . THR A 1 769 ? -9.437 23.897 5.603 1.00 84.88 769 THR A CA 1
ATOM 6013 C C . THR A 1 769 ? -10.231 23.679 4.329 1.00 84.88 769 THR A C 1
ATOM 6015 O O . THR A 1 769 ? -11.395 24.068 4.252 1.00 84.88 769 THR A O 1
ATOM 6018 N N . GLY A 1 770 ? -9.624 23.040 3.339 1.00 90.12 770 GLY A N 1
ATOM 6019 C CA . GLY A 1 770 ? -10.372 22.426 2.257 1.00 90.12 770 GLY A CA 1
ATOM 6020 C C . GLY A 1 770 ? -9.893 21.021 1.984 1.00 90.12 770 GLY A C 1
ATOM 6021 O O . GLY A 1 770 ? -8.774 20.679 2.333 1.00 90.12 770 GLY A O 1
ATOM 6022 N N . GLY A 1 771 ? -10.756 20.186 1.418 1.00 90.06 771 GLY A N 1
ATOM 6023 C CA . GLY A 1 771 ? -10.401 18.822 1.047 1.00 90.06 771 GLY A CA 1
ATOM 6024 C C . GLY A 1 771 ? -9.392 18.842 -0.088 1.00 90.06 771 GLY A C 1
ATOM 6025 O O . GLY A 1 771 ? -8.215 18.556 0.115 1.00 90.06 771 GLY A O 1
ATOM 6026 N N . ILE A 1 772 ? -9.841 19.278 -1.265 1.00 96.12 772 ILE A N 1
ATOM 6027 C CA . ILE A 1 772 ? -8.998 19.355 -2.464 1.00 96.12 772 ILE A CA 1
ATOM 6028 C C . ILE A 1 772 ? -8.004 20.516 -2.353 1.00 96.12 772 ILE A C 1
ATOM 6030 O O . ILE A 1 772 ? -6.795 20.300 -2.428 1.00 96.12 772 ILE A O 1
ATOM 6034 N N . VAL A 1 773 ? -8.500 21.741 -2.138 1.00 96.00 773 VAL A N 1
ATOM 6035 C CA . VAL A 1 773 ? -7.672 22.952 -2.053 1.00 96.00 773 VAL A CA 1
ATOM 6036 C C . VAL A 1 773 ? -7.903 23.683 -0.732 1.00 96.00 773 VAL A C 1
ATOM 6038 O O . VAL A 1 773 ? -9.019 24.081 -0.418 1.00 96.00 773 VAL A O 1
ATOM 6041 N N . GLY A 1 774 ? -6.847 23.951 0.030 1.00 90.81 774 GLY A N 1
ATOM 6042 C CA . GLY A 1 774 ? -6.922 24.798 1.218 1.00 90.81 774 GLY A CA 1
ATOM 6043 C C . GLY A 1 774 ? -7.197 26.254 0.844 1.00 90.81 774 GLY A C 1
ATOM 6044 O O . GLY A 1 774 ? -8.256 26.800 1.157 1.00 90.81 774 GLY A O 1
ATOM 6045 N N . ARG A 1 775 ? -6.256 26.894 0.143 1.00 88.00 775 ARG A N 1
ATOM 6046 C CA . ARG A 1 775 ? -6.379 28.291 -0.294 1.00 88.00 775 ARG A CA 1
ATOM 6047 C C . ARG A 1 775 ? -5.958 28.475 -1.755 1.00 88.00 775 ARG A C 1
ATOM 6049 O O . ARG A 1 775 ? -4.814 28.211 -2.105 1.00 88.00 775 ARG A O 1
ATOM 6056 N N . ALA A 1 776 ? -6.854 29.006 -2.578 1.00 90.38 776 ALA A N 1
ATOM 6057 C CA . ALA A 1 776 ? -6.548 29.508 -3.911 1.00 90.38 776 ALA A CA 1
ATOM 6058 C C . ALA A 1 776 ? -6.321 31.024 -3.848 1.00 90.38 776 ALA A C 1
ATOM 6060 O O . ALA A 1 776 ? -7.238 31.799 -3.566 1.00 90.38 776 ALA A O 1
ATOM 6061 N N . VAL A 1 777 ? -5.068 31.435 -4.040 1.00 83.50 777 VAL A N 1
ATOM 6062 C CA . VAL A 1 777 ? -4.614 32.829 -3.929 1.00 83.50 777 VAL A CA 1
ATOM 6063 C C . VAL A 1 777 ? -4.471 33.483 -5.304 1.00 83.50 777 VAL A C 1
ATOM 6065 O O . VAL A 1 777 ? -4.315 32.808 -6.321 1.00 83.50 777 VAL A O 1
ATOM 6068 N N . ALA A 1 778 ? -4.520 34.816 -5.330 1.00 77.31 778 ALA A N 1
ATOM 6069 C CA . ALA A 1 778 ? -4.441 35.618 -6.547 1.00 77.31 778 ALA A CA 1
ATOM 6070 C C . ALA A 1 778 ? -3.599 36.895 -6.327 1.00 77.31 778 ALA A C 1
ATOM 6072 O O . ALA A 1 778 ? -3.459 37.346 -5.186 1.00 77.31 778 ALA A O 1
ATOM 6073 N N . PRO A 1 779 ? -3.042 37.516 -7.386 1.00 71.56 779 PRO A N 1
ATOM 6074 C CA . PRO A 1 779 ? -2.208 38.711 -7.244 1.00 71.56 779 PRO A CA 1
ATOM 6075 C C . PRO A 1 779 ? -2.998 39.941 -6.761 1.00 71.56 779 PRO A C 1
ATOM 6077 O O . PRO A 1 779 ? -4.087 40.206 -7.249 1.00 71.56 779 PRO A O 1
ATOM 6080 N N . ARG A 1 780 ? -2.420 40.749 -5.854 1.00 57.31 780 ARG A N 1
ATOM 6081 C CA . ARG A 1 780 ? -3.109 41.864 -5.153 1.00 57.31 780 ARG A CA 1
ATOM 6082 C C . ARG A 1 780 ? -3.604 43.017 -6.039 1.00 57.31 780 ARG A C 1
ATOM 6084 O O . ARG A 1 780 ? -4.618 43.629 -5.722 1.00 57.31 780 ARG A O 1
ATOM 6091 N N . ASN A 1 781 ? -2.908 43.322 -7.138 1.00 55.34 781 ASN A N 1
ATOM 6092 C CA . ASN A 1 781 ? -3.063 44.596 -7.866 1.00 55.34 781 ASN A CA 1
ATOM 6093 C C . ASN A 1 781 ? -3.573 44.463 -9.310 1.00 55.34 781 ASN A C 1
ATOM 6095 O O . ASN A 1 781 ? -3.682 45.467 -10.016 1.00 55.34 781 ASN A O 1
ATOM 6099 N N . THR A 1 782 ? -3.890 43.253 -9.762 1.00 53.50 782 THR A N 1
ATOM 6100 C CA . THR A 1 782 ? -4.262 42.963 -11.155 1.00 53.50 782 THR A CA 1
ATOM 6101 C C . THR A 1 782 ? -5.703 42.473 -11.209 1.00 53.50 782 THR A C 1
ATOM 6103 O O . THR A 1 782 ? -6.087 41.704 -10.341 1.00 53.50 782 THR A O 1
ATOM 6106 N N . ASP A 1 783 ? -6.502 42.873 -12.201 1.00 64.19 783 ASP A N 1
ATOM 6107 C CA . ASP A 1 783 ? -7.814 42.263 -12.480 1.00 64.19 783 ASP A CA 1
ATOM 6108 C C . ASP A 1 783 ? -7.629 40.797 -12.920 1.00 64.19 783 ASP A C 1
ATOM 6110 O O . ASP A 1 783 ? -7.735 40.472 -14.102 1.00 64.19 783 ASP A O 1
ATOM 6114 N N . ALA A 1 784 ? -7.260 39.923 -11.980 1.00 72.94 784 ALA A N 1
ATOM 6115 C CA . ALA A 1 784 ? -7.027 38.515 -12.248 1.00 72.94 784 ALA A CA 1
ATOM 6116 C C . ALA A 1 784 ? -8.321 37.907 -12.811 1.00 72.94 784 ALA A C 1
ATOM 6118 O O . ALA A 1 784 ? -9.405 38.149 -12.256 1.00 72.94 784 ALA A O 1
ATOM 6119 N N . PRO A 1 785 ? -8.242 37.178 -13.935 1.00 83.38 785 PRO A N 1
ATOM 6120 C CA . PRO A 1 785 ? -9.423 36.594 -14.541 1.00 83.38 785 PRO A CA 1
ATOM 6121 C C . PRO A 1 785 ? -9.990 35.506 -13.623 1.00 83.38 785 PRO A C 1
ATOM 6123 O O . PRO A 1 785 ? -9.301 34.989 -12.745 1.00 83.38 785 PRO A O 1
ATOM 6126 N N . SER A 1 786 ? -11.272 35.187 -13.782 1.00 81.12 786 SER A N 1
ATOM 6127 C CA . SER A 1 786 ? -11.964 34.277 -12.865 1.00 81.12 786 SER A CA 1
ATOM 6128 C C . SER A 1 786 ? -11.461 32.841 -12.925 1.00 81.12 786 SER A C 1
ATOM 6130 O O . SER A 1 786 ? -11.721 32.061 -12.018 1.00 81.12 786 SER A O 1
ATOM 6132 N N . ASP A 1 787 ? -10.765 32.490 -13.995 1.00 85.31 787 ASP A N 1
ATOM 6133 C CA . ASP A 1 787 ? -10.112 31.213 -14.253 1.00 85.31 787 ASP A CA 1
ATOM 6134 C C . ASP A 1 787 ? -8.603 31.266 -13.967 1.00 85.31 787 ASP A C 1
ATOM 6136 O O . ASP A 1 787 ? -7.866 30.390 -14.407 1.00 85.31 787 ASP A O 1
ATOM 6140 N N . PHE A 1 788 ? -8.123 32.272 -13.220 1.00 90.69 788 PHE A N 1
ATOM 6141 C CA . PHE A 1 788 ? -6.721 32.325 -12.809 1.00 90.69 788 PHE A CA 1
ATOM 6142 C C . PHE A 1 788 ? -6.324 31.074 -12.016 1.00 90.69 788 PHE A C 1
ATOM 6144 O O . PHE A 1 788 ? -5.270 30.501 -12.267 1.00 90.69 788 PHE A O 1
ATOM 6151 N N . ASN A 1 789 ? -7.184 30.631 -11.097 1.00 94.56 789 ASN A N 1
ATOM 6152 C CA . ASN A 1 789 ? -7.164 29.262 -10.591 1.00 94.56 789 ASN A CA 1
ATOM 6153 C C . ASN A 1 789 ? -8.410 28.518 -11.089 1.00 94.56 789 ASN A C 1
ATOM 6155 O O . ASN A 1 789 ? -9.502 29.093 -11.147 1.00 94.56 789 ASN A O 1
ATOM 6159 N N . VAL A 1 790 ? -8.280 27.227 -11.375 1.00 97.19 790 VAL A N 1
ATOM 6160 C CA . VAL A 1 790 ? -9.399 26.369 -11.781 1.00 97.19 790 VAL A CA 1
ATOM 6161 C C . VAL A 1 790 ? -9.436 25.127 -10.900 1.00 97.19 790 VAL A C 1
ATOM 6163 O O . VAL A 1 790 ? -8.420 24.468 -10.707 1.00 97.19 790 VAL A O 1
ATOM 6166 N N . ILE A 1 791 ? -10.612 24.813 -10.359 1.00 98.00 791 ILE A N 1
ATOM 6167 C CA . ILE A 1 791 ? -10.908 23.552 -9.678 1.00 98.00 791 ILE A CA 1
ATOM 6168 C C . ILE A 1 791 ? -12.123 22.955 -10.381 1.00 98.00 791 ILE A C 1
ATOM 6170 O O . ILE A 1 791 ? -13.202 23.550 -10.327 1.00 98.00 791 ILE A O 1
ATOM 6174 N N . SER A 1 792 ? -11.977 21.821 -11.062 1.00 93.44 792 SER A N 1
ATOM 6175 C CA . SER A 1 792 ? -13.079 21.269 -11.853 1.00 93.44 792 SER A CA 1
ATOM 6176 C C . SER A 1 792 ? -13.269 19.769 -11.760 1.00 93.44 792 SER A C 1
ATOM 6178 O O . SER A 1 792 ? -12.306 19.021 -11.783 1.00 93.44 792 SER A O 1
ATOM 6180 N N . ASN A 1 793 ? -14.523 19.319 -11.736 1.00 83.00 793 ASN A N 1
ATOM 6181 C CA . ASN A 1 793 ? -14.849 17.891 -11.705 1.00 83.00 793 ASN A CA 1
ATOM 6182 C C . ASN A 1 793 ? -14.175 17.151 -10.531 1.00 83.00 793 ASN A C 1
ATOM 6184 O O . ASN A 1 793 ? -13.598 16.081 -10.700 1.00 83.00 793 ASN A O 1
ATOM 6188 N N . CYS A 1 794 ? -14.183 17.769 -9.346 1.00 91.25 794 CYS A N 1
ATOM 6189 C CA . CYS A 1 794 ? -13.624 17.175 -8.134 1.00 91.25 794 CYS A CA 1
ATOM 6190 C C . CYS A 1 794 ? -14.730 16.752 -7.164 1.00 91.25 794 CYS A C 1
ATOM 6192 O O . CYS A 1 794 ? -15.725 17.464 -6.984 1.00 91.25 794 CYS A O 1
ATOM 6194 N N . HIS A 1 795 ? -14.522 15.623 -6.492 1.00 89.00 795 HIS A N 1
ATOM 6195 C CA . HIS A 1 795 ? -15.525 14.976 -5.655 1.00 89.00 795 HIS A CA 1
ATOM 6196 C C . HIS A 1 795 ? -14.960 14.662 -4.269 1.00 89.00 795 HIS A C 1
ATOM 6198 O O . HIS A 1 795 ? -13.875 14.102 -4.145 1.00 89.00 795 HIS A O 1
ATOM 6204 N N . VAL A 1 796 ? -15.701 15.007 -3.218 1.00 93.50 796 VAL A N 1
ATOM 6205 C CA . VAL A 1 796 ? -15.385 14.613 -1.836 1.00 93.50 796 VAL A CA 1
ATOM 6206 C C . VAL A 1 796 ? -16.560 13.811 -1.294 1.00 93.50 796 VAL A C 1
ATOM 6208 O O . VAL A 1 796 ? -17.676 14.334 -1.207 1.00 93.50 796 VAL A O 1
ATOM 6211 N N . THR A 1 797 ? -16.321 12.543 -0.967 1.00 87.50 797 THR A N 1
ATOM 6212 C CA . THR A 1 797 ? -17.364 11.608 -0.526 1.00 87.50 797 THR A CA 1
ATOM 6213 C C . THR A 1 797 ? -17.798 11.858 0.926 1.00 87.50 797 THR A C 1
ATOM 6215 O O . THR A 1 797 ? -17.233 12.686 1.647 1.00 87.50 797 THR A O 1
ATOM 6218 N N . ASP A 1 798 ? -18.850 11.163 1.353 1.00 83.00 798 ASP A N 1
ATOM 6219 C CA . ASP A 1 798 ? -19.417 11.198 2.707 1.00 83.00 798 ASP A CA 1
ATOM 6220 C C . ASP A 1 798 ? -18.585 10.436 3.752 1.00 83.00 798 ASP A C 1
ATOM 6222 O O . ASP A 1 798 ? -18.724 10.695 4.949 1.00 83.00 798 ASP A O 1
ATOM 6226 N N . THR A 1 799 ? -17.692 9.550 3.307 1.00 82.31 799 THR A N 1
ATOM 6227 C CA . THR A 1 799 ? -16.711 8.837 4.144 1.00 82.31 799 THR A CA 1
ATOM 6228 C C . THR A 1 799 ? -15.525 9.721 4.543 1.00 82.31 799 THR A C 1
ATOM 6230 O O . THR A 1 799 ? -14.812 9.420 5.500 1.00 82.31 799 THR A O 1
ATOM 6233 N N . CYS A 1 800 ? -15.296 10.831 3.833 1.00 84.44 800 CYS A N 1
ATOM 6234 C CA . CYS A 1 800 ? -14.283 11.805 4.213 1.00 84.44 800 CYS A CA 1
ATOM 6235 C C . CYS A 1 800 ? -14.684 12.564 5.488 1.00 84.44 800 CYS A C 1
ATOM 6237 O O . CYS A 1 800 ? -15.859 12.704 5.832 1.00 84.44 800 CYS A O 1
ATOM 6239 N N . VAL A 1 801 ? -13.692 13.129 6.178 1.00 80.25 801 VAL A N 1
ATOM 6240 C CA . VAL A 1 801 ? -13.919 13.941 7.379 1.00 80.25 801 VAL A CA 1
ATOM 6241 C C . VAL A 1 801 ? -13.096 15.219 7.313 1.00 80.25 801 VAL A C 1
ATOM 6243 O O . VAL A 1 801 ? -11.874 15.182 7.171 1.00 80.25 801 VAL A O 1
ATOM 6246 N N . MET A 1 802 ? -13.756 16.366 7.486 1.00 82.69 802 MET A N 1
ATOM 6247 C CA . MET A 1 802 ? -13.092 17.668 7.593 1.00 82.69 802 MET A CA 1
ATOM 6248 C C . MET A 1 802 ? -13.018 18.080 9.066 1.00 82.69 802 MET A C 1
ATOM 6250 O O . MET A 1 802 ? -14.044 18.399 9.668 1.00 82.69 802 MET A O 1
ATOM 6254 N N . LYS A 1 803 ? -11.811 18.072 9.648 1.00 69.69 803 LYS A N 1
ATOM 6255 C CA . LYS A 1 803 ? -11.556 18.492 11.036 1.00 69.69 803 LYS A CA 1
ATOM 6256 C C . LYS A 1 803 ? -10.787 19.810 11.061 1.00 69.69 803 LYS A C 1
ATOM 6258 O O . LYS A 1 803 ? -9.560 19.822 10.941 1.00 69.69 803 LYS A O 1
ATOM 6263 N N . ALA A 1 804 ? -11.511 20.906 11.262 1.00 66.12 804 ALA A N 1
ATOM 6264 C CA . ALA A 1 804 ? -10.930 22.220 11.508 1.00 66.12 804 ALA A CA 1
ATOM 6265 C C . ALA A 1 804 ? -10.984 22.511 13.014 1.00 66.12 804 ALA A C 1
ATOM 6267 O O . ALA A 1 804 ? -12.071 22.616 13.578 1.00 66.12 804 ALA A O 1
ATOM 6268 N N . LEU A 1 805 ? -9.823 22.541 13.677 1.00 55.25 805 LEU A N 1
ATOM 6269 C CA . LEU A 1 805 ? -9.730 22.647 15.140 1.00 55.25 805 LEU A CA 1
ATOM 6270 C C . LEU A 1 805 ? -8.873 23.839 15.556 1.00 55.25 805 LEU A C 1
ATOM 6272 O O . LEU A 1 805 ? -7.710 23.945 15.148 1.00 55.25 805 LEU A O 1
ATOM 6276 N N . TRP A 1 806 ? -9.408 24.710 16.417 1.00 53.03 806 TRP A N 1
ATOM 6277 C CA . TRP A 1 806 ? -8.628 25.802 17.009 1.00 53.03 806 TRP A CA 1
ATOM 6278 C C . TRP A 1 806 ? -7.939 25.288 18.276 1.00 53.03 806 TRP A C 1
ATOM 6280 O O . TRP A 1 806 ? -8.377 24.326 18.904 1.00 53.03 806 TRP A O 1
ATOM 6290 N N . LYS A 1 807 ? -6.808 25.884 18.668 1.00 52.78 807 LYS A N 1
ATOM 6291 C CA . LYS A 1 807 ? -6.057 25.429 19.850 1.00 52.78 807 LYS A CA 1
ATOM 6292 C C . LYS A 1 807 ? -6.904 25.580 21.125 1.00 52.78 807 LYS A C 1
ATOM 6294 O O . LYS A 1 807 ? -7.069 26.686 21.628 1.00 52.78 807 LYS A O 1
ATOM 6299 N N . SER A 1 808 ? -7.340 24.462 21.701 1.00 40.47 808 SER A N 1
ATOM 6300 C CA . SER A 1 808 ? -7.945 24.390 23.039 1.00 40.47 808 SER A CA 1
ATOM 6301 C C . SER A 1 808 ? -6.920 24.159 24.166 1.00 40.47 808 SER A C 1
ATOM 6303 O O . SER A 1 808 ? -7.294 24.073 25.332 1.00 40.47 808 SER A O 1
ATOM 6305 N N . ASP A 1 809 ? -5.609 24.125 23.876 1.00 37.50 809 ASP A N 1
ATOM 6306 C CA . ASP A 1 809 ? -4.548 23.824 24.859 1.00 37.50 809 ASP A CA 1
ATOM 6307 C C . ASP A 1 809 ? -4.201 24.976 25.831 1.00 37.50 809 ASP A C 1
ATOM 6309 O O . ASP A 1 809 ? -3.199 24.907 26.546 1.00 37.50 809 ASP A O 1
ATOM 6313 N N . GLY A 1 810 ? -5.013 26.039 25.885 1.00 36.62 810 GLY A N 1
ATOM 6314 C CA . GLY A 1 810 ? -4.941 27.088 26.913 1.00 36.62 810 GLY A CA 1
ATOM 6315 C C . GLY A 1 810 ? -3.669 27.951 26.915 1.00 36.62 810 GLY A C 1
ATOM 6316 O O . GLY A 1 810 ? -3.447 28.694 27.870 1.00 36.62 810 GLY A O 1
ATOM 6317 N N . LYS A 1 811 ? -2.816 27.863 25.883 1.00 37.06 811 LYS A N 1
ATOM 6318 C CA . LYS A 1 811 ? -1.488 28.513 25.851 1.00 37.06 811 LYS A CA 1
ATOM 6319 C C . LYS A 1 811 ? -1.407 29.837 25.087 1.00 37.06 811 LYS A C 1
ATOM 6321 O O . LYS A 1 811 ? -0.364 30.478 25.160 1.00 37.06 811 LYS A O 1
ATOM 6326 N N . ILE A 1 812 ? -2.450 30.252 24.367 1.00 41.28 812 ILE A N 1
ATOM 6327 C CA . ILE A 1 812 ? -2.467 31.528 23.630 1.00 41.28 812 ILE A CA 1
ATOM 6328 C C . ILE A 1 812 ? -3.821 32.194 23.863 1.00 41.28 812 ILE A C 1
ATOM 6330 O O . ILE A 1 812 ? -4.860 31.603 23.576 1.00 41.28 812 ILE A O 1
ATOM 6334 N N . SER A 1 813 ? -3.822 33.406 24.418 1.00 39.50 813 SER A N 1
ATOM 6335 C CA . SER A 1 813 ? -5.071 34.137 24.646 1.00 39.50 813 SER A CA 1
ATOM 6336 C C . SER A 1 813 ? -5.543 34.770 23.337 1.00 39.50 813 SER A C 1
ATOM 6338 O O . SER A 1 813 ? -4.748 35.368 22.615 1.00 39.50 813 SER A O 1
ATOM 6340 N N . ALA A 1 814 ? -6.846 34.712 23.045 1.00 40.66 814 ALA A N 1
ATOM 6341 C CA . ALA A 1 814 ? -7.425 35.390 21.883 1.00 40.66 814 ALA A CA 1
ATOM 6342 C C . ALA A 1 814 ? -7.035 36.887 21.840 1.00 40.66 814 ALA A C 1
ATOM 6344 O O . ALA A 1 814 ? -6.876 37.462 20.768 1.00 40.66 814 ALA A O 1
ATOM 6345 N N . THR A 1 815 ? -6.822 37.518 23.000 1.00 43.41 815 THR A N 1
ATOM 6346 C CA . THR A 1 815 ? -6.394 38.917 23.154 1.00 43.41 815 THR A CA 1
ATOM 6347 C C . THR A 1 815 ? -5.002 39.257 22.606 1.00 43.41 815 THR A C 1
ATOM 6349 O O . THR A 1 815 ? -4.740 40.440 22.413 1.00 43.41 815 THR A O 1
ATOM 6352 N N . GLU A 1 816 ? -4.130 38.280 22.332 1.00 42.50 816 GLU A N 1
ATOM 6353 C CA . GLU A 1 816 ? -2.796 38.531 21.751 1.00 42.50 816 GLU A CA 1
ATOM 6354 C C . GLU A 1 816 ? -2.815 38.733 20.227 1.00 42.50 816 GLU A C 1
ATOM 6356 O O . GLU A 1 816 ? -1.886 39.327 19.690 1.00 42.50 816 GLU A O 1
ATOM 6361 N N . TYR A 1 817 ? -3.888 38.331 19.533 1.00 44.97 817 TYR A N 1
ATOM 6362 C CA . TYR A 1 817 ? -4.022 38.472 18.079 1.00 44.97 817 TYR A CA 1
ATOM 6363 C C . TYR A 1 817 ? -5.178 39.400 17.692 1.00 44.97 817 TYR A C 1
ATOM 6365 O O . TYR A 1 817 ? -6.295 39.286 18.205 1.00 44.97 817 TYR A O 1
ATOM 6373 N N . GLY A 1 818 ? -4.901 40.330 16.772 1.00 45.66 818 GLY A N 1
ATOM 6374 C CA . GLY A 1 818 ? -5.857 41.324 16.281 1.00 45.66 818 GLY A CA 1
ATOM 6375 C C . GLY A 1 818 ? -7.108 40.733 15.609 1.00 45.66 818 GLY A C 1
ATOM 6376 O O . GLY A 1 818 ? -7.184 39.563 15.255 1.00 45.66 818 GLY A O 1
ATOM 6377 N N . TYR A 1 819 ? -8.117 41.578 15.397 1.00 40.09 819 TYR A N 1
ATOM 6378 C CA . TYR A 1 819 ? -9.426 41.202 14.839 1.00 40.09 819 TYR A CA 1
ATOM 6379 C C . TYR A 1 819 ? -9.355 40.524 13.444 1.00 40.09 819 TYR A C 1
ATOM 6381 O O . TYR A 1 819 ? -10.189 39.678 13.127 1.00 40.09 819 TYR A O 1
ATOM 6389 N N . ASN A 1 820 ? -8.335 40.831 12.629 1.00 50.00 820 ASN A N 1
ATOM 6390 C CA . ASN A 1 820 ? -8.189 40.338 11.248 1.00 50.00 820 ASN A CA 1
ATOM 6391 C C . ASN A 1 820 ? -7.613 38.919 11.126 1.00 50.00 820 ASN A C 1
ATOM 6393 O O . ASN A 1 820 ? -7.921 38.219 10.163 1.00 50.00 820 ASN A O 1
ATOM 6397 N N . THR A 1 821 ? -6.807 38.463 12.085 1.00 50.59 821 THR A N 1
ATOM 6398 C CA . THR A 1 821 ? -6.247 37.102 12.091 1.00 50.59 821 THR A CA 1
ATOM 6399 C C . THR A 1 821 ? -7.306 36.058 12.440 1.00 50.59 821 THR A C 1
ATOM 6401 O O . THR A 1 821 ? -7.275 34.965 11.892 1.00 50.59 821 THR A O 1
ATOM 6404 N N . ARG A 1 822 ? -8.325 36.396 13.239 1.00 52.72 822 ARG A N 1
ATOM 6405 C CA . ARG A 1 822 ? -9.435 35.471 13.556 1.00 52.72 822 ARG A CA 1
ATOM 6406 C C . ARG A 1 822 ? -10.338 35.183 12.356 1.00 52.72 822 ARG A C 1
ATOM 6408 O O . ARG A 1 822 ? -10.735 34.048 12.134 1.00 52.72 822 ARG A O 1
ATOM 6415 N N . TYR A 1 823 ? -10.583 36.193 11.521 1.00 53.44 823 TYR A N 1
ATOM 6416 C CA . TYR A 1 823 ? -11.374 36.051 10.293 1.00 53.44 823 TYR A CA 1
ATOM 6417 C C . TYR A 1 823 ? -10.702 35.138 9.249 1.00 53.44 823 TYR A C 1
ATOM 6419 O O . TYR A 1 823 ? -11.362 34.562 8.394 1.00 53.44 823 TYR A O 1
ATOM 6427 N N . ARG A 1 824 ? -9.371 35.002 9.322 1.00 55.81 824 ARG A N 1
ATOM 6428 C CA . ARG A 1 824 ? -8.560 34.192 8.402 1.00 55.81 824 ARG A CA 1
ATOM 6429 C C . ARG A 1 824 ? -8.387 32.740 8.864 1.00 55.81 824 ARG A C 1
ATOM 6431 O O . ARG A 1 824 ? -7.887 31.941 8.080 1.00 55.81 824 ARG A O 1
ATOM 6438 N N . ALA A 1 825 ? -8.754 32.425 10.107 1.00 52.88 825 ALA A N 1
ATOM 6439 C CA . ALA A 1 825 ? -8.449 31.157 10.761 1.00 52.88 825 ALA A CA 1
ATOM 6440 C C . ALA A 1 825 ? -9.623 30.172 10.850 1.00 52.88 825 ALA A C 1
ATOM 6442 O O . ALA A 1 825 ? -9.392 29.006 11.100 1.00 52.88 825 ALA A O 1
ATOM 6443 N N . GLY A 1 826 ? -10.864 30.595 10.629 1.00 68.88 826 GLY A N 1
ATOM 6444 C CA . GLY A 1 826 ? -12.030 29.753 10.905 1.00 68.88 826 GLY A CA 1
ATOM 6445 C C . GLY A 1 826 ? -12.763 29.216 9.678 1.00 68.88 826 GLY A C 1
ATOM 6446 O O . GLY A 1 826 ? -13.985 29.130 9.737 1.00 68.88 826 GLY A O 1
ATOM 6447 N N . VAL A 1 827 ? -12.075 28.963 8.556 1.00 81.31 827 VAL A N 1
ATOM 6448 C CA . VAL A 1 827 ? -12.720 28.767 7.241 1.00 81.31 827 VAL A CA 1
ATOM 6449 C C . VAL A 1 827 ? -12.684 27.307 6.789 1.00 81.31 827 VAL A C 1
ATOM 6451 O O . VAL A 1 827 ? -11.599 26.741 6.675 1.00 81.31 827 VAL A O 1
ATOM 6454 N N . VAL A 1 828 ? -13.836 26.717 6.450 1.00 88.56 828 VAL A N 1
ATOM 6455 C CA . VAL A 1 828 ? -13.932 25.319 5.989 1.00 88.56 828 VAL A CA 1
ATOM 6456 C C . VAL A 1 828 ? -14.765 25.175 4.716 1.00 88.56 828 VAL A C 1
ATOM 6458 O O . VAL A 1 828 ? -15.920 25.593 4.673 1.00 88.56 828 VAL A O 1
ATOM 6461 N N . GLY A 1 829 ? -14.188 24.555 3.685 1.00 93.06 829 GLY A N 1
ATOM 6462 C CA . GLY A 1 829 ? -14.847 24.263 2.411 1.00 93.06 829 GLY A CA 1
ATOM 6463 C C . GLY A 1 829 ? -14.300 22.988 1.764 1.00 93.06 829 GLY A C 1
ATOM 6464 O O . GLY A 1 829 ? -13.150 23.000 1.339 1.00 93.06 829 GLY A O 1
ATOM 6465 N N . PRO A 1 830 ? -15.073 21.895 1.650 1.00 93.19 830 PRO A N 1
ATOM 6466 C CA . PRO A 1 830 ? -14.580 20.584 1.215 1.00 93.19 830 PRO A CA 1
ATOM 6467 C C . PRO A 1 830 ? -13.886 20.570 -0.147 1.00 93.19 830 PRO A C 1
ATOM 6469 O O . PRO A 1 830 ? -12.907 19.856 -0.323 1.00 93.19 830 PRO A O 1
ATOM 6472 N N . ILE A 1 831 ? -14.335 21.385 -1.101 1.00 97.25 831 ILE A N 1
ATOM 6473 C CA . ILE A 1 831 ? -13.632 21.542 -2.378 1.00 97.25 831 ILE A CA 1
ATOM 6474 C C . ILE A 1 831 ? -12.540 22.596 -2.242 1.00 97.25 831 ILE A C 1
ATOM 6476 O O . ILE A 1 831 ? -11.389 22.348 -2.597 1.00 97.25 831 ILE A O 1
ATOM 6480 N N . CYS A 1 832 ? -12.890 23.765 -1.705 1.00 95.50 832 CYS A N 1
ATOM 6481 C CA . CYS A 1 832 ? -11.936 24.843 -1.504 1.00 95.50 832 CYS A CA 1
ATOM 6482 C C . CYS A 1 832 ? -12.180 25.581 -0.187 1.00 95.50 832 CYS A C 1
ATOM 6484 O O . CYS A 1 832 ? -13.247 26.153 0.011 1.00 95.50 832 CYS A O 1
ATOM 6486 N N . GLY A 1 833 ? -11.194 25.652 0.704 1.00 91.62 833 GLY A N 1
ATOM 6487 C CA . GLY A 1 833 ? -11.339 26.447 1.924 1.00 91.62 833 GLY A CA 1
ATOM 6488 C C . GLY A 1 833 ? -11.573 27.926 1.595 1.00 91.62 833 GLY A C 1
ATOM 6489 O O . GLY A 1 833 ? -12.582 28.507 1.991 1.00 91.62 833 GLY A O 1
ATOM 6490 N N . MET A 1 834 ? -10.677 28.527 0.810 1.00 88.88 834 MET A N 1
ATOM 6491 C CA . MET A 1 834 ? -10.759 29.929 0.391 1.00 88.88 834 MET A CA 1
ATOM 6492 C C . MET A 1 834 ? -10.428 30.106 -1.092 1.00 88.88 834 MET A C 1
ATOM 6494 O O . MET A 1 834 ? -9.351 29.708 -1.524 1.00 88.88 834 MET A O 1
ATOM 6498 N N . ALA A 1 835 ? -11.316 30.775 -1.831 1.00 90.94 835 ALA A N 1
ATOM 6499 C CA . ALA A 1 835 ? -11.234 30.956 -3.278 1.00 90.94 835 ALA A CA 1
ATOM 6500 C C . ALA A 1 835 ? -11.169 32.440 -3.693 1.00 90.94 835 ALA A C 1
ATOM 6502 O O . ALA A 1 835 ? -12.125 33.197 -3.487 1.00 90.94 835 ALA A O 1
ATOM 6503 N N . TYR A 1 836 ? -10.060 32.846 -4.320 1.00 86.00 836 TYR A N 1
ATOM 6504 C CA . TYR A 1 836 ? -9.880 34.161 -4.947 1.00 86.00 836 TYR A CA 1
ATOM 6505 C C . TYR A 1 836 ? -9.448 34.018 -6.407 1.00 86.00 836 TYR A C 1
ATOM 6507 O O . TYR A 1 836 ? -8.562 33.221 -6.710 1.00 86.00 836 TYR A O 1
ATOM 6515 N N . ALA A 1 837 ? -10.074 34.779 -7.312 1.00 86.56 837 ALA A N 1
ATOM 6516 C CA . ALA A 1 837 ? -9.928 34.648 -8.767 1.00 86.56 837 ALA A CA 1
ATOM 6517 C C . ALA A 1 837 ? -9.940 33.176 -9.216 1.00 86.56 837 ALA A C 1
ATOM 6519 O O . ALA A 1 837 ? -9.034 32.700 -9.896 1.00 86.56 837 ALA A O 1
ATOM 6520 N N . THR A 1 838 ? -10.914 32.422 -8.705 1.00 92.50 838 THR A N 1
ATOM 6521 C CA . THR A 1 838 ? -10.973 30.968 -8.864 1.00 92.50 838 THR A CA 1
ATOM 6522 C C . THR A 1 838 ? -12.301 30.550 -9.469 1.00 92.50 838 THR A C 1
ATOM 6524 O O . THR A 1 838 ? -13.362 30.976 -9.007 1.00 92.50 838 THR A O 1
ATOM 6527 N N . THR A 1 839 ? -12.247 29.666 -10.460 1.00 96.50 839 THR A N 1
ATOM 6528 C CA . THR A 1 839 ? -13.422 28.982 -10.995 1.00 96.50 839 THR A CA 1
ATOM 6529 C C . THR A 1 839 ? -13.499 27.598 -10.372 1.00 96.50 839 THR A C 1
ATOM 6531 O O . THR A 1 839 ? -12.639 26.763 -10.628 1.00 96.50 839 THR A O 1
ATOM 6534 N N . ILE A 1 840 ? -14.527 27.356 -9.560 1.00 97.88 840 ILE A N 1
ATOM 6535 C CA . ILE A 1 840 ? -14.886 26.030 -9.057 1.00 97.88 840 ILE A CA 1
ATOM 6536 C C . ILE A 1 840 ? -16.078 25.549 -9.876 1.00 97.88 840 ILE A C 1
ATOM 6538 O O . ILE A 1 840 ? -17.152 26.142 -9.775 1.00 97.88 840 ILE A O 1
ATOM 6542 N N . LYS A 1 841 ? -15.909 24.510 -10.694 1.00 93.00 841 LYS A N 1
ATOM 6543 C CA . LYS A 1 841 ? -16.984 24.029 -11.568 1.00 93.00 841 LYS A CA 1
ATOM 6544 C C . LYS A 1 841 ? -17.175 22.523 -11.518 1.00 93.00 841 LYS A C 1
ATOM 6546 O O . LYS A 1 841 ? -16.209 21.777 -11.450 1.00 93.00 841 LYS A O 1
ATOM 6551 N N . ASP A 1 842 ? -18.419 22.072 -11.621 1.00 85.19 842 ASP A N 1
ATOM 6552 C CA . ASP A 1 842 ? -18.751 20.647 -11.739 1.00 85.19 842 ASP A CA 1
ATOM 6553 C C . ASP A 1 842 ? -18.277 19.791 -10.544 1.00 85.19 842 ASP A C 1
ATOM 6555 O O . ASP A 1 842 ? -17.978 18.612 -10.703 1.00 85.19 842 ASP A O 1
ATOM 6559 N N . CYS A 1 843 ? -18.180 20.370 -9.343 1.00 91.00 843 CYS A N 1
ATOM 6560 C CA . CYS A 1 843 ? -17.675 19.673 -8.157 1.00 91.00 843 CYS A CA 1
ATOM 6561 C C . CYS A 1 843 ? -18.802 19.218 -7.222 1.00 91.00 843 CYS A C 1
ATOM 6563 O O . CYS A 1 843 ? -19.811 19.909 -7.059 1.00 91.00 843 CYS A O 1
ATOM 6565 N N . THR A 1 844 ? -18.603 18.100 -6.521 1.00 90.06 844 THR A N 1
ATOM 6566 C CA . THR A 1 844 ? -19.580 17.595 -5.542 1.00 90.06 844 THR A CA 1
ATOM 6567 C C . THR A 1 844 ? -18.955 17.329 -4.183 1.00 90.06 844 THR A C 1
ATOM 6569 O O . THR A 1 844 ? -17.811 16.896 -4.072 1.00 90.06 844 THR A O 1
ATOM 6572 N N . SER A 1 845 ? -19.734 17.544 -3.130 1.00 94.56 845 SER A N 1
ATOM 6573 C CA . SER A 1 845 ? -19.331 17.277 -1.756 1.00 94.56 845 SER A CA 1
ATOM 6574 C C . SER A 1 845 ? -20.482 16.631 -0.991 1.00 94.56 845 SER A C 1
ATOM 6576 O O . SER A 1 845 ? -21.563 17.208 -0.867 1.00 94.56 845 SER A O 1
ATOM 6578 N N . ALA A 1 846 ? -20.242 15.435 -0.467 1.00 88.19 846 ALA A N 1
ATOM 6579 C CA . ALA A 1 846 ? -21.158 14.726 0.425 1.00 88.19 846 ALA A CA 1
ATOM 6580 C C . ALA A 1 846 ? -20.628 14.663 1.868 1.00 88.19 846 ALA A C 1
ATOM 6582 O O . ALA A 1 846 ? -21.235 14.039 2.732 1.00 88.19 846 ALA A O 1
ATOM 6583 N N . VAL A 1 847 ? -19.505 15.333 2.136 1.00 87.44 847 VAL A N 1
ATOM 6584 C CA . VAL A 1 847 ? -18.757 15.204 3.385 1.00 87.44 847 VAL A CA 1
ATOM 6585 C C . VAL A 1 847 ? -19.513 15.735 4.602 1.00 87.44 847 VAL A C 1
ATOM 6587 O O . VAL A 1 847 ? -20.257 16.720 4.530 1.00 87.44 847 VAL A O 1
ATOM 6590 N N . ASN A 1 848 ? -19.235 15.137 5.757 1.00 82.69 848 ASN A N 1
ATOM 6591 C CA . ASN A 1 848 ? -19.630 15.682 7.048 1.00 82.69 848 ASN A CA 1
ATOM 6592 C C . ASN A 1 848 ? -18.565 16.669 7.549 1.00 82.69 848 ASN A C 1
ATOM 6594 O O . ASN A 1 848 ? -17.434 16.301 7.873 1.00 82.69 848 ASN A O 1
ATOM 6598 N N . ILE A 1 849 ? -18.930 17.948 7.599 1.00 85.94 849 ILE A N 1
ATOM 6599 C CA . ILE A 1 849 ? -18.102 19.036 8.112 1.00 85.94 849 ILE A CA 1
ATOM 6600 C C . ILE A 1 849 ? -18.391 19.204 9.603 1.00 85.94 849 ILE A C 1
ATOM 6602 O O . ILE A 1 849 ? -19.539 19.423 9.985 1.00 85.94 849 ILE A O 1
ATOM 6606 N N . SER A 1 850 ? -17.352 19.166 10.437 1.00 80.69 850 SER A N 1
ATOM 6607 C CA . SER A 1 850 ? -17.444 19.488 11.863 1.00 80.69 850 SER A CA 1
ATOM 6608 C C . SER A 1 850 ? -16.600 20.721 12.167 1.00 80.69 850 SER A C 1
ATOM 6610 O O . SER A 1 850 ? -15.402 20.733 11.884 1.00 80.69 850 SER A O 1
ATOM 6612 N N . VAL A 1 851 ? -17.217 21.745 12.754 1.00 76.88 851 VAL A N 1
ATOM 6613 C CA . VAL A 1 851 ? -16.562 23.003 13.137 1.00 76.88 851 VAL A CA 1
ATOM 6614 C C . VAL A 1 851 ? -16.848 23.359 14.593 1.00 76.88 851 VAL A C 1
ATOM 6616 O O . VAL A 1 851 ? -17.963 23.161 15.074 1.00 76.88 851 VAL A O 1
ATOM 6619 N N . ASP A 1 852 ? -15.840 23.890 15.285 1.00 72.31 852 ASP A N 1
ATOM 6620 C CA . ASP A 1 852 ? -15.977 24.489 16.618 1.00 72.31 852 ASP A CA 1
ATOM 6621 C C . ASP A 1 852 ? -16.396 25.971 16.526 1.00 72.31 852 ASP A C 1
ATOM 6623 O O . ASP A 1 852 ? -16.449 26.554 15.438 1.00 72.31 852 ASP A O 1
ATOM 6627 N N . GLY A 1 853 ? -16.714 26.603 17.660 1.00 61.97 853 GLY A N 1
ATOM 6628 C CA . GLY A 1 853 ? -17.138 28.003 17.700 1.00 61.97 853 GLY A CA 1
ATOM 6629 C C . GLY A 1 853 ? -16.094 28.967 17.126 1.00 61.97 853 GLY A C 1
ATOM 6630 O O . GLY A 1 853 ? -16.447 29.950 16.471 1.00 61.97 853 GLY A O 1
ATOM 6631 N N . GLU A 1 854 ? -14.803 28.688 17.280 1.00 60.19 854 GLU A N 1
ATOM 6632 C CA . GLU A 1 854 ? -13.732 29.523 16.718 1.00 60.19 854 GLU A CA 1
ATOM 6633 C C . GLU A 1 854 ? -13.577 29.317 15.186 1.00 60.19 854 GLU A C 1
ATOM 6635 O O . GLU A 1 854 ? -13.131 30.231 14.487 1.00 60.19 854 GLU A O 1
ATOM 6640 N N . HIS A 1 855 ? -14.056 28.195 14.624 1.00 59.78 855 HIS A N 1
ATOM 6641 C CA . HIS A 1 855 ? -14.164 27.892 13.182 1.00 59.78 855 HIS A CA 1
ATOM 6642 C C . HIS A 1 855 ? -15.526 28.262 12.583 1.00 59.78 855 HIS A C 1
ATOM 6644 O O . HIS A 1 855 ? -16.250 27.477 11.975 1.00 59.78 855 HIS A O 1
ATOM 6650 N N . SER A 1 856 ? -15.862 29.531 12.739 1.00 68.19 856 SER A N 1
ATOM 6651 C CA . SER A 1 856 ? -17.188 30.077 12.478 1.00 68.19 856 SER A CA 1
ATOM 6652 C C . SER A 1 856 ? -17.570 30.271 10.993 1.00 68.19 856 SER A C 1
ATOM 6654 O O . SER A 1 856 ? -18.612 30.858 10.742 1.00 68.19 856 SER A O 1
ATOM 6656 N N . MET A 1 857 ? -16.795 29.849 9.983 1.00 82.50 857 MET A N 1
ATOM 6657 C CA . MET A 1 857 ? -17.100 30.111 8.558 1.00 82.50 857 MET A CA 1
ATOM 6658 C C . MET A 1 857 ? -17.039 28.834 7.716 1.00 82.50 857 MET A C 1
ATOM 6660 O O . MET A 1 857 ? -15.960 28.420 7.300 1.00 82.50 857 MET A O 1
ATOM 6664 N N . ALA A 1 858 ? -18.182 28.217 7.408 1.00 89.12 858 ALA A N 1
ATOM 6665 C CA . ALA A 1 858 ? -18.195 26.974 6.631 1.00 89.12 858 ALA A CA 1
ATOM 6666 C C . ALA A 1 858 ? -19.164 26.996 5.447 1.00 89.12 858 ALA A C 1
ATOM 6668 O O . ALA A 1 858 ? -20.285 27.504 5.542 1.00 89.12 858 ALA A O 1
ATOM 6669 N N . GLY A 1 859 ? -18.731 26.411 4.332 1.00 93.50 859 GLY A N 1
ATOM 6670 C CA . GLY A 1 859 ? -19.563 26.188 3.158 1.00 93.50 859 GLY A CA 1
ATOM 6671 C C . GLY A 1 859 ? -19.439 24.768 2.627 1.00 93.50 859 GLY A C 1
ATOM 6672 O O . GLY A 1 859 ? -18.369 24.171 2.699 1.00 93.50 859 GLY A O 1
ATOM 6673 N N . GLY A 1 860 ? -20.526 24.226 2.080 1.00 93.81 860 GLY A N 1
ATOM 6674 C CA . GLY A 1 860 ? -20.557 22.849 1.574 1.00 93.81 860 GLY A CA 1
ATOM 6675 C C . GLY A 1 860 ? -19.640 22.583 0.374 1.00 93.81 860 GLY A C 1
ATOM 6676 O O . GLY A 1 860 ? -19.208 21.449 0.171 1.00 93.81 860 GLY A O 1
ATOM 6677 N N . ILE A 1 861 ? -19.287 23.632 -0.381 1.00 97.12 861 ILE A N 1
ATOM 6678 C CA . ILE A 1 861 ? -18.301 23.596 -1.473 1.00 97.12 861 ILE A CA 1
ATOM 6679 C C . ILE A 1 861 ? -17.092 24.456 -1.116 1.00 97.12 861 ILE A C 1
ATOM 6681 O O . ILE A 1 861 ? -15.965 23.954 -1.089 1.00 97.12 861 ILE A O 1
ATOM 6685 N N . ALA A 1 862 ? -17.336 25.738 -0.825 1.00 95.56 862 ALA A N 1
ATOM 6686 C CA . ALA A 1 862 ? -16.300 26.697 -0.487 1.00 95.56 862 ALA A CA 1
ATOM 6687 C C . ALA A 1 862 ? -16.561 27.390 0.851 1.00 95.56 862 ALA A C 1
ATOM 6689 O O . ALA A 1 862 ? -17.648 27.916 1.084 1.00 95.56 862 ALA A O 1
ATOM 6690 N N . GLY A 1 863 ? -15.557 27.453 1.722 1.00 91.44 863 GLY A N 1
ATOM 6691 C CA . GLY A 1 863 ? -15.697 28.148 3.002 1.00 91.44 863 GLY A CA 1
ATOM 6692 C C . GLY A 1 863 ? -15.839 29.651 2.795 1.00 91.44 863 GLY A C 1
ATOM 6693 O O . GLY A 1 863 ? -16.762 30.282 3.314 1.00 91.44 863 GLY A O 1
ATOM 6694 N N . MET A 1 864 ? -14.971 30.210 1.952 1.00 88.00 864 MET A N 1
ATOM 6695 C CA . MET A 1 864 ? -15.006 31.610 1.555 1.00 88.00 864 MET A CA 1
ATOM 6696 C C . MET A 1 864 ? -14.702 31.777 0.065 1.00 88.00 864 MET A C 1
ATOM 6698 O O . MET A 1 864 ? -13.800 31.123 -0.455 1.00 88.00 864 MET A O 1
ATOM 6702 N N . ALA A 1 865 ? -15.411 32.676 -0.620 1.00 88.62 865 ALA A N 1
ATOM 6703 C CA . ALA A 1 865 ? -15.158 32.973 -2.031 1.00 88.62 865 ALA A CA 1
ATOM 6704 C C . ALA A 1 865 ? -15.330 34.465 -2.359 1.00 88.62 865 ALA A C 1
ATOM 6706 O O . ALA A 1 865 ? -16.229 35.130 -1.844 1.00 88.62 865 ALA A O 1
ATOM 6707 N N . GLY A 1 866 ? -14.483 34.998 -3.239 1.00 81.69 866 GLY A N 1
ATOM 6708 C CA . GLY A 1 866 ? -14.527 36.402 -3.656 1.00 81.69 866 GLY A CA 1
ATOM 6709 C C . GLY A 1 866 ? -13.484 36.738 -4.720 1.00 81.69 866 GLY A C 1
ATOM 6710 O O . GLY A 1 866 ? -12.954 35.844 -5.370 1.00 81.69 866 GLY A O 1
ATOM 6711 N N . TYR A 1 867 ? -13.170 38.022 -4.907 1.00 78.69 867 TYR A N 1
ATOM 6712 C CA . TYR A 1 867 ? -12.127 38.480 -5.843 1.00 78.69 867 TYR A CA 1
ATOM 6713 C C . TYR A 1 867 ? -12.242 37.888 -7.264 1.00 78.69 867 TYR A C 1
ATOM 6715 O O . TYR A 1 867 ? -11.312 37.263 -7.748 1.00 78.69 867 TYR A O 1
ATOM 6723 N N . ASN A 1 868 ? -13.387 38.071 -7.930 1.00 81.81 868 ASN A N 1
ATOM 6724 C CA . ASN A 1 868 ? -13.644 37.555 -9.284 1.00 81.81 868 ASN A CA 1
ATOM 6725 C C . ASN A 1 868 ? -13.727 36.025 -9.371 1.00 81.81 868 ASN A C 1
ATOM 6727 O O . ASN A 1 868 ? -13.285 35.436 -10.345 1.00 81.81 868 ASN A O 1
ATOM 6731 N N . SER A 1 869 ? -14.301 35.371 -8.362 1.00 88.62 869 SER A N 1
ATOM 6732 C CA . SER A 1 869 ? -14.490 33.915 -8.382 1.00 88.62 869 SER A CA 1
ATOM 6733 C C . SER A 1 869 ? -15.839 33.508 -8.979 1.00 88.62 869 SER A C 1
ATOM 6735 O O . SER A 1 869 ? -16.828 34.249 -8.906 1.00 88.62 869 SER A O 1
ATOM 6737 N N . VAL A 1 870 ? -15.884 32.303 -9.543 1.00 93.56 870 VAL A N 1
ATOM 6738 C CA . VAL A 1 870 ? -17.081 31.674 -10.112 1.00 93.56 870 VAL A CA 1
ATOM 6739 C C . VAL A 1 870 ? -17.253 30.300 -9.479 1.00 93.56 870 VAL A C 1
ATOM 6741 O O . VAL A 1 870 ? -16.310 29.520 -9.429 1.00 93.56 870 VAL A O 1
ATOM 6744 N N . ILE A 1 871 ? -18.454 29.999 -8.996 1.00 96.75 871 ILE A N 1
ATOM 6745 C CA . ILE A 1 871 ? -18.839 28.668 -8.529 1.00 96.75 871 ILE A CA 1
ATOM 6746 C C . ILE A 1 871 ? -20.024 28.220 -9.371 1.00 96.75 871 ILE A C 1
ATOM 6748 O O . ILE A 1 871 ? -21.066 28.877 -9.377 1.00 96.75 871 ILE A O 1
ATOM 6752 N N . GLU A 1 872 ? -19.852 27.135 -10.113 1.00 93.69 872 GLU A N 1
ATOM 6753 C CA . GLU A 1 872 ? -20.794 26.711 -11.142 1.00 93.69 872 GLU A CA 1
ATOM 6754 C C . GLU A 1 872 ? -21.035 25.202 -11.115 1.00 93.69 872 GLU A C 1
ATOM 6756 O O . GLU A 1 872 ? -20.097 24.424 -11.003 1.00 93.69 872 GLU A O 1
ATOM 6761 N N . ASN A 1 873 ? -22.284 24.766 -11.277 1.00 87.75 873 ASN A N 1
ATOM 6762 C CA . ASN A 1 873 ? -22.631 23.342 -11.390 1.00 87.75 873 ASN A CA 1
ATOM 6763 C C . ASN A 1 873 ? -22.172 22.497 -10.182 1.00 87.75 873 ASN A C 1
ATOM 6765 O O . ASN A 1 873 ? -21.815 21.331 -10.344 1.00 87.75 873 ASN A O 1
ATOM 6769 N N . CYS A 1 874 ? -22.144 23.073 -8.976 1.00 92.38 874 CYS A N 1
ATOM 6770 C CA . CYS A 1 874 ? -21.654 22.382 -7.783 1.00 92.38 874 CYS A CA 1
ATOM 6771 C C . CYS A 1 874 ? -22.786 21.870 -6.884 1.00 92.38 874 CYS A C 1
ATOM 6773 O O . CYS A 1 874 ? -23.835 22.510 -6.755 1.00 92.38 874 CYS A O 1
ATOM 6775 N N . VAL A 1 875 ? -22.543 20.740 -6.216 1.00 90.50 875 VAL A N 1
ATOM 6776 C CA . VAL A 1 875 ? -23.552 20.030 -5.412 1.00 90.50 875 VAL A CA 1
ATOM 6777 C C . VAL A 1 875 ? -23.057 19.739 -4.006 1.00 90.50 875 VAL A C 1
ATOM 6779 O O . VAL A 1 875 ? -22.014 19.112 -3.837 1.00 90.50 875 VAL A O 1
ATOM 6782 N N . PHE A 1 876 ? -23.846 20.121 -3.003 1.00 94.56 876 PHE A N 1
ATOM 6783 C CA . PHE A 1 876 ? -23.619 19.735 -1.615 1.00 94.56 876 PHE A CA 1
ATOM 6784 C C . PHE A 1 876 ? -24.780 18.897 -1.062 1.00 94.56 876 PHE A C 1
ATOM 6786 O O . PHE A 1 876 ? -25.943 19.313 -1.102 1.00 94.56 876 PHE A O 1
ATOM 6793 N N . THR A 1 877 ? -24.461 17.712 -0.539 1.00 88.44 877 THR A N 1
ATOM 6794 C CA . THR A 1 877 ? -25.422 16.742 0.030 1.00 88.44 877 THR A CA 1
ATOM 6795 C C . THR A 1 877 ? -25.056 16.283 1.444 1.00 88.44 877 THR A C 1
ATOM 6797 O O . THR A 1 877 ? -25.811 15.523 2.041 1.00 88.44 877 THR A O 1
ATOM 6800 N N . GLY A 1 878 ? -23.910 16.719 1.974 1.00 88.44 878 GLY A N 1
ATOM 6801 C CA . GLY A 1 878 ? -23.393 16.296 3.275 1.00 88.44 878 GLY A CA 1
ATOM 6802 C C . GLY A 1 878 ? -24.015 17.031 4.462 1.00 88.44 878 GLY A C 1
ATOM 6803 O O . GLY A 1 878 ? -25.197 17.379 4.467 1.00 88.44 878 GLY A O 1
ATOM 6804 N N . SER A 1 879 ? -23.214 17.309 5.489 1.00 89.00 879 SER A N 1
ATOM 6805 C CA . SER A 1 879 ? -23.672 18.092 6.643 1.00 89.00 879 SER A CA 1
ATOM 6806 C C . SER A 1 879 ? -22.635 19.100 7.132 1.00 89.00 879 SER A C 1
ATOM 6808 O O . SER A 1 879 ? -21.438 18.920 6.941 1.00 89.00 879 SER A O 1
ATOM 6810 N N . ILE A 1 880 ? -23.095 20.183 7.757 1.00 88.00 880 ILE A N 1
ATOM 6811 C CA . ILE A 1 880 ? -22.274 21.165 8.465 1.00 88.00 880 ILE A CA 1
ATOM 6812 C C . ILE A 1 880 ? -22.721 21.180 9.919 1.00 88.00 880 ILE A C 1
ATOM 6814 O O . ILE A 1 880 ? -23.809 21.663 10.232 1.00 88.00 880 ILE A O 1
ATOM 6818 N N . THR A 1 881 ? -21.885 20.646 10.800 1.00 84.12 881 THR A N 1
ATOM 6819 C CA . THR A 1 881 ? -22.151 20.507 12.229 1.00 84.12 881 THR A CA 1
ATOM 6820 C C . THR A 1 881 ? -21.298 21.484 13.017 1.00 84.12 881 THR A C 1
ATOM 6822 O O . THR A 1 881 ? -20.072 21.435 12.959 1.00 84.12 881 THR A O 1
ATOM 6825 N N . LEU A 1 882 ? -21.959 22.351 13.780 1.00 77.75 882 LEU A N 1
ATOM 6826 C CA . LEU A 1 882 ? -21.317 23.223 14.754 1.00 77.75 882 LEU A CA 1
ATOM 6827 C C . LEU A 1 882 ? -21.353 22.561 16.138 1.00 77.75 882 LEU A C 1
ATOM 6829 O O . LEU A 1 882 ? -22.436 22.275 16.656 1.00 77.75 882 LEU A O 1
ATOM 6833 N N . THR A 1 883 ? -20.186 22.308 16.727 1.00 75.50 883 THR A N 1
ATOM 6834 C CA . THR A 1 883 ? -20.054 21.515 17.962 1.00 75.50 883 THR A CA 1
ATOM 6835 C C . THR A 1 883 ? -20.081 22.347 19.239 1.00 75.50 883 THR A C 1
ATOM 6837 O O . THR A 1 883 ? -20.420 21.825 20.296 1.00 75.50 883 THR A O 1
ATOM 6840 N N . ASP A 1 884 ? -19.777 23.643 19.161 1.00 70.81 884 ASP A N 1
ATOM 6841 C CA . ASP A 1 884 ? -19.916 24.595 20.265 1.00 70.81 884 ASP A CA 1
ATOM 6842 C C . ASP A 1 884 ? -20.120 26.026 19.738 1.00 70.81 884 ASP A C 1
ATOM 6844 O O . ASP A 1 884 ? -19.942 26.301 18.554 1.00 70.81 884 ASP A O 1
ATOM 6848 N N . MET A 1 885 ? -20.547 26.938 20.615 1.00 70.75 885 MET A N 1
ATOM 6849 C CA . MET A 1 885 ? -20.799 28.351 20.284 1.00 70.75 885 MET A CA 1
ATOM 6850 C C . MET A 1 885 ? -19.810 29.293 20.977 1.00 70.75 885 MET A C 1
ATOM 6852 O O . MET A 1 885 ? -20.083 30.490 21.103 1.00 70.75 885 MET A O 1
ATOM 6856 N N . ASN A 1 886 ? -18.668 28.788 21.449 1.00 68.69 886 ASN A N 1
ATOM 6857 C CA . ASN A 1 886 ? -17.698 29.594 22.183 1.00 68.69 886 ASN A CA 1
ATOM 6858 C C . ASN A 1 886 ? -16.841 30.413 21.209 1.00 68.69 886 ASN A C 1
ATOM 6860 O O . ASN A 1 886 ? -15.704 30.070 20.907 1.00 68.69 886 ASN A O 1
ATOM 6864 N N . THR A 1 887 ? -17.429 31.487 20.684 1.00 66.94 887 THR A N 1
ATOM 6865 C CA . THR A 1 887 ? -16.842 32.297 19.617 1.00 66.94 887 THR A CA 1
ATOM 6866 C C . THR A 1 887 ? -16.819 33.782 19.937 1.00 66.94 887 THR A C 1
ATOM 6868 O O . THR A 1 887 ? -17.602 34.299 20.734 1.00 66.94 887 THR A O 1
ATOM 6871 N N . THR A 1 888 ? -15.912 34.498 19.280 1.00 64.06 888 THR A N 1
ATOM 6872 C CA . THR A 1 888 ? -15.805 35.963 19.349 1.00 64.06 888 THR A CA 1
ATOM 6873 C C . THR A 1 888 ? -16.134 36.653 18.023 1.00 64.06 888 THR A C 1
ATOM 6875 O O . THR A 1 888 ? -16.117 37.884 17.951 1.00 64.06 888 THR A O 1
ATOM 6878 N N . VAL A 1 889 ? -16.446 35.877 16.981 1.00 69.12 889 VAL A N 1
ATOM 6879 C CA . VAL A 1 889 ? -16.844 36.341 15.645 1.00 69.12 889 VAL A CA 1
ATOM 6880 C C . VAL A 1 889 ? -18.227 35.789 15.296 1.00 69.12 889 VAL A C 1
ATOM 6882 O O . VAL A 1 889 ? -18.671 34.810 15.875 1.00 69.12 889 VAL A O 1
ATOM 6885 N N . SER A 1 890 ? -18.950 36.446 14.387 1.00 75.25 890 SER A N 1
ATOM 6886 C CA . SER A 1 890 ? -20.277 35.975 13.961 1.00 75.25 890 SER A CA 1
ATOM 6887 C C . SER A 1 890 ? -20.148 34.750 13.046 1.00 75.25 890 SER A C 1
ATOM 6889 O O . SER A 1 890 ? -19.508 34.890 11.999 1.00 75.25 890 SER A O 1
ATOM 6891 N N . PRO A 1 891 ? -20.715 33.584 13.410 1.00 79.31 891 PRO A N 1
ATOM 6892 C CA . PRO A 1 891 ? -20.691 32.401 12.558 1.00 79.31 891 PRO A CA 1
ATOM 6893 C C . PRO A 1 891 ? -21.512 32.549 11.276 1.00 79.31 891 PRO A C 1
ATOM 6895 O O . PRO A 1 891 ? -22.624 33.069 11.304 1.00 79.31 891 PRO A O 1
ATOM 6898 N N . THR A 1 892 ? -20.975 32.059 10.157 1.00 83.06 892 THR A N 1
ATOM 6899 C CA . THR A 1 892 ? -21.533 32.141 8.804 1.00 83.06 892 THR A CA 1
ATOM 6900 C C . THR A 1 892 ? -21.504 30.776 8.115 1.00 83.06 892 THR A C 1
ATOM 6902 O O . THR A 1 892 ? -20.431 30.218 7.874 1.00 83.06 892 THR A O 1
ATOM 6905 N N . PHE A 1 893 ? -22.673 30.260 7.743 1.00 87.50 893 PHE A N 1
ATOM 6906 C CA . PHE A 1 893 ? -22.815 28.943 7.127 1.00 87.50 893 PHE A CA 1
ATOM 6907 C C . PHE A 1 893 ? -23.584 29.002 5.814 1.00 87.50 893 PHE A C 1
ATOM 6909 O O . PHE A 1 893 ? -24.656 29.603 5.748 1.00 87.50 893 PHE A O 1
ATOM 6916 N N . GLY A 1 894 ? -23.066 28.347 4.778 1.00 90.81 894 GLY A N 1
ATOM 6917 C CA . GLY A 1 894 ? -23.699 28.305 3.462 1.00 90.81 894 GLY A CA 1
ATOM 6918 C C . GLY A 1 894 ? -23.723 26.916 2.849 1.00 90.81 894 GLY A C 1
ATOM 6919 O O . GLY A 1 894 ? -22.780 26.150 3.007 1.00 90.81 894 GLY A O 1
ATOM 6920 N N . GLY A 1 895 ? -24.784 26.575 2.118 1.00 91.62 895 GLY A N 1
ATOM 6921 C CA . GLY A 1 895 ? -24.858 25.253 1.477 1.00 91.62 895 GLY A CA 1
ATOM 6922 C C . GLY A 1 895 ? -23.819 25.102 0.375 1.00 91.62 895 GLY A C 1
ATOM 6923 O O . GLY A 1 895 ? -23.294 24.020 0.160 1.00 91.62 895 GLY A O 1
ATOM 6924 N N . ILE A 1 896 ? -23.453 26.212 -0.265 1.00 95.88 896 ILE A N 1
ATOM 6925 C CA . ILE A 1 896 ? -22.413 26.259 -1.291 1.00 95.88 896 ILE A CA 1
ATOM 6926 C C . ILE A 1 896 ? -21.236 27.104 -0.802 1.00 95.88 896 ILE A C 1
ATOM 6928 O O . ILE A 1 896 ? -20.109 26.615 -0.785 1.00 95.88 896 ILE A O 1
ATOM 6932 N N . VAL A 1 897 ? -21.493 28.341 -0.356 1.00 94.69 897 VAL A N 1
ATOM 6933 C CA . VAL A 1 897 ? -20.461 29.287 0.101 1.00 94.69 897 VAL A CA 1
ATOM 6934 C C . VAL A 1 897 ? -20.755 29.792 1.504 1.00 94.69 897 VAL A C 1
ATOM 6936 O O . VAL A 1 897 ? -21.797 30.405 1.724 1.00 94.69 897 VAL A O 1
ATOM 6939 N N . GLY A 1 898 ? -19.829 29.610 2.444 1.00 90.94 898 GLY A N 1
ATOM 6940 C CA . GLY A 1 898 ? -19.987 30.120 3.811 1.00 90.94 898 GLY A CA 1
ATOM 6941 C C . GLY A 1 898 ? -20.026 31.646 3.862 1.00 90.94 898 GLY A C 1
ATOM 6942 O O . GLY A 1 898 ? -21.000 32.246 4.323 1.00 90.94 898 GLY A O 1
ATOM 6943 N N . LEU A 1 899 ? -18.986 32.275 3.320 1.00 85.69 899 LEU A N 1
ATOM 6944 C CA . LEU A 1 899 ? -18.810 33.719 3.341 1.00 85.69 899 LEU A CA 1
ATOM 6945 C C . LEU A 1 899 ? -18.350 34.260 1.984 1.00 85.69 899 LEU A C 1
ATOM 6947 O O . LEU A 1 899 ? -17.396 33.774 1.379 1.00 85.69 899 LEU A O 1
ATOM 6951 N N . LEU A 1 900 ? -18.981 35.340 1.541 1.00 82.25 900 LEU A N 1
ATOM 6952 C CA . LEU A 1 900 ? -18.450 36.201 0.495 1.00 82.25 900 LEU A CA 1
ATOM 6953 C C . LEU A 1 900 ? -17.630 37.306 1.160 1.00 82.25 900 LEU A C 1
ATOM 6955 O O . LEU A 1 900 ? -18.171 38.100 1.935 1.00 82.25 900 LEU A O 1
ATOM 6959 N N . ALA A 1 901 ? -16.333 37.351 0.846 1.00 69.38 901 ALA A N 1
ATOM 6960 C CA . ALA A 1 901 ? -15.410 38.360 1.357 1.00 69.38 901 ALA A CA 1
ATOM 6961 C C . ALA A 1 901 ? -14.607 39.026 0.222 1.00 69.38 901 ALA A C 1
ATOM 6963 O O . ALA A 1 901 ? -14.142 38.330 -0.687 1.00 69.38 901 ALA A O 1
ATOM 6964 N N . PRO A 1 902 ? -14.399 40.358 0.261 1.00 60.25 902 PRO A N 1
ATOM 6965 C CA . PRO A 1 902 ? -13.412 41.021 -0.591 1.00 60.25 902 PRO A CA 1
ATOM 6966 C C . PRO A 1 902 ? -11.987 40.598 -0.191 1.00 60.25 902 PRO A C 1
ATOM 6968 O O . PRO A 1 902 ? -11.788 40.038 0.884 1.00 60.25 902 PRO A O 1
ATOM 6971 N N . ASN A 1 903 ? -10.983 40.856 -1.036 1.00 56.69 903 ASN A N 1
ATOM 6972 C CA . ASN A 1 903 ? -9.593 40.481 -0.741 1.00 56.69 903 ASN A CA 1
ATOM 6973 C C . ASN A 1 903 ? -9.123 41.078 0.612 1.00 56.69 903 ASN A C 1
ATOM 6975 O O . ASN A 1 903 ? -9.025 42.293 0.766 1.00 56.69 903 ASN A O 1
ATOM 6979 N N . LEU A 1 904 ? -8.853 40.217 1.601 1.00 51.22 904 LEU A N 1
ATOM 6980 C CA . LEU A 1 904 ? -8.610 40.579 3.007 1.00 51.22 904 LEU A CA 1
ATOM 6981 C C . LEU A 1 904 ? -7.124 40.790 3.379 1.00 51.22 904 LEU A C 1
ATOM 6983 O O . LEU A 1 904 ? -6.808 40.802 4.566 1.00 51.22 904 LEU A O 1
ATOM 6987 N N . GLU A 1 905 ? -6.192 40.941 2.433 1.00 47.88 905 GLU A N 1
ATOM 6988 C CA . GLU A 1 905 ? -4.732 40.815 2.660 1.00 47.88 905 GLU A CA 1
ATOM 6989 C C . GLU A 1 905 ? -3.988 41.959 3.410 1.00 47.88 905 GLU A C 1
ATOM 6991 O O . GLU A 1 905 ? -2.760 41.960 3.420 1.00 47.88 905 GLU A O 1
ATOM 6996 N N . THR A 1 906 ? -4.633 42.905 4.118 1.00 38.69 906 THR A N 1
ATOM 6997 C CA . THR A 1 906 ? -3.881 43.900 4.937 1.00 38.69 906 THR A CA 1
ATOM 6998 C C . THR A 1 906 ? -4.399 44.104 6.369 1.00 38.69 906 THR A C 1
ATOM 7000 O O . THR A 1 906 ? -5.597 44.098 6.640 1.00 38.69 906 THR A O 1
ATOM 7003 N N . GLU A 1 907 ? -3.463 44.292 7.312 1.00 35.34 907 GLU A N 1
ATOM 7004 C CA . GLU A 1 907 ? -3.721 44.626 8.726 1.00 35.34 907 GLU A CA 1
ATOM 7005 C C . GLU A 1 907 ? -4.141 46.093 8.944 1.00 35.34 907 GLU A C 1
ATOM 7007 O O . GLU A 1 907 ? -4.623 46.453 10.017 1.00 35.34 907 GLU A O 1
ATOM 7012 N N . THR A 1 908 ? -4.021 46.952 7.931 1.00 37.22 908 THR A N 1
ATOM 7013 C CA . THR A 1 908 ? -4.374 48.376 8.008 1.00 37.22 908 THR A CA 1
ATOM 7014 C C . THR A 1 908 ? -5.717 48.647 7.338 1.00 37.22 908 THR A C 1
ATOM 7016 O O . THR A 1 908 ? -5.789 49.246 6.268 1.00 37.22 908 THR A O 1
ATOM 7019 N N . MET A 1 909 ? -6.803 48.232 7.988 1.00 42.50 909 MET A N 1
ATOM 7020 C CA . MET A 1 909 ? -8.179 48.557 7.587 1.00 42.50 909 MET A CA 1
ATOM 7021 C C . MET A 1 909 ? -8.524 50.035 7.850 1.00 42.50 909 MET A C 1
ATOM 7023 O O . MET A 1 909 ? -9.328 50.332 8.727 1.00 42.50 909 MET A O 1
ATOM 7027 N N . ASN A 1 910 ? -7.894 50.977 7.135 1.00 35.56 910 ASN A N 1
ATOM 7028 C CA . ASN A 1 910 ? -8.152 52.414 7.324 1.00 35.56 910 ASN A CA 1
ATOM 7029 C C . ASN A 1 910 ? -8.174 53.290 6.053 1.00 35.56 910 ASN A C 1
ATOM 7031 O O . ASN A 1 910 ? -8.255 54.510 6.179 1.00 35.56 910 ASN A O 1
ATOM 7035 N N . SER A 1 911 ? -8.176 52.738 4.838 1.00 38.59 911 SER A N 1
ATOM 7036 C CA . SER A 1 911 ? -8.392 53.540 3.619 1.00 38.59 911 SER A CA 1
ATOM 7037 C C . SER A 1 911 ? -9.309 52.810 2.643 1.00 38.59 911 SER A C 1
ATOM 7039 O O . SER A 1 911 ? -8.936 51.772 2.106 1.00 38.59 911 SER A O 1
ATOM 7041 N N . GLY A 1 912 ? -10.521 53.334 2.450 1.00 43.09 912 GLY A N 1
ATOM 7042 C CA . GLY A 1 912 ? -11.571 52.771 1.593 1.00 43.09 912 GLY A CA 1
ATOM 7043 C C . GLY A 1 912 ? -11.316 52.897 0.089 1.00 43.09 912 GLY A C 1
ATOM 7044 O O . GLY A 1 912 ? -12.208 53.342 -0.616 1.00 43.09 912 GLY A O 1
ATOM 7045 N N . ASP A 1 913 ? -10.124 52.521 -0.388 1.00 42.09 913 ASP A N 1
ATOM 7046 C CA . ASP A 1 913 ? -9.724 52.667 -1.799 1.00 42.09 913 ASP A CA 1
ATOM 7047 C C . ASP A 1 913 ? -9.307 51.345 -2.499 1.00 42.09 913 ASP A C 1
ATOM 7049 O O . ASP A 1 913 ? -9.008 51.382 -3.688 1.00 42.09 913 ASP A O 1
ATOM 7053 N N . ASP A 1 914 ? -9.314 50.171 -1.839 1.00 46.59 914 ASP A N 1
ATOM 7054 C CA . ASP A 1 914 ? -8.757 48.923 -2.428 1.00 46.59 914 ASP A CA 1
ATOM 7055 C C . ASP A 1 914 ? -9.649 47.658 -2.356 1.00 46.59 914 ASP A C 1
ATOM 7057 O O . ASP A 1 914 ? -9.199 46.551 -2.670 1.00 46.59 914 ASP A O 1
ATOM 7061 N N . TYR A 1 915 ? -10.935 47.774 -2.006 1.00 49.53 915 TYR A N 1
ATOM 7062 C CA . TYR A 1 915 ? -11.839 46.614 -2.004 1.00 49.53 915 TYR A CA 1
ATOM 7063 C C . TYR A 1 915 ? -12.220 46.208 -3.436 1.00 49.53 915 TYR A C 1
ATOM 7065 O O . TYR A 1 915 ? -13.026 46.849 -4.107 1.00 49.53 915 TYR A O 1
ATOM 7073 N N . ARG A 1 916 ? -11.633 45.111 -3.923 1.00 53.94 916 ARG A N 1
ATOM 7074 C CA . ARG A 1 916 ? -11.943 44.509 -5.228 1.00 53.94 916 ARG A CA 1
ATOM 7075 C C . ARG A 1 916 ? -12.588 43.137 -5.009 1.00 53.94 916 ARG A C 1
ATOM 7077 O O . ARG A 1 916 ? -12.041 42.321 -4.270 1.00 53.94 916 ARG A O 1
ATOM 7084 N N . GLY A 1 917 ? -13.705 42.837 -5.676 1.00 58.50 917 GLY A N 1
ATOM 7085 C CA . GLY A 1 917 ? -14.093 41.441 -5.914 1.00 58.50 917 GLY A CA 1
ATOM 7086 C C . GLY A 1 917 ? -15.563 41.177 -6.220 1.00 58.50 917 GLY A C 1
ATOM 7087 O O . GLY A 1 917 ? -16.432 41.594 -5.471 1.00 58.50 917 GLY A O 1
ATOM 7088 N N . THR A 1 918 ? -15.819 40.421 -7.289 1.00 73.88 918 THR A N 1
ATOM 7089 C CA . THR A 1 918 ? -17.112 39.809 -7.644 1.00 73.88 918 THR A CA 1
ATOM 7090 C C . THR A 1 918 ? -17.163 38.341 -7.224 1.00 73.88 918 THR A C 1
ATOM 7092 O O . THR A 1 918 ? -16.125 37.692 -7.076 1.00 73.88 918 THR A O 1
ATOM 7095 N N . LEU A 1 919 ? -18.377 37.817 -7.056 1.00 84.69 919 LEU A N 1
ATOM 7096 C CA . LEU A 1 919 ? -18.648 36.388 -6.920 1.00 84.69 919 LEU A CA 1
ATOM 7097 C C . LEU A 1 919 ? -19.880 36.047 -7.760 1.00 84.69 919 LEU A C 1
ATOM 7099 O O . LEU A 1 919 ? -20.911 36.717 -7.646 1.00 84.69 919 LEU A O 1
ATOM 7103 N N . THR A 1 920 ? -19.764 35.006 -8.581 1.00 90.00 920 THR A N 1
ATOM 7104 C CA . THR A 1 920 ? -20.902 34.385 -9.268 1.00 90.00 920 THR A CA 1
ATOM 7105 C C . THR A 1 920 ? -21.106 32.982 -8.718 1.00 90.00 920 THR A C 1
ATOM 7107 O O . THR A 1 920 ? -20.170 32.192 -8.724 1.00 90.00 920 THR A O 1
ATOM 7110 N N . ILE A 1 921 ? -22.315 32.670 -8.260 1.00 93.44 921 ILE A N 1
ATOM 7111 C CA . ILE A 1 921 ? -22.750 31.316 -7.910 1.00 93.44 921 ILE A CA 1
ATOM 7112 C C . ILE A 1 921 ? -23.874 30.961 -8.873 1.00 93.44 921 ILE A C 1
ATOM 7114 O O . ILE A 1 921 ? -24.884 31.666 -8.910 1.00 93.44 921 ILE A O 1
ATOM 7118 N N . ARG A 1 922 ? -23.720 29.908 -9.673 1.00 92.25 922 ARG A N 1
ATOM 7119 C CA . ARG A 1 922 ? -24.760 29.527 -10.629 1.00 92.25 922 ARG A CA 1
ATOM 7120 C C . ARG A 1 922 ? -24.947 28.032 -10.778 1.00 92.25 922 ARG A C 1
ATOM 7122 O O . ARG A 1 922 ? -23.985 27.283 -10.684 1.00 92.25 922 ARG A O 1
ATOM 7129 N N . ASN A 1 923 ? -26.177 27.612 -11.059 1.00 89.19 923 ASN A N 1
ATOM 7130 C CA . ASN A 1 923 ? -26.514 26.205 -11.287 1.00 89.19 923 ASN A CA 1
ATOM 7131 C C . ASN A 1 923 ? -26.055 25.299 -10.127 1.00 89.19 923 ASN A C 1
ATOM 7133 O O . ASN A 1 923 ? -25.559 24.201 -10.359 1.00 89.19 923 ASN A O 1
ATOM 7137 N N . CYS A 1 924 ? -26.157 25.765 -8.881 1.00 92.56 924 CYS A N 1
ATOM 7138 C CA . CYS A 1 924 ? -25.701 25.011 -7.713 1.00 92.56 924 CYS A CA 1
ATOM 7139 C C . CYS A 1 924 ? -26.871 24.459 -6.900 1.00 92.56 924 CYS A C 1
ATOM 7141 O O . CYS A 1 924 ? -27.939 25.074 -6.818 1.00 92.56 924 CYS A O 1
ATOM 7143 N N . TYR A 1 925 ? -26.632 23.333 -6.236 1.00 90.38 925 TYR A N 1
ATOM 7144 C CA . TYR A 1 925 ? -27.648 22.603 -5.489 1.00 90.38 925 TYR A CA 1
ATOM 7145 C C . TYR A 1 925 ? -27.194 22.258 -4.082 1.00 90.38 925 TYR A C 1
ATOM 7147 O O . TYR A 1 925 ? -26.136 21.661 -3.889 1.00 90.38 925 TYR A O 1
ATOM 7155 N N . ASN A 1 926 ? -28.027 22.593 -3.103 1.00 93.12 926 ASN A N 1
ATOM 7156 C CA . ASN A 1 926 ? -27.842 22.196 -1.721 1.00 93.12 926 ASN A CA 1
ATOM 7157 C C . ASN A 1 926 ? -28.999 21.314 -1.241 1.00 93.12 926 ASN A C 1
ATOM 7159 O O . ASN A 1 926 ? -30.153 21.739 -1.224 1.00 93.12 926 ASN A O 1
ATOM 7163 N N . SER A 1 927 ? -28.669 20.130 -0.742 1.00 87.81 927 SER A N 1
ATOM 7164 C CA . SER A 1 927 ? -29.554 19.293 0.082 1.00 87.81 927 SER A CA 1
ATOM 7165 C C . SER A 1 927 ? -28.946 18.962 1.448 1.00 87.81 927 SER A C 1
ATOM 7167 O O . SER A 1 927 ? -29.597 18.314 2.266 1.00 87.81 927 SER A O 1
ATOM 7169 N N . GLY A 1 928 ? -27.724 19.435 1.706 1.00 85.06 928 GLY A N 1
ATOM 7170 C CA . GLY A 1 928 ? -26.981 19.138 2.915 1.00 85.06 928 GLY A CA 1
ATOM 7171 C C . GLY A 1 928 ? -27.550 19.801 4.168 1.00 85.06 928 GLY A C 1
ATOM 7172 O O . GLY A 1 928 ? -28.147 20.884 4.128 1.00 85.06 928 GLY A O 1
ATOM 7173 N N . ALA A 1 929 ? -27.349 19.128 5.299 1.00 84.25 929 ALA A N 1
ATOM 7174 C CA . ALA A 1 929 ? -27.901 19.516 6.588 1.00 84.25 929 ALA A CA 1
ATOM 7175 C C . ALA A 1 929 ? -27.011 20.505 7.346 1.00 84.25 929 ALA A C 1
ATOM 7177 O O . ALA A 1 929 ? -25.792 20.465 7.260 1.00 84.25 929 ALA A O 1
ATOM 7178 N N . PHE A 1 930 ? -27.622 21.358 8.167 1.00 82.56 930 PHE A N 1
ATOM 7179 C CA . PHE A 1 930 ? -26.907 22.235 9.099 1.00 82.56 930 PHE A CA 1
ATOM 7180 C C . PHE A 1 930 ? -27.296 21.872 10.521 1.00 82.56 930 PHE A C 1
ATOM 7182 O O . PHE A 1 930 ? -28.442 22.096 10.922 1.00 82.56 930 PHE A O 1
ATOM 7189 N N . LEU A 1 931 ? -26.354 21.382 11.308 1.00 80.38 931 LEU A N 1
ATOM 7190 C CA . LEU A 1 931 ? -26.584 20.835 12.638 1.00 80.38 931 LEU A CA 1
ATOM 7191 C C . LEU A 1 931 ? -25.881 21.686 13.700 1.00 80.38 931 LEU A C 1
ATOM 7193 O O . LEU A 1 931 ? -24.874 22.338 13.435 1.00 80.38 931 LEU A O 1
ATOM 7197 N N . TYR A 1 932 ? -26.455 21.714 14.900 1.00 76.94 932 TYR A N 1
ATOM 7198 C CA . TYR A 1 932 ? -25.815 22.268 16.088 1.00 76.94 932 TYR A CA 1
ATOM 7199 C C . TYR A 1 932 ? -25.910 21.226 17.196 1.00 76.94 932 TYR A C 1
ATOM 7201 O O . TYR A 1 932 ? -27.019 20.829 17.546 1.00 76.94 932 TYR A O 1
ATOM 7209 N N . THR A 1 933 ? -24.769 20.771 17.706 1.00 74.31 933 THR A N 1
ATOM 7210 C CA . THR A 1 933 ? -24.691 19.736 18.752 1.00 74.31 933 THR A CA 1
ATOM 7211 C C . THR A 1 933 ? -24.144 20.267 20.076 1.00 74.31 933 THR A C 1
ATOM 7213 O O . THR A 1 933 ? -24.112 19.533 21.061 1.00 74.31 933 THR A O 1
ATOM 7216 N N . GLY A 1 934 ? -23.750 21.543 20.128 1.00 66.81 934 GLY A N 1
ATOM 7217 C CA . GLY A 1 934 ? -23.243 22.170 21.343 1.00 66.81 934 GLY A CA 1
ATOM 7218 C C . GLY A 1 934 ? -24.325 22.482 22.378 1.00 66.81 934 GLY A C 1
ATOM 7219 O O . GLY A 1 934 ? -25.522 22.543 22.090 1.00 66.81 934 GLY A O 1
ATOM 7220 N N . THR A 1 935 ? -23.889 22.722 23.614 1.00 66.69 935 THR A N 1
ATOM 7221 C CA . THR A 1 935 ? -24.776 23.055 24.742 1.00 66.69 935 THR A CA 1
ATOM 7222 C C . THR A 1 935 ? -24.809 24.546 25.080 1.00 66.69 935 THR A C 1
ATOM 7224 O O . THR A 1 935 ? -25.694 24.987 25.814 1.00 66.69 935 THR A O 1
ATOM 7227 N N . ASP A 1 936 ? -23.862 25.328 24.558 1.00 67.81 936 ASP A N 1
ATOM 7228 C CA . ASP A 1 936 ? -23.696 26.738 24.913 1.00 67.81 936 ASP A CA 1
ATOM 7229 C C . ASP A 1 936 ? -24.577 27.661 24.051 1.00 67.81 936 ASP A C 1
ATOM 7231 O O . ASP A 1 936 ? -24.759 27.425 22.855 1.00 67.81 936 ASP A O 1
ATOM 7235 N N . PRO A 1 937 ? -25.156 28.735 24.611 1.00 67.25 937 PRO A N 1
ATOM 7236 C CA . PRO A 1 937 ? -25.846 29.743 23.811 1.00 67.25 937 PRO A CA 1
ATOM 7237 C C . PRO A 1 937 ? -24.846 30.638 23.058 1.00 67.25 937 PRO A C 1
ATOM 7239 O O . PRO A 1 937 ? -23.722 30.836 23.518 1.00 67.25 937 PRO A O 1
ATOM 7242 N N . LEU A 1 938 ? -25.277 31.265 21.952 1.00 68.25 938 LEU A N 1
ATOM 7243 C CA . LEU A 1 938 ? -24.463 32.282 21.270 1.00 68.25 938 LEU A CA 1
ATOM 7244 C C . LEU A 1 938 ? -24.084 33.417 22.250 1.00 68.25 938 LEU A C 1
ATOM 7246 O O . LEU A 1 938 ? -24.977 33.947 22.928 1.00 68.25 938 LEU A O 1
ATOM 7250 N N . PRO A 1 939 ? -22.808 33.842 22.307 1.00 71.69 939 PRO A N 1
ATOM 7251 C CA . PRO A 1 939 ? -22.388 34.973 23.123 1.00 71.69 939 PRO A CA 1
ATOM 7252 C C . PRO A 1 939 ? -23.149 36.260 22.777 1.00 71.69 939 PRO A C 1
ATOM 7254 O O . PRO A 1 939 ? -23.453 36.550 21.618 1.00 71.69 939 PRO A O 1
ATOM 7257 N N . ALA A 1 940 ? -23.467 37.058 23.800 1.00 70.25 940 ALA A N 1
ATOM 7258 C CA . ALA A 1 940 ? -24.258 38.275 23.634 1.00 70.25 940 ALA A CA 1
ATOM 7259 C C . ALA A 1 940 ? -23.563 39.289 22.702 1.00 70.25 940 ALA A C 1
ATOM 7261 O O . ALA A 1 940 ? -22.406 39.643 22.920 1.00 70.25 940 ALA A O 1
ATOM 7262 N N . GLY A 1 941 ? -24.297 39.798 21.706 1.00 69.44 941 GLY A N 1
ATOM 7263 C CA . GLY A 1 941 ? -23.800 40.779 20.731 1.00 69.44 941 GLY A CA 1
ATOM 7264 C C . GLY A 1 941 ? -23.253 40.184 19.429 1.00 69.44 941 GLY A C 1
ATOM 7265 O O . GLY A 1 941 ? -22.887 40.951 18.541 1.00 69.44 941 GLY A O 1
ATOM 7266 N N . LEU A 1 942 ? -23.221 38.855 19.297 1.00 71.44 942 LEU A N 1
ATOM 7267 C CA . LEU A 1 942 ? -22.902 38.167 18.045 1.00 71.44 942 LEU A CA 1
ATOM 7268 C C . LEU A 1 942 ? -24.165 37.756 17.280 1.00 71.44 942 LEU A C 1
ATOM 7270 O O . LEU A 1 942 ? -25.267 37.700 17.832 1.00 71.44 942 LEU A O 1
ATOM 7274 N N . GLU A 1 943 ? -23.977 37.465 15.995 1.00 75.56 943 GLU A N 1
ATOM 7275 C CA . GLU A 1 943 ? -25.015 37.019 15.074 1.00 75.56 943 GLU A CA 1
ATOM 7276 C C . GLU A 1 943 ? -24.648 35.663 14.463 1.00 75.56 943 GLU A C 1
ATOM 7278 O O . GLU A 1 943 ? -23.482 35.423 14.167 1.00 75.56 943 GLU A O 1
ATOM 7283 N N . LEU A 1 944 ? -25.638 34.802 14.228 1.00 76.88 944 LEU A N 1
ATOM 7284 C CA . LEU A 1 944 ? -25.476 33.591 13.417 1.00 76.88 944 LEU A CA 1
ATOM 7285 C C . LEU A 1 944 ? -26.088 33.828 12.034 1.00 76.88 944 LEU A C 1
ATOM 7287 O O . LEU A 1 944 ? -27.262 34.189 11.950 1.00 76.88 944 LEU A O 1
ATOM 7291 N N . HIS A 1 945 ? -25.325 33.606 10.965 1.00 79.44 945 HIS A N 1
ATOM 7292 C CA . HIS A 1 945 ? -25.769 33.740 9.576 1.00 79.44 945 HIS A CA 1
ATOM 7293 C C . HIS A 1 945 ? -25.824 32.378 8.909 1.00 79.44 945 HIS A C 1
ATOM 7295 O O . HIS A 1 945 ? -24.851 31.628 8.914 1.00 79.44 945 HIS A O 1
ATOM 7301 N N . TRP A 1 946 ? -26.956 32.062 8.302 1.00 81.88 946 TRP A N 1
ATOM 7302 C CA . TRP A 1 946 ? -27.131 30.807 7.607 1.00 81.88 946 TRP A CA 1
ATOM 7303 C C . TRP A 1 946 ? -27.970 30.976 6.343 1.00 81.88 946 TRP A C 1
ATOM 7305 O O . TRP A 1 946 ? -29.117 31.420 6.392 1.00 81.88 946 TRP A O 1
ATOM 7315 N N . GLY A 1 947 ? -27.382 30.609 5.207 1.00 84.88 947 GLY A N 1
ATOM 7316 C CA . GLY A 1 947 ? -28.053 30.571 3.916 1.00 84.88 947 GLY A CA 1
ATOM 7317 C C . GLY A 1 947 ? -28.004 29.187 3.288 1.00 84.88 947 GLY A C 1
ATOM 7318 O O . GLY A 1 947 ? -26.978 28.512 3.330 1.00 84.88 947 GLY A O 1
ATOM 7319 N N . GLY A 1 948 ? -29.090 28.770 2.643 1.00 86.38 948 GLY A N 1
ATOM 7320 C CA . GLY A 1 948 ? -29.095 27.517 1.884 1.00 86.38 948 GLY A CA 1
ATOM 7321 C C . GLY A 1 948 ? -28.109 27.499 0.709 1.00 86.38 948 GLY A C 1
ATOM 7322 O O . GLY A 1 948 ? -27.673 26.426 0.319 1.00 86.38 948 GLY A O 1
ATOM 7323 N N . ILE A 1 949 ? -27.687 28.660 0.190 1.00 91.56 949 ILE A N 1
ATOM 7324 C CA . ILE A 1 949 ? -26.636 28.779 -0.838 1.00 91.56 949 ILE A CA 1
ATOM 7325 C C . ILE A 1 949 ? -25.442 29.585 -0.312 1.00 91.56 949 ILE A C 1
ATOM 7327 O O . ILE A 1 949 ? -24.324 29.070 -0.303 1.00 91.56 949 ILE A O 1
ATOM 7331 N N . LEU A 1 950 ? -25.674 30.816 0.157 1.00 90.00 950 LEU A N 1
ATOM 7332 C CA . LEU A 1 950 ? -24.648 31.738 0.658 1.00 90.00 950 LEU A CA 1
ATOM 7333 C C . LEU A 1 950 ? -24.931 32.144 2.110 1.00 90.00 950 LEU A C 1
ATOM 7335 O O . LEU A 1 950 ? -25.980 32.721 2.388 1.00 90.00 950 LEU A O 1
ATOM 7339 N N . GLY A 1 951 ? -23.989 31.917 3.026 1.00 86.56 951 GLY A N 1
ATOM 7340 C CA . GLY A 1 951 ? -24.161 32.265 4.441 1.00 86.56 951 GLY A CA 1
ATOM 7341 C C . GLY A 1 951 ? -24.206 33.769 4.701 1.00 86.56 951 GLY A C 1
ATOM 7342 O O . GLY A 1 951 ? -25.235 34.299 5.124 1.00 86.56 951 GLY A O 1
ATOM 7343 N N . HIS A 1 952 ? -23.110 34.471 4.417 1.00 81.44 952 HIS A N 1
ATOM 7344 C CA . HIS A 1 952 ? -23.007 35.922 4.610 1.00 81.44 952 HIS A CA 1
ATOM 7345 C C . HIS A 1 952 ? -22.346 36.605 3.412 1.00 81.44 952 HIS A C 1
ATOM 7347 O O . HIS A 1 952 ? -21.328 36.146 2.905 1.00 81.44 952 HIS A O 1
ATOM 7353 N N . ALA A 1 953 ? -22.917 37.720 2.967 1.00 77.25 953 ALA A N 1
ATOM 7354 C CA . ALA A 1 953 ? -22.347 38.627 1.980 1.00 77.25 953 ALA A CA 1
ATOM 7355 C C . ALA A 1 953 ? -21.851 39.904 2.669 1.00 77.25 953 ALA A C 1
ATOM 7357 O O . ALA A 1 953 ? -22.631 40.822 2.925 1.00 77.25 953 ALA A O 1
ATOM 7358 N N . LYS A 1 954 ? -20.557 39.959 3.000 1.00 69.25 954 LYS A N 1
ATOM 7359 C CA . LYS A 1 954 ? -19.967 41.064 3.765 1.00 69.25 954 LYS A CA 1
ATOM 7360 C C . LYS A 1 954 ? -19.237 42.056 2.850 1.00 69.25 954 LYS A C 1
ATOM 7362 O O . LYS A 1 954 ? -18.365 41.647 2.094 1.00 69.25 954 LYS A O 1
ATOM 7367 N N . MET A 1 955 ? -19.536 43.354 2.998 1.00 57.78 955 MET A N 1
ATOM 7368 C CA . MET A 1 955 ? -18.870 44.490 2.323 1.00 57.78 955 MET A CA 1
ATOM 7369 C C . MET A 1 955 ? -18.837 44.394 0.786 1.00 57.78 955 MET A C 1
ATOM 7371 O O . MET A 1 955 ? -17.791 44.169 0.180 1.00 57.78 955 MET A O 1
ATOM 7375 N N . LEU A 1 956 ? -19.995 44.605 0.156 1.00 57.56 956 LEU A N 1
ATOM 7376 C CA . LEU A 1 956 ? -20.095 44.816 -1.290 1.00 57.56 956 LEU A CA 1
ATOM 7377 C C . LEU A 1 956 ? -19.669 46.271 -1.591 1.00 57.56 956 LEU A C 1
ATOM 7379 O O . LEU A 1 956 ? -20.420 47.180 -1.259 1.00 57.56 956 LEU A O 1
ATOM 7383 N N . GLU A 1 957 ? -18.477 46.510 -2.150 1.00 52.25 957 GLU A N 1
ATOM 7384 C CA . GLU A 1 957 ? -18.023 47.850 -2.580 1.00 52.25 957 GLU A CA 1
ATOM 7385 C C . GLU A 1 957 ? -17.568 47.840 -4.050 1.00 52.25 957 GLU A C 1
ATOM 7387 O O . GLU A 1 957 ? -17.044 46.850 -4.569 1.00 52.25 957 GLU A O 1
ATOM 7392 N N . LYS A 1 958 ? -17.777 48.963 -4.743 1.00 46.72 958 LYS A N 1
ATOM 7393 C CA . LYS A 1 958 ? -17.542 49.126 -6.182 1.00 46.72 958 LYS A CA 1
ATOM 7394 C C . LYS A 1 958 ? -16.260 49.922 -6.448 1.00 46.72 958 LYS A C 1
ATOM 7396 O O . LYS A 1 958 ? -16.198 51.095 -6.106 1.00 46.72 958 LYS A O 1
ATOM 7401 N N . ALA A 1 959 ? -15.286 49.347 -7.157 1.00 46.84 959 ALA A N 1
ATOM 7402 C CA . ALA A 1 959 ? -14.080 50.085 -7.566 1.00 46.84 959 ALA A CA 1
ATOM 7403 C C . ALA A 1 959 ? -14.195 50.789 -8.941 1.00 46.84 959 ALA A C 1
ATOM 7405 O O . ALA A 1 959 ? -13.441 51.721 -9.205 1.00 46.84 959 ALA A O 1
ATOM 7406 N N . ASP A 1 960 ? -15.110 50.384 -9.838 1.00 45.44 960 ASP A N 1
ATOM 7407 C CA . ASP A 1 960 ? -15.046 50.827 -11.250 1.00 45.44 960 ASP A CA 1
ATOM 7408 C C . ASP A 1 960 ? -16.381 50.958 -12.013 1.00 45.44 960 ASP A C 1
ATOM 7410 O O . ASP A 1 960 ? -16.388 51.210 -13.218 1.00 45.44 960 ASP A O 1
ATOM 7414 N N . GLY A 1 961 ? -17.536 50.853 -11.354 1.00 46.78 961 GLY A N 1
ATOM 7415 C CA . GLY A 1 961 ? -18.794 51.238 -11.997 1.00 46.78 961 GLY A CA 1
ATOM 7416 C C . GLY A 1 961 ? -19.634 50.126 -12.651 1.00 46.78 961 GLY A C 1
ATOM 7417 O O . GLY A 1 961 ? -20.768 50.450 -13.000 1.00 46.78 961 GLY A O 1
ATOM 7418 N N . ASN A 1 962 ? -19.223 48.844 -12.704 1.00 49.62 962 ASN A N 1
ATOM 7419 C CA . ASN A 1 962 ? -20.034 47.811 -13.398 1.00 49.62 962 ASN A CA 1
ATOM 7420 C C . ASN A 1 962 ? -19.962 46.342 -12.905 1.00 49.62 962 ASN A C 1
ATOM 7422 O O . ASN A 1 962 ? -20.213 45.422 -13.681 1.00 49.62 962 ASN A O 1
ATOM 7426 N N . ARG A 1 963 ? -19.667 46.073 -11.630 1.00 52.97 963 ARG A N 1
ATOM 7427 C CA . ARG A 1 963 ? -19.509 44.694 -11.124 1.00 52.97 963 ARG A CA 1
ATOM 7428 C C . ARG A 1 963 ? -20.714 44.222 -10.288 1.00 52.97 963 ARG A C 1
ATOM 7430 O O . ARG A 1 963 ? -21.112 44.902 -9.350 1.00 52.97 963 ARG A O 1
ATOM 7437 N N . LEU A 1 964 ? -21.303 43.084 -10.680 1.00 57.78 964 LEU A N 1
ATOM 7438 C CA . LEU A 1 964 ? -22.507 42.458 -10.106 1.00 57.78 964 LEU A CA 1
ATOM 7439 C C . LEU A 1 964 ? -22.124 41.198 -9.320 1.00 57.78 964 LEU A C 1
ATOM 7441 O O . LEU A 1 964 ? -21.369 40.368 -9.822 1.00 57.78 964 LEU A O 1
ATOM 7445 N N . TYR A 1 965 ? -22.687 41.027 -8.125 1.00 72.62 965 TYR A N 1
ATOM 7446 C CA . TYR A 1 965 ? -22.717 39.729 -7.449 1.00 72.62 965 TYR A CA 1
ATOM 7447 C C . TYR A 1 965 ? -23.948 38.980 -7.934 1.00 72.62 965 TYR A C 1
ATOM 7449 O O . TYR A 1 965 ? -25.047 39.539 -7.902 1.00 72.62 965 TYR A O 1
ATOM 7457 N N . LEU A 1 966 ? -23.778 37.750 -8.404 1.00 81.19 966 LEU A N 1
ATOM 7458 C CA . LEU A 1 966 ? -24.852 36.999 -9.043 1.00 81.19 966 LEU A CA 1
ATOM 7459 C C . LEU A 1 966 ? -25.018 35.640 -8.376 1.00 81.19 966 LEU A C 1
ATOM 7461 O O . LEU A 1 966 ? -24.077 34.857 -8.327 1.00 81.19 966 LEU A O 1
ATOM 7465 N N . ILE A 1 967 ? -26.228 35.361 -7.904 1.00 88.19 967 ILE A N 1
ATOM 7466 C CA . ILE A 1 967 ? -26.679 34.013 -7.569 1.00 88.19 967 ILE A CA 1
ATOM 7467 C C . ILE A 1 967 ? -27.770 33.660 -8.575 1.00 88.19 967 ILE A C 1
ATOM 7469 O O . ILE A 1 967 ? -28.801 34.328 -8.611 1.00 88.19 967 ILE A O 1
ATOM 7473 N N . GLU A 1 968 ? -27.544 32.664 -9.420 1.00 88.56 968 GLU A N 1
ATOM 7474 C CA . GLU A 1 968 ? -28.444 32.336 -10.529 1.00 88.56 968 GLU A CA 1
ATOM 7475 C C . GLU A 1 968 ? -28.745 30.839 -10.593 1.00 88.56 968 GLU A C 1
ATOM 7477 O O . GLU A 1 968 ? -27.843 30.026 -10.448 1.00 88.56 968 GLU A O 1
ATOM 7482 N N . ASN A 1 969 ? -30.002 30.452 -10.816 1.00 87.94 969 ASN A N 1
ATOM 7483 C CA . ASN A 1 969 ? -30.405 29.045 -10.951 1.00 87.94 969 ASN A CA 1
ATOM 7484 C C . ASN A 1 969 ? -29.873 28.165 -9.795 1.00 87.94 969 ASN A C 1
ATOM 7486 O O . ASN A 1 969 ? -29.277 27.115 -10.022 1.00 87.94 969 ASN A O 1
ATOM 7490 N N . CYS A 1 970 ? -29.989 28.635 -8.551 1.00 90.31 970 CYS A N 1
ATOM 7491 C CA . CYS A 1 970 ? -29.502 27.911 -7.376 1.00 90.31 970 CYS A CA 1
ATOM 7492 C C . CYS A 1 970 ? -30.656 27.421 -6.501 1.00 90.31 970 CYS A C 1
ATOM 7494 O O . CYS A 1 970 ? -31.662 28.116 -6.330 1.00 90.31 970 CYS A O 1
ATOM 7496 N N . TYR A 1 971 ? -30.483 26.243 -5.909 1.00 89.75 971 TYR A N 1
ATOM 7497 C CA . TYR A 1 971 ? -31.583 25.479 -5.330 1.00 89.75 971 TYR A CA 1
ATOM 7498 C C . TYR A 1 971 ? -31.236 24.911 -3.953 1.00 89.75 971 TYR A C 1
ATOM 7500 O O . TYR A 1 971 ? -30.189 24.293 -3.787 1.00 89.75 971 TYR A O 1
ATOM 7508 N N . ASN A 1 972 ? -32.116 25.106 -2.967 1.00 88.50 972 ASN A N 1
ATOM 7509 C CA . ASN A 1 972 ? -31.938 24.608 -1.599 1.00 88.50 972 ASN A CA 1
ATOM 7510 C C . ASN A 1 972 ? -33.110 23.715 -1.146 1.00 88.50 972 ASN A C 1
ATOM 7512 O O . ASN A 1 972 ? -34.243 24.186 -1.021 1.00 88.50 972 ASN A O 1
ATOM 7516 N N . LEU A 1 973 ? -32.832 22.447 -0.830 1.00 87.62 973 LEU A N 1
ATOM 7517 C CA . LEU A 1 973 ? -33.814 21.476 -0.320 1.00 87.62 973 LEU A CA 1
ATOM 7518 C C . LEU A 1 973 ? -33.823 21.332 1.192 1.00 87.62 973 LEU A C 1
ATOM 7520 O O . LEU A 1 973 ? -34.765 20.760 1.743 1.00 87.62 973 LEU A O 1
ATOM 7524 N N . TYR A 1 974 ? -32.797 21.824 1.877 1.00 82.56 974 TYR A N 1
ATOM 7525 C CA . TYR A 1 974 ? -32.717 21.627 3.310 1.00 82.56 974 TYR A CA 1
ATOM 7526 C C . TYR A 1 974 ? -33.577 22.651 4.060 1.00 82.56 974 TYR A C 1
ATOM 7528 O O . TYR A 1 974 ? -33.351 23.865 3.992 1.00 82.56 974 TYR A O 1
ATOM 7536 N N . ALA A 1 975 ? -34.562 22.143 4.804 1.00 70.69 975 ALA A N 1
ATOM 7537 C CA . ALA A 1 975 ? -35.390 22.911 5.726 1.00 70.69 975 ALA A CA 1
ATOM 7538 C C . ALA A 1 975 ? -34.902 22.682 7.161 1.00 70.69 975 ALA A C 1
ATOM 7540 O O . ALA A 1 975 ? -35.037 21.584 7.693 1.00 70.69 975 ALA A O 1
ATOM 7541 N N . LYS A 1 976 ? -34.401 23.721 7.835 1.00 66.38 976 LYS A N 1
ATOM 7542 C CA . LYS A 1 976 ? -34.153 23.660 9.289 1.00 66.38 976 LYS A CA 1
ATOM 7543 C C . LYS A 1 976 ? -35.276 24.341 10.041 1.00 66.38 976 LYS A C 1
ATOM 7545 O O . LYS A 1 976 ? -35.730 25.427 9.672 1.00 66.38 976 LYS A O 1
ATOM 7550 N N . ALA A 1 977 ? -35.635 23.737 11.161 1.00 59.19 977 ALA A N 1
ATOM 7551 C CA . ALA A 1 977 ? -36.335 24.404 12.240 1.00 59.19 977 ALA A CA 1
ATOM 7552 C C . ALA A 1 977 ? -35.303 24.863 13.284 1.00 59.19 977 ALA A C 1
ATOM 7554 O O . ALA A 1 977 ? -34.386 24.115 13.617 1.00 59.19 977 ALA A O 1
ATOM 7555 N N . ILE A 1 978 ? -35.428 26.088 13.804 1.00 57.16 978 ILE A N 1
ATOM 7556 C CA . ILE A 1 978 ? -34.602 26.526 14.940 1.00 57.16 978 ILE A CA 1
ATOM 7557 C C . ILE A 1 978 ? -35.087 25.793 16.194 1.00 57.16 978 ILE A C 1
ATOM 7559 O O . ILE A 1 978 ? -36.245 25.965 16.598 1.00 57.16 978 ILE A O 1
ATOM 7563 N N . GLU A 1 979 ? -34.211 25.010 16.823 1.00 56.69 979 GLU A N 1
ATOM 7564 C CA . GLU A 1 979 ? -34.526 24.342 18.085 1.00 56.69 979 GLU A CA 1
ATOM 7565 C C . GLU A 1 979 ? -34.686 25.339 19.251 1.00 56.69 979 GLU A C 1
ATOM 7567 O O . GLU A 1 979 ? -33.975 26.346 19.309 1.00 56.69 979 GLU A O 1
ATOM 7572 N N . PRO A 1 980 ? -35.570 25.071 20.233 1.00 49.66 980 PRO A N 1
ATOM 7573 C CA . PRO A 1 980 ? -35.798 25.957 21.380 1.00 49.66 980 PRO A CA 1
ATOM 7574 C C . PRO A 1 980 ? -34.542 26.282 22.205 1.00 49.66 980 PRO A C 1
ATOM 7576 O O . PRO A 1 980 ? -34.471 27.364 22.783 1.00 49.66 980 PRO A O 1
ATOM 7579 N N . ALA A 1 981 ? -33.549 25.382 22.242 1.00 48.34 981 ALA A N 1
ATOM 7580 C CA . ALA A 1 981 ? -32.280 25.580 22.950 1.00 48.34 981 ALA A CA 1
ATOM 7581 C C . ALA A 1 981 ? -31.435 26.731 22.367 1.00 48.34 981 ALA A C 1
ATOM 7583 O O . ALA A 1 981 ? -30.678 27.373 23.090 1.00 48.34 981 ALA A O 1
ATOM 7584 N N . LEU A 1 982 ? -31.630 27.057 21.084 1.00 53.78 982 LEU A N 1
ATOM 7585 C CA . LEU A 1 982 ? -30.992 28.188 20.410 1.00 53.78 982 LEU A CA 1
ATOM 7586 C C . LEU A 1 982 ? -31.747 29.515 20.647 1.00 53.78 982 LEU A C 1
ATOM 7588 O O . LEU A 1 982 ? -31.189 30.586 20.451 1.00 53.78 982 LEU A O 1
ATOM 7592 N N . ALA A 1 983 ? -32.994 29.513 21.127 1.00 51.84 983 ALA A N 1
ATOM 7593 C CA . ALA A 1 983 ? -33.882 30.690 21.138 1.00 51.84 983 ALA A CA 1
ATOM 7594 C C . ALA A 1 983 ? -33.613 31.758 22.243 1.00 51.84 983 ALA A C 1
ATOM 7596 O O . ALA A 1 983 ? -34.522 32.502 22.633 1.00 51.84 983 ALA A O 1
ATOM 7597 N N . GLY A 1 984 ? -32.380 31.848 22.761 1.00 54.28 984 GLY A N 1
ATOM 7598 C CA . GLY A 1 984 ? -31.926 32.865 23.726 1.00 54.28 984 GLY A CA 1
ATOM 7599 C C . GLY A 1 984 ? -31.917 34.313 23.185 1.00 54.28 984 GLY A C 1
ATOM 7600 O O . GLY A 1 984 ? -32.510 34.615 22.156 1.00 54.28 984 GLY A O 1
ATOM 7601 N N . ASN A 1 985 ? -31.261 35.257 23.877 1.00 51.28 985 ASN A N 1
ATOM 7602 C CA . ASN A 1 985 ? -31.161 36.685 23.484 1.00 51.28 985 ASN A CA 1
ATOM 7603 C C . ASN A 1 985 ? -30.205 36.957 22.288 1.00 51.28 985 ASN A C 1
ATOM 7605 O O . ASN A 1 985 ? -29.561 38.002 22.246 1.00 51.28 985 ASN A O 1
ATOM 7609 N N . ALA A 1 986 ? -30.082 36.020 21.349 1.00 58.44 986 ALA A N 1
ATOM 7610 C CA . ALA A 1 986 ? -29.152 36.069 20.221 1.00 58.44 986 ALA A CA 1
ATOM 7611 C C . ALA A 1 986 ? -29.860 36.399 18.893 1.00 58.44 986 ALA A C 1
ATOM 7613 O O . ALA A 1 986 ? -31.034 36.061 18.719 1.00 58.44 986 ALA A O 1
ATOM 7614 N N . ASN A 1 987 ? -29.138 37.032 17.961 1.00 66.62 987 ASN A N 1
ATOM 7615 C CA . ASN A 1 987 ? -29.650 37.418 16.643 1.00 66.62 987 ASN A CA 1
ATOM 7616 C C . ASN A 1 987 ? -29.347 36.326 15.603 1.00 66.62 987 ASN A C 1
ATOM 7618 O O . ASN A 1 987 ? -28.189 35.977 15.373 1.00 66.62 987 ASN A O 1
ATOM 7622 N N . TYR A 1 988 ? -30.395 35.798 14.964 1.00 70.25 988 TYR A N 1
ATOM 7623 C CA . TYR A 1 988 ? -30.321 34.686 14.012 1.00 70.25 988 TYR A CA 1
ATOM 7624 C C . TYR A 1 988 ? -30.793 35.115 12.621 1.00 70.25 988 TYR A C 1
ATOM 7626 O O . TYR A 1 988 ? -31.982 35.363 12.410 1.00 70.25 988 TYR A O 1
ATOM 7634 N N . TRP A 1 989 ? -29.873 35.130 11.659 1.00 73.56 989 TRP A N 1
ATOM 7635 C CA . TRP A 1 989 ? -30.123 35.453 10.257 1.00 73.56 989 TRP A CA 1
ATOM 7636 C C . TRP A 1 989 ? -30.154 34.173 9.433 1.00 73.56 989 TRP A C 1
ATOM 7638 O O . TRP A 1 989 ? -29.116 33.585 9.144 1.00 73.56 989 TRP A O 1
ATOM 7648 N N . ILE A 1 990 ? -31.356 33.717 9.092 1.00 74.00 990 ILE A N 1
ATOM 7649 C CA . ILE A 1 990 ? -31.566 32.457 8.379 1.00 74.00 990 ILE A CA 1
ATOM 7650 C C . ILE A 1 990 ? -32.379 32.720 7.115 1.00 74.00 990 ILE A C 1
ATOM 7652 O O . ILE A 1 990 ? -33.489 33.259 7.210 1.00 74.00 990 ILE A O 1
ATOM 7656 N N . GLY A 1 991 ? -31.855 32.289 5.966 1.00 74.81 991 GLY A N 1
ATOM 7657 C CA . GLY A 1 991 ? -32.517 32.405 4.669 1.00 74.81 991 GLY A CA 1
ATOM 7658 C C . GLY A 1 991 ? -32.336 31.188 3.760 1.00 74.81 991 GLY A C 1
ATOM 7659 O O . GLY A 1 991 ? -31.370 30.435 3.855 1.00 74.81 991 GLY A O 1
ATOM 7660 N N . GLY A 1 992 ? -33.305 30.987 2.862 1.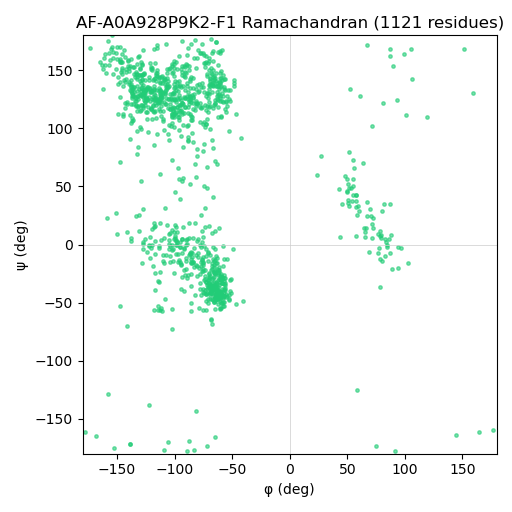00 76.88 992 GLY A N 1
ATOM 7661 C CA . GLY A 1 992 ? -33.335 29.851 1.931 1.00 76.88 992 GLY A CA 1
ATOM 7662 C C . GLY A 1 992 ? -32.224 29.878 0.887 1.00 76.88 992 GLY A C 1
ATOM 7663 O O . GLY A 1 992 ? -31.674 28.838 0.549 1.00 76.88 992 GLY A O 1
ATOM 7664 N N . ILE A 1 993 ? -31.857 31.071 0.418 1.00 83.94 993 ILE A N 1
ATOM 7665 C CA . ILE A 1 993 ? -30.759 31.271 -0.534 1.00 83.94 993 ILE A CA 1
ATOM 7666 C C . ILE A 1 993 ? -29.599 32.002 0.143 1.00 83.94 993 ILE A C 1
ATOM 7668 O O . ILE A 1 993 ? -28.482 31.491 0.159 1.00 83.94 993 ILE A O 1
ATOM 7672 N N . VAL A 1 994 ? -29.861 33.163 0.750 1.00 81.88 994 VAL A N 1
ATOM 7673 C CA . VAL A 1 994 ? -28.845 34.005 1.403 1.00 81.88 994 VAL A CA 1
ATOM 7674 C C . VAL A 1 994 ? -29.185 34.188 2.878 1.00 81.88 994 VAL A C 1
ATOM 7676 O O . VAL A 1 994 ? -30.326 34.523 3.187 1.00 81.88 994 VAL A O 1
ATOM 7679 N N . GLY A 1 995 ? -28.214 34.001 3.776 1.00 78.00 995 GLY A N 1
ATOM 7680 C CA . GLY A 1 995 ? -28.407 34.220 5.214 1.00 78.00 995 GLY A CA 1
ATOM 7681 C C . GLY A 1 995 ? -28.436 35.701 5.595 1.00 78.00 995 GLY A C 1
ATOM 7682 O O . GLY A 1 995 ? -29.418 36.176 6.162 1.00 78.00 995 GLY A O 1
ATOM 7683 N N . LYS A 1 996 ? -27.380 36.448 5.250 1.00 76.62 996 LYS A N 1
ATOM 7684 C CA . LYS A 1 996 ? -27.290 37.907 5.447 1.00 76.62 996 LYS A CA 1
ATOM 7685 C C . LYS A 1 996 ? -26.498 38.580 4.323 1.00 76.62 996 LYS A C 1
ATOM 7687 O O . LYS A 1 996 ? -25.571 37.977 3.792 1.00 76.62 996 LYS A O 1
ATOM 7692 N N . ALA A 1 997 ? -26.804 39.837 4.001 1.00 73.19 997 ALA A N 1
ATOM 7693 C CA . ALA A 1 997 ? -25.973 40.685 3.142 1.00 73.19 997 ALA A CA 1
ATOM 7694 C C . ALA A 1 997 ? -25.887 42.120 3.689 1.00 73.19 997 ALA A C 1
ATOM 7696 O O . ALA A 1 997 ? -26.919 42.703 4.019 1.00 73.19 997 ALA A O 1
ATOM 7697 N N . ASP A 1 998 ? -24.676 42.683 3.745 1.00 65.75 998 ASP A N 1
ATOM 7698 C CA . ASP A 1 998 ? -24.393 44.032 4.256 1.00 65.75 998 ASP A CA 1
ATOM 7699 C C . ASP A 1 998 ? -23.918 44.984 3.140 1.00 65.75 998 ASP A C 1
ATOM 7701 O O . ASP A 1 998 ? -22.969 44.669 2.415 1.00 65.75 998 ASP A O 1
ATOM 7705 N N . ALA A 1 999 ? -24.522 46.178 3.041 1.00 54.88 999 ALA A N 1
ATOM 7706 C CA . ALA A 1 999 ? -24.001 47.294 2.234 1.00 54.88 999 ALA A CA 1
ATOM 7707 C C . ALA A 1 999 ? -22.953 48.091 3.011 1.00 54.88 999 ALA A C 1
ATOM 7709 O O . ALA A 1 999 ? -23.136 48.377 4.200 1.00 54.88 999 ALA A O 1
ATOM 7710 N N . GLY A 1 1000 ? -21.919 48.562 2.312 1.00 51.44 1000 GLY A N 1
ATOM 7711 C CA . GLY A 1 1000 ? -21.080 49.649 2.807 1.00 51.44 1000 GLY A CA 1
ATOM 7712 C C . GLY A 1 1000 ? -21.888 50.930 3.075 1.00 51.44 1000 GLY A C 1
ATOM 7713 O O . GLY A 1 1000 ? -23.050 51.087 2.696 1.00 51.44 1000 GLY A O 1
ATOM 7714 N N . ASN A 1 1001 ? -21.284 51.903 3.762 1.00 48.06 1001 ASN A N 1
ATOM 7715 C CA . ASN A 1 1001 ? -21.966 53.164 4.082 1.00 48.06 1001 ASN A CA 1
ATOM 7716 C C . ASN A 1 1001 ? -22.156 54.109 2.875 1.00 48.06 1001 ASN A C 1
ATOM 7718 O O . ASN A 1 1001 ? -22.814 55.144 3.042 1.00 48.06 1001 ASN A O 1
ATOM 7722 N N . TYR A 1 1002 ? -21.632 53.750 1.701 1.00 49.66 1002 TYR A N 1
ATOM 7723 C CA . TYR A 1 1002 ? -21.499 54.592 0.516 1.00 49.66 1002 TYR A CA 1
ATOM 7724 C C . TYR A 1 1002 ? -22.213 53.970 -0.702 1.00 49.66 1002 TYR A C 1
ATOM 7726 O O . TYR A 1 1002 ? -21.925 52.848 -1.062 1.00 49.66 1002 TYR A O 1
ATOM 7734 N N . ASP A 1 1003 ? -23.085 54.766 -1.335 1.00 45.62 1003 ASP A N 1
ATOM 7735 C CA . ASP A 1 1003 ? -23.706 54.607 -2.670 1.00 45.62 1003 ASP A CA 1
ATOM 7736 C C . ASP A 1 1003 ? -24.949 53.671 -2.850 1.00 45.62 1003 ASP A C 1
ATOM 7738 O O . ASP A 1 1003 ? -24.893 52.474 -2.600 1.00 45.62 1003 ASP A O 1
ATOM 7742 N N . PRO A 1 1004 ? -26.111 54.171 -3.338 1.00 43.19 1004 PRO A N 1
ATOM 7743 C CA . PRO A 1 1004 ? -27.314 53.367 -3.647 1.00 43.19 1004 PRO A CA 1
ATOM 7744 C C . PRO A 1 1004 ? -27.233 52.417 -4.870 1.00 43.19 1004 PRO A C 1
ATOM 7746 O O . PRO A 1 1004 ? -28.282 51.979 -5.348 1.00 43.19 1004 PRO A O 1
ATOM 7749 N N . TYR A 1 1005 ? -26.046 52.099 -5.401 1.00 45.78 1005 TYR A N 1
ATOM 7750 C CA . TYR A 1 1005 ? -25.872 51.273 -6.615 1.00 45.78 1005 TYR A CA 1
ATOM 7751 C C . TYR A 1 1005 ? -25.238 49.888 -6.379 1.00 45.78 1005 TYR A C 1
ATOM 7753 O O . TYR A 1 1005 ? -25.018 49.154 -7.347 1.00 45.78 1005 TYR A O 1
ATOM 7761 N N . ASP A 1 1006 ? -24.978 49.506 -5.128 1.00 52.53 1006 ASP A N 1
ATOM 7762 C CA . ASP A 1 1006 ? -24.465 48.179 -4.770 1.00 52.53 1006 ASP A CA 1
ATOM 7763 C C . ASP A 1 1006 ? -25.599 47.144 -4.810 1.00 52.53 1006 ASP A C 1
ATOM 7765 O O . ASP A 1 1006 ? -26.580 47.267 -4.078 1.00 52.53 1006 ASP A O 1
ATOM 7769 N N . SER A 1 1007 ? -25.512 46.123 -5.673 1.00 59.88 1007 SER A N 1
ATOM 7770 C CA . SER A 1 1007 ? -26.583 45.121 -5.799 1.00 59.88 1007 SER A CA 1
ATOM 7771 C C . SER A 1 1007 ? -26.067 43.684 -5.815 1.00 59.88 1007 SER A C 1
ATOM 7773 O O . SER A 1 1007 ? -25.269 43.282 -6.663 1.00 59.88 1007 SER A O 1
ATOM 7775 N N . LEU A 1 1008 ? -26.579 42.886 -4.874 1.00 71.31 1008 LEU A N 1
ATOM 7776 C CA . LEU A 1 1008 ? -26.612 41.432 -4.985 1.00 71.31 1008 LEU A CA 1
ATOM 7777 C C . LEU A 1 1008 ? -27.806 41.065 -5.865 1.00 71.31 1008 LEU A C 1
ATOM 7779 O O . LEU A 1 1008 ? -28.945 41.429 -5.569 1.00 71.31 1008 LEU A O 1
ATOM 7783 N N . THR A 1 1009 ? -27.546 40.370 -6.962 1.00 76.50 1009 THR A N 1
ATOM 7784 C CA . THR A 1 1009 ? -28.568 39.931 -7.907 1.00 76.50 1009 THR A CA 1
ATOM 7785 C C . THR A 1 1009 ? -28.859 38.455 -7.682 1.00 76.50 1009 THR A C 1
ATOM 7787 O O . THR A 1 1009 ? -27.950 37.632 -7.744 1.00 76.50 1009 THR A O 1
ATOM 7790 N N . VAL A 1 1010 ? -30.126 38.115 -7.439 1.00 79.25 1010 VAL A N 1
ATOM 7791 C CA . VAL A 1 1010 ? -30.574 36.725 -7.262 1.00 79.25 1010 VAL A CA 1
ATOM 7792 C C . VAL A 1 1010 ? -31.599 36.401 -8.348 1.00 79.25 1010 VAL A C 1
ATOM 7794 O O . VAL A 1 1010 ? -32.631 37.068 -8.446 1.00 79.25 1010 VAL A O 1
ATOM 7797 N N . LYS A 1 1011 ? -31.319 35.410 -9.197 1.00 82.25 1011 LYS A N 1
ATOM 7798 C CA . LYS A 1 1011 ? -32.134 35.076 -10.374 1.00 82.25 1011 LYS A CA 1
ATOM 7799 C C . LYS A 1 1011 ? -32.527 33.609 -10.393 1.00 82.25 1011 LYS A C 1
ATOM 7801 O O . LYS A 1 1011 ? -31.666 32.752 -10.275 1.00 82.25 1011 LYS A O 1
ATOM 7806 N N . ASN A 1 1012 ? -33.809 33.328 -10.624 1.00 83.06 1012 ASN A N 1
ATOM 7807 C CA . ASN A 1 1012 ? -34.323 31.970 -10.851 1.00 83.06 1012 ASN A CA 1
ATOM 7808 C C . ASN A 1 1012 ? -33.901 30.952 -9.769 1.00 83.06 1012 ASN A C 1
ATOM 7810 O O . ASN A 1 1012 ? -33.667 29.786 -10.064 1.00 83.06 1012 ASN A O 1
ATOM 7814 N N . CYS A 1 1013 ? -33.761 31.389 -8.520 1.00 84.56 1013 CYS A N 1
ATOM 7815 C CA . CYS A 1 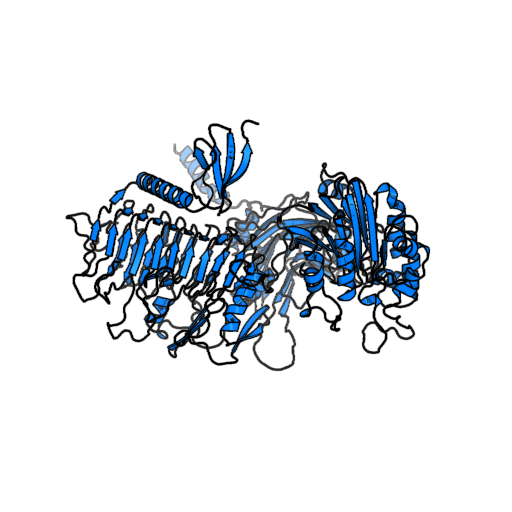1013 ? -33.399 30.505 -7.416 1.00 84.56 1013 CYS A CA 1
ATOM 7816 C C . CYS A 1 1013 ? -34.653 29.986 -6.708 1.00 84.56 1013 CYS A C 1
ATOM 7818 O O . CYS A 1 1013 ? -35.681 30.674 -6.678 1.00 84.56 1013 CYS A O 1
ATOM 7820 N N . ALA A 1 1014 ? -34.565 28.814 -6.078 1.00 84.69 1014 ALA A N 1
ATOM 7821 C CA . ALA A 1 1014 ? -35.648 28.317 -5.239 1.00 84.69 1014 ALA A CA 1
ATOM 7822 C C . ALA A 1 1014 ? -35.175 27.636 -3.953 1.00 84.69 1014 ALA A C 1
ATOM 7824 O O . ALA A 1 1014 ? -34.115 27.020 -3.902 1.00 84.69 1014 ALA A O 1
ATOM 7825 N N . SER A 1 1015 ? -35.984 27.735 -2.900 1.00 84.19 1015 SER A N 1
ATOM 7826 C CA . SER A 1 1015 ? -35.745 27.050 -1.626 1.00 84.19 1015 SER A CA 1
ATOM 7827 C C . SER A 1 1015 ? -37.028 26.429 -1.084 1.00 84.19 1015 SER A C 1
ATOM 7829 O O . SER A 1 1015 ? -38.126 26.944 -1.309 1.00 84.19 1015 SER A O 1
ATOM 7831 N N . VAL A 1 1016 ? -36.897 25.356 -0.303 1.00 79.31 1016 VAL A N 1
ATOM 7832 C CA . VAL A 1 1016 ? -37.977 24.881 0.573 1.00 79.31 1016 VAL A CA 1
ATOM 7833 C C . VAL A 1 1016 ? -38.332 25.925 1.636 1.00 79.31 1016 VAL A C 1
ATOM 7835 O O . VAL A 1 1016 ? -37.592 26.883 1.880 1.00 79.31 1016 VAL A O 1
ATOM 7838 N N . THR A 1 1017 ? -39.482 25.743 2.287 1.00 73.25 1017 THR A N 1
ATOM 7839 C CA . THR A 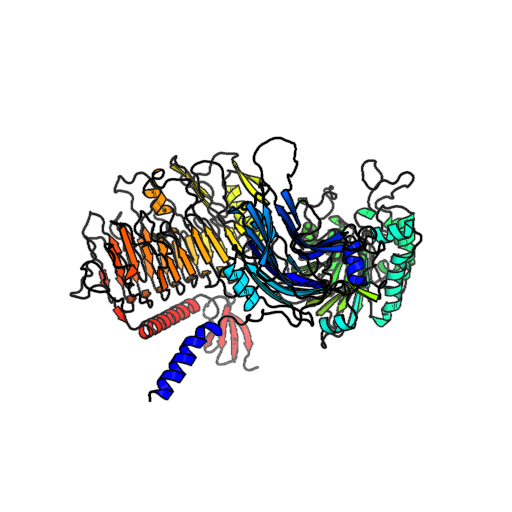1 1017 ? -39.934 26.635 3.365 1.00 73.25 1017 THR A CA 1
ATOM 7840 C C . THR A 1 1017 ? -39.068 26.464 4.615 1.00 73.25 1017 THR A C 1
ATOM 7842 O O . THR A 1 1017 ? -39.092 25.407 5.239 1.00 73.25 1017 THR A O 1
ATOM 7845 N N . ILE A 1 1018 ? -38.377 27.524 5.042 1.00 69.25 1018 ILE A N 1
ATOM 7846 C CA . ILE A 1 1018 ? -37.723 27.599 6.360 1.00 69.25 1018 ILE A CA 1
ATOM 7847 C C . ILE A 1 1018 ? -38.697 28.176 7.402 1.00 69.25 1018 ILE A C 1
ATOM 7849 O O . ILE A 1 1018 ? -39.308 29.220 7.168 1.00 69.25 1018 ILE A O 1
ATOM 7853 N N . ALA A 1 1019 ? -38.885 27.498 8.539 1.00 54.53 1019 ALA A N 1
ATOM 7854 C CA . ALA A 1 1019 ? -39.855 27.895 9.564 1.00 54.53 1019 ALA A CA 1
ATOM 7855 C C . ALA A 1 1019 ? -39.267 28.887 10.587 1.00 54.53 1019 ALA A C 1
ATOM 7857 O O . ALA A 1 1019 ? -38.251 28.619 11.228 1.00 54.53 1019 ALA A O 1
ATOM 7858 N N . ALA A 1 1020 ? -39.959 30.011 10.792 1.00 50.06 1020 ALA A N 1
ATOM 7859 C CA . ALA A 1 1020 ? -39.694 30.969 11.861 1.00 50.06 1020 ALA A CA 1
ATOM 7860 C C . ALA A 1 1020 ? -40.302 30.484 13.182 1.00 50.06 1020 ALA A C 1
ATOM 7862 O O . ALA A 1 1020 ? -41.521 30.318 13.268 1.00 50.06 1020 ALA A O 1
ATOM 7863 N N . ASN A 1 1021 ? -39.503 30.294 14.230 1.00 42.94 1021 ASN A N 1
ATOM 7864 C CA . ASN A 1 1021 ? -40.053 29.942 15.537 1.00 42.94 1021 ASN A CA 1
ATOM 7865 C C . ASN A 1 1021 ? -40.454 31.218 16.310 1.00 42.94 1021 ASN A C 1
ATOM 7867 O O . ASN A 1 1021 ? -39.605 31.970 16.775 1.00 42.94 1021 ASN A O 1
ATOM 7871 N N . GLY A 1 1022 ? -41.763 31.470 16.421 1.00 38.69 1022 GLY A N 1
ATOM 7872 C CA . GLY A 1 1022 ? -42.404 32.224 17.510 1.00 38.69 1022 GLY A CA 1
ATOM 7873 C C . GLY A 1 1022 ? -41.873 33.619 17.899 1.00 38.69 1022 GLY A C 1
ATOM 7874 O O . GLY A 1 1022 ? -41.305 33.789 18.971 1.00 38.69 1022 GLY A O 1
ATOM 7875 N N . GLY A 1 1023 ? -42.224 34.662 17.141 1.00 37.78 1023 GLY A N 1
ATOM 7876 C CA . GLY A 1 1023 ? -42.654 35.944 17.734 1.00 37.78 1023 GLY A CA 1
ATOM 7877 C C . GLY A 1 1023 ? -41.619 36.943 18.286 1.00 37.78 1023 GLY A C 1
ATOM 7878 O O . GLY A 1 1023 ? -42.049 37.956 18.840 1.00 37.78 1023 GLY A O 1
ATOM 7879 N N . LYS A 1 1024 ? -40.302 36.753 18.123 1.00 39.12 1024 LYS A N 1
ATOM 7880 C CA . LYS A 1 1024 ? -39.319 37.849 18.280 1.00 39.12 1024 LYS A CA 1
ATOM 7881 C C . LYS A 1 1024 ? -38.962 38.425 16.905 1.00 39.12 1024 LYS A C 1
ATOM 7883 O O . LYS A 1 1024 ? -38.582 37.687 16.005 1.00 39.12 1024 LYS A O 1
ATOM 7888 N N . ALA A 1 1025 ? -39.106 39.741 16.753 1.00 38.84 1025 ALA A N 1
ATOM 7889 C CA . ALA A 1 1025 ? -39.145 40.479 15.484 1.00 38.84 1025 ALA A CA 1
ATOM 7890 C C . ALA A 1 1025 ? -37.840 40.521 14.648 1.00 38.84 1025 ALA A C 1
ATOM 7892 O O . ALA A 1 1025 ? -37.787 41.261 13.673 1.00 38.84 1025 ALA A O 1
ATOM 7893 N N . GLU A 1 1026 ? -36.814 39.740 14.992 1.00 46.50 1026 GLU A N 1
ATOM 7894 C CA . GLU A 1 1026 ? -35.519 39.709 14.283 1.00 46.50 1026 GLU A CA 1
ATOM 7895 C C . GLU A 1 1026 ? -35.114 38.296 13.826 1.00 46.50 1026 GLU A C 1
ATOM 7897 O O . GLU A 1 1026 ? -34.036 38.110 13.273 1.00 46.50 1026 GLU A O 1
ATOM 7902 N N . ALA A 1 1027 ? -35.978 37.292 14.022 1.00 41.12 1027 ALA A N 1
ATOM 7903 C CA . ALA A 1 1027 ? -35.750 35.933 13.545 1.00 41.12 1027 ALA A CA 1
ATOM 7904 C C . ALA A 1 1027 ? -36.643 35.642 12.330 1.00 41.12 1027 ALA A C 1
ATOM 7906 O O . ALA A 1 1027 ? -37.869 35.723 12.428 1.00 41.12 1027 ALA A O 1
ATOM 7907 N N . SER A 1 1028 ? -36.008 35.221 11.233 1.00 42.31 1028 SER A N 1
ATOM 7908 C CA . SER A 1 1028 ? -36.557 34.713 9.962 1.00 42.31 1028 SER A CA 1
ATOM 7909 C C . SER A 1 1028 ? -36.771 35.714 8.821 1.00 42.31 1028 SER A C 1
ATOM 7911 O O . SER A 1 1028 ? -37.577 36.639 8.896 1.00 42.31 1028 SER A O 1
ATOM 7913 N N . THR A 1 1029 ? -36.156 35.410 7.677 1.00 45.06 1029 THR A N 1
ATOM 7914 C CA . THR A 1 1029 ? -36.766 35.696 6.381 1.00 45.06 1029 THR A CA 1
ATOM 7915 C C . THR A 1 1029 ? -36.551 34.490 5.462 1.00 45.06 1029 THR A C 1
ATOM 7917 O O . THR A 1 1029 ? -35.474 34.324 4.898 1.00 45.06 1029 THR A O 1
ATOM 7920 N N . ASN A 1 1030 ? -37.598 33.702 5.194 1.00 50.28 1030 ASN A N 1
ATOM 7921 C CA . ASN A 1 1030 ? -37.802 33.322 3.793 1.00 50.28 1030 ASN A CA 1
ATOM 7922 C C . ASN A 1 1030 ? -38.173 34.633 3.106 1.00 50.28 1030 ASN A C 1
ATOM 7924 O O . ASN A 1 1030 ? -39.336 35.016 3.180 1.00 50.28 1030 ASN A O 1
ATOM 7928 N N . GLU A 1 1031 ? -37.171 35.370 2.616 1.00 52.81 1031 GLU A N 1
ATOM 7929 C CA . GLU A 1 1031 ? -37.298 36.465 1.645 1.00 52.81 1031 GLU A CA 1
ATOM 7930 C C . GLU A 1 1031 ? -38.675 37.150 1.709 1.00 52.81 1031 GLU A C 1
ATOM 7932 O O . GLU A 1 1031 ? -39.551 36.815 0.915 1.00 52.81 1031 GLU A O 1
ATOM 7937 N N . TYR A 1 1032 ? -38.929 38.002 2.719 1.00 47.62 1032 TYR A N 1
ATOM 7938 C CA . TYR A 1 1032 ? -40.281 38.484 3.051 1.00 47.62 1032 TYR A CA 1
ATOM 7939 C C . TYR A 1 1032 ? -40.982 39.080 1.815 1.00 47.62 1032 TYR A C 1
ATOM 7941 O O . TYR A 1 1032 ? -40.775 40.226 1.412 1.00 47.62 1032 TYR A O 1
ATOM 7949 N N . ARG A 1 1033 ? -41.824 38.250 1.196 1.00 49.75 1033 ARG A N 1
ATOM 7950 C CA . ARG A 1 1033 ? -42.610 38.536 0.003 1.00 49.75 1033 ARG A CA 1
ATOM 7951 C C . ARG A 1 1033 ? -43.768 39.446 0.367 1.00 49.75 1033 ARG A C 1
ATOM 7953 O O . ARG A 1 1033 ? -44.886 38.982 0.555 1.00 49.75 1033 ARG A O 1
ATOM 7960 N N . THR A 1 1034 ? -43.533 40.748 0.355 1.00 36.28 1034 THR A N 1
ATOM 7961 C CA . THR A 1 1034 ? -44.588 41.708 0.020 1.00 36.28 1034 THR A CA 1
ATOM 7962 C C . THR A 1 1034 ? -43.974 42.881 -0.736 1.00 36.28 1034 THR A C 1
ATOM 7964 O O . THR A 1 1034 ? -43.242 43.672 -0.157 1.00 36.28 1034 THR A O 1
ATOM 7967 N N . THR A 1 1035 ? -44.328 43.009 -2.022 1.00 33.44 1035 THR A N 1
ATOM 7968 C CA . THR A 1 1035 ? -44.137 44.186 -2.908 1.00 33.44 1035 THR A CA 1
ATOM 7969 C C . THR A 1 1035 ? -42.825 44.355 -3.692 1.00 33.44 1035 THR A C 1
ATOM 7971 O O . THR A 1 1035 ? -42.435 45.474 -4.000 1.00 33.44 1035 THR A O 1
ATOM 7974 N N . GLY A 1 1036 ? -42.204 43.261 -4.146 1.00 36.12 1036 GLY A N 1
ATOM 7975 C CA . GLY A 1 1036 ? -41.248 43.327 -5.269 1.00 36.12 1036 GLY A CA 1
ATOM 7976 C C . GLY A 1 1036 ? -39.901 43.998 -4.971 1.00 36.12 1036 GLY A C 1
ATOM 7977 O O . GLY A 1 1036 ? -39.189 44.355 -5.903 1.00 36.12 1036 GLY A O 1
ATOM 7978 N N . LEU A 1 1037 ? -39.540 44.143 -3.695 1.00 37.06 1037 LEU A N 1
ATOM 7979 C CA . LEU A 1 1037 ? -38.214 44.552 -3.237 1.00 37.06 1037 LEU A CA 1
ATOM 7980 C C . LEU A 1 1037 ? -37.822 43.677 -2.041 1.00 37.06 1037 LEU A C 1
ATOM 7982 O O . LEU A 1 1037 ? -38.605 43.519 -1.105 1.00 37.06 1037 LEU A O 1
ATOM 7986 N N . VAL A 1 1038 ? -36.621 43.102 -2.083 1.00 40.94 1038 VAL A N 1
ATOM 7987 C CA . VAL A 1 1038 ? -36.017 42.361 -0.970 1.00 40.94 1038 VAL A CA 1
ATOM 7988 C C . VAL A 1 1038 ? -35.340 43.389 -0.063 1.00 40.94 1038 VAL A C 1
ATOM 7990 O O . VAL A 1 1038 ? -34.327 43.971 -0.438 1.00 40.94 1038 VAL A O 1
ATOM 7993 N N . SER A 1 1039 ? -35.910 43.660 1.113 1.00 37.34 1039 SER A N 1
ATOM 7994 C CA . SER A 1 1039 ? -35.244 44.477 2.134 1.00 37.34 1039 SER A CA 1
ATOM 7995 C C . SER A 1 1039 ? -34.476 43.557 3.079 1.00 37.34 1039 SER A C 1
ATOM 7997 O O . SER A 1 1039 ? -35.071 42.952 3.966 1.00 37.34 1039 SER A O 1
ATOM 7999 N N . MET A 1 1040 ? -33.156 43.485 2.913 1.00 48.34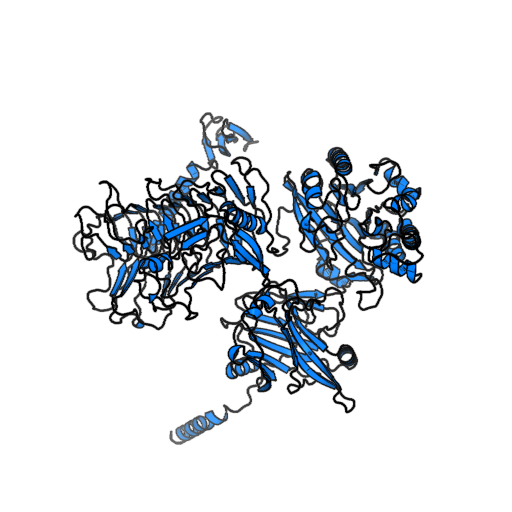 1040 MET A N 1
ATOM 8000 C CA . MET A 1 1040 ? -32.241 43.101 3.994 1.00 48.34 1040 MET A CA 1
ATOM 8001 C C . MET A 1 1040 ? -31.906 44.367 4.800 1.00 48.34 1040 MET A C 1
ATOM 8003 O O . MET A 1 1040 ? -31.909 45.472 4.254 1.00 48.34 1040 MET A O 1
ATOM 8007 N N . TYR A 1 1041 ? -31.740 44.255 6.117 1.00 38.16 1041 TYR A N 1
ATOM 8008 C CA . TYR A 1 1041 ? -31.540 45.420 6.987 1.00 38.16 1041 TYR A CA 1
ATOM 8009 C C . TYR A 1 1041 ? -30.233 46.152 6.601 1.00 38.16 1041 TYR A C 1
ATOM 8011 O O . TYR A 1 1041 ? -29.184 45.528 6.533 1.00 38.16 1041 TYR A O 1
ATOM 8019 N N . ASN A 1 1042 ? -30.316 47.472 6.382 1.00 39.69 1042 ASN A N 1
ATOM 8020 C CA . ASN A 1 1042 ? -29.271 48.410 5.918 1.00 39.69 1042 ASN A CA 1
ATOM 8021 C C . ASN A 1 1042 ? -28.817 48.326 4.431 1.00 39.69 1042 ASN A C 1
ATOM 8023 O O . ASN A 1 1042 ? -27.941 47.566 4.043 1.00 39.69 1042 ASN A O 1
ATOM 8027 N N . LYS A 1 1043 ? -29.338 49.283 3.643 1.00 43.28 1043 LYS A N 1
ATOM 8028 C CA . LYS A 1 1043 ? -28.758 49.946 2.448 1.00 43.28 1043 LYS A CA 1
ATOM 8029 C C . LYS A 1 1043 ? -28.528 49.195 1.112 1.00 43.28 1043 LYS A C 1
ATOM 8031 O O . LYS A 1 1043 ? -28.257 49.906 0.151 1.00 43.28 1043 LYS A O 1
ATOM 8036 N N . LEU A 1 1044 ? -28.709 47.878 0.960 1.00 46.00 1044 LEU A N 1
ATOM 8037 C CA . LEU A 1 1044 ? -28.573 47.224 -0.369 1.00 46.00 1044 LEU A CA 1
ATOM 8038 C C . LEU A 1 1044 ? -29.896 47.124 -1.161 1.00 46.00 1044 LEU A C 1
ATOM 8040 O O . LEU A 1 1044 ? -30.845 46.515 -0.662 1.00 46.00 1044 LEU A O 1
ATOM 8044 N N . PRO A 1 1045 ? -29.976 47.588 -2.425 1.00 48.97 1045 PRO A N 1
ATOM 8045 C CA . PRO A 1 1045 ? -30.958 47.086 -3.385 1.00 48.97 1045 PRO A CA 1
ATOM 8046 C C . PRO A 1 1045 ? -30.569 45.682 -3.878 1.00 48.97 1045 PRO A C 1
ATOM 8048 O O . PRO A 1 1045 ? -29.737 45.515 -4.767 1.00 48.97 1045 PRO A O 1
ATOM 8051 N N . VAL A 1 1046 ? -31.201 44.643 -3.333 1.00 54.38 1046 VAL A N 1
ATOM 8052 C CA . VAL A 1 1046 ? -31.120 43.290 -3.906 1.00 54.38 1046 VAL A CA 1
ATOM 8053 C C . VAL A 1 1046 ? -32.039 43.220 -5.126 1.00 54.38 1046 VAL A C 1
ATOM 8055 O O . VAL A 1 1046 ? -33.257 43.382 -5.012 1.00 54.38 1046 VAL A O 1
ATOM 8058 N N . LEU A 1 1047 ? -31.465 42.970 -6.303 1.00 55.59 1047 LEU A N 1
ATOM 8059 C CA . LEU A 1 1047 ? -32.212 42.807 -7.550 1.00 55.59 1047 LEU A CA 1
ATOM 8060 C C . LEU A 1 1047 ? -32.608 41.336 -7.697 1.00 55.59 1047 LEU A C 1
ATOM 8062 O O . LEU A 1 1047 ? -31.846 40.515 -8.203 1.00 55.59 1047 LEU A O 1
ATOM 8066 N N . ALA A 1 1048 ? -33.804 40.991 -7.222 1.00 57.41 1048 ALA A N 1
ATOM 8067 C CA . ALA A 1 1048 ? -34.340 39.638 -7.316 1.00 57.41 1048 ALA A CA 1
ATOM 8068 C C . ALA A 1 1048 ? -35.259 39.486 -8.539 1.00 57.41 1048 ALA A C 1
ATOM 8070 O O . ALA A 1 1048 ? -36.193 40.266 -8.721 1.00 57.41 1048 ALA A O 1
ATOM 8071 N N . THR A 1 1049 ? -35.029 38.463 -9.363 1.00 59.03 1049 THR A N 1
ATOM 8072 C CA . THR A 1 1049 ? -35.916 38.089 -10.480 1.00 59.03 1049 THR A CA 1
ATOM 8073 C C . THR A 1 1049 ? -36.255 36.603 -10.364 1.00 59.03 1049 THR A C 1
ATOM 8075 O O . THR A 1 1049 ? -35.357 35.773 -10.396 1.00 59.03 1049 THR A O 1
ATOM 8078 N N . ASN A 1 1050 ? -37.538 36.252 -10.224 1.00 65.12 1050 ASN A N 1
ATOM 8079 C CA . ASN A 1 1050 ? -38.023 34.862 -10.131 1.00 65.12 1050 ASN A CA 1
ATOM 8080 C C . ASN A 1 1050 ? -37.435 34.016 -8.978 1.00 65.12 1050 ASN A C 1
ATOM 8082 O O . ASN A 1 1050 ? -37.123 32.846 -9.175 1.00 65.12 1050 ASN A O 1
ATOM 8086 N N . VAL A 1 1051 ? -37.308 34.569 -7.768 1.00 70.44 1051 VAL A N 1
ATOM 8087 C CA . VAL A 1 1051 ? -36.924 33.775 -6.583 1.00 70.44 1051 VAL A CA 1
ATOM 8088 C C . VAL A 1 1051 ? -38.163 33.151 -5.934 1.00 70.44 1051 VAL A C 1
ATOM 8090 O O . VAL A 1 1051 ? -39.154 33.850 -5.656 1.00 70.44 1051 VAL A O 1
ATOM 8093 N N . THR A 1 1052 ? -38.162 31.824 -5.752 1.00 71.50 1052 THR A N 1
ATOM 8094 C CA . THR A 1 1052 ? -39.366 31.078 -5.365 1.00 71.50 1052 THR A CA 1
ATOM 8095 C C . THR A 1 1052 ? -39.242 30.123 -4.186 1.00 71.50 1052 THR A C 1
ATOM 8097 O O . THR A 1 1052 ? -38.189 29.583 -3.883 1.00 71.50 1052 THR A O 1
ATOM 8100 N N . THR A 1 1053 ? -40.363 29.929 -3.487 1.00 74.94 1053 THR A N 1
ATOM 8101 C CA . THR A 1 1053 ? -40.513 28.836 -2.526 1.00 74.94 1053 THR A CA 1
ATOM 8102 C C . THR A 1 1053 ? -41.194 27.677 -3.236 1.00 74.94 1053 THR A C 1
ATOM 8104 O O . THR A 1 1053 ? -42.267 27.872 -3.812 1.00 74.94 1053 THR A O 1
ATOM 8107 N N . MET A 1 1054 ? -40.584 26.497 -3.189 1.00 77.88 1054 MET A N 1
ATOM 8108 C CA . MET A 1 1054 ? -41.051 25.285 -3.867 1.00 77.88 1054 MET A CA 1
ATOM 8109 C C . MET A 1 1054 ? -41.069 24.101 -2.886 1.00 77.88 1054 MET A C 1
ATOM 8111 O O . MET A 1 1054 ? -40.486 24.170 -1.803 1.00 77.88 1054 MET A O 1
ATOM 8115 N N . THR A 1 1055 ? -41.791 23.030 -3.224 1.00 80.94 1055 THR A N 1
ATOM 8116 C CA . THR A 1 1055 ? -41.702 21.762 -2.481 1.00 80.94 1055 THR A CA 1
ATOM 8117 C C . THR A 1 1055 ? -40.356 21.097 -2.760 1.00 80.94 1055 THR A C 1
ATOM 8119 O O . THR A 1 1055 ? -39.765 21.352 -3.805 1.00 80.94 1055 THR A O 1
ATOM 8122 N N . ALA A 1 1056 ? -39.884 20.234 -1.854 1.00 79.00 1056 ALA A N 1
ATOM 8123 C CA . ALA A 1 1056 ? -38.642 19.486 -2.069 1.00 79.00 1056 ALA A CA 1
ATOM 8124 C C . ALA A 1 1056 ? -38.667 18.736 -3.416 1.00 79.00 1056 ALA A C 1
ATOM 8126 O O . ALA A 1 1056 ? -37.753 18.906 -4.215 1.00 79.00 1056 ALA A O 1
ATOM 8127 N N . ASP A 1 1057 ? -39.772 18.041 -3.711 1.00 79.69 1057 ASP A N 1
ATOM 8128 C CA . ASP A 1 1057 ? -39.979 17.322 -4.976 1.00 79.69 1057 ASP A CA 1
ATOM 8129 C C . ASP A 1 1057 ? -39.864 18.239 -6.204 1.00 79.69 1057 ASP A C 1
ATOM 8131 O O . ASP A 1 1057 ? -39.183 17.906 -7.165 1.00 79.69 1057 ASP A O 1
ATOM 8135 N N . ALA A 1 1058 ? -40.469 19.431 -6.165 1.00 79.94 1058 ALA A N 1
ATOM 8136 C CA . ALA A 1 1058 ? -40.437 20.351 -7.299 1.00 79.94 1058 ALA A CA 1
ATOM 8137 C C . ALA A 1 1058 ? -39.044 20.965 -7.512 1.00 79.94 1058 ALA A C 1
ATOM 8139 O O . ALA A 1 1058 ? -38.683 21.288 -8.641 1.00 79.94 1058 ALA A O 1
ATOM 8140 N N . ILE A 1 1059 ? -38.260 21.145 -6.443 1.00 80.06 1059 ILE A N 1
ATOM 8141 C CA . ILE A 1 1059 ? -36.871 21.595 -6.572 1.00 80.06 1059 ILE A CA 1
ATOM 8142 C C . ILE A 1 1059 ? -35.989 20.468 -7.114 1.00 80.06 1059 ILE A C 1
ATOM 8144 O O . ILE A 1 1059 ? -35.132 20.732 -7.952 1.00 80.06 1059 ILE A O 1
ATOM 8148 N N . GLN A 1 1060 ? -36.216 19.226 -6.681 1.00 78.12 1060 GLN A N 1
ATOM 8149 C CA . GLN A 1 1060 ? -35.521 18.064 -7.231 1.00 78.12 1060 GLN A CA 1
ATOM 8150 C C . GLN A 1 1060 ? -35.812 17.909 -8.734 1.00 78.12 1060 GLN A C 1
ATOM 8152 O O . GLN A 1 1060 ? -34.876 17.774 -9.507 1.00 78.12 1060 GLN A O 1
ATOM 8157 N N . GLU A 1 1061 ? -37.070 18.032 -9.174 1.00 79.25 1061 GLU A N 1
ATOM 8158 C CA . GLU A 1 1061 ? -37.436 17.977 -10.603 1.00 79.25 1061 GLU A CA 1
ATOM 8159 C C . GLU A 1 1061 ? -36.754 19.077 -11.439 1.00 79.25 1061 GLU A C 1
ATOM 8161 O O . GLU A 1 1061 ? -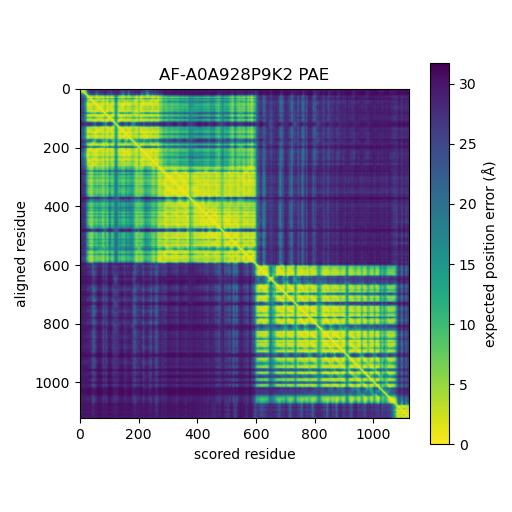36.277 18.837 -12.551 1.00 79.25 1061 GLU A O 1
ATOM 8166 N N . GLU A 1 1062 ? -36.707 20.300 -10.907 1.00 74.25 1062 GLU A N 1
ATOM 8167 C CA . GLU A 1 1062 ? -36.043 21.442 -11.538 1.00 74.25 1062 GLU A CA 1
ATOM 8168 C C . GLU A 1 1062 ? -34.529 21.216 -11.658 1.00 74.25 1062 GLU A C 1
ATOM 8170 O O . GLU A 1 1062 ? -33.930 21.489 -12.702 1.00 74.25 1062 GLU A O 1
ATOM 8175 N N . TRP A 1 1063 ? -33.927 20.676 -10.599 1.00 76.75 1063 TRP A N 1
ATOM 8176 C CA . TRP A 1 1063 ? -32.519 20.319 -10.557 1.00 76.75 1063 TRP A CA 1
ATOM 8177 C C . TRP A 1 1063 ? -32.178 19.194 -11.532 1.00 76.75 1063 TRP A C 1
ATOM 8179 O O . TRP A 1 1063 ? -31.229 19.330 -12.301 1.00 76.75 1063 TRP A O 1
ATOM 8189 N N . ASP A 1 1064 ? -32.978 18.130 -11.567 1.00 73.81 1064 ASP A N 1
ATOM 8190 C CA . ASP A 1 1064 ? -32.802 17.004 -12.485 1.00 73.81 1064 ASP A CA 1
ATOM 8191 C C . ASP A 1 1064 ? -32.861 17.473 -13.946 1.00 73.81 1064 ASP A C 1
ATOM 8193 O O . ASP A 1 1064 ? -32.068 17.032 -14.783 1.00 73.81 1064 ASP A O 1
ATOM 8197 N N . ARG A 1 1065 ? -33.746 18.431 -14.263 1.00 75.56 1065 ARG A N 1
ATOM 8198 C CA . ARG A 1 1065 ? -33.792 19.053 -15.593 1.00 75.56 1065 ARG A CA 1
ATOM 8199 C C . ARG A 1 1065 ? -32.507 19.817 -15.910 1.00 75.56 1065 ARG A C 1
ATOM 8201 O O . ARG A 1 1065 ? -31.965 19.652 -16.999 1.00 75.56 1065 ARG A O 1
ATOM 8208 N N . ILE A 1 1066 ? -32.013 20.636 -14.982 1.00 68.00 1066 ILE A N 1
ATOM 8209 C CA . ILE A 1 1066 ? -30.774 21.407 -15.170 1.00 68.00 1066 ILE A CA 1
ATOM 8210 C C . ILE A 1 1066 ? -29.567 20.479 -15.308 1.00 68.00 1066 ILE A C 1
ATOM 8212 O O . ILE A 1 1066 ? -28.724 20.706 -16.170 1.00 68.00 1066 ILE A O 1
ATOM 8216 N N . GLN A 1 1067 ? -29.504 19.399 -14.528 1.00 64.75 1067 GLN A N 1
ATOM 8217 C CA . GLN A 1 1067 ? -28.470 18.375 -14.668 1.00 64.75 1067 GLN A CA 1
ATOM 8218 C C . GLN A 1 1067 ? -28.512 17.714 -16.043 1.00 64.75 1067 GLN A C 1
ATOM 8220 O O . GLN A 1 1067 ? -27.465 17.538 -16.659 1.00 64.75 1067 GLN A O 1
ATOM 8225 N N . LEU A 1 1068 ? -29.702 17.419 -16.568 1.00 64.00 1068 LEU A N 1
ATOM 8226 C CA . LEU A 1 1068 ? -29.858 16.897 -17.923 1.00 64.00 1068 LEU A CA 1
ATOM 8227 C C . LEU A 1 1068 ? -29.415 17.913 -18.991 1.00 64.00 1068 LEU A C 1
ATOM 8229 O O . LEU A 1 1068 ? -28.724 17.537 -19.932 1.00 64.00 1068 LEU A O 1
ATOM 8233 N N . GLU A 1 1069 ? -29.764 19.195 -18.848 1.00 63.62 1069 GLU A N 1
ATOM 8234 C CA . GLU A 1 1069 ? -29.319 20.272 -19.748 1.00 63.62 1069 GLU A CA 1
ATOM 8235 C C . GLU A 1 1069 ? -27.789 20.446 -19.718 1.00 63.62 1069 GLU A C 1
ATOM 8237 O O . GLU A 1 1069 ? -27.156 20.557 -20.771 1.00 63.62 1069 GLU A O 1
ATOM 8242 N N . ILE A 1 1070 ? -27.177 20.387 -18.531 1.00 57.59 1070 ILE A N 1
ATOM 8243 C CA . ILE A 1 1070 ? -25.719 20.417 -18.355 1.00 57.59 1070 ILE A CA 1
ATOM 8244 C C . ILE A 1 1070 ? -25.079 19.183 -19.007 1.00 57.59 1070 ILE A C 1
ATOM 8246 O O . ILE A 1 1070 ? -24.128 19.333 -19.777 1.00 57.59 1070 ILE A O 1
ATOM 8250 N N . LEU A 1 1071 ? -25.615 17.982 -18.767 1.00 53.56 1071 LEU A N 1
ATOM 8251 C CA . LEU A 1 1071 ? -25.135 16.727 -19.358 1.00 53.56 1071 LEU A CA 1
ATOM 8252 C C . LEU A 1 1071 ? -25.174 16.782 -20.896 1.00 53.56 1071 LEU A C 1
ATOM 8254 O O . LEU A 1 1071 ? -24.198 16.430 -21.556 1.00 53.56 1071 LEU A O 1
ATOM 8258 N N . LEU A 1 1072 ? -26.270 17.298 -21.463 1.00 47.94 1072 LEU A N 1
ATOM 8259 C CA . LEU A 1 1072 ? -26.443 17.479 -22.906 1.00 47.94 1072 LEU A CA 1
ATOM 8260 C C . LEU A 1 1072 ? -25.483 18.536 -23.475 1.00 47.94 1072 LEU A C 1
ATOM 8262 O O . LEU A 1 1072 ? -24.955 18.351 -24.571 1.00 47.94 1072 LEU A O 1
ATOM 8266 N N . SER A 1 1073 ? -25.186 19.605 -22.729 1.00 46.44 1073 SER A N 1
ATOM 8267 C CA . SER A 1 1073 ? -24.208 20.618 -23.156 1.00 46.44 1073 SER A CA 1
ATOM 8268 C C . SER A 1 1073 ? -22.757 20.102 -23.142 1.00 46.44 1073 SER A C 1
ATOM 8270 O O . SER A 1 1073 ? -21.971 20.451 -24.023 1.00 46.44 1073 SER A O 1
ATOM 8272 N N . LYS A 1 1074 ? -22.401 19.200 -22.212 1.00 44.34 1074 LYS A N 1
ATOM 8273 C CA . LYS A 1 1074 ? -21.080 18.541 -22.157 1.00 44.34 1074 LYS A CA 1
ATOM 8274 C C . LYS A 1 1074 ? -20.859 17.533 -23.294 1.00 44.34 1074 LYS A C 1
ATOM 8276 O O . LYS A 1 1074 ? -19.732 17.392 -23.769 1.00 44.34 1074 LYS A O 1
ATOM 8281 N N . THR A 1 1075 ? -21.917 16.884 -23.793 1.00 39.09 1075 THR A N 1
ATOM 8282 C CA . THR A 1 1075 ? -21.828 15.963 -24.946 1.00 39.09 1075 THR A CA 1
ATOM 8283 C C . THR A 1 1075 ? -21.522 16.640 -26.291 1.00 39.09 1075 THR A C 1
ATOM 8285 O O . THR A 1 1075 ? -21.232 15.944 -27.260 1.00 39.09 1075 THR A O 1
ATOM 8288 N N . GLU A 1 1076 ? -21.534 17.977 -26.380 1.00 39.03 1076 GLU A N 1
ATOM 8289 C CA . GLU A 1 1076 ? -21.153 18.700 -27.606 1.00 39.03 1076 GLU A CA 1
ATOM 8290 C C . GLU A 1 1076 ? -19.636 18.968 -27.736 1.00 39.03 1076 GLU A C 1
ATOM 8292 O O . GLU A 1 1076 ? -19.180 19.285 -28.835 1.00 39.03 1076 GLU A O 1
ATOM 8297 N N . GLN A 1 1077 ? -18.839 18.822 -26.663 1.00 42.12 1077 GLN A N 1
ATOM 8298 C CA . GLN A 1 1077 ? -17.396 19.155 -26.659 1.00 42.12 1077 GLN A CA 1
ATOM 8299 C C . GLN A 1 1077 ? -16.441 17.958 -26.515 1.00 42.12 1077 GLN A C 1
ATOM 8301 O O . GLN A 1 1077 ? -15.291 18.042 -26.939 1.00 42.12 1077 GLN A O 1
ATOM 8306 N N . SER A 1 1078 ? -16.889 16.843 -25.941 1.00 46.12 1078 SER A N 1
ATOM 8307 C CA . SER A 1 1078 ? -16.098 15.614 -25.801 1.00 46.12 1078 SER A CA 1
ATOM 8308 C C . SER A 1 1078 ? -16.443 14.694 -26.967 1.00 46.12 1078 SER A C 1
ATOM 8310 O O . SER A 1 1078 ? -17.601 14.305 -27.074 1.00 46.12 1078 SER A O 1
ATOM 8312 N N . GLY A 1 1079 ? -15.490 14.402 -27.860 1.00 51.38 1079 GLY A N 1
ATOM 8313 C CA . GLY A 1 1079 ? -15.700 13.654 -29.108 1.00 51.38 1079 GLY A CA 1
ATOM 8314 C C . GLY A 1 1079 ? -16.167 12.205 -28.924 1.00 51.38 1079 GLY A C 1
ATOM 8315 O O . GLY A 1 1079 ? -15.432 11.265 -29.179 1.00 51.38 1079 GLY A O 1
ATOM 8316 N N . ASN A 1 1080 ? -17.401 12.040 -28.462 1.00 58.56 1080 ASN A N 1
ATOM 8317 C CA . ASN A 1 1080 ? -18.094 10.791 -28.164 1.00 58.56 1080 ASN A CA 1
ATOM 8318 C C . ASN A 1 1080 ? -19.518 10.825 -28.749 1.00 58.56 1080 ASN A C 1
ATOM 8320 O O . ASN A 1 1080 ? -20.434 10.158 -28.256 1.00 58.56 1080 ASN A O 1
ATOM 8324 N N . ARG A 1 1081 ? -19.744 11.642 -29.786 1.00 68.06 1081 ARG A N 1
ATOM 8325 C CA . ARG A 1 1081 ? -21.052 11.789 -30.422 1.00 68.06 1081 ARG A CA 1
ATOM 8326 C C . ARG A 1 1081 ? -21.245 10.735 -31.505 1.00 68.06 1081 ARG A C 1
ATOM 8328 O O . ARG A 1 1081 ? -20.349 10.482 -32.300 1.00 68.06 1081 ARG A O 1
ATOM 8335 N N . TRP A 1 1082 ? -22.460 10.194 -31.598 1.00 74.19 1082 TRP A N 1
ATOM 8336 C CA . TRP A 1 1082 ? -22.909 9.447 -32.773 1.00 74.19 1082 TRP A CA 1
ATOM 8337 C C . TRP A 1 1082 ? -23.698 10.354 -33.718 1.00 74.19 1082 TRP A C 1
ATOM 8339 O O . TRP A 1 1082 ? -24.731 10.925 -33.363 1.00 74.19 1082 TRP A O 1
ATOM 8349 N N . LEU A 1 1083 ? -23.199 10.478 -34.940 1.00 80.06 1083 LEU A N 1
ATOM 8350 C CA . LEU A 1 1083 ? -23.830 11.149 -36.064 1.00 80.06 1083 LEU A CA 1
ATOM 8351 C C . LEU A 1 1083 ? -24.427 10.108 -37.013 1.00 80.06 1083 LEU A C 1
ATOM 8353 O O . LEU A 1 1083 ? -23.964 8.972 -37.097 1.00 80.06 1083 LEU A O 1
ATOM 8357 N N . THR A 1 1084 ? -25.462 10.491 -37.754 1.00 82.31 1084 THR A N 1
ATOM 8358 C CA . THR A 1 1084 ? -26.034 9.633 -38.793 1.00 82.31 1084 THR A CA 1
ATOM 8359 C C . THR A 1 1084 ? -26.499 10.459 -39.981 1.00 82.31 1084 THR A C 1
ATOM 8361 O O . THR A 1 1084 ? -27.026 11.562 -39.823 1.00 82.31 1084 THR A O 1
ATOM 8364 N N . GLY A 1 1085 ? -26.296 9.929 -41.181 1.00 84.06 1085 GLY A N 1
ATOM 8365 C CA . GLY A 1 1085 ? -26.729 10.552 -42.424 1.00 84.06 1085 GLY A CA 1
ATOM 8366 C C . GLY A 1 1085 ? -26.613 9.587 -43.597 1.00 84.06 1085 GLY A C 1
ATOM 8367 O O . GLY A 1 1085 ? -26.544 8.378 -43.401 1.00 84.06 1085 GLY A O 1
ATOM 8368 N N . LYS A 1 1086 ? -26.670 10.117 -44.819 1.00 85.81 1086 LYS A N 1
ATOM 8369 C CA . LYS A 1 1086 ? -26.624 9.327 -46.055 1.00 85.81 1086 LYS A CA 1
ATOM 8370 C C . LYS A 1 1086 ? -25.320 9.583 -46.801 1.00 85.81 1086 LYS A C 1
ATOM 8372 O O . LYS A 1 1086 ? -25.079 10.728 -47.188 1.00 85.81 1086 LYS A O 1
ATOM 8377 N N . GLY A 1 1087 ? -24.546 8.530 -47.055 1.00 84.44 1087 GLY A N 1
ATOM 8378 C CA . GLY A 1 1087 ? -23.210 8.618 -47.644 1.00 84.44 1087 GLY A CA 1
ATOM 8379 C C . GLY A 1 1087 ? -22.107 8.830 -46.599 1.00 84.44 1087 GLY A C 1
ATOM 8380 O O . GLY A 1 1087 ? -22.378 9.154 -45.445 1.00 84.44 1087 GLY A O 1
ATOM 8381 N N . ALA A 1 1088 ? -20.848 8.685 -47.022 1.00 84.50 1088 ALA A N 1
ATOM 8382 C CA . ALA A 1 1088 ? -19.687 8.923 -46.164 1.00 84.50 1088 ALA A CA 1
ATOM 8383 C C . ALA A 1 1088 ? -19.639 10.380 -45.645 1.00 84.50 1088 ALA A C 1
ATOM 8385 O O . ALA A 1 1088 ? -19.964 11.311 -46.394 1.00 84.50 1088 ALA A O 1
ATOM 8386 N N . PRO A 1 1089 ? -19.206 10.604 -44.392 1.00 88.44 1089 PRO A N 1
ATOM 8387 C CA . PRO A 1 1089 ? -19.204 11.930 -43.781 1.00 88.44 1089 PRO A CA 1
ATOM 8388 C C . PRO A 1 1089 ? -18.167 12.870 -44.418 1.00 88.44 1089 PRO A C 1
ATOM 8390 O O . PRO A 1 1089 ? -17.031 12.480 -44.687 1.00 88.44 1089 PRO A O 1
ATOM 8393 N N . ILE A 1 1090 ? -18.559 14.132 -44.638 1.00 80.12 1090 ILE A N 1
ATOM 8394 C CA . ILE A 1 1090 ? -17.725 15.178 -45.272 1.00 80.12 1090 ILE A CA 1
ATOM 8395 C C . ILE A 1 1090 ? -17.554 16.447 -44.421 1.00 80.12 1090 ILE A C 1
ATOM 8397 O O . ILE A 1 1090 ? -16.799 17.340 -44.800 1.00 80.12 1090 ILE A O 1
ATOM 8401 N N . GLU A 1 1091 ? -18.254 16.546 -43.291 1.00 75.19 1091 GLU A N 1
ATOM 8402 C CA . GLU A 1 1091 ? -18.195 17.702 -42.390 1.00 75.19 1091 GLU A CA 1
ATOM 8403 C C . GLU A 1 1091 ? -17.156 17.477 -41.284 1.00 75.19 1091 GLU A C 1
ATOM 8405 O O . GLU A 1 1091 ? -16.922 16.343 -40.873 1.00 75.19 1091 GLU A O 1
ATOM 8410 N N . ALA A 1 1092 ? -16.513 18.545 -40.807 1.00 67.81 1092 ALA A N 1
ATOM 8411 C CA . ALA A 1 1092 ? -15.585 18.459 -39.679 1.00 67.81 1092 ALA A CA 1
ATOM 8412 C C . ALA A 1 1092 ? -16.342 18.163 -38.370 1.00 67.81 1092 ALA A C 1
ATOM 8414 O O . ALA A 1 1092 ? -17.440 18.682 -38.166 1.00 67.81 1092 ALA A O 1
ATOM 8415 N N . ALA A 1 1093 ? -15.745 17.355 -37.493 1.00 77.25 1093 ALA A N 1
ATOM 8416 C CA . ALA A 1 1093 ? -16.303 16.952 -36.199 1.00 77.25 1093 ALA A CA 1
ATOM 8417 C C . ALA A 1 1093 ? -15.222 16.960 -35.103 1.00 77.25 1093 ALA A C 1
ATOM 8419 O O . ALA A 1 1093 ? -14.110 17.438 -35.341 1.00 77.25 1093 ALA A O 1
ATOM 8420 N N . ASN A 1 1094 ? -15.528 16.462 -33.904 1.00 76.19 1094 ASN A N 1
ATOM 8421 C CA . ASN A 1 1094 ? -14.551 16.363 -32.821 1.00 76.19 1094 ASN A CA 1
ATOM 8422 C C . ASN A 1 1094 ? -13.820 15.016 -32.873 1.00 76.19 1094 ASN A C 1
ATOM 8424 O O . ASN A 1 1094 ? -14.371 14.007 -33.312 1.00 76.19 1094 ASN A O 1
ATOM 8428 N N . ALA A 1 1095 ? -12.551 14.994 -32.458 1.00 69.94 1095 ALA A N 1
ATOM 8429 C CA . ALA A 1 1095 ? -11.756 13.767 -32.449 1.00 69.94 1095 ALA A CA 1
ATOM 8430 C C . ALA A 1 1095 ? -12.405 12.710 -31.538 1.00 69.94 1095 ALA A C 1
ATOM 8432 O O . ALA A 1 1095 ? -12.623 12.982 -30.362 1.00 69.94 1095 ALA A O 1
ATOM 8433 N N . GLY A 1 1096 ? -12.696 11.531 -32.088 1.00 65.94 1096 GLY A N 1
ATOM 8434 C CA . GLY A 1 1096 ? -13.396 10.435 -31.416 1.00 65.94 1096 GLY A CA 1
ATOM 8435 C C . GLY A 1 1096 ? -14.870 10.278 -31.814 1.00 65.94 1096 GLY A C 1
ATOM 8436 O O . GLY A 1 1096 ? -15.416 9.193 -31.612 1.00 65.94 1096 GLY A O 1
ATOM 8437 N N . ASP A 1 1097 ? -15.484 11.287 -32.451 1.00 82.19 1097 ASP A N 1
ATOM 8438 C CA . ASP A 1 1097 ? -16.877 11.211 -32.908 1.00 82.19 1097 ASP A CA 1
ATOM 8439 C C . ASP A 1 1097 ? -17.078 10.066 -33.903 1.00 82.19 1097 ASP A C 1
ATOM 8441 O O . ASP A 1 1097 ? -16.234 9.804 -34.761 1.00 82.19 1097 ASP A O 1
ATOM 8445 N N . MET A 1 1098 ? -18.238 9.420 -33.819 1.00 85.56 1098 MET A N 1
ATOM 8446 C CA . MET A 1 1098 ? -18.641 8.292 -34.649 1.00 85.56 1098 MET A CA 1
ATOM 8447 C C . MET A 1 1098 ? -19.740 8.722 -35.624 1.00 85.56 1098 MET A C 1
ATOM 8449 O O . MET A 1 1098 ? -20.644 9.473 -35.267 1.00 85.56 1098 MET A O 1
ATOM 8453 N N . TYR A 1 1099 ? -19.711 8.233 -36.859 1.00 90.56 1099 TYR A N 1
ATOM 8454 C CA . TYR A 1 1099 ? -20.720 8.508 -37.881 1.00 90.56 1099 TYR A CA 1
ATOM 8455 C C . TYR A 1 1099 ? -21.205 7.212 -38.519 1.00 90.56 1099 TYR A C 1
ATOM 8457 O O . TYR A 1 1099 ? -20.392 6.430 -39.000 1.00 90.56 1099 TYR A O 1
ATOM 8465 N N . LEU A 1 1100 ? -22.521 7.017 -38.587 1.00 90.19 1100 LEU A N 1
ATOM 8466 C CA . LEU A 1 1100 ? -23.162 5.916 -39.302 1.00 90.19 1100 LEU A CA 1
ATOM 8467 C C . LEU A 1 1100 ? -23.765 6.395 -40.630 1.00 90.19 1100 LEU A C 1
ATOM 8469 O O . LEU A 1 1100 ? -24.744 7.154 -40.633 1.00 90.19 1100 LEU A O 1
ATOM 8473 N N . ASP A 1 1101 ? -23.245 5.874 -41.742 1.00 92.19 1101 ASP A N 1
ATOM 8474 C CA . ASP A 1 1101 ? -23.897 5.956 -43.048 1.00 92.19 1101 ASP A CA 1
ATOM 8475 C C . ASP A 1 1101 ? -25.114 5.021 -43.062 1.00 92.19 1101 ASP A C 1
ATOM 8477 O O . ASP A 1 1101 ? -25.008 3.792 -43.094 1.00 92.19 1101 ASP A O 1
ATOM 8481 N N . ALA A 1 1102 ? -26.306 5.609 -43.031 1.00 87.56 1102 ALA A N 1
ATOM 8482 C CA . ALA A 1 1102 ? -27.565 4.882 -43.003 1.00 87.56 1102 ALA A CA 1
ATOM 8483 C C . ALA A 1 1102 ? -27.830 4.086 -44.300 1.00 87.56 1102 ALA A C 1
ATOM 8485 O O . ALA A 1 1102 ? -28.554 3.079 -44.267 1.00 87.56 1102 ALA A O 1
ATOM 8486 N N . ASP A 1 1103 ? -27.239 4.491 -45.431 1.00 88.69 1103 ASP A N 1
ATOM 8487 C CA . ASP A 1 1103 ? -27.431 3.824 -46.718 1.00 88.69 1103 ASP A CA 1
ATOM 8488 C C . ASP A 1 1103 ? -26.562 2.554 -46.794 1.00 88.69 1103 ASP A C 1
ATOM 8490 O O . ASP A 1 1103 ? -27.102 1.452 -46.971 1.00 88.69 1103 ASP A O 1
ATOM 8494 N N . SER A 1 1104 ? -25.248 2.659 -46.565 1.00 89.25 1104 SER A N 1
ATOM 8495 C CA . SER A 1 1104 ? -24.319 1.519 -46.664 1.00 89.25 1104 SER A CA 1
ATOM 8496 C C . SER A 1 1104 ? -24.201 0.681 -45.385 1.00 89.25 1104 SER A C 1
ATOM 8498 O O . SER A 1 1104 ? -23.927 -0.515 -45.467 1.00 89.25 1104 SER A O 1
ATOM 8500 N N . GLY A 1 1105 ? -24.471 1.265 -44.215 1.00 86.31 1105 GLY A N 1
ATOM 8501 C CA . GLY A 1 1105 ? -24.170 0.667 -42.912 1.00 86.31 1105 GLY A CA 1
ATOM 8502 C C . GLY A 1 1105 ? -22.725 0.879 -42.448 1.00 86.31 1105 GLY A C 1
ATOM 8503 O O . GLY A 1 1105 ? -22.357 0.329 -41.413 1.00 86.31 1105 GLY A O 1
ATOM 8504 N N . ASP A 1 1106 ? -21.916 1.642 -43.187 1.00 92.94 1106 ASP A N 1
ATOM 8505 C CA . ASP A 1 1106 ? -20.538 1.962 -42.814 1.00 92.94 1106 ASP A CA 1
ATOM 8506 C C . ASP A 1 1106 ? -20.492 2.900 -41.603 1.00 92.94 1106 ASP A C 1
ATOM 8508 O O . ASP A 1 1106 ? -21.227 3.885 -41.518 1.00 92.94 1106 ASP A O 1
ATOM 8512 N N . VAL A 1 1107 ? -19.589 2.603 -40.676 1.00 91.12 1107 VAL A N 1
ATOM 8513 C CA . VAL A 1 1107 ? -19.288 3.398 -39.492 1.00 91.12 1107 VAL A CA 1
ATOM 8514 C C . VAL A 1 1107 ? -17.908 4.010 -39.657 1.00 91.12 1107 VAL A C 1
ATOM 8516 O O . VAL A 1 1107 ? -16.936 3.316 -39.960 1.00 91.12 1107 VAL A O 1
ATOM 8519 N N . TYR A 1 1108 ? -17.825 5.311 -39.422 1.00 90.06 1108 TYR A N 1
ATOM 8520 C CA . TYR A 1 1108 ? -16.603 6.097 -39.490 1.00 90.06 1108 TYR A CA 1
ATOM 8521 C C . TYR A 1 1108 ? -16.317 6.734 -38.133 1.00 90.06 1108 TYR A C 1
ATOM 8523 O O . TYR A 1 1108 ? -17.250 7.075 -37.413 1.00 90.06 1108 TYR A O 1
ATOM 8531 N N . GLN A 1 1109 ? -15.044 6.944 -37.815 1.00 91.12 1109 GLN A N 1
ATOM 8532 C CA . GLN A 1 1109 ? -14.595 7.714 -36.659 1.00 91.12 1109 GLN A CA 1
ATOM 8533 C C . GLN A 1 1109 ? -13.790 8.927 -37.121 1.00 91.12 1109 GLN A C 1
ATOM 8535 O O . GLN A 1 1109 ? -12.954 8.817 -38.024 1.00 91.12 1109 GLN A O 1
ATOM 8540 N N . TYR A 1 1110 ? -14.027 10.090 -36.523 1.00 84.06 1110 TYR A N 1
ATOM 8541 C CA . TYR A 1 1110 ? -13.262 11.290 -36.830 1.00 84.06 1110 TYR A CA 1
ATOM 8542 C C . TYR A 1 1110 ? -11.963 11.306 -36.023 1.00 84.06 1110 TYR A C 1
ATOM 8544 O O . TYR A 1 1110 ? -11.978 11.399 -34.803 1.00 84.06 1110 TYR A O 1
ATOM 8552 N N . MET A 1 1111 ? -10.813 11.259 -36.695 1.00 76.88 1111 MET A N 1
ATOM 8553 C CA . MET A 1 1111 ? -9.488 11.186 -36.053 1.00 76.88 1111 MET A CA 1
ATOM 8554 C C . MET A 1 1111 ? -8.910 12.574 -35.712 1.00 76.88 1111 MET A C 1
ATOM 8556 O O . MET A 1 1111 ? -7.702 12.742 -35.571 1.00 76.88 1111 MET A O 1
ATOM 8560 N N . GLY A 1 1112 ? -9.760 13.604 -35.659 1.00 67.00 1112 GLY A N 1
ATOM 8561 C CA . GLY A 1 1112 ? -9.382 15.001 -35.412 1.00 67.00 1112 GLY A CA 1
ATOM 8562 C C . GLY A 1 1112 ? -9.037 15.810 -36.667 1.00 67.00 1112 GLY A C 1
ATOM 8563 O O . GLY A 1 1112 ? -9.161 17.032 -36.654 1.00 67.00 1112 GLY A O 1
ATOM 8564 N N . ASN A 1 1113 ? -8.680 15.161 -37.780 1.00 77.12 1113 ASN A N 1
ATOM 8565 C CA . ASN A 1 1113 ? -8.418 15.828 -39.067 1.00 77.12 1113 ASN A CA 1
ATOM 8566 C C . ASN A 1 1113 ? -9.181 15.234 -40.266 1.00 77.12 1113 ASN A C 1
ATOM 8568 O O . ASN A 1 1113 ? -9.237 15.857 -41.326 1.00 77.12 1113 ASN A O 1
ATOM 8572 N N . SER A 1 1114 ? -9.723 14.024 -40.130 1.00 85.75 1114 SER A N 1
ATOM 8573 C CA . SER A 1 1114 ? -10.390 13.286 -41.201 1.00 85.75 1114 SER A CA 1
ATOM 8574 C C . SER A 1 1114 ? -11.251 12.161 -40.631 1.00 85.75 1114 SER A C 1
ATOM 8576 O O . SER A 1 1114 ? -10.981 11.648 -39.543 1.00 85.75 1114 SER A O 1
ATOM 8578 N N . TRP A 1 1115 ? -12.281 11.768 -41.379 1.00 89.19 1115 TRP A N 1
ATOM 8579 C CA . TRP A 1 1115 ? -13.084 10.586 -41.078 1.00 89.19 1115 TRP A CA 1
ATOM 8580 C C . TRP A 1 1115 ? -12.382 9.331 -41.589 1.00 89.19 1115 TRP A C 1
ATOM 8582 O O . TRP A 1 1115 ? -12.089 9.219 -42.780 1.00 89.19 1115 TRP A O 1
ATOM 8592 N N . SER A 1 1116 ? -12.133 8.384 -40.691 1.00 90.62 1116 SER A N 1
ATOM 8593 C CA . SER A 1 1116 ? -11.591 7.063 -41.008 1.00 90.62 1116 SER A CA 1
ATOM 8594 C C . SER A 1 1116 ? -12.675 6.005 -40.878 1.00 90.62 1116 SER A C 1
ATOM 8596 O O . SER A 1 1116 ? -13.462 6.028 -39.939 1.00 90.62 1116 SER A O 1
ATOM 8598 N N . PHE A 1 1117 ? -12.735 5.082 -41.834 1.00 92.75 1117 PHE A N 1
ATOM 8599 C CA . PHE A 1 1117 ? -13.652 3.946 -41.771 1.00 92.75 1117 PHE A CA 1
ATOM 8600 C C . PHE A 1 1117 ? -13.250 2.991 -40.642 1.00 92.75 1117 PHE A C 1
ATOM 8602 O O . PHE A 1 1117 ? -12.069 2.685 -40.490 1.00 92.75 1117 PHE A O 1
ATOM 8609 N N . VAL A 1 1118 ? -14.238 2.508 -39.889 1.00 91.62 1118 VAL A N 1
ATOM 8610 C CA . VAL A 1 1118 ? -14.053 1.588 -38.761 1.00 91.62 1118 VAL A CA 1
ATOM 8611 C C . VAL A 1 1118 ? -14.621 0.211 -39.091 1.00 91.62 1118 VAL A C 1
ATOM 8613 O O . VAL A 1 1118 ? -13.902 -0.783 -39.022 1.00 91.62 1118 VAL A O 1
ATOM 8616 N N . ILE A 1 1119 ? -15.909 0.136 -39.438 1.00 85.62 1119 ILE A N 1
ATOM 8617 C CA . ILE A 1 1119 ? -16.624 -1.135 -39.634 1.00 85.62 1119 ILE A CA 1
ATOM 8618 C C . ILE A 1 1119 ? -17.893 -0.940 -40.474 1.00 85.62 1119 ILE A C 1
ATOM 8620 O O . ILE A 1 1119 ? -18.470 0.139 -40.454 1.00 85.62 1119 ILE A O 1
ATOM 8624 N N . ASN A 1 1120 ? -18.369 -1.973 -41.180 1.00 92.00 1120 ASN A N 1
ATOM 8625 C CA . ASN A 1 1120 ? -19.696 -1.984 -41.807 1.00 92.00 1120 ASN A CA 1
ATOM 8626 C C . ASN A 1 1120 ? -20.659 -2.848 -40.973 1.00 92.00 1120 ASN A C 1
ATOM 8628 O O . ASN A 1 1120 ? -20.386 -4.014 -40.702 1.00 92.00 1120 ASN A O 1
ATOM 8632 N N . LEU A 1 1121 ? -21.799 -2.290 -40.562 1.00 79.25 1121 LEU A N 1
ATOM 8633 C CA . LEU A 1 1121 ? -22.791 -2.976 -39.720 1.00 79.25 1121 LEU A CA 1
ATOM 8634 C C . LEU A 1 1121 ? -23.733 -3.914 -40.495 1.00 79.25 1121 LEU A C 1
ATOM 8636 O O . LEU A 1 1121 ? -24.521 -4.636 -39.885 1.00 79.25 1121 LEU A O 1
ATOM 8640 N N . LYS A 1 1122 ? -23.698 -3.892 -41.830 1.00 81.62 1122 LYS A N 1
ATOM 8641 C CA . LYS A 1 1122 ? -24.500 -4.737 -42.730 1.00 81.62 1122 LYS A CA 1
ATOM 8642 C C . LYS A 1 1122 ? -23.692 -5.869 -43.389 1.00 81.62 1122 LYS A C 1
ATOM 8644 O O . LYS A 1 1122 ? -24.315 -6.698 -44.057 1.00 81.62 1122 LYS A O 1
ATOM 8649 N N . GLY A 1 1123 ? -22.374 -5.946 -43.176 1.00 52.22 1123 GLY A N 1
ATOM 8650 C CA . GLY A 1 1123 ? -21.511 -7.038 -43.648 1.00 52.22 1123 GLY A CA 1
ATOM 8651 C C . GLY A 1 1123 ? -20.152 -6.570 -44.128 1.00 52.22 1123 GLY A C 1
ATOM 8652 O O . GLY A 1 1123 ? -20.120 -5.908 -45.188 1.00 52.22 1123 GLY A O 1
#